Protein AF-0000000086183942 (afdb_homodimer)

InterPro domains:
  IPR001077 O-methyltransferase, C-terminal domain [PF00891] (212-407)
  IPR016461 O-methyltransferase-like [PS51683] (71-431)
  IPR029063 S-adenosyl-L-methionine-dependent methyltransferase superfamily [G3DSA:3.40.50.150] (174-418)
  IPR029063 S-adenosyl-L-methionine-dependent methyltransferase superfamily [SSF53335] (193-415)
  IPR036388 Winged helix-like DNA-binding domain superfamily [G3DSA:1.10.10.10] (71-161)
  IPR036390 Winged helix DNA-binding domain superfamily [SSF46785] (73-153)

Solvent-accessible surface area (backbone atoms only — not comparable to full-atom values): 42732 Å² total; per-residue (Å²): 123,53,17,49,59,50,50,53,51,43,51,51,52,30,53,51,19,46,52,50,22,60,72,32,78,60,30,74,61,36,60,27,55,70,38,55,80,64,80,66,69,80,58,42,47,69,34,68,22,42,39,42,26,38,24,31,29,51,50,51,40,46,46,52,40,22,41,52,42,52,50,62,40,15,49,40,34,50,54,16,28,34,50,37,38,41,51,73,32,36,36,45,26,32,30,70,72,63,27,88,45,93,70,68,24,32,46,31,66,66,34,27,67,63,42,70,36,32,36,72,61,49,36,55,42,49,46,39,36,24,48,68,58,29,30,35,38,72,42,90,54,23,34,20,55,10,18,20,26,48,38,56,40,68,82,58,54,46,67,58,38,62,73,36,70,78,50,62,54,66,94,44,71,12,54,49,32,32,30,39,43,35,16,38,59,38,24,34,4,25,42,29,34,49,64,24,37,60,28,88,69,30,19,76,50,50,49,45,71,46,8,13,21,15,74,66,69,72,37,32,55,68,59,50,30,70,35,91,91,24,56,54,55,38,52,33,48,53,31,16,57,52,17,51,41,58,74,58,40,38,68,48,28,54,68,53,23,45,71,65,70,74,54,56,80,61,35,29,35,35,27,46,60,33,59,77,32,64,64,56,55,55,43,40,71,72,29,64,58,48,30,48,34,53,36,58,59,66,77,54,50,71,71,42,78,79,70,73,44,45,97,60,72,65,44,95,54,83,71,76,70,42,43,27,40,36,32,59,70,45,58,45,57,32,27,71,71,60,34,37,65,57,44,29,58,51,39,69,53,42,46,89,76,16,30,37,38,42,36,40,64,54,41,73,76,68,63,61,78,50,77,56,58,76,46,60,64,43,46,52,27,48,46,23,28,18,45,32,21,20,35,68,50,36,70,69,52,50,49,51,52,37,41,77,25,40,30,37,78,72,47,78,28,70,13,37,51,85,93,37,78,61,56,42,34,24,40,33,28,31,55,102,123,52,18,49,58,51,51,53,50,44,51,51,51,29,52,51,19,48,51,50,23,59,74,33,78,61,28,73,61,36,60,28,56,71,36,54,79,64,80,67,67,84,55,43,49,68,33,67,22,43,40,42,25,38,23,31,30,53,49,50,41,48,46,54,39,22,39,52,42,52,50,62,41,14,49,41,33,50,54,17,27,34,50,36,39,40,51,72,31,36,36,46,28,32,29,71,73,65,27,88,45,93,69,69,22,31,47,30,66,65,34,28,67,64,42,70,37,31,37,73,62,48,37,53,40,49,47,40,36,24,49,68,57,31,28,36,38,72,43,90,54,22,35,18,54,10,19,20,25,48,40,55,40,69,80,58,52,46,68,58,40,64,75,36,68,78,50,62,55,66,94,44,72,12,54,48,32,32,30,41,45,34,15,38,60,40,25,34,3,23,43,28,35,49,64,24,37,59,27,87,68,31,19,76,50,49,48,44,70,46,8,14,22,15,76,66,67,73,37,32,55,69,61,48,30,68,34,91,91,24,58,53,54,38,52,34,49,54,30,17,56,54,18,50,39,58,75,57,39,38,68,49,28,54,66,54,23,46,71,66,69,74,54,57,80,61,34,30,36,34,28,44,61,35,59,68,30,66,63,56,55,55,45,39,71,72,29,64,57,48,36,64,27,52,32,55,60,66,76,52,48,70,70,41,73,68,65,77,50,69,91,57,68,60,44,93,52,84,71,76,72,41,42,26,41,36,32,60,71,45,57,43,58,32,27,70,72,59,35,36,66,56,44,28,60,50,38,69,52,42,45,89,76,15,32,38,37,41,36,40,65,55,43,72,75,68,65,62,77,52,77,57,58,77,44,61,60,45,45,52,25,47,47,24,27,18,44,30,22,20,35,67,49,35,71,68,52,49,49,52,52,37,42,76,24,41,29,36,79,72,46,77,28,69,12,37,52,86,95,37,77,62,59,41,33,25,40,34,27,32,54,99

Organism: Rhodotorula mucilaginosa (NCBI:txid5537)

Nearest PDB structures (foldseek):
  8bij-assembly1_B  TM=8.309E-01  e=6.717E-15  Photorhabdus laumondii subsp. laumondii TTO1
  8big-assembly1_A  TM=7.955E-01  e=2.449E-15  Photorhabdus laumondii subsp. laumondii TTO1
  8bif-assembly2_C  TM=7.824E-01  e=5.219E-15  Photorhabdus laumondii subsp. laumondii TTO1
  8bii-assembly4_F  TM=7.842E-01  e=6.717E-15  Photorhabdus laumondii subsp. laumondii TTO1
  8bif-assembly2_D-2  TM=8.144E-01  e=6.841E-14  Photorhabdus laumondii subsp. laumondii TTO1

Foldseek 3Di:
DDLVVVLVVLVVQLVVLLVVLCPDPLNVPDDDFQDLPDPRDPCNCVPRSNQLNVQSVVVSVCSVCPPVVVVVVVPVLLLLVLLLVCLLLLQQQQQVVDPPDANNFDALVSSNVLDPDDSVVNQVSVVVCVVVSAWPDPDRRTTHGTPNVSLSHQVDHSVVCSVCVLCNNPPGQLSNLLSNCCSPLVSLLVVQVVVLCPDPPNVPDLAQCSFSSCVRQVGAPVVSCLDPPNVSNVVSVLSSVSNVCVLLVVLQQVLQQDPPQPDDQAAEEEEEQCQLVNNVVSVCVNHVRYAYAYDDDPSRPVPHDDDPDPVDDNDVDLDARHQEYEYEPPLQLGALVVSLVVLQVVLVRYDQNHKYKYKFFADDDDDPDDSGDDCVQVSVQVSSCRNRSGGDDHPVRVQVSNVVSQKHWDDKGFGDDPPDTSRMIITMIGGD/DDLVVVLVVLVVQLVVLLVVLCVDPLNVPDDDFADLPDDRDLCNCVPRSNQLNVQSVVVNVCSVCPPVVVVVVVPVLLLLVLLLVCLLLLQQQQQVVDPPDANNFDALVSSNVLDPDDSVVNQVSVVVNVVVSAWPDPDRRTTHGTNNVSLSHQVDHSVVCSVCVLCNNPPGQLSNLLSNCCSPLVSLLVVQVVVLCPDPPNVPDLAQCSFSSCVRQVGAPVVSCLDPPNVSNVVSVLSSVSNVCVLLVVLQQVLQQDPPQPDDQAAEEEEEQCQLVNNVVSVCVNHVRYHYAYDDDPSRPVVHPDPPDDPDDNDVDLDARHQEYEYEPPLQLGALVVSLVVLQVVLVRYDQNHKYKYKAFADDDDDPDDSGDDCVQVSVQVSSCRNRSGGDDHPVRVQVSNVVSQKHWDDKGFGDDPPDTSRMIITMIGGD

pLDDT: mean 88.43, std 12.4, range [31.48, 98.62]

Radius of gyration: 28.17 Å; Cα contacts (8 Å, |Δi|>4): 1756; chains: 2; bounding box: 64×90×67 Å

Secondary structure (DSSP, 8-state):
--HHHHHHHHHHHHHHHHHHHHHSHHHHTPPPTT--S----GGGGGSHHHHHHHHHHHHHHHHHHGGGHHHHHHTTTHHHHHHHHHHHTTHHHHHHHH-SSTTS-EEHHHHGGGSSS-HHHHHHHHHHHHHTTSSEEEETTEEE--TTGGGG--SS-HHHHHH-GGGTTTTS-SHHHHHHIIIIIIHHHHTTHHHHHTSTTGGG---GGGSTHHHHHSS-HHHHHHSTT-HHHHHHHHHHHHHHHHHTTHHHHHHHHS-GGGSPTT-EEEEET-TTTHHHHHHHHH-TTSEEEEE--HHHHHHS------SS--SS----S-SEEEEES-GGGS-HHHHHHHHHHHHHH--TT-EEEEEEE---PPPSS-SS---HHHHHHHHHHHHHS-----HHHHHHHHHHTTEEEEEEE--EETTEE-SEEEEEEEE-/--HHHHHHHHHHHHHHHHHHHHHSHHHHTPPPTT--S----GGGGGSHHHHHHHHHHHHHHHHHHGGGHHHHHHTTTHHHHHHHHHHHTTHHHHHHHH-SSTTS-EEHHHHGGGSSS-HHHHHHHHHHHHHTTSSEEEETTEEE--TTGGGG--SS-HHHHHH-GGGTTTTS-SHHHHHHIIIIIIHHHHTTHHHHHTSTTGGG---GGGSTHHHHHSS-HHHHHHSTT-HHHHHHHHHHHHHHHHHTTHHHHHHHHS-GGGSPTTPEEEEET-TTTHHHHHHHHH-TTSEEEEE--HHHHHH------SSS---SS---S-SEEEEES-GGGS-HHHHHHHHHHHHHH--TT-EEEEEEE---PPPSS-SS---HHHHHHHHHHHHHS-----HHHHHHHHHHTTEEEEEEE--EETTEE-SEEEEEEEE-

Structure (mmCIF, N/CA/C/O backbone):
data_AF-0000000086183942-model_v1
#
loop_
_entity.id
_entity.type
_entity.pdbx_description
1 polymer 'O-methyltransferase domain-containing protein'
#
loop_
_atom_site.group_PDB
_atom_site.id
_atom_site.type_symbol
_atom_site.label_atom_id
_atom_site.label_alt_id
_atom_site.label_comp_id
_atom_site.label_asym_id
_atom_site.label_entity_id
_atom_site.label_seq_id
_atom_site.pdbx_PDB_ins_code
_atom_site.Cartn_x
_atom_site.Cartn_y
_atom_site.Cartn_z
_atom_site.occupancy
_atom_site.B_iso_or_equiv
_atom_site.auth_seq_id
_atom_site.auth_comp_id
_atom_site.auth_asym_id
_atom_site.auth_atom_id
_atom_site.pdbx_PDB_model_num
ATOM 1 N N . MET A 1 1 ? 25 -9.125 17.344 1 81.88 1 MET A N 1
ATOM 2 C CA . MET A 1 1 ? 23.828 -9.797 17.875 1 81.88 1 MET A CA 1
ATOM 3 C C . MET A 1 1 ? 23.203 -10.703 16.828 1 81.88 1 MET A C 1
ATOM 5 O O . MET A 1 1 ? 23.078 -10.312 15.656 1 81.88 1 MET A O 1
ATOM 9 N N . SER A 1 2 ? 22.938 -11.898 17.234 1 88.19 2 SER A N 1
ATOM 10 C CA . SER A 1 2 ? 22.328 -12.828 16.281 1 88.19 2 SER A CA 1
ATOM 11 C C . SER A 1 2 ? 20.859 -12.492 16.031 1 88.19 2 SER A C 1
ATOM 13 O O . SER A 1 2 ? 20.266 -11.719 16.781 1 88.19 2 SER A O 1
ATOM 15 N N . GLY A 1 3 ? 20.344 -12.992 15 1 91.31 3 GLY A N 1
ATOM 16 C CA . GLY A 1 3 ? 18.938 -12.781 14.68 1 91.31 3 GLY A CA 1
ATOM 17 C C . GLY A 1 3 ? 17.984 -13.312 15.742 1 91.31 3 GLY A C 1
ATOM 18 O O . GLY A 1 3 ? 16.969 -12.695 16.031 1 91.31 3 GLY A O 1
ATOM 19 N N . ILE A 1 4 ? 18.391 -14.336 16.375 1 92.38 4 ILE A N 1
ATOM 20 C CA . ILE A 1 4 ? 17.547 -14.938 17.422 1 92.38 4 ILE A CA 1
ATOM 21 C C . ILE A 1 4 ? 17.562 -14.062 18.656 1 92.38 4 ILE A C 1
ATOM 23 O O . ILE A 1 4 ? 16.531 -13.875 19.312 1 92.38 4 ILE A O 1
ATOM 27 N N . GLU A 1 5 ? 18.719 -13.648 19.016 1 94.19 5 GLU A N 1
ATOM 28 C CA . GLU A 1 5 ? 18.828 -12.742 20.156 1 94.19 5 GLU A CA 1
ATOM 29 C C . GLU A 1 5 ? 18 -11.469 19.922 1 94.19 5 GLU A C 1
ATOM 31 O O . GLU A 1 5 ? 17.344 -10.984 20.844 1 94.19 5 GLU A O 1
ATOM 36 N N . GLN A 1 6 ? 18.094 -11.008 18.734 1 93.75 6 GLN A N 1
ATOM 37 C CA . GLN A 1 6 ? 17.312 -9.828 18.391 1 93.75 6 GLN A CA 1
ATOM 38 C C . GLN A 1 6 ? 15.82 -10.102 18.5 1 93.75 6 GLN A C 1
ATOM 40 O O . GLN A 1 6 ? 15.062 -9.273 19.016 1 93.75 6 GLN A O 1
ATOM 45 N N . LEU A 1 7 ? 15.375 -11.211 18.016 1 94.94 7 LEU A N 1
ATOM 46 C CA . LEU A 1 7 ? 13.969 -11.594 18.062 1 94.94 7 LEU A CA 1
ATOM 47 C C . LEU A 1 7 ? 13.484 -11.703 19.5 1 94.94 7 LEU A C 1
ATOM 49 O O . LEU A 1 7 ? 12.398 -11.234 19.828 1 94.94 7 LEU A O 1
ATOM 53 N N . LEU A 1 8 ? 14.289 -12.289 20.375 1 96.44 8 LEU A N 1
ATOM 54 C CA . LEU A 1 8 ? 13.922 -12.445 21.781 1 96.44 8 LEU A CA 1
ATOM 55 C C . LEU A 1 8 ? 13.883 -11.102 22.484 1 96.44 8 LEU A C 1
ATOM 57 O O . LEU A 1 8 ? 13.023 -10.867 23.344 1 96.44 8 LEU A O 1
ATOM 61 N N . LYS A 1 9 ? 14.781 -10.281 22.141 1 95.69 9 LYS A N 1
ATOM 62 C CA . LYS A 1 9 ? 14.75 -8.93 22.703 1 95.69 9 LYS A CA 1
ATOM 63 C C . LYS A 1 9 ? 13.484 -8.188 22.281 1 95.69 9 LYS A C 1
ATOM 65 O O . LYS A 1 9 ? 12.875 -7.488 23.094 1 95.69 9 LYS A O 1
ATOM 70 N N . LEU A 1 10 ? 13.141 -8.289 21.031 1 95.44 10 LEU A N 1
ATOM 71 C CA . LEU A 1 10 ? 11.914 -7.668 20.531 1 95.44 10 LEU A CA 1
ATOM 72 C C . LEU A 1 10 ? 10.695 -8.234 21.25 1 95.44 10 LEU A C 1
ATOM 74 O O . LEU A 1 10 ? 9.766 -7.496 21.578 1 95.44 10 LEU A O 1
ATOM 78 N N . ARG A 1 11 ? 10.688 -9.539 21.438 1 97.25 11 ARG A N 1
ATOM 79 C CA . ARG A 1 11 ? 9.609 -10.172 22.188 1 97.25 11 ARG A CA 1
ATOM 80 C C . ARG A 1 11 ? 9.461 -9.555 23.578 1 97.25 11 ARG A C 1
ATOM 82 O O . ARG A 1 11 ? 8.352 -9.227 24 1 97.25 11 ARG A O 1
ATOM 89 N N . ASP A 1 12 ? 10.562 -9.414 24.234 1 97.31 12 ASP A N 1
ATOM 90 C CA . ASP A 1 12 ? 10.547 -8.859 25.578 1 97.31 12 ASP A CA 1
ATOM 91 C C . ASP A 1 12 ? 10.07 -7.406 25.562 1 97.31 12 ASP A C 1
ATOM 93 O O . ASP A 1 12 ? 9.336 -6.98 26.469 1 97.31 12 ASP A O 1
ATOM 97 N N . GLN A 1 13 ? 10.516 -6.684 24.609 1 95.44 13 GLN A N 1
ATOM 98 C CA . GLN A 1 13 ? 10.094 -5.293 24.469 1 95.44 13 GLN A CA 1
ATOM 99 C C . GLN A 1 13 ? 8.594 -5.199 24.203 1 95.44 13 GLN A C 1
ATOM 101 O O . GLN A 1 13 ? 7.918 -4.32 24.734 1 95.44 13 GLN A O 1
ATOM 106 N N . LEU A 1 14 ? 8.078 -6.031 23.375 1 96.81 14 LEU A N 1
ATOM 107 C CA . LEU A 1 14 ? 6.648 -6.055 23.078 1 96.81 14 LEU A CA 1
ATOM 108 C C . LEU A 1 14 ? 5.84 -6.387 24.328 1 96.81 14 LEU A C 1
ATOM 110 O O . LEU A 1 14 ? 4.824 -5.746 24.609 1 96.81 14 LEU A O 1
ATOM 114 N N . ASN A 1 15 ? 6.301 -7.406 25.062 1 97.88 15 ASN A N 1
ATOM 115 C CA . ASN A 1 15 ? 5.625 -7.789 26.312 1 97.88 15 ASN A CA 1
ATOM 116 C C . ASN A 1 15 ? 5.586 -6.633 27.297 1 97.88 15 ASN A C 1
ATOM 118 O O . ASN A 1 15 ? 4.551 -6.375 27.922 1 97.88 15 ASN A O 1
ATOM 122 N N . ALA A 1 16 ? 6.695 -5.98 27.438 1 96.69 16 ALA A N 1
ATOM 123 C CA . ALA A 1 16 ? 6.77 -4.844 28.344 1 96.69 16 ALA A CA 1
ATOM 124 C C . ALA A 1 16 ? 5.828 -3.727 27.922 1 96.69 16 ALA A C 1
ATOM 126 O O . ALA A 1 16 ? 5.195 -3.078 28.75 1 96.69 16 ALA A O 1
ATOM 127 N N . ALA A 1 17 ? 5.797 -3.461 26.641 1 94.56 17 ALA A N 1
ATOM 128 C CA . ALA A 1 17 ? 4.906 -2.434 26.094 1 94.56 17 ALA A CA 1
ATOM 129 C C . ALA A 1 17 ? 3.445 -2.785 26.359 1 94.56 17 ALA A C 1
ATOM 131 O O . ALA A 1 17 ? 2.645 -1.915 26.719 1 94.56 17 ALA A O 1
ATOM 132 N N . ILE A 1 18 ? 3.066 -4 26.172 1 96.25 18 ILE A N 1
ATOM 133 C CA . ILE A 1 18 ? 1.699 -4.457 26.406 1 96.25 18 ILE A CA 1
ATOM 134 C C . ILE A 1 18 ? 1.354 -4.336 27.891 1 96.25 18 ILE A C 1
ATOM 136 O O . ILE A 1 18 ? 0.255 -3.904 28.234 1 96.25 18 ILE A O 1
ATOM 140 N N . ASP A 1 19 ? 2.312 -4.672 28.766 1 96.19 19 ASP A N 1
ATOM 141 C CA . ASP A 1 19 ? 2.098 -4.52 30.188 1 96.19 19 ASP A CA 1
ATOM 142 C C . ASP A 1 19 ? 1.832 -3.061 30.562 1 96.19 19 ASP A C 1
ATOM 144 O O . ASP A 1 19 ? 0.958 -2.768 31.375 1 96.19 19 ASP A O 1
ATOM 148 N N . THR A 1 20 ? 2.584 -2.201 29.969 1 93.44 20 THR A N 1
ATOM 149 C CA . THR A 1 20 ? 2.395 -0.771 30.188 1 93.44 20 THR A CA 1
ATOM 150 C C . THR A 1 20 ? 0.997 -0.337 29.75 1 93.44 20 THR A C 1
ATOM 152 O O . THR A 1 20 ? 0.333 0.427 30.453 1 93.44 20 THR A O 1
ATOM 155 N N . LEU A 1 21 ? 0.566 -0.797 28.625 1 91.88 21 LEU A N 1
ATOM 156 C CA . LEU A 1 21 ? -0.749 -0.442 28.109 1 91.88 21 LEU A CA 1
ATOM 157 C C . LEU A 1 21 ? -1.854 -0.989 29 1 91.88 21 LEU A C 1
ATOM 159 O O . LEU A 1 21 ? -2.814 -0.28 29.312 1 91.88 21 LEU A O 1
ATOM 163 N N . VAL A 1 22 ? -1.73 -2.172 29.422 1 92.75 22 VAL A N 1
ATOM 164 C CA . VAL A 1 22 ? -2.742 -2.84 30.234 1 92.75 22 VAL A CA 1
ATOM 165 C C . VAL A 1 22 ? -2.904 -2.105 31.562 1 92.75 22 VAL A C 1
ATOM 167 O O . VAL A 1 22 ? -4.008 -2.045 32.125 1 92.75 22 VAL A O 1
ATOM 170 N N . ALA A 1 23 ? -1.876 -1.547 32 1 91.88 23 ALA A N 1
ATOM 171 C CA . ALA A 1 23 ? -1.889 -0.845 33.281 1 91.88 23 ALA A CA 1
ATOM 172 C C . ALA A 1 23 ? -2.43 0.574 33.125 1 91.88 23 ALA A C 1
ATOM 174 O O . ALA A 1 23 ? -2.762 1.231 34.125 1 91.88 23 ALA A O 1
ATOM 175 N N . SER A 1 24 ? -2.596 1.022 31.906 1 87.56 24 SER A N 1
ATOM 176 C CA . SER A 1 24 ? -3.004 2.398 31.641 1 87.56 24 SER A CA 1
ATOM 177 C C . SER A 1 24 ? -4.523 2.52 31.562 1 87.56 24 SER A C 1
ATOM 179 O O . SER A 1 24 ? -5.215 1.532 31.312 1 87.56 24 SER A O 1
ATOM 181 N N . PRO A 1 25 ? -5.059 3.752 31.75 1 83.44 25 PRO A N 1
ATOM 182 C CA . PRO A 1 25 ? -6.496 3.975 31.562 1 83.44 25 PRO A CA 1
ATOM 183 C C . PRO A 1 25 ? -6.961 3.688 30.141 1 83.44 25 PRO A C 1
ATOM 185 O O . PRO A 1 25 ? -8.07 3.186 29.938 1 83.44 25 PRO A O 1
ATOM 188 N N . GLU A 1 26 ? -6.164 3.951 29.172 1 80.25 26 GLU A N 1
ATOM 189 C CA . GLU A 1 26 ? -6.492 3.697 27.766 1 80.25 26 GLU A CA 1
ATOM 190 C C . GLU A 1 26 ? -6.637 2.201 27.5 1 80.25 26 GLU A C 1
ATOM 192 O O . GLU A 1 26 ? -7.523 1.784 26.75 1 80.25 26 GLU A O 1
ATOM 197 N N . GLY A 1 27 ? -5.762 1.504 28.141 1 83.5 27 GLY A N 1
ATOM 198 C CA . GLY A 1 27 ? -5.809 0.06 27.969 1 83.5 27 GLY A CA 1
ATOM 199 C C . GLY A 1 27 ? -7.082 -0.563 28.516 1 83.5 27 GLY A C 1
ATOM 200 O O . GLY A 1 27 ? -7.633 -1.485 27.906 1 83.5 27 GLY A O 1
ATOM 201 N N . LYS A 1 28 ? -7.582 -0.079 29.594 1 85.06 28 LYS A N 1
ATOM 202 C CA . LYS A 1 28 ? -8.781 -0.624 30.234 1 85.06 28 LYS A CA 1
ATOM 203 C C . LYS A 1 28 ? -10.008 -0.411 29.359 1 85.06 28 LYS A C 1
ATOM 205 O O . LYS A 1 28 ? -10.992 -1.147 29.469 1 85.06 28 LYS A O 1
ATOM 210 N N . SER A 1 29 ? -9.906 0.486 28.406 1 84.94 29 SER A N 1
ATOM 211 C CA . SER A 1 29 ? -11.039 0.813 27.531 1 84.94 29 SER A CA 1
ATOM 212 C C . SER A 1 29 ? -10.844 0.256 26.125 1 84.94 29 SER A C 1
ATOM 214 O O . SER A 1 29 ? -11.594 0.597 25.219 1 84.94 29 SER A O 1
ATOM 216 N N . LEU A 1 30 ? -9.883 -0.543 25.938 1 89.5 30 LEU A N 1
ATOM 217 C CA . LEU A 1 30 ? -9.594 -1.09 24.609 1 89.5 30 LEU A CA 1
ATOM 218 C C . LEU A 1 30 ? -10.711 -2.029 24.156 1 89.5 30 LEU A C 1
ATOM 220 O O . LEU A 1 30 ? -10.977 -3.039 24.812 1 89.5 30 LEU A O 1
ATOM 224 N N . PRO A 1 31 ? -11.398 -1.743 23.094 1 90.88 31 PRO A N 1
ATOM 225 C CA . PRO A 1 31 ? -12.414 -2.656 22.562 1 90.88 31 PRO A CA 1
ATOM 226 C C . PRO A 1 31 ? -11.812 -3.855 21.828 1 90.88 31 PRO A C 1
ATOM 228 O O . PRO A 1 31 ? -10.688 -3.777 21.328 1 90.88 31 PRO A O 1
ATOM 231 N N . ALA A 1 32 ? -12.617 -4.887 21.75 1 91.25 32 ALA A N 1
ATOM 232 C CA . ALA A 1 32 ? -12.211 -6.062 20.984 1 91.25 32 ALA A CA 1
ATOM 233 C C . ALA A 1 32 ? -12.234 -5.773 19.484 1 91.25 32 ALA A C 1
ATOM 235 O O . ALA A 1 32 ? -12.883 -4.82 19.031 1 91.25 32 ALA A O 1
ATOM 236 N N . LEU A 1 33 ? -11.516 -6.551 18.734 1 90.44 33 LEU A N 1
ATOM 237 C CA . LEU A 1 33 ? -11.359 -6.336 17.312 1 90.44 33 LEU A CA 1
ATOM 238 C C . LEU A 1 33 ? -12.695 -6.508 16.594 1 90.44 33 LEU A C 1
ATOM 240 O O . LEU A 1 33 ? -12.945 -5.863 15.57 1 90.44 33 LEU A O 1
ATOM 244 N N . ASP A 1 34 ? -13.57 -7.324 17.109 1 88.75 34 ASP A N 1
ATOM 245 C CA . ASP A 1 34 ? -14.844 -7.582 16.438 1 88.75 34 ASP A CA 1
ATOM 246 C C . ASP A 1 34 ? -15.93 -6.633 16.938 1 88.75 34 ASP A C 1
ATOM 248 O O . ASP A 1 34 ? -17.078 -6.707 16.5 1 88.75 34 ASP A O 1
ATOM 252 N N . ASP A 1 35 ? -15.516 -5.73 17.891 1 88.5 35 ASP A N 1
ATOM 253 C CA . ASP A 1 35 ? -16.469 -4.746 18.391 1 88.5 35 ASP A CA 1
ATOM 254 C C . ASP A 1 35 ? -16.719 -3.643 17.375 1 88.5 35 ASP A C 1
ATOM 256 O O . ASP A 1 35 ? -15.891 -2.744 17.203 1 88.5 35 ASP A O 1
ATOM 260 N N . SER A 1 36 ? -17.844 -3.686 16.75 1 84.12 36 SER A N 1
ATOM 261 C CA . SER A 1 36 ? -18.172 -2.713 15.719 1 84.12 36 SER A CA 1
ATOM 262 C C . SER A 1 36 ? -19.031 -1.58 16.266 1 84.12 36 SER A C 1
ATOM 264 O O . SER A 1 36 ? -19.578 -0.774 15.516 1 84.12 36 SER A O 1
ATOM 266 N N . LEU A 1 37 ? -19.188 -1.472 17.531 1 77.06 37 LEU A N 1
ATOM 267 C CA . LEU A 1 37 ? -20.109 -0.495 18.094 1 77.06 37 LEU A CA 1
ATOM 268 C C . LEU A 1 37 ? -19.359 0.561 18.891 1 77.06 37 LEU A C 1
ATOM 270 O O . LEU A 1 37 ? -19.875 1.652 19.141 1 77.06 37 LEU A O 1
ATOM 274 N N . SER A 1 38 ? -18.188 0.171 19.234 1 70.12 38 SER A N 1
ATOM 275 C CA . SER A 1 38 ? -17.453 1.056 20.125 1 70.12 38 SER A CA 1
ATOM 276 C C . SER A 1 38 ? -16.562 2.018 19.344 1 70.12 38 SER A C 1
ATOM 278 O O . SER A 1 38 ? -15.844 1.604 18.438 1 70.12 38 SER A O 1
ATOM 280 N N . HIS A 1 39 ? -16.875 3.309 19.562 1 64 39 HIS A N 1
ATOM 281 C CA . HIS A 1 39 ? -15.945 4.301 19.016 1 64 39 HIS A CA 1
ATOM 282 C C . HIS A 1 39 ? -14.844 4.621 20.016 1 64 39 HIS A C 1
ATOM 284 O O . HIS A 1 39 ? -15.117 5.078 21.125 1 64 39 HIS A O 1
ATOM 290 N N . ALA A 1 40 ? -13.906 3.795 20.125 1 59.06 40 ALA A N 1
ATOM 291 C CA . ALA A 1 40 ? -12.859 4.082 21.109 1 59.06 40 ALA A CA 1
ATOM 292 C C . ALA A 1 40 ? -12.242 5.457 20.859 1 59.06 40 ALA A C 1
ATOM 294 O O . ALA A 1 40 ? -12.219 5.941 19.734 1 59.06 40 ALA A O 1
ATOM 295 N N . PRO A 1 41 ? -11.758 5.945 22.016 1 57.19 41 PRO A N 1
ATOM 296 C CA . PRO A 1 41 ? -11.148 7.27 21.891 1 57.19 41 PRO A CA 1
ATOM 297 C C . PRO A 1 41 ? -9.898 7.266 21.016 1 57.19 41 PRO A C 1
ATOM 299 O O . PRO A 1 41 ? -9.18 6.266 20.953 1 57.19 41 PRO A O 1
ATOM 302 N N . PRO A 1 42 ? -9.672 8.195 20.219 1 56.78 42 PRO A N 1
ATOM 303 C CA . PRO A 1 42 ? -8.516 8.422 19.359 1 56.78 42 PRO A CA 1
ATOM 304 C C . PRO A 1 42 ? -7.188 8.258 20.094 1 56.78 42 PRO A C 1
ATOM 306 O O . PRO A 1 42 ? -6.172 7.926 19.484 1 56.78 42 PRO A O 1
ATOM 309 N N . ALA A 1 43 ? -7.27 8.289 21.375 1 58.38 43 ALA A N 1
ATOM 310 C CA . ALA A 1 43 ? -6.039 8.406 22.156 1 58.38 43 ALA A CA 1
ATOM 311 C C . ALA A 1 43 ? -5.352 7.051 22.297 1 58.38 43 ALA A C 1
ATOM 313 O O . ALA A 1 43 ? -4.164 6.984 22.625 1 58.38 43 ALA A O 1
ATOM 314 N N . LEU A 1 44 ? -5.934 6.117 21.922 1 62.5 44 LEU A N 1
ATOM 315 C CA . LEU A 1 44 ? -5.391 4.793 22.203 1 62.5 44 LEU A CA 1
ATOM 316 C C . LEU A 1 44 ? -4.133 4.543 21.375 1 62.5 44 LEU A C 1
ATOM 318 O O . LEU A 1 44 ? -3.139 4.031 21.891 1 62.5 44 LEU A O 1
ATOM 322 N N . MET A 1 45 ? -4.082 5.047 20.219 1 65.25 45 MET A N 1
ATOM 323 C CA . MET A 1 45 ? -2.957 4.73 19.344 1 65.25 45 MET A CA 1
ATOM 324 C C . MET A 1 45 ? -1.722 5.535 19.719 1 65.25 45 MET A C 1
ATOM 326 O O . MET A 1 45 ? -0.594 5.117 19.453 1 65.25 45 MET A O 1
ATOM 330 N N . THR A 1 46 ? -2.016 6.5 20.422 1 69.88 46 THR A N 1
ATOM 331 C CA . THR A 1 46 ? -0.892 7.363 20.781 1 69.88 46 THR A CA 1
ATOM 332 C C . THR A 1 46 ? -0.439 7.105 22.219 1 69.88 46 THR A C 1
ATOM 334 O O . THR A 1 46 ? 0.561 7.664 22.672 1 69.88 46 THR A O 1
ATOM 337 N N . ALA A 1 47 ? -1.184 6.219 22.875 1 77.56 47 ALA A N 1
ATOM 338 C CA . ALA A 1 47 ? -0.708 5.84 24.203 1 77.56 47 ALA A CA 1
ATOM 339 C C . ALA A 1 47 ? 0.667 5.188 24.125 1 77.56 47 ALA A C 1
ATOM 341 O O . ALA A 1 47 ? 0.934 4.387 23.234 1 77.56 47 ALA A O 1
ATOM 342 N N . PRO A 1 48 ? 1.55 5.535 25 1 78.06 48 PRO A N 1
ATOM 343 C CA . PRO A 1 48 ? 2.93 5.051 24.922 1 78.06 48 PRO A CA 1
ATOM 344 C C . PRO A 1 48 ? 3.016 3.531 24.781 1 78.06 48 PRO A C 1
ATOM 346 O O . PRO A 1 48 ? 3.752 3.027 23.922 1 78.06 48 PRO A O 1
ATOM 349 N N . GLY A 1 49 ? 2.273 2.814 25.562 1 86.69 49 GLY A N 1
ATOM 350 C CA . GLY A 1 49 ? 2.311 1.364 25.453 1 86.69 49 GLY A CA 1
ATOM 351 C C . GLY A 1 49 ? 1.828 0.858 24.109 1 86.69 49 GLY A C 1
ATOM 352 O O . GLY A 1 49 ? 2.412 -0.068 23.547 1 86.69 49 GLY A O 1
ATOM 353 N N . ALA A 1 50 ? 0.824 1.491 23.578 1 88.94 50 ALA A N 1
ATOM 354 C CA . ALA A 1 50 ? 0.236 1.062 22.312 1 88.94 50 ALA A CA 1
ATOM 355 C C . ALA A 1 50 ? 1.154 1.396 21.141 1 88.94 50 ALA A C 1
ATOM 357 O O . ALA A 1 50 ? 1.356 0.571 20.234 1 88.94 50 ALA A O 1
ATOM 358 N N . ALA A 1 51 ? 1.742 2.586 21.125 1 85.5 51 ALA A N 1
ATOM 359 C CA . ALA A 1 51 ? 2.643 3.014 20.062 1 85.5 51 ALA A CA 1
ATOM 360 C C . ALA A 1 51 ? 3.881 2.125 20 1 85.5 51 ALA A C 1
ATOM 362 O O . ALA A 1 51 ? 4.289 1.694 18.922 1 85.5 51 ALA A O 1
ATOM 363 N N . THR A 1 52 ? 4.449 1.83 21.172 1 90 52 THR A N 1
ATOM 364 C CA . THR A 1 52 ? 5.641 0.992 21.234 1 90 52 THR A CA 1
ATOM 365 C C . THR A 1 52 ? 5.32 -0.438 20.812 1 90 52 THR A C 1
ATOM 367 O O . THR A 1 52 ? 6.086 -1.056 20.062 1 90 52 THR A O 1
ATOM 370 N N . ALA A 1 53 ? 4.191 -0.948 21.328 1 93.5 53 ALA A N 1
ATOM 371 C CA . ALA A 1 53 ? 3.797 -2.307 20.969 1 93.5 53 ALA A CA 1
ATOM 372 C C . ALA A 1 53 ? 3.615 -2.439 19.453 1 93.5 53 ALA A C 1
ATOM 374 O O . ALA A 1 53 ? 4.07 -3.416 18.859 1 93.5 53 ALA A O 1
ATOM 375 N N . THR A 1 54 ? 2.979 -1.438 18.859 1 92.12 54 THR A N 1
ATOM 376 C CA . THR A 1 54 ? 2.748 -1.438 17.422 1 92.12 54 THR A CA 1
ATOM 377 C C . THR A 1 54 ? 4.074 -1.419 16.656 1 92.12 54 THR A C 1
ATOM 379 O O . THR A 1 54 ? 4.273 -2.205 15.727 1 92.12 54 THR A O 1
ATOM 382 N N . ALA A 1 55 ? 4.984 -0.577 17.078 1 90.31 55 ALA A N 1
ATOM 383 C CA . ALA A 1 55 ? 6.273 -0.437 16.406 1 90.31 55 ALA A CA 1
ATOM 384 C C . ALA A 1 55 ? 7.09 -1.722 16.516 1 90.31 55 ALA A C 1
ATOM 386 O O . ALA A 1 55 ? 7.703 -2.158 15.539 1 90.31 55 ALA A O 1
ATOM 387 N N . VAL A 1 56 ? 7.098 -2.311 17.672 1 94 56 VAL A N 1
ATOM 388 C CA . VAL A 1 56 ? 7.891 -3.516 17.906 1 94 56 VAL A CA 1
ATOM 389 C C . VAL A 1 56 ? 7.297 -4.68 17.125 1 94 56 VAL A C 1
ATOM 391 O O . VAL A 1 56 ? 8.031 -5.484 16.547 1 94 56 VAL A O 1
ATOM 394 N N . ALA A 1 57 ? 5.977 -4.754 17.109 1 95 57 ALA A N 1
ATOM 395 C CA . ALA A 1 57 ? 5.316 -5.797 16.328 1 95 57 ALA A CA 1
ATOM 396 C C . ALA A 1 57 ? 5.688 -5.688 14.859 1 95 57 ALA A C 1
ATOM 398 O O . ALA A 1 57 ? 5.945 -6.699 14.203 1 95 57 ALA A O 1
ATOM 399 N N . GLN A 1 58 ? 5.719 -4.516 14.344 1 93.06 58 GLN A N 1
ATOM 400 C CA . GLN A 1 58 ? 6.094 -4.293 12.953 1 93.06 58 GLN A CA 1
ATOM 401 C C . GLN A 1 58 ? 7.547 -4.695 12.703 1 93.06 58 GLN A C 1
ATOM 403 O O . GLN A 1 58 ? 7.867 -5.273 11.664 1 93.06 58 GLN A O 1
ATOM 408 N N . LYS A 1 59 ? 8.414 -4.363 13.641 1 94.44 59 LYS A N 1
ATOM 409 C CA . LYS A 1 59 ? 9.828 -4.711 13.508 1 94.44 59 LYS A CA 1
ATOM 410 C C . LYS A 1 59 ? 10.023 -6.223 13.531 1 94.44 59 LYS A C 1
ATOM 412 O O . LYS A 1 59 ? 10.883 -6.75 12.82 1 94.44 59 LYS A O 1
ATOM 417 N N . ILE A 1 60 ? 9.234 -6.934 14.32 1 94.25 60 ILE A N 1
ATOM 418 C CA . ILE A 1 60 ? 9.281 -8.391 14.359 1 94.25 60 ILE A CA 1
ATOM 419 C C . ILE A 1 60 ? 8.922 -8.953 12.984 1 94.25 60 ILE A C 1
ATOM 421 O O . ILE A 1 60 ? 9.609 -9.844 12.477 1 94.25 60 ILE A O 1
ATOM 425 N N . THR A 1 61 ? 7.859 -8.414 12.344 1 92.94 61 THR A N 1
ATOM 426 C CA . THR A 1 61 ? 7.441 -8.906 11.031 1 92.94 61 THR A CA 1
ATOM 427 C C . THR A 1 61 ? 8.531 -8.656 9.992 1 92.94 61 THR A C 1
ATOM 429 O O . THR A 1 61 ? 8.758 -9.484 9.117 1 92.94 61 THR A O 1
ATOM 432 N N . ALA A 1 62 ? 9.242 -7.535 10.086 1 92.62 62 ALA A N 1
ATOM 433 C CA . ALA A 1 62 ? 10.32 -7.223 9.148 1 92.62 62 ALA A CA 1
ATOM 434 C C . ALA A 1 62 ? 11.5 -8.18 9.336 1 92.62 62 ALA A C 1
ATOM 436 O O . ALA A 1 62 ? 12.062 -8.672 8.352 1 92.62 62 ALA A O 1
ATOM 437 N N . LEU A 1 63 ? 11.836 -8.391 10.602 1 92.44 63 LEU A N 1
ATOM 438 C CA . LEU A 1 63 ? 12.93 -9.297 10.914 1 92.44 63 LEU A CA 1
ATOM 439 C C . LEU A 1 63 ? 12.664 -10.695 10.359 1 92.44 63 LEU A C 1
ATOM 441 O O . LEU A 1 63 ? 13.555 -11.32 9.781 1 92.44 63 LEU A O 1
ATOM 445 N N . LEU A 1 64 ? 11.461 -11.156 10.484 1 91.19 64 LEU A N 1
ATOM 446 C CA . LEU A 1 64 ? 11.109 -12.508 10.07 1 91.19 64 LEU A CA 1
ATOM 447 C C . LEU A 1 64 ? 10.953 -12.594 8.562 1 91.19 64 LEU A C 1
ATOM 449 O O . LEU A 1 64 ? 11.211 -13.641 7.961 1 91.19 64 LEU A O 1
ATOM 453 N N . ALA A 1 65 ? 10.539 -11.547 7.91 1 90.25 65 ALA A N 1
ATOM 454 C CA . ALA A 1 65 ? 10.367 -11.547 6.457 1 90.25 65 ALA A CA 1
ATOM 455 C C . ALA A 1 65 ? 11.719 -11.508 5.746 1 90.25 65 ALA A C 1
ATOM 457 O O . ALA A 1 65 ? 11.906 -12.18 4.727 1 90.25 65 ALA A O 1
ATOM 458 N N . GLY A 1 66 ? 12.641 -10.648 6.27 1 90.62 66 GLY A N 1
ATOM 459 C CA . GLY A 1 66 ? 13.945 -10.5 5.648 1 90.62 66 GLY A CA 1
ATOM 460 C C . GLY A 1 66 ? 13.867 -10.062 4.195 1 90.62 66 GLY A C 1
ATOM 461 O O . GLY A 1 66 ? 13.172 -9.094 3.871 1 90.62 66 GLY A O 1
ATOM 462 N N . PRO A 1 67 ? 14.531 -10.758 3.309 1 89.88 67 PRO A N 1
ATOM 463 C CA . PRO A 1 67 ? 14.602 -10.359 1.902 1 89.88 67 PRO A CA 1
ATOM 464 C C . PRO A 1 67 ? 13.258 -10.453 1.191 1 89.88 67 PRO A C 1
ATOM 466 O O . PRO A 1 67 ? 13.086 -9.898 0.103 1 89.88 67 PRO A O 1
ATOM 469 N N . HIS A 1 68 ? 12.258 -11.133 1.766 1 88.31 68 HIS A N 1
ATOM 470 C CA . HIS A 1 68 ? 10.953 -11.312 1.136 1 88.31 68 HIS A CA 1
ATOM 471 C C . HIS A 1 68 ? 10.023 -10.156 1.463 1 88.31 68 HIS A C 1
ATOM 473 O O . HIS A 1 68 ? 8.914 -10.07 0.922 1 88.31 68 HIS A O 1
ATOM 479 N N . ARG A 1 69 ? 10.406 -9.266 2.326 1 91.44 69 ARG A N 1
ATOM 480 C CA . ARG A 1 69 ? 9.57 -8.148 2.742 1 91.44 69 ARG A CA 1
ATOM 481 C C . ARG A 1 69 ? 9.188 -7.277 1.551 1 91.44 69 ARG A C 1
ATOM 483 O O . ARG A 1 69 ? 8.039 -6.855 1.43 1 91.44 69 ARG A O 1
ATOM 490 N N . GLY A 1 70 ? 10.211 -7.098 0.699 1 92.19 70 GLY A N 1
ATOM 491 C CA . GLY A 1 70 ? 9.953 -6.273 -0.469 1 92.19 70 GLY A CA 1
ATOM 492 C C . GLY A 1 70 ? 8.844 -6.82 -1.351 1 92.19 70 GLY A C 1
ATOM 493 O O . GLY A 1 70 ? 8.023 -6.059 -1.868 1 92.19 70 GLY A O 1
ATOM 494 N N . PHE A 1 71 ? 8.773 -8.094 -1.492 1 89.5 71 PHE A N 1
ATOM 495 C CA . PHE A 1 71 ? 7.762 -8.695 -2.357 1 89.5 71 PHE A CA 1
ATOM 496 C C . PHE A 1 71 ? 6.367 -8.484 -1.785 1 89.5 71 PHE A C 1
ATOM 498 O O . PHE A 1 71 ? 5.449 -8.078 -2.504 1 89.5 71 PHE A O 1
ATOM 505 N N . ALA A 1 72 ? 6.223 -8.719 -0.546 1 87.69 72 ALA A N 1
ATOM 506 C CA . ALA A 1 72 ? 4.922 -8.523 0.087 1 87.69 72 ALA A CA 1
ATOM 507 C C . ALA A 1 72 ? 4.461 -7.074 -0.046 1 87.69 72 ALA A C 1
ATOM 509 O O . ALA A 1 72 ? 3.293 -6.809 -0.335 1 87.69 72 ALA A O 1
ATOM 510 N N . LEU A 1 73 ? 5.375 -6.195 0.135 1 95.06 73 LEU A N 1
ATOM 511 C CA . LEU A 1 73 ? 5.043 -4.773 0.086 1 95.06 73 LEU A CA 1
ATOM 512 C C . LEU A 1 73 ? 4.785 -4.324 -1.348 1 95.06 73 LEU A C 1
ATOM 514 O O . LEU A 1 73 ? 4.078 -3.342 -1.577 1 95.06 73 LEU A O 1
ATOM 518 N N . SER A 1 74 ? 5.348 -5.082 -2.338 1 97 74 SER A N 1
ATOM 519 C CA . SER A 1 74 ? 5.156 -4.711 -3.736 1 97 74 SER A CA 1
ATOM 520 C C . SER A 1 74 ? 3.699 -4.859 -4.152 1 97 74 SER A C 1
ATOM 522 O O . SER A 1 74 ? 3.248 -4.207 -5.098 1 97 74 SER A O 1
ATOM 524 N N . LEU A 1 75 ? 2.904 -5.641 -3.453 1 96.75 75 LEU A N 1
ATOM 525 C CA . LEU A 1 75 ? 1.496 -5.855 -3.768 1 96.75 75 LEU A CA 1
ATOM 526 C C . LEU A 1 75 ? 0.602 -5.008 -2.871 1 96.75 75 LEU A C 1
ATOM 528 O O . LEU A 1 75 ? -0.623 -5.027 -3.012 1 96.75 75 LEU A O 1
ATOM 532 N N . SER A 1 76 ? 1.151 -4.238 -2 1 96.31 76 SER A N 1
ATOM 533 C CA . SER A 1 76 ? 0.387 -3.633 -0.915 1 96.31 76 SER A CA 1
ATOM 534 C C . SER A 1 76 ? -0.495 -2.5 -1.427 1 96.31 76 SER A C 1
ATOM 536 O O . SER A 1 76 ? -1.397 -2.041 -0.722 1 96.31 76 SER A O 1
ATOM 538 N N . GLY A 1 77 ? -0.288 -2.027 -2.654 1 97.25 77 GLY A N 1
ATOM 539 C CA . GLY A 1 77 ? -1.123 -0.992 -3.24 1 97.25 77 GLY A CA 1
ATOM 540 C C . GLY A 1 77 ? -2.572 -1.413 -3.398 1 97.25 77 GLY A C 1
ATOM 541 O O . GLY A 1 77 ? -3.461 -0.567 -3.52 1 97.25 77 GLY A O 1
ATOM 542 N N . HIS A 1 78 ? -2.82 -2.715 -3.34 1 98.31 78 HIS A N 1
ATOM 543 C CA . HIS A 1 78 ? -4.184 -3.213 -3.504 1 98.31 78 HIS A CA 1
ATOM 544 C C . HIS A 1 78 ? -5.043 -2.871 -2.291 1 98.31 78 HIS A C 1
ATOM 546 O O . HIS A 1 78 ? -6.262 -2.732 -2.408 1 98.31 78 HIS A O 1
ATOM 552 N N . VAL A 1 79 ? -4.469 -2.68 -1.145 1 97.94 79 VAL A N 1
ATOM 553 C CA . VAL A 1 79 ? -5.23 -2.484 0.083 1 97.94 79 VAL A CA 1
ATOM 554 C C . VAL A 1 79 ? -5.883 -1.104 0.073 1 97.94 79 VAL A C 1
ATOM 556 O O . VAL A 1 79 ? -7.102 -0.986 0.206 1 97.94 79 VAL A O 1
ATOM 559 N N . PRO A 1 80 ? -5.094 -0.032 -0.149 1 98.31 80 PRO A N 1
ATOM 560 C CA . PRO A 1 80 ? -5.773 1.264 -0.209 1 98.31 80 PRO A CA 1
ATOM 561 C C . PRO A 1 80 ? -6.777 1.352 -1.357 1 98.31 80 PRO A C 1
ATOM 563 O O . PRO A 1 80 ? -7.809 2.016 -1.231 1 98.31 80 PRO A O 1
ATOM 566 N N . ALA A 1 81 ? -6.516 0.716 -2.48 1 98.5 81 ALA A N 1
ATOM 567 C CA . ALA A 1 81 ? -7.477 0.694 -3.58 1 98.5 81 ALA A CA 1
ATOM 568 C C . ALA A 1 81 ? -8.797 0.065 -3.141 1 98.5 81 ALA A C 1
ATOM 570 O O . ALA A 1 81 ? -9.867 0.564 -3.48 1 98.5 81 ALA A O 1
ATOM 571 N N . CYS A 1 82 ? -8.68 -1.018 -2.398 1 98.62 82 CYS A N 1
ATOM 572 C CA . CYS A 1 82 ? -9.883 -1.704 -1.924 1 98.62 82 CYS A CA 1
ATOM 573 C C . CYS A 1 82 ? -10.609 -0.868 -0.879 1 98.62 82 CYS A C 1
ATOM 575 O O . CYS A 1 82 ? -11.836 -0.923 -0.781 1 98.62 82 CYS A O 1
ATOM 577 N N . LEU A 1 83 ? -9.875 -0.056 -0.09 1 98.44 83 LEU A N 1
ATOM 578 C CA . LEU A 1 83 ? -10.516 0.863 0.846 1 98.44 83 LEU A CA 1
ATOM 579 C C . LEU A 1 83 ? -11.438 1.829 0.113 1 98.44 83 LEU A C 1
ATOM 581 O O . LEU A 1 83 ? -12.586 2.031 0.524 1 98.44 83 LEU A O 1
ATOM 585 N N . VAL A 1 84 ? -10.977 2.367 -0.972 1 97.31 84 VAL A N 1
ATOM 586 C CA . VAL A 1 84 ? -11.766 3.34 -1.724 1 97.31 84 VAL A CA 1
ATOM 587 C C . VAL A 1 84 ? -13 2.662 -2.307 1 97.31 84 VAL A C 1
ATOM 589 O O . VAL A 1 84 ? -14.094 3.234 -2.295 1 97.31 84 VAL A O 1
ATOM 592 N N . VAL A 1 85 ? -12.812 1.485 -2.797 1 98.12 85 VAL A N 1
ATOM 593 C CA . VAL A 1 85 ? -13.953 0.759 -3.35 1 98.12 85 VAL A CA 1
ATOM 594 C C . VAL A 1 85 ? -15.008 0.542 -2.266 1 98.12 85 VAL A C 1
ATOM 596 O O . VAL A 1 85 ? -16.188 0.773 -2.49 1 98.12 85 VAL A O 1
ATOM 599 N N . ALA A 1 86 ? -14.594 0.096 -1.082 1 98.25 86 ALA A N 1
ATOM 600 C CA . ALA A 1 86 ? -15.523 -0.151 0.021 1 98.25 86 ALA A CA 1
ATOM 601 C C . ALA A 1 86 ? -16.234 1.135 0.444 1 98.25 86 ALA A C 1
ATOM 603 O O . ALA A 1 86 ? -17.422 1.124 0.741 1 98.25 86 ALA A O 1
ATOM 604 N N . ILE A 1 87 ? -15.469 2.252 0.503 1 96.69 87 ILE A N 1
ATOM 605 C CA . ILE A 1 87 ? -16.016 3.553 0.868 1 96.69 87 ILE A CA 1
ATOM 606 C C . ILE A 1 87 ? -17.078 3.969 -0.151 1 96.69 87 ILE A C 1
ATOM 608 O O . ILE A 1 87 ? -18.203 4.34 0.219 1 96.69 87 ILE A O 1
ATOM 612 N N . ASN A 1 88 ? -16.75 3.861 -1.46 1 95.06 88 ASN A N 1
ATOM 613 C CA . ASN A 1 88 ? -17.656 4.297 -2.518 1 95.06 88 ASN A CA 1
ATOM 614 C C . ASN A 1 88 ? -18.859 3.369 -2.646 1 95.06 88 ASN A C 1
ATOM 616 O O . ASN A 1 88 ? -19.922 3.781 -3.117 1 95.06 88 ASN A O 1
ATOM 620 N N . ALA A 1 89 ? -18.703 2.125 -2.215 1 96.44 89 ALA A N 1
ATOM 621 C CA . ALA A 1 89 ? -19.812 1.181 -2.199 1 96.44 89 ALA A CA 1
ATOM 622 C C . ALA A 1 89 ? -20.656 1.346 -0.936 1 96.44 89 ALA A C 1
ATOM 624 O O . ALA A 1 89 ? -21.688 0.685 -0.778 1 96.44 89 ALA A O 1
ATOM 625 N N . HIS A 1 90 ? -20.219 2.191 -0.008 1 96.44 90 HIS A N 1
ATOM 626 C CA . HIS A 1 90 ? -20.891 2.424 1.27 1 96.44 90 HIS A CA 1
ATOM 627 C C . HIS A 1 90 ? -21.094 1.118 2.027 1 96.44 90 HIS A C 1
ATOM 629 O O . HIS A 1 90 ? -22.172 0.872 2.559 1 96.44 90 HIS A O 1
ATOM 635 N N . ALA A 1 91 ? -20.078 0.282 2.021 1 97.56 91 ALA A N 1
ATOM 636 C CA . ALA A 1 91 ? -20.188 -1.067 2.568 1 97.56 91 ALA A CA 1
ATOM 637 C C . ALA A 1 91 ? -20.438 -1.03 4.074 1 97.56 91 ALA A C 1
ATOM 639 O O . ALA A 1 91 ? -21.328 -1.701 4.578 1 97.56 91 ALA A O 1
ATOM 640 N N . ALA A 1 92 ? -19.625 -0.236 4.82 1 96.75 92 ALA A N 1
ATOM 641 C CA . ALA A 1 92 ? -19.766 -0.172 6.27 1 96.75 92 ALA A CA 1
ATOM 642 C C . ALA A 1 92 ? -21.156 0.297 6.668 1 96.75 92 ALA A C 1
ATOM 644 O O . ALA A 1 92 ? -21.781 -0.27 7.57 1 96.75 92 ALA A O 1
ATOM 645 N N . GLU A 1 93 ? -21.641 1.311 5.977 1 96.19 93 GLU A N 1
ATOM 646 C CA . GLU A 1 93 ? -22.953 1.862 6.262 1 96.19 93 GLU A CA 1
ATOM 647 C C . GLU A 1 93 ? -24.062 0.867 5.91 1 96.19 93 GLU A C 1
ATOM 649 O O . GLU A 1 93 ? -25.016 0.708 6.66 1 96.19 93 GLU A O 1
ATOM 654 N N . ALA A 1 94 ? -23.953 0.235 4.77 1 97 94 ALA A N 1
ATOM 655 C CA . ALA A 1 94 ? -24.953 -0.754 4.359 1 97 94 ALA A CA 1
ATOM 656 C C . ALA A 1 94 ? -25.078 -1.874 5.387 1 97 94 ALA A C 1
ATOM 658 O O . ALA A 1 94 ? -26.172 -2.271 5.758 1 97 94 ALA A O 1
ATOM 659 N N . ILE A 1 95 ? -23.938 -2.398 5.863 1 97.38 95 ILE A N 1
ATOM 660 C CA . ILE A 1 95 ? -23.906 -3.479 6.844 1 97.38 95 ILE A CA 1
ATOM 661 C C . ILE A 1 95 ? -24.547 -3.002 8.148 1 97.38 95 ILE A C 1
ATOM 663 O O . ILE A 1 95 ? -25.438 -3.658 8.688 1 97.38 95 ILE A O 1
ATOM 667 N N . ARG A 1 96 ? -24.062 -1.844 8.609 1 95.12 96 ARG A N 1
ATOM 668 C CA . ARG A 1 96 ? -24.609 -1.292 9.852 1 95.12 96 ARG A CA 1
ATOM 669 C C . ARG A 1 96 ? -26.125 -1.151 9.781 1 95.12 96 ARG A C 1
ATOM 671 O O . ARG A 1 96 ? -26.828 -1.509 10.719 1 95.12 96 ARG A O 1
ATOM 678 N N . ASP A 1 97 ? -26.656 -0.698 8.633 1 95.81 97 ASP A N 1
ATOM 679 C CA . ASP A 1 97 ? -28.078 -0.361 8.484 1 95.81 97 ASP A CA 1
ATOM 680 C C . ASP A 1 97 ? -28.922 -1.62 8.344 1 95.81 97 ASP A C 1
ATOM 682 O O . ASP A 1 97 ? -30.094 -1.628 8.727 1 95.81 97 ASP A O 1
ATOM 686 N N . ARG A 1 98 ? -28.359 -2.701 7.766 1 96.25 98 ARG A N 1
ATOM 687 C CA . ARG A 1 98 ? -29.266 -3.73 7.262 1 96.25 98 ARG A CA 1
ATOM 688 C C . ARG A 1 98 ? -28.953 -5.086 7.883 1 96.25 98 ARG A C 1
ATOM 690 O O . ARG A 1 98 ? -29.656 -6.07 7.637 1 96.25 98 ARG A O 1
ATOM 697 N N . GLU A 1 99 ? -27.859 -5.137 8.633 1 94.94 99 GLU A N 1
ATOM 698 C CA . GLU A 1 99 ? -27.641 -6.406 9.32 1 94.94 99 GLU A CA 1
ATOM 699 C C . GLU A 1 99 ? -28.75 -6.691 10.32 1 94.94 99 GLU A C 1
ATOM 701 O O . GLU A 1 99 ? -29.375 -5.766 10.844 1 94.94 99 GLU A O 1
ATOM 706 N N . SER A 1 100 ? -29.078 -7.926 10.562 1 95.38 100 SER A N 1
ATOM 707 C CA . SER A 1 100 ? -30.188 -8.312 11.43 1 95.38 100 SER A CA 1
ATOM 708 C C . SER A 1 100 ? -29.891 -7.996 12.891 1 95.38 100 SER A C 1
ATOM 710 O O . SER A 1 100 ? -30.781 -7.578 13.633 1 95.38 100 SER A O 1
ATOM 712 N N . GLU A 1 101 ? -28.672 -8.234 13.273 1 92.44 101 GLU A N 1
ATOM 713 C CA . GLU A 1 101 ? -28.125 -7.875 14.578 1 92.44 101 GLU A CA 1
ATOM 714 C C . GLU A 1 101 ? -26.625 -7.562 14.484 1 92.44 101 GLU A C 1
ATOM 716 O O . GLU A 1 101 ? -25.969 -7.98 13.539 1 92.44 101 GLU A O 1
ATOM 721 N N . PRO A 1 102 ? -26.234 -6.852 15.391 1 87.31 102 PRO A N 1
ATOM 722 C CA . PRO A 1 102 ? -24.812 -6.484 15.32 1 87.31 102 PRO A CA 1
ATOM 723 C C . PRO A 1 102 ? -23.906 -7.695 15.172 1 87.31 102 PRO A C 1
ATOM 725 O O . PRO A 1 102 ? -23.984 -8.633 15.969 1 87.31 102 PRO A O 1
ATOM 728 N N . GLY A 1 103 ? -23.172 -7.676 14.109 1 90.25 103 GLY A N 1
ATOM 729 C CA . GLY A 1 103 ? -22.188 -8.734 13.906 1 90.25 103 GLY A CA 1
ATOM 730 C C . GLY A 1 103 ? -22.703 -9.867 13.039 1 90.25 103 GLY A C 1
ATOM 731 O O . GLY A 1 103 ? -21.938 -10.734 12.633 1 90.25 103 GLY A O 1
ATOM 732 N N . ALA A 1 104 ? -23.953 -9.891 12.688 1 94 104 ALA A N 1
ATOM 733 C CA . ALA A 1 104 ? -24.531 -10.969 11.883 1 94 104 ALA A CA 1
ATOM 734 C C . ALA A 1 104 ? -24 -10.938 10.453 1 94 104 ALA A C 1
ATOM 736 O O . ALA A 1 104 ? -23.875 -11.977 9.805 1 94 104 ALA A O 1
ATOM 737 N N . GLY A 1 105 ? -23.656 -9.75 10.047 1 96.06 105 GLY A N 1
ATOM 738 C CA . GLY A 1 105 ? -23.172 -9.602 8.688 1 96.06 105 GLY A CA 1
ATOM 739 C C . GLY A 1 105 ? -24.281 -9.391 7.676 1 96.06 105 GLY A C 1
ATOM 740 O O . GLY A 1 105 ? -25.453 -9.391 8.031 1 96.06 105 GLY A O 1
ATOM 741 N N . LEU A 1 106 ? -23.906 -9.133 6.488 1 97.94 106 LEU A N 1
ATOM 742 C CA . LEU A 1 106 ? -24.781 -8.875 5.359 1 97.94 106 LEU A CA 1
ATOM 743 C C . LEU A 1 106 ? -24.234 -9.5 4.082 1 97.94 106 LEU A C 1
ATOM 745 O O . LEU A 1 106 ? -23.031 -9.414 3.814 1 97.94 106 LEU A O 1
ATOM 749 N N . PRO A 1 107 ? -25.062 -10.195 3.352 1 98.19 107 PRO A N 1
ATOM 750 C CA . PRO A 1 107 ? -24.594 -10.734 2.074 1 98.19 107 PRO A CA 1
ATOM 751 C C . PRO A 1 107 ? -24.078 -9.648 1.131 1 98.19 107 PRO A C 1
ATOM 753 O O . PRO A 1 107 ? -24.672 -8.562 1.062 1 98.19 107 PRO A O 1
ATOM 756 N N . VAL A 1 108 ? -23.094 -10.008 0.435 1 98 108 VAL A N 1
ATOM 757 C CA . VAL A 1 108 ? -22.438 -9.039 -0.438 1 98 108 VAL A CA 1
ATOM 758 C C . VAL A 1 108 ? -23.422 -8.562 -1.506 1 98 108 VAL A C 1
ATOM 760 O O . VAL A 1 108 ? -23.359 -7.406 -1.943 1 98 108 VAL A O 1
ATOM 763 N N . SER A 1 109 ? -24.344 -9.375 -1.931 1 97.81 109 SER A N 1
ATOM 764 C CA . SER A 1 109 ? -25.359 -8.984 -2.908 1 97.81 109 SER A CA 1
ATOM 765 C C . SER A 1 109 ? -26.219 -7.832 -2.385 1 97.81 109 SER A C 1
ATOM 767 O O . SER A 1 109 ? -26.641 -6.973 -3.154 1 97.81 109 SER A O 1
ATOM 769 N N . GLU A 1 110 ? -26.453 -7.812 -1.108 1 97.5 110 GLU A N 1
ATOM 770 C CA . GLU A 1 110 ? -27.203 -6.727 -0.479 1 97.5 110 GLU A CA 1
ATOM 771 C C . GLU A 1 110 ? -26.344 -5.473 -0.334 1 97.5 110 GLU A C 1
ATOM 773 O O . GLU A 1 110 ? -26.828 -4.355 -0.501 1 97.5 110 GLU A O 1
ATOM 778 N N . ILE A 1 111 ? -25.109 -5.664 -0.009 1 97.5 111 ILE A N 1
ATOM 779 C CA . ILE A 1 111 ? -24.188 -4.539 0.133 1 97.5 111 ILE A CA 1
ATOM 780 C C . ILE A 1 111 ? -24.031 -3.834 -1.212 1 97.5 111 ILE A C 1
ATOM 782 O O . ILE A 1 111 ? -24.016 -2.602 -1.276 1 97.5 111 ILE A O 1
ATOM 786 N N . ALA A 1 112 ? -23.953 -4.586 -2.295 1 96.12 112 ALA A N 1
ATOM 787 C CA . ALA A 1 112 ? -23.656 -4.09 -3.637 1 96.12 112 ALA A CA 1
ATOM 788 C C . ALA A 1 112 ? -24.812 -3.264 -4.184 1 96.12 112 ALA A C 1
ATOM 790 O O . ALA A 1 112 ? -24.641 -2.492 -5.129 1 96.12 112 ALA A O 1
ATOM 791 N N . LYS A 1 113 ? -25.969 -3.363 -3.607 1 92.31 113 LYS A N 1
ATOM 792 C CA . LYS A 1 113 ? -27.172 -2.691 -4.117 1 92.31 113 LYS A CA 1
ATOM 793 C C . LYS A 1 113 ? -27.031 -1.175 -4.02 1 92.31 113 LYS A C 1
ATOM 795 O O . LYS A 1 113 ? -27.719 -0.436 -4.715 1 92.31 113 LYS A O 1
ATOM 800 N N . ALA A 1 114 ? -26.156 -0.777 -3.234 1 83.38 114 ALA A N 1
ATOM 801 C CA . ALA A 1 114 ? -25.969 0.659 -3.039 1 83.38 114 ALA A CA 1
ATOM 802 C C . ALA A 1 114 ? -25.141 1.262 -4.16 1 83.38 114 ALA A C 1
ATOM 804 O O . ALA A 1 114 ? -24.969 2.482 -4.234 1 83.38 114 ALA A O 1
ATOM 805 N N . SER A 1 115 ? -24.625 0.366 -5.055 1 85.44 115 SER A N 1
ATOM 806 C CA . SER A 1 115 ? -23.766 0.848 -6.121 1 85.44 115 SER A CA 1
ATOM 807 C C . SER A 1 115 ? -23.891 -0.018 -7.371 1 85.44 115 SER A C 1
ATOM 809 O O . SER A 1 115 ? -24.766 -0.879 -7.449 1 85.44 115 SER A O 1
ATOM 811 N N . THR A 1 116 ? -23.109 0.312 -8.43 1 87.31 116 THR A N 1
ATOM 812 C CA . THR A 1 116 ? -23.141 -0.399 -9.703 1 87.31 116 THR A CA 1
ATOM 813 C C . THR A 1 116 ? -22.172 -1.572 -9.695 1 87.31 116 THR A C 1
ATOM 815 O O . THR A 1 116 ? -22.109 -2.344 -10.656 1 87.31 116 THR A O 1
ATOM 818 N N . ILE A 1 117 ? -21.5 -1.742 -8.633 1 94.44 117 ILE A N 1
ATOM 819 C CA . ILE A 1 117 ? -20.422 -2.727 -8.594 1 94.44 117 ILE A CA 1
ATOM 820 C C . ILE A 1 117 ? -21.016 -4.137 -8.625 1 94.44 117 ILE A C 1
ATOM 822 O O . ILE A 1 117 ? -22.062 -4.395 -8.031 1 94.44 117 ILE A O 1
ATOM 826 N N . ALA A 1 118 ? -20.406 -5.051 -9.352 1 96.06 118 ALA A N 1
ATOM 827 C CA . ALA A 1 118 ? -20.797 -6.461 -9.359 1 96.06 118 ALA A CA 1
ATOM 828 C C . ALA A 1 118 ? -20.547 -7.102 -7.996 1 96.06 118 ALA A C 1
ATOM 830 O O . ALA A 1 118 ? -19.453 -7 -7.441 1 96.06 118 ALA A O 1
ATOM 831 N N . PRO A 1 119 ? -21.531 -7.832 -7.449 1 97 119 PRO A N 1
ATOM 832 C CA . PRO A 1 119 ? -21.375 -8.43 -6.121 1 97 119 PRO A CA 1
ATOM 833 C C . PRO A 1 119 ? -20.156 -9.336 -6.012 1 97 119 PRO A C 1
ATOM 835 O O . PRO A 1 119 ? -19.453 -9.32 -4.996 1 97 119 PRO A O 1
ATOM 838 N N . ALA A 1 120 ? -19.875 -10.078 -7.016 1 95.12 120 ALA A N 1
ATOM 839 C CA . ALA A 1 120 ? -18.75 -11.008 -6.977 1 95.12 120 ALA A CA 1
ATOM 840 C C . ALA A 1 120 ? -17.422 -10.258 -6.859 1 95.12 120 ALA A C 1
ATOM 842 O O . ALA A 1 120 ? -16.516 -10.695 -6.141 1 95.12 120 ALA A O 1
ATOM 843 N N . LYS A 1 121 ? -17.266 -9.188 -7.582 1 96.94 121 LYS A N 1
ATOM 844 C CA . LYS A 1 121 ? -16.062 -8.375 -7.5 1 96.94 121 LYS A CA 1
ATOM 845 C C . LYS A 1 121 ? -15.961 -7.672 -6.148 1 96.94 121 LYS A C 1
ATOM 847 O O . LYS A 1 121 ? -14.875 -7.598 -5.559 1 96.94 121 LYS A O 1
ATOM 852 N N . LEU A 1 122 ? -17.125 -7.199 -5.637 1 98 122 LEU A N 1
ATOM 853 C CA . LEU A 1 122 ? -17.125 -6.562 -4.324 1 98 122 LEU A CA 1
ATOM 854 C C . LEU A 1 122 ? -16.734 -7.551 -3.238 1 98 122 LEU A C 1
ATOM 856 O O . LEU A 1 122 ? -16.031 -7.188 -2.283 1 98 122 LEU A O 1
ATOM 860 N N . ALA A 1 123 ? -17.156 -8.797 -3.352 1 97.31 123 ALA A N 1
ATOM 861 C CA . ALA A 1 123 ? -16.797 -9.82 -2.377 1 97.31 123 ALA A CA 1
ATOM 862 C C . ALA A 1 123 ? -15.281 -9.969 -2.281 1 97.31 123 ALA A C 1
ATOM 864 O O . ALA A 1 123 ? -14.734 -10.117 -1.186 1 97.31 123 ALA A O 1
ATOM 865 N N . ARG A 1 124 ? -14.617 -9.953 -3.371 1 96.88 124 ARG A N 1
ATOM 866 C CA . ARG A 1 124 ? -13.164 -10.102 -3.412 1 96.88 124 ARG A CA 1
ATOM 867 C C . ARG A 1 124 ? -12.477 -8.898 -2.787 1 96.88 124 ARG A C 1
ATOM 869 O O . ARG A 1 124 ? -11.469 -9.047 -2.086 1 96.88 124 ARG A O 1
ATOM 876 N N . VAL A 1 125 ? -13.008 -7.711 -3.041 1 98.12 125 VAL A N 1
ATOM 877 C CA . VAL A 1 125 ? -12.516 -6.48 -2.438 1 98.12 125 VAL A CA 1
ATOM 878 C C . VAL A 1 125 ? -12.641 -6.559 -0.918 1 98.12 125 VAL A C 1
ATOM 880 O O . VAL A 1 125 ? -11.664 -6.344 -0.194 1 98.12 125 VAL A O 1
ATOM 883 N N . LEU A 1 126 ? -13.812 -6.941 -0.456 1 97.88 126 LEU A N 1
ATOM 884 C CA . LEU A 1 126 ? -14.078 -6.992 0.979 1 97.88 126 LEU A CA 1
ATOM 885 C C . LEU A 1 126 ? -13.289 -8.125 1.633 1 97.88 126 LEU A C 1
ATOM 887 O O . LEU A 1 126 ? -12.875 -8.008 2.789 1 97.88 126 LEU A O 1
ATOM 891 N N . ARG A 1 127 ? -13.047 -9.195 0.887 1 96.19 127 ARG A N 1
ATOM 892 C CA . ARG A 1 127 ? -12.266 -10.312 1.405 1 96.19 127 ARG A CA 1
ATOM 893 C C . ARG A 1 127 ? -10.82 -9.898 1.671 1 96.19 127 ARG A C 1
ATOM 895 O O . ARG A 1 127 ? -10.242 -10.258 2.697 1 96.19 127 ARG A O 1
ATOM 902 N N . LEU A 1 128 ? -10.211 -9.18 0.75 1 96.19 128 LEU A N 1
ATOM 903 C CA . LEU A 1 128 ? -8.859 -8.688 1.008 1 96.19 128 LEU A CA 1
ATOM 904 C C . LEU A 1 128 ? -8.844 -7.773 2.23 1 96.19 128 LEU A C 1
ATOM 906 O O . LEU A 1 128 ? -7.922 -7.844 3.047 1 96.19 128 LEU A O 1
ATOM 910 N N . LEU A 1 129 ? -9.828 -6.852 2.311 1 96.88 129 LEU A N 1
ATOM 911 C CA . LEU A 1 129 ? -9.883 -5.973 3.471 1 96.88 129 LEU A CA 1
ATOM 912 C C . LEU A 1 129 ? -10.062 -6.773 4.754 1 96.88 129 LEU A C 1
ATOM 914 O O . LEU A 1 129 ? -9.422 -6.477 5.77 1 96.88 129 LEU A O 1
ATOM 918 N N . ALA A 1 130 ? -10.875 -7.828 4.711 1 95.19 130 ALA A N 1
ATOM 919 C CA . ALA A 1 130 ? -11.047 -8.703 5.867 1 95.19 130 ALA A CA 1
ATOM 920 C C . ALA A 1 130 ? -9.734 -9.406 6.219 1 95.19 130 ALA A C 1
ATOM 922 O O . ALA A 1 130 ? -9.414 -9.586 7.398 1 95.19 130 ALA A O 1
ATOM 923 N N . ALA A 1 131 ? -9.023 -9.781 5.219 1 93 131 ALA A N 1
ATOM 924 C CA . ALA A 1 131 ? -7.73 -10.43 5.43 1 93 131 ALA A CA 1
ATOM 925 C C . ALA A 1 131 ? -6.734 -9.461 6.059 1 93 131 ALA A C 1
ATOM 927 O O . ALA A 1 131 ? -5.691 -9.875 6.57 1 93 131 ALA A O 1
ATOM 928 N N . ASN A 1 132 ? -7.016 -8.195 6.035 1 92.94 132 ASN A N 1
ATOM 929 C CA . ASN A 1 132 ? -6.223 -7.164 6.695 1 92.94 132 ASN A CA 1
ATOM 930 C C . ASN A 1 132 ? -6.941 -6.598 7.918 1 92.94 132 ASN A C 1
ATOM 932 O O . ASN A 1 132 ? -6.656 -5.48 8.352 1 92.94 132 ASN A O 1
ATOM 936 N N . TYR A 1 133 ? -7.926 -7.277 8.344 1 93 133 TYR A N 1
ATOM 937 C CA . TYR A 1 133 ? -8.633 -7.051 9.602 1 93 133 TYR A CA 1
ATOM 938 C C . TYR A 1 133 ? -9.531 -5.82 9.5 1 93 133 TYR A C 1
ATOM 940 O O . TYR A 1 133 ? -9.797 -5.16 10.508 1 93 133 TYR A O 1
ATOM 948 N N . ILE A 1 134 ? -9.922 -5.441 8.312 1 95.56 134 ILE A N 1
ATOM 949 C CA . ILE A 1 134 ? -11 -4.492 8.047 1 95.56 134 ILE A CA 1
ATOM 950 C C . ILE A 1 134 ? -12.219 -5.23 7.504 1 95.56 134 ILE A C 1
ATOM 952 O O . ILE A 1 134 ? -12.203 -5.723 6.375 1 95.56 134 ILE A O 1
ATOM 956 N N . PHE A 1 135 ? -13.297 -5.297 8.242 1 95.75 135 PHE A N 1
ATOM 957 C CA . PHE A 1 135 ? -14.461 -6.164 8.055 1 95.75 135 PHE A CA 1
ATOM 958 C C . PHE A 1 135 ? -14.141 -7.59 8.492 1 95.75 135 PHE A C 1
ATOM 960 O O . PHE A 1 135 ? -13.023 -7.879 8.922 1 95.75 135 PHE A O 1
ATOM 967 N N . VAL A 1 136 ? -15.125 -8.422 8.523 1 94.31 136 VAL A N 1
ATOM 968 C CA . VAL A 1 136 ? -15.039 -9.852 8.773 1 94.31 136 VAL A CA 1
ATOM 969 C C . VAL A 1 136 ? -15.883 -10.609 7.746 1 94.31 136 VAL A C 1
ATOM 971 O O . VAL A 1 136 ? -17.047 -10.25 7.508 1 94.31 136 VAL A O 1
ATOM 974 N N . GLU A 1 137 ? -15.297 -11.516 7.082 1 94.75 137 GLU A N 1
ATOM 975 C CA . GLU A 1 137 ? -16.109 -12.445 6.293 1 94.75 137 GLU A CA 1
ATOM 976 C C . GLU A 1 137 ? -16.609 -13.602 7.145 1 94.75 137 GLU A C 1
ATOM 978 O O . GLU A 1 137 ? -15.867 -14.555 7.41 1 94.75 137 GLU A O 1
ATOM 983 N N . LYS A 1 138 ? -17.828 -13.523 7.543 1 94 138 LYS A N 1
ATOM 984 C CA . LYS A 1 138 ? -18.406 -14.484 8.469 1 94 138 LYS A CA 1
ATOM 985 C C . LYS A 1 138 ? -18.578 -15.852 7.805 1 94 138 LYS A C 1
ATOM 987 O O . LYS A 1 138 ? -18.359 -16.891 8.445 1 94 138 LYS A O 1
ATOM 992 N N . LYS A 1 139 ? -18.969 -15.859 6.688 1 93.31 139 LYS A N 1
ATOM 993 C CA . LYS A 1 139 ? -19.047 -16.969 5.734 1 93.31 139 LYS A CA 1
ATOM 994 C C . LYS A 1 139 ? -18.875 -16.469 4.305 1 93.31 139 LYS A C 1
ATOM 996 O O . LYS A 1 139 ? -18.875 -15.258 4.055 1 93.31 139 LYS A O 1
ATOM 1001 N N . PRO A 1 140 ? -18.594 -17.359 3.457 1 92.56 140 PRO A N 1
ATOM 1002 C CA . PRO A 1 140 ? -18.312 -16.906 2.096 1 92.56 140 PRO A CA 1
ATOM 1003 C C . PRO A 1 140 ? -19.375 -15.945 1.559 1 92.56 140 PRO A C 1
ATOM 1005 O O . PRO A 1 140 ? -20.531 -16.328 1.395 1 92.56 140 PRO A O 1
ATOM 1008 N N . GLY A 1 141 ? -18.953 -14.695 1.391 1 95 141 GLY A N 1
ATOM 1009 C CA . GLY A 1 141 ? -19.828 -13.711 0.771 1 95 141 GLY A CA 1
ATOM 1010 C C . GLY A 1 141 ? -20.688 -12.953 1.772 1 95 141 GLY A C 1
ATOM 1011 O O . GLY A 1 141 ? -21.547 -12.156 1.389 1 95 141 GLY A O 1
ATOM 1012 N N . VAL A 1 142 ? -20.531 -13.211 3.031 1 97.19 142 VAL A N 1
ATOM 1013 C CA . VAL A 1 142 ? -21.25 -12.484 4.07 1 97.19 142 VAL A CA 1
ATOM 1014 C C . VAL A 1 142 ? -20.266 -11.703 4.934 1 97.19 142 VAL A C 1
ATOM 1016 O O . VAL A 1 142 ? -19.391 -12.289 5.574 1 97.19 142 VAL A O 1
ATOM 1019 N N . PHE A 1 143 ? -20.484 -10.461 4.98 1 97.06 143 PHE A N 1
ATOM 1020 C CA . PHE A 1 143 ? -19.484 -9.609 5.617 1 97.06 143 PHE A CA 1
ATOM 1021 C C . PHE A 1 143 ? -20.094 -8.805 6.758 1 97.06 143 PHE A C 1
ATOM 1023 O O . PHE A 1 143 ? -21.25 -8.391 6.676 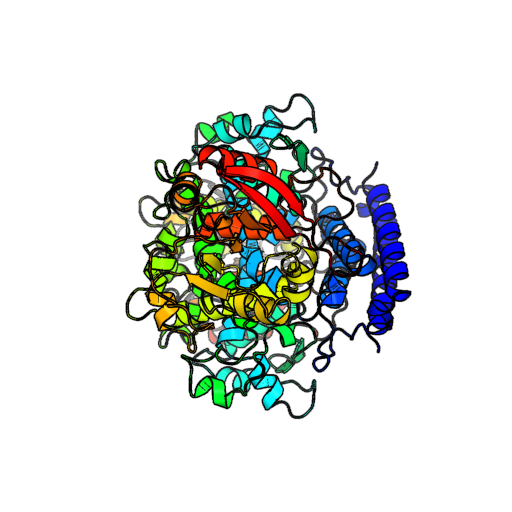1 97.06 143 PHE A O 1
ATOM 1030 N N . ALA A 1 144 ? -19.344 -8.594 7.773 1 96.94 144 ALA A N 1
ATOM 1031 C CA . ALA A 1 144 ? -19.734 -7.797 8.93 1 96.94 144 ALA A CA 1
ATOM 1032 C C . ALA A 1 144 ? -18.703 -6.707 9.219 1 96.94 144 ALA A C 1
ATOM 1034 O O . ALA A 1 144 ? -17.547 -6.816 8.812 1 96.94 144 ALA A O 1
ATOM 1035 N N . ASN A 1 145 ? -19.172 -5.652 9.883 1 96.38 145 ASN A N 1
ATOM 1036 C CA . ASN A 1 145 ? -18.25 -4.637 10.375 1 96.38 145 ASN A CA 1
ATOM 1037 C C . ASN A 1 145 ? -17.469 -5.133 11.578 1 96.38 145 ASN A C 1
ATOM 1039 O O . ASN A 1 145 ? -17.922 -6.016 12.312 1 96.38 145 ASN A O 1
ATOM 1043 N N . ASN A 1 146 ? -16.344 -4.664 11.75 1 93.62 146 ASN A N 1
ATOM 1044 C CA . ASN A 1 146 ? -15.539 -4.812 12.961 1 93.62 146 ASN A CA 1
ATOM 1045 C C . ASN A 1 146 ? -14.984 -3.473 13.438 1 93.62 146 ASN A C 1
ATOM 1047 O O . ASN A 1 146 ? -15.391 -2.42 12.945 1 93.62 146 ASN A O 1
ATOM 1051 N N . ARG A 1 147 ? -14.141 -3.475 14.391 1 92.44 147 ARG A N 1
ATOM 1052 C CA . ARG A 1 147 ? -13.609 -2.26 15.008 1 92.44 147 ARG A CA 1
ATOM 1053 C C . ARG A 1 147 ? -12.875 -1.404 13.977 1 92.44 147 ARG A C 1
ATOM 1055 O O . ARG A 1 147 ? -12.922 -0.174 14.039 1 92.44 147 ARG A O 1
ATOM 1062 N N . CYS A 1 148 ? -12.18 -2.021 13.062 1 93.69 148 CYS A N 1
ATOM 1063 C CA . CYS A 1 148 ? -11.391 -1.302 12.07 1 93.69 148 CYS A CA 1
ATOM 1064 C C . CYS A 1 148 ? -12.281 -0.747 10.961 1 93.69 148 CYS A C 1
ATOM 1066 O O . CYS A 1 148 ? -12.102 0.391 10.531 1 93.69 148 CYS A O 1
ATOM 1068 N N . SER A 1 149 ? -13.305 -1.486 10.539 1 96 149 SER A N 1
ATOM 1069 C CA . SER A 1 149 ? -14.125 -1.069 9.406 1 96 149 SER A CA 1
ATOM 1070 C C . SER A 1 149 ? -15.07 0.061 9.797 1 96 149 SER A C 1
ATOM 1072 O O . SER A 1 149 ? -15.602 0.758 8.93 1 96 149 SER A O 1
ATOM 1074 N N . ILE A 1 150 ? -15.266 0.279 11.039 1 93.06 150 ILE A N 1
ATOM 1075 C CA . ILE A 1 150 ? -16.125 1.37 11.469 1 93.06 150 ILE A CA 1
ATOM 1076 C C . ILE A 1 150 ? -15.477 2.711 11.133 1 93.06 150 ILE A C 1
ATOM 1078 O O . ILE A 1 150 ? -16.156 3.736 11.055 1 93.06 150 ILE A O 1
ATOM 1082 N N . GLY A 1 151 ? -14.172 2.689 10.984 1 92.56 151 GLY A N 1
ATOM 1083 C CA . GLY A 1 151 ? -13.469 3.881 10.531 1 92.56 151 GLY A CA 1
ATOM 1084 C C . GLY A 1 151 ? -13.883 4.324 9.141 1 92.56 151 GLY A C 1
ATOM 1085 O O . GLY A 1 151 ? -13.633 5.465 8.75 1 92.56 151 GLY A O 1
ATOM 1086 N N . LEU A 1 152 ? -14.539 3.459 8.406 1 95.5 152 LEU A N 1
ATOM 1087 C CA . LEU A 1 152 ? -14.984 3.76 7.051 1 95.5 152 LEU A CA 1
ATOM 1088 C C . LEU A 1 152 ? -16.422 4.258 7.055 1 95.5 152 LEU A C 1
ATOM 1090 O O . LEU A 1 152 ? -16.969 4.613 6.004 1 95.5 152 LEU A O 1
ATOM 1094 N N . ASP A 1 153 ? -17.031 4.285 8.203 1 94.94 153 ASP A N 1
ATOM 1095 C CA . ASP A 1 153 ? -18.438 4.676 8.352 1 94.94 153 ASP A CA 1
ATOM 1096 C C . ASP A 1 153 ? -18.578 6.195 8.445 1 94.94 153 ASP A C 1
ATOM 1098 O O . ASP A 1 153 ? -18 6.82 9.336 1 94.94 153 ASP A O 1
ATOM 1102 N N . THR A 1 154 ? -19.391 6.816 7.598 1 93.31 154 THR A N 1
ATOM 1103 C CA . THR A 1 154 ? -19.594 8.258 7.57 1 93.31 154 THR A CA 1
ATOM 1104 C C . THR A 1 154 ? -20.547 8.695 8.68 1 93.31 154 THR A C 1
ATOM 1106 O O . THR A 1 154 ? -20.641 9.875 9.008 1 93.31 154 THR A O 1
ATOM 1109 N N . GLY A 1 155 ? -21.281 7.723 9.211 1 92.88 155 GLY A N 1
ATOM 1110 C CA . GLY A 1 155 ? -22.328 8.016 10.172 1 92.88 155 GLY A CA 1
ATOM 1111 C C . GLY A 1 155 ? -23.672 8.273 9.523 1 92.88 155 GLY A C 1
ATOM 1112 O O . GLY A 1 155 ? -24.703 8.273 10.203 1 92.88 155 GLY A O 1
ATOM 1113 N N . LYS A 1 156 ? -23.719 8.445 8.242 1 94.5 156 LYS A N 1
ATOM 1114 C CA . LYS A 1 156 ? -24.953 8.633 7.492 1 94.5 156 LYS A CA 1
ATOM 1115 C C . LYS A 1 156 ? -25.578 7.297 7.105 1 94.5 156 LYS A C 1
ATOM 1117 O O . LYS A 1 156 ? -24.891 6.27 7.09 1 94.5 156 LYS A O 1
ATOM 1122 N N . SER A 1 157 ? -26.891 7.328 6.809 1 94.31 157 SER A N 1
ATOM 1123 C CA . SER A 1 157 ? -27.531 6.094 6.352 1 94.31 157 SER A CA 1
ATOM 1124 C C . SER A 1 157 ? -27.172 5.797 4.898 1 94.31 157 SER A C 1
ATOM 1126 O O . SER A 1 157 ? -26.922 6.711 4.113 1 94.31 157 SER A O 1
ATOM 1128 N N . ALA A 1 158 ? -27.141 4.48 4.602 1 91.62 158 ALA A N 1
ATOM 1129 C CA . ALA A 1 158 ? -26.875 4.074 3.225 1 91.62 158 ALA A CA 1
ATOM 1130 C C . ALA A 1 158 ? -27.875 4.703 2.262 1 91.62 158 ALA A C 1
ATOM 1132 O O . ALA A 1 158 ? -27.516 5.086 1.145 1 91.62 158 ALA A O 1
ATOM 1133 N N . LYS A 1 159 ? -29.078 4.828 2.684 1 91.88 159 LYS A N 1
ATOM 1134 C CA . LYS A 1 159 ? -30.125 5.426 1.868 1 91.88 159 LYS A CA 1
ATOM 1135 C C . LYS A 1 159 ? -29.844 6.895 1.579 1 91.88 159 LYS A C 1
ATOM 1137 O O . LYS A 1 159 ? -30.016 7.359 0.449 1 91.88 159 LYS A O 1
ATOM 1142 N N . GLU A 1 160 ? -29.453 7.598 2.576 1 92.19 160 GLU A N 1
ATOM 1143 C CA . GLU A 1 160 ? -29.094 9.008 2.418 1 92.19 160 GLU A CA 1
ATOM 1144 C C . GLU A 1 160 ? -27.922 9.172 1.456 1 92.19 160 GLU A C 1
ATOM 1146 O O . GLU A 1 160 ? -27.922 10.086 0.626 1 92.19 160 GLU A O 1
ATOM 1151 N N . LEU A 1 161 ? -26.969 8.32 1.572 1 92.38 161 LEU A N 1
ATOM 1152 C CA . LEU A 1 161 ? -25.766 8.391 0.75 1 92.38 161 LEU A CA 1
ATOM 1153 C C . LEU A 1 161 ? -26.094 8.125 -0.714 1 92.38 161 LEU A C 1
ATOM 1155 O O . LEU A 1 161 ? -25.516 8.734 -1.609 1 92.38 161 LEU A O 1
ATOM 1159 N N . GLN A 1 162 ? -27 7.27 -0.974 1 88.25 162 GLN A N 1
ATOM 1160 C CA . GLN A 1 162 ? -27.406 6.945 -2.334 1 88.25 162 GLN A CA 1
ATOM 1161 C C . GLN A 1 162 ? -28.203 8.094 -2.955 1 88.25 162 GLN A C 1
ATOM 1163 O O . GLN A 1 162 ? -28.125 8.32 -4.164 1 88.25 162 GLN A O 1
ATOM 1168 N N . ARG A 1 163 ? -28.906 8.812 -2.162 1 88 163 ARG A N 1
ATOM 1169 C CA . ARG A 1 163 ? -29.781 9.875 -2.637 1 88 163 ARG A CA 1
ATOM 1170 C C . ARG A 1 163 ? -28.969 11.109 -3.035 1 88 163 ARG A C 1
ATOM 1172 O O . ARG A 1 163 ? -29.344 11.828 -3.963 1 88 163 ARG A O 1
ATOM 1179 N N . SER A 1 164 ? -27.891 11.336 -2.379 1 86.19 164 SER A N 1
ATOM 1180 C CA . SER A 1 164 ? -27.094 12.531 -2.625 1 86.19 164 SER A CA 1
ATOM 1181 C C . SER A 1 164 ? -25.609 12.172 -2.785 1 86.19 164 SER A C 1
ATOM 1183 O O . SER A 1 164 ? -24.781 12.555 -1.956 1 86.19 164 SER A O 1
ATOM 1185 N N . PRO A 1 165 ? -25.172 11.617 -3.889 1 80.81 165 PRO A N 1
ATOM 1186 C CA . PRO A 1 165 ? -23.797 11.156 -4.066 1 80.81 165 PRO A CA 1
ATOM 1187 C C . PRO A 1 165 ? -22.797 12.305 -4.059 1 80.81 165 PRO A C 1
ATOM 1189 O O . PRO A 1 165 ? -21.609 12.094 -3.746 1 80.81 165 PRO A O 1
ATOM 1192 N N . ALA A 1 166 ? -23.25 13.5 -4.332 1 78.69 166 ALA A N 1
ATOM 1193 C CA . ALA A 1 166 ? -22.359 14.656 -4.375 1 78.69 166 ALA A CA 1
ATOM 1194 C C . ALA A 1 166 ? -22.078 15.188 -2.973 1 78.69 166 ALA A C 1
ATOM 1196 O O . ALA A 1 166 ? -21.109 15.938 -2.766 1 78.69 166 ALA A O 1
ATOM 1197 N N . ASP A 1 167 ? -22.844 14.742 -2 1 85.88 167 ASP A N 1
ATOM 1198 C CA . ASP A 1 167 ? -22.766 15.312 -0.662 1 85.88 167 ASP A CA 1
ATOM 1199 C C . ASP A 1 167 ? -22.453 14.242 0.379 1 85.88 167 ASP A C 1
ATOM 1201 O O . ASP A 1 167 ? -22.938 14.305 1.508 1 85.88 167 ASP A O 1
ATOM 1205 N N . VAL A 1 168 ? -21.734 13.266 -0.032 1 91.06 168 VAL A N 1
ATOM 1206 C CA . VAL A 1 168 ? -21.516 12.086 0.794 1 91.06 168 VAL A CA 1
ATOM 1207 C C . VAL A 1 168 ? -20.766 12.484 2.07 1 91.06 168 VAL A C 1
ATOM 1209 O O . VAL A 1 168 ? -21.016 11.914 3.139 1 91.06 168 VAL A O 1
ATOM 1212 N N . TYR A 1 169 ? -20.031 13.5 2.047 1 92.81 169 TYR A N 1
ATOM 1213 C CA . TYR A 1 169 ? -19.172 13.805 3.197 1 92.81 169 TYR A CA 1
ATOM 1214 C C . TYR A 1 169 ? -19.688 15.031 3.943 1 92.81 169 TYR A C 1
ATOM 1216 O O . TYR A 1 169 ? -19.172 15.383 5.004 1 92.81 169 TYR A O 1
ATOM 1224 N N . GLU A 1 170 ? -20.688 15.688 3.381 1 87.25 170 GLU A N 1
ATOM 1225 C CA . GLU A 1 170 ? -21.234 16.875 4.023 1 87.25 170 GLU A CA 1
ATOM 1226 C C . GLU A 1 170 ? -21.812 16.531 5.398 1 87.25 170 GLU A C 1
ATOM 1228 O O . GLU A 1 170 ? -22.531 15.555 5.551 1 87.25 170 GLU A O 1
ATOM 1233 N N . GLY A 1 171 ? -21.484 17.328 6.367 1 85.94 171 GLY A N 1
ATOM 1234 C CA . GLY A 1 171 ? -22.016 17.141 7.707 1 85.94 171 GLY A CA 1
ATOM 1235 C C . GLY A 1 171 ? -21.312 16.047 8.492 1 85.94 171 GLY A C 1
ATOM 1236 O O . GLY A 1 171 ? -21.734 15.703 9.594 1 85.94 171 GLY A O 1
ATOM 1237 N N . THR A 1 172 ? -20.266 15.508 7.938 1 91.81 172 THR A N 1
ATOM 1238 C CA . THR A 1 172 ? -19.5 14.477 8.633 1 91.81 172 THR A CA 1
ATOM 1239 C C . THR A 1 172 ? -18.25 15.07 9.258 1 91.81 172 THR A C 1
ATOM 1241 O O . THR A 1 172 ? -18 16.266 9.148 1 91.81 172 THR A O 1
ATOM 1244 N N . ASP A 1 173 ? -17.438 14.219 9.914 1 86.5 173 ASP A N 1
ATOM 1245 C CA . ASP A 1 173 ? -16.188 14.68 10.531 1 86.5 173 ASP A CA 1
ATOM 1246 C C . ASP A 1 173 ? -15.047 14.68 9.523 1 86.5 173 ASP A C 1
ATOM 1248 O O . ASP A 1 173 ? -13.922 15.055 9.852 1 86.5 173 ASP A O 1
ATOM 1252 N N . GLY A 1 174 ? -15.266 14.258 8.367 1 91.56 174 GLY A N 1
ATOM 1253 C CA . GLY A 1 174 ? -14.336 14.391 7.258 1 91.56 174 GLY A CA 1
ATOM 1254 C C . GLY A 1 174 ? -13.289 13.297 7.219 1 91.56 174 GLY A C 1
ATOM 1255 O O . GLY A 1 174 ? -12.5 13.219 6.277 1 91.56 174 GLY A O 1
ATOM 1256 N N . HIS A 1 175 ? -13.25 12.344 8.164 1 91.94 175 HIS A N 1
ATOM 1257 C CA . HIS A 1 175 ? -12.211 11.328 8.234 1 91.94 175 HIS A CA 1
ATOM 1258 C C . HIS A 1 175 ? -12.273 10.383 7.039 1 91.94 175 HIS A C 1
ATOM 1260 O O . HIS A 1 175 ? -11.242 10.008 6.48 1 91.94 175 HIS A O 1
ATOM 1266 N N . VAL A 1 176 ? -13.508 10.031 6.672 1 95.69 176 VAL A N 1
ATOM 1267 C CA . VAL A 1 176 ? -13.672 9.141 5.531 1 95.69 176 VAL A CA 1
ATOM 1268 C C . VAL A 1 176 ? -13.266 9.859 4.246 1 95.69 176 VAL A C 1
ATOM 1270 O O . VAL A 1 176 ? -12.672 9.258 3.35 1 95.69 176 VAL A O 1
ATOM 1273 N N . ALA A 1 177 ? -13.547 11.172 4.164 1 94.81 177 ALA A N 1
ATOM 1274 C CA . ALA A 1 177 ? -13.125 11.984 3.023 1 94.81 177 ALA A CA 1
ATOM 1275 C C . ALA A 1 177 ? -11.602 12.008 2.898 1 94.81 177 ALA A C 1
ATOM 1277 O O . ALA A 1 177 ? -11.062 11.914 1.795 1 94.81 177 ALA A O 1
ATOM 1278 N N . LEU A 1 178 ? -10.945 12.164 4.027 1 94.38 178 LEU A N 1
ATOM 1279 C CA . LEU A 1 178 ? -9.492 12.18 4.043 1 94.38 178 LEU A CA 1
ATOM 1280 C C . LEU A 1 178 ? -8.922 10.844 3.557 1 94.38 178 LEU A C 1
ATOM 1282 O O . LEU A 1 178 ? -8 10.82 2.744 1 94.38 178 LEU A O 1
ATOM 1286 N N . MET A 1 179 ? -9.492 9.766 4.039 1 95.81 179 MET A N 1
ATOM 1287 C CA . MET A 1 179 ? -9.062 8.438 3.611 1 95.81 179 MET A CA 1
ATOM 1288 C C . MET A 1 179 ? -9.258 8.258 2.111 1 95.81 179 MET A C 1
ATOM 1290 O O . MET A 1 179 ? -8.375 7.738 1.423 1 95.81 179 MET A O 1
ATOM 1294 N N . ALA A 1 180 ? -10.398 8.664 1.667 1 96.56 180 ALA A N 1
ATOM 1295 C CA . ALA A 1 180 ? -10.703 8.547 0.243 1 96.56 180 ALA A CA 1
ATOM 1296 C C . ALA A 1 180 ? -9.734 9.383 -0.594 1 96.56 180 ALA A C 1
ATOM 1298 O O . ALA A 1 180 ? -9.266 8.93 -1.644 1 96.56 180 ALA A O 1
ATOM 1299 N N . HIS A 1 181 ? -9.422 10.594 -0.153 1 95.94 181 HIS A N 1
ATOM 1300 C CA . HIS A 1 181 ? -8.477 11.453 -0.855 1 95.94 181 HIS A CA 1
ATOM 1301 C C . HIS A 1 181 ? -7.109 10.789 -0.963 1 95.94 181 HIS A C 1
ATOM 1303 O O . HIS A 1 181 ? -6.531 10.719 -2.051 1 95.94 181 HIS A O 1
ATOM 1309 N N . CYS A 1 182 ? -6.637 10.281 0.117 1 96.81 182 CYS A N 1
ATOM 1310 C CA . CYS A 1 182 ? -5.312 9.672 0.149 1 96.81 182 CYS A CA 1
ATOM 1311 C C . CYS A 1 182 ? -5.285 8.391 -0.677 1 96.81 182 CYS A C 1
ATOM 1313 O O . CYS A 1 182 ? -4.352 8.164 -1.452 1 96.81 182 CYS A O 1
ATOM 1315 N N . ALA A 1 183 ? -6.316 7.59 -0.551 1 97.31 183 ALA A N 1
ATOM 1316 C CA . ALA A 1 183 ? -6.34 6.258 -1.151 1 97.31 183 ALA A CA 1
ATOM 1317 C C . ALA A 1 183 ? -6.719 6.328 -2.627 1 97.31 183 ALA A C 1
ATOM 1319 O O . ALA A 1 183 ? -6.5 5.375 -3.377 1 97.31 183 ALA A O 1
ATOM 1320 N N . GLU A 1 184 ? -7.27 7.414 -3.068 1 96.19 184 GLU A N 1
ATOM 1321 C CA . GLU A 1 184 ? -7.617 7.527 -4.484 1 96.19 184 GLU A CA 1
ATOM 1322 C C . GLU A 1 184 ? -6.684 8.5 -5.203 1 96.19 184 GLU A C 1
ATOM 1324 O O . GLU A 1 184 ? -5.828 8.078 -5.984 1 96.19 184 GLU A O 1
ATOM 1329 N N . ASP A 1 185 ? -6.781 9.82 -4.852 1 96.38 185 ASP A N 1
ATOM 1330 C CA . ASP A 1 185 ? -5.926 10.805 -5.508 1 96.38 185 ASP A CA 1
ATOM 1331 C C . ASP A 1 185 ? -4.453 10.531 -5.227 1 96.38 185 ASP A C 1
ATOM 1333 O O . ASP A 1 185 ? -3.621 10.586 -6.137 1 96.38 185 ASP A O 1
ATOM 1337 N N . GLY A 1 186 ? -4.191 10.258 -3.965 1 97.31 186 GLY A N 1
ATOM 1338 C CA . GLY A 1 186 ? -2.82 9.945 -3.596 1 97.31 186 GLY A CA 1
ATOM 1339 C C . GLY A 1 186 ? -2.287 8.703 -4.285 1 97.31 186 GLY A C 1
ATOM 1340 O O . GLY A 1 186 ? -1.136 8.672 -4.723 1 97.31 186 GLY A O 1
ATOM 1341 N N . LEU A 1 187 ? -3.107 7.684 -4.348 1 97.75 187 LEU A N 1
ATOM 1342 C CA . LEU A 1 187 ? -2.697 6.434 -4.98 1 97.75 187 LEU A CA 1
ATOM 1343 C C . LEU A 1 187 ? -2.471 6.629 -6.477 1 97.75 187 LEU A C 1
ATOM 1345 O O . LEU A 1 187 ? -1.504 6.109 -7.035 1 97.75 187 LEU A O 1
ATOM 1349 N N . LYS A 1 188 ? -3.336 7.355 -7.152 1 97.12 188 LYS A N 1
ATOM 1350 C CA . LYS A 1 188 ? -3.156 7.66 -8.57 1 97.12 188 LYS A CA 1
ATOM 1351 C C . LYS A 1 188 ? -1.87 8.445 -8.805 1 97.12 188 LYS A C 1
ATOM 1353 O O . LYS A 1 188 ? -1.151 8.195 -9.773 1 97.12 188 LYS A O 1
ATOM 1358 N N . ALA A 1 189 ? -1.608 9.367 -7.902 1 97.56 189 ALA A N 1
ATOM 1359 C CA . ALA A 1 189 ? -0.381 10.156 -8.016 1 97.56 189 ALA A CA 1
ATOM 1360 C C . ALA A 1 189 ? 0.852 9.273 -7.84 1 97.56 189 ALA A C 1
ATOM 1362 O O . ALA A 1 189 ? 1.762 9.297 -8.672 1 97.56 189 ALA A O 1
ATOM 1363 N N . THR A 1 190 ? 0.861 8.477 -6.812 1 97.31 190 THR A N 1
ATOM 1364 C CA . THR A 1 190 ? 2.053 7.727 -6.434 1 97.31 190 THR A CA 1
ATOM 1365 C C . THR A 1 190 ? 2.352 6.633 -7.453 1 97.31 190 THR A C 1
ATOM 1367 O O . THR A 1 190 ? 3.51 6.25 -7.637 1 97.31 190 THR A O 1
ATOM 1370 N N . ALA A 1 191 ? 1.312 6.148 -8.125 1 97 191 ALA A N 1
ATOM 1371 C CA . ALA A 1 191 ? 1.495 5.129 -9.156 1 97 191 ALA A CA 1
ATOM 1372 C C . ALA A 1 191 ? 2.418 5.633 -10.266 1 97 191 ALA A C 1
ATOM 1374 O O . ALA A 1 191 ? 2.992 4.836 -11.016 1 97 191 ALA A O 1
ATOM 1375 N N . PHE A 1 192 ? 2.607 6.926 -10.352 1 96.94 192 PHE A N 1
ATOM 1376 C CA . PHE A 1 192 ? 3.438 7.5 -11.406 1 96.94 192 PHE A CA 1
ATOM 1377 C C . PHE A 1 192 ? 4.668 8.172 -10.82 1 96.94 192 PHE A C 1
ATOM 1379 O O . PHE A 1 192 ? 5.297 9.008 -11.469 1 96.94 192 PHE A O 1
ATOM 1386 N N . LEU A 1 193 ? 4.98 7.871 -9.594 1 97.94 193 LEU A N 1
ATOM 1387 C CA . LEU A 1 193 ? 6.137 8.453 -8.93 1 97.94 193 LEU A CA 1
ATOM 1388 C C . LEU A 1 193 ? 7.414 8.188 -9.727 1 97.94 193 LEU A C 1
ATOM 1390 O O . LEU A 1 193 ? 8.203 9.102 -9.969 1 97.94 193 LEU A O 1
ATOM 1394 N N . THR A 1 194 ? 7.617 6.953 -10.125 1 96.69 194 THR A N 1
ATOM 1395 C CA . THR A 1 194 ? 8.812 6.57 -10.867 1 96.69 194 THR A CA 1
ATOM 1396 C C . THR A 1 194 ? 8.891 7.324 -12.195 1 96.69 194 THR A C 1
ATOM 1398 O O . THR A 1 194 ? 9.953 7.801 -12.586 1 96.69 194 THR A O 1
ATOM 1401 N N . ASP A 1 195 ? 7.777 7.469 -12.93 1 95.06 195 ASP A N 1
ATOM 1402 C CA . ASP A 1 195 ? 7.734 8.188 -14.195 1 95.06 195 ASP A CA 1
ATOM 1403 C C . ASP A 1 195 ? 8.242 9.617 -14.031 1 95.06 195 ASP A C 1
ATOM 1405 O O . ASP A 1 195 ? 9.023 10.109 -14.852 1 95.06 195 ASP A O 1
ATOM 1409 N N . ALA A 1 196 ? 7.84 10.242 -12.969 1 96.44 196 ALA A N 1
ATOM 1410 C CA . ALA A 1 196 ? 8.211 11.641 -12.734 1 96.44 196 ALA A CA 1
ATOM 1411 C C . ALA A 1 196 ? 9.672 11.75 -12.297 1 96.44 196 ALA A C 1
ATOM 1413 O O . ALA A 1 196 ? 10.406 12.617 -12.773 1 96.44 196 ALA A O 1
ATOM 1414 N N . LEU A 1 197 ? 10.117 10.836 -11.453 1 97.12 197 LEU A N 1
ATOM 1415 C CA . LEU A 1 197 ? 11.414 10.984 -10.812 1 97.12 197 LEU A CA 1
ATOM 1416 C C . LEU A 1 197 ? 12.539 10.594 -11.758 1 97.12 197 LEU A C 1
ATOM 1418 O O . LEU A 1 197 ? 13.703 10.914 -11.508 1 97.12 197 LEU A O 1
ATOM 1422 N N . PHE A 1 198 ? 12.227 9.906 -12.82 1 95.19 198 PHE A N 1
ATOM 1423 C CA . PHE A 1 198 ? 13.273 9.5 -13.75 1 95.19 198 PHE A CA 1
ATOM 1424 C C . PHE A 1 198 ? 13.109 10.211 -15.094 1 95.19 198 PHE A C 1
ATOM 1426 O O . PHE A 1 198 ? 13.836 9.914 -16.047 1 95.19 198 PHE A O 1
ATOM 1433 N N . ASP A 1 199 ? 12.141 11.094 -15.148 1 94.56 199 ASP A N 1
ATOM 1434 C CA . ASP A 1 199 ? 11.992 11.953 -16.312 1 94.56 199 ASP A CA 1
ATOM 1435 C C . ASP A 1 199 ? 13.07 13.031 -16.344 1 94.56 199 ASP A C 1
ATOM 1437 O O . ASP A 1 199 ? 13.391 13.625 -15.312 1 94.56 199 ASP A O 1
ATOM 1441 N N . GLN A 1 200 ? 13.57 13.273 -17.469 1 91.31 200 GLN A N 1
ATOM 1442 C CA . GLN A 1 200 ? 14.703 14.172 -17.609 1 91.31 200 GLN A CA 1
ATOM 1443 C C . GLN A 1 200 ? 14.359 15.578 -17.109 1 91.31 200 GLN A C 1
ATOM 1445 O O . GLN A 1 200 ? 15.18 16.234 -16.469 1 91.31 200 GLN A O 1
ATOM 1450 N N . GLU A 1 201 ? 13.242 16 -17.359 1 90.94 201 GLU A N 1
ATOM 1451 C CA . GLU A 1 201 ? 12.836 17.344 -16.984 1 90.94 201 GLU A CA 1
ATOM 1452 C C . GLU A 1 201 ? 12.258 17.375 -15.57 1 90.94 201 GLU A C 1
ATOM 1454 O O . GLU A 1 201 ? 12.609 18.234 -14.758 1 90.94 201 GLU A O 1
ATOM 1459 N N . ALA A 1 202 ? 11.469 16.422 -15.258 1 93.38 202 ALA A N 1
ATOM 1460 C CA . ALA A 1 202 ? 10.695 16.422 -14.016 1 93.38 202 ALA A CA 1
ATOM 1461 C C . ALA A 1 202 ? 11.555 15.992 -12.836 1 93.38 202 ALA A C 1
ATOM 1463 O O . ALA A 1 202 ? 11.297 16.391 -11.695 1 93.38 202 ALA A O 1
ATOM 1464 N N . ALA A 1 203 ? 12.617 15.281 -13.039 1 94.5 203 ALA A N 1
ATOM 1465 C CA . ALA A 1 203 ? 13.422 14.68 -11.984 1 94.5 203 ALA A CA 1
ATOM 1466 C C . ALA A 1 203 ? 13.969 15.742 -11.039 1 94.5 203 ALA A C 1
ATOM 1468 O O . ALA A 1 203 ? 14.016 15.539 -9.82 1 94.5 203 ALA A O 1
ATOM 1469 N N . HIS A 1 204 ? 14.32 16.875 -11.578 1 93.88 204 HIS A N 1
ATOM 1470 C CA . HIS A 1 204 ? 14.953 17.922 -10.773 1 93.88 204 HIS A CA 1
ATOM 1471 C C . HIS A 1 204 ? 14.031 19.125 -10.617 1 93.88 204 HIS A C 1
ATOM 1473 O O . HIS A 1 204 ? 14.445 20.156 -10.094 1 93.88 204 HIS A O 1
ATOM 1479 N N . SER A 1 205 ? 12.852 18.984 -11.117 1 94.12 205 SER A N 1
ATOM 1480 C CA . SER A 1 205 ? 11.883 20.078 -11.055 1 94.12 205 SER A CA 1
ATOM 1481 C C . SER A 1 205 ? 11.031 19.984 -9.797 1 94.12 205 SER A C 1
ATOM 1483 O O . SER A 1 205 ? 10.758 18.891 -9.305 1 94.12 205 SER A O 1
ATOM 1485 N N . TYR A 1 206 ? 10.648 21.078 -9.273 1 93.38 206 TYR A N 1
ATOM 1486 C CA . TYR A 1 206 ? 9.719 21.141 -8.148 1 93.38 206 TYR A CA 1
ATOM 1487 C C . TYR A 1 206 ? 8.445 21.891 -8.547 1 93.38 206 TYR A C 1
ATOM 1489 O O . TYR A 1 206 ? 7.648 22.266 -7.68 1 93.38 206 TYR A O 1
ATOM 1497 N N . LYS A 1 207 ? 8.273 22.125 -9.828 1 92.81 207 LYS A N 1
ATOM 1498 C CA . LYS A 1 207 ? 7.062 22.766 -10.336 1 92.81 207 LYS A CA 1
ATOM 1499 C C . LYS A 1 207 ? 5.852 21.844 -10.172 1 92.81 207 LYS A C 1
ATOM 1501 O O . LYS A 1 207 ? 5.953 20.625 -10.367 1 92.81 207 LYS A O 1
ATOM 1506 N N . PRO A 1 208 ? 4.715 22.406 -9.82 1 90.75 208 PRO A N 1
ATOM 1507 C CA . PRO A 1 208 ? 3.506 21.594 -9.625 1 90.75 208 PRO A CA 1
ATOM 1508 C C . PRO A 1 208 ? 3.131 20.781 -10.859 1 90.75 208 PRO A C 1
ATOM 1510 O O . PRO A 1 208 ? 2.607 19.672 -10.734 1 90.75 208 PRO A O 1
ATOM 1513 N N . GLU A 1 209 ? 3.436 21.297 -12.062 1 93.62 209 GLU A N 1
ATOM 1514 C CA . GLU A 1 209 ? 3.074 20.625 -13.305 1 93.62 209 GLU A CA 1
ATOM 1515 C C . GLU A 1 209 ? 3.854 19.328 -13.477 1 93.62 209 GLU A C 1
ATOM 1517 O O . GLU A 1 209 ? 3.449 18.453 -14.242 1 93.62 209 GLU A O 1
ATOM 1522 N N . HIS A 1 210 ? 4.977 19.234 -12.773 1 95.44 210 HIS A N 1
ATOM 1523 C CA . HIS A 1 210 ? 5.836 18.062 -12.906 1 95.44 210 HIS A CA 1
ATOM 1524 C C . HIS A 1 210 ? 5.59 17.062 -11.773 1 95.44 210 HIS A C 1
ATOM 1526 O O . HIS A 1 210 ? 6.32 16.078 -11.641 1 95.44 210 HIS A O 1
ATOM 1532 N N . ALA A 1 211 ? 4.539 17.328 -10.945 1 96.19 211 ALA A N 1
ATOM 1533 C CA . ALA A 1 211 ? 4.164 16.359 -9.914 1 96.19 211 ALA A CA 1
ATOM 1534 C C . ALA A 1 211 ? 3.705 15.047 -10.539 1 96.19 211 ALA A C 1
ATOM 1536 O O . ALA A 1 211 ? 3.057 15.047 -11.586 1 96.19 211 ALA A O 1
ATOM 1537 N N . PRO A 1 212 ? 3.975 13.945 -9.891 1 96.81 212 PRO A N 1
ATOM 1538 C CA . PRO A 1 212 ? 3.512 12.648 -10.398 1 96.81 212 PRO A CA 1
ATOM 1539 C C . PRO A 1 212 ? 2.014 12.633 -10.695 1 96.81 212 PRO A C 1
ATOM 1541 O O . PRO A 1 212 ? 1.582 12.008 -11.672 1 96.81 212 PRO A O 1
ATOM 1544 N N . VAL A 1 213 ? 1.204 13.305 -9.945 1 96.06 213 VAL A N 1
ATOM 1545 C CA . VAL A 1 213 ? -0.248 13.305 -10.086 1 96.06 213 VAL A CA 1
ATOM 1546 C C . VAL A 1 213 ? -0.637 13.844 -11.461 1 96.06 213 VAL A C 1
ATOM 1548 O O . VAL A 1 213 ? -1.688 13.484 -12 1 96.06 213 VAL A O 1
ATOM 1551 N N . SER A 1 214 ? 0.195 14.719 -12.031 1 94.25 214 SER A N 1
ATOM 1552 C CA . SER A 1 214 ? -0.102 15.312 -13.336 1 94.25 214 SER A CA 1
ATOM 1553 C C . SER A 1 214 ? -0.085 14.258 -14.438 1 94.25 214 SER A C 1
ATOM 1555 O O . SER A 1 214 ? -0.709 14.445 -15.484 1 94.25 214 SER A O 1
ATOM 1557 N N . HIS A 1 215 ? 0.591 13.18 -14.195 1 90.38 215 HIS A N 1
ATOM 1558 C CA . HIS A 1 215 ? 0.552 12.062 -15.125 1 90.38 215 HIS A CA 1
ATOM 1559 C C . HIS A 1 215 ? -0.798 11.352 -15.086 1 90.38 215 HIS A C 1
ATOM 1561 O O . HIS A 1 215 ? -1.24 10.789 -16.078 1 90.38 215 HIS A O 1
ATOM 1567 N N . ALA A 1 216 ? -1.434 11.391 -13.961 1 89.56 216 ALA A N 1
ATOM 1568 C CA . ALA A 1 216 ? -2.707 10.703 -13.789 1 89.56 216 ALA A CA 1
ATOM 1569 C C . ALA A 1 216 ? -3.875 11.586 -14.219 1 89.56 216 ALA A C 1
ATOM 1571 O O . ALA A 1 216 ? -4.844 11.102 -14.812 1 89.56 216 ALA A O 1
ATOM 1572 N N . TYR A 1 217 ? -3.773 12.883 -13.883 1 92.75 217 TYR A N 1
ATOM 1573 C CA . TYR A 1 217 ? -4.906 13.773 -14.102 1 92.75 217 TYR A CA 1
ATOM 1574 C C . TYR A 1 217 ? -4.625 14.75 -15.234 1 92.75 217 TYR A C 1
ATOM 1576 O O . TYR A 1 217 ? -5.488 15.547 -15.609 1 92.75 217 TYR A O 1
ATOM 1584 N N . ASP A 1 218 ? -3.426 14.734 -15.766 1 92.5 218 ASP A N 1
ATOM 1585 C CA . ASP A 1 218 ? -2.967 15.562 -16.875 1 92.5 218 ASP A CA 1
ATOM 1586 C C . ASP A 1 218 ? -2.871 17.031 -16.469 1 92.5 218 ASP A C 1
ATOM 1588 O O . ASP A 1 218 ? -2.861 17.922 -17.328 1 92.5 218 ASP A O 1
ATOM 1592 N N . ARG A 1 219 ? -2.936 17.422 -15.227 1 93.88 219 ARG A N 1
ATOM 1593 C CA . ARG A 1 219 ? -2.785 18.766 -14.664 1 93.88 219 ARG A CA 1
ATOM 1594 C C . ARG A 1 219 ? -2.473 18.688 -13.172 1 93.88 219 ARG A C 1
ATOM 1596 O O . ARG A 1 219 ? -2.639 17.641 -12.547 1 93.88 219 ARG A O 1
ATOM 1603 N N . PRO A 1 220 ? -2 19.828 -12.594 1 92.81 220 PRO A N 1
ATOM 1604 C CA . PRO A 1 220 ? -1.829 19.844 -11.141 1 92.81 220 PRO A CA 1
ATOM 1605 C C . PRO A 1 220 ? -3.135 19.594 -10.383 1 92.81 220 PRO A C 1
ATOM 1607 O O . PRO A 1 220 ? -4.207 19.969 -10.867 1 92.81 220 PRO A O 1
ATOM 1610 N N . ILE A 1 221 ? -3.08 19.078 -9.25 1 93.38 221 ILE A N 1
ATOM 1611 C CA . ILE A 1 221 ? -4.223 18.5 -8.555 1 93.38 221 ILE A CA 1
ATOM 1612 C C . ILE A 1 221 ? -5.25 19.594 -8.258 1 93.38 221 ILE A C 1
ATOM 1614 O O . ILE A 1 221 ? -6.457 19.375 -8.398 1 93.38 221 ILE A O 1
ATOM 1618 N N . PHE A 1 222 ? -4.82 20.75 -7.781 1 87.38 222 PHE A N 1
ATOM 1619 C CA . PHE A 1 222 ? -5.773 21.797 -7.426 1 87.38 222 PHE A CA 1
ATOM 1620 C C . PHE A 1 222 ? -6.465 22.344 -8.664 1 87.38 222 PHE A C 1
ATOM 1622 O O . PHE A 1 222 ? -7.633 22.719 -8.617 1 87.38 222 PHE A O 1
ATOM 1629 N N . ASP A 1 223 ? -5.746 22.438 -9.805 1 89.56 223 ASP A N 1
ATOM 1630 C CA . ASP A 1 223 ? -6.375 22.781 -11.078 1 89.56 223 ASP A CA 1
ATOM 1631 C C . ASP A 1 223 ? -7.418 21.734 -11.477 1 89.56 223 ASP A C 1
ATOM 1633 O O . ASP A 1 223 ? -8.484 22.094 -11.992 1 89.56 223 ASP A O 1
ATOM 1637 N N . PHE A 1 224 ? -7.074 20.531 -11.258 1 93.75 224 PHE A N 1
ATOM 1638 C CA . PHE A 1 224 ? -8.023 19.469 -11.539 1 93.75 224 PHE A CA 1
ATOM 1639 C C . PHE A 1 224 ? -9.273 19.609 -10.68 1 93.75 224 PHE A C 1
ATOM 1641 O O . PHE A 1 224 ? -10.391 19.516 -11.195 1 93.75 224 PHE A O 1
ATOM 1648 N N . PHE A 1 225 ? -9.094 19.828 -9.367 1 90.62 225 PHE A N 1
ATOM 1649 C CA . PHE A 1 225 ? -10.227 20 -8.461 1 90.62 225 PHE A CA 1
ATOM 1650 C C . PHE A 1 225 ? -11.102 21.156 -8.891 1 90.62 225 PHE A C 1
ATOM 1652 O O . PHE A 1 225 ? -12.32 21.109 -8.758 1 90.62 225 PHE A O 1
ATOM 1659 N N . ALA A 1 226 ? -10.523 22.188 -9.383 1 87.38 226 ALA A N 1
ATOM 1660 C CA . ALA A 1 226 ? -11.219 23.438 -9.719 1 87.38 226 ALA A CA 1
ATOM 1661 C C . ALA A 1 226 ? -11.914 23.328 -11.078 1 87.38 226 ALA A C 1
ATOM 1663 O O . ALA A 1 226 ? -12.766 24.156 -11.406 1 87.38 226 ALA A O 1
ATOM 1664 N N . ALA A 1 227 ? -11.508 22.391 -11.875 1 91.81 227 ALA A N 1
ATOM 1665 C CA . ALA A 1 227 ? -12.07 22.25 -13.219 1 91.81 227 ALA A CA 1
ATOM 1666 C C . ALA A 1 227 ? -13.547 21.859 -13.148 1 91.81 227 ALA A C 1
ATOM 1668 O O . ALA A 1 227 ? -13.961 21.125 -12.258 1 91.81 227 ALA A O 1
ATOM 1669 N N . PRO A 1 228 ? -14.344 22.406 -14.156 1 91.06 228 PRO A N 1
ATOM 1670 C CA . PRO A 1 228 ? -15.758 22.031 -14.203 1 91.06 228 PRO A CA 1
ATOM 1671 C C . PRO A 1 228 ? -15.969 20.516 -14.25 1 91.06 228 PRO A C 1
ATOM 1673 O O . PRO A 1 228 ? -15.25 19.812 -14.969 1 91.06 228 PRO A O 1
ATOM 1676 N N . GLY A 1 229 ? -16.891 20.078 -13.445 1 90.19 229 GLY A N 1
ATOM 1677 C CA . GLY A 1 229 ? -17.203 18.656 -13.422 1 90.19 229 GLY A CA 1
ATOM 1678 C C . GLY A 1 229 ? -16.5 17.906 -12.305 1 90.19 229 GLY A C 1
ATOM 1679 O O . GLY A 1 229 ? -16.828 16.75 -12.016 1 90.19 229 GLY A O 1
ATOM 1680 N N . ASN A 1 230 ? -15.539 18.594 -11.602 1 91.06 230 ASN A N 1
ATOM 1681 C CA . ASN A 1 230 ? -14.773 17.938 -10.547 1 91.06 230 ASN A CA 1
ATOM 1682 C C . ASN A 1 230 ? -15.141 18.484 -9.164 1 91.06 230 ASN A C 1
ATOM 1684 O O . ASN A 1 230 ? -14.352 18.391 -8.227 1 91.06 230 ASN A O 1
ATOM 1688 N N . GLU A 1 231 ? -16.344 18.984 -9 1 87.69 231 GLU A N 1
ATOM 1689 C CA . GLU A 1 231 ? -16.797 19.625 -7.766 1 87.69 231 GLU A CA 1
ATOM 1690 C C . GLU A 1 231 ? -16.766 18.625 -6.605 1 87.69 231 GLU A C 1
ATOM 1692 O O . GLU A 1 231 ? -16.469 19 -5.469 1 87.69 231 GLU A O 1
ATOM 1697 N N . ALA A 1 232 ? -17.062 17.375 -6.965 1 88.56 232 ALA A N 1
ATOM 1698 C CA . ALA A 1 232 ? -17.094 16.359 -5.918 1 88.56 232 ALA A CA 1
ATOM 1699 C C . ALA A 1 232 ? -15.703 16.156 -5.312 1 88.56 232 ALA A C 1
ATOM 1701 O O . ALA A 1 232 ? -15.578 15.922 -4.109 1 88.56 232 ALA A O 1
ATOM 1702 N N . TYR A 1 233 ? -14.719 16.25 -6.145 1 90.88 233 TYR A N 1
ATOM 1703 C CA . TYR A 1 233 ? -13.344 16.125 -5.672 1 90.88 233 TYR A CA 1
ATOM 1704 C C . TYR A 1 233 ? -12.977 17.281 -4.754 1 90.88 233 TYR A C 1
ATOM 1706 O O . TYR A 1 233 ? -12.344 17.094 -3.713 1 90.88 233 TYR A O 1
ATOM 1714 N N . LEU A 1 234 ? -13.367 18.453 -5.184 1 87.31 234 LEU A N 1
ATOM 1715 C CA . LEU A 1 234 ? -13.062 19.641 -4.406 1 87.31 234 LEU A CA 1
ATOM 1716 C C . LEU A 1 234 ? -13.742 19.594 -3.043 1 87.31 234 LEU A C 1
ATOM 1718 O O . LEU A 1 234 ? -13.125 19.906 -2.021 1 87.31 234 LEU A O 1
ATOM 1722 N N . LYS A 1 235 ? -15 19.188 -3.039 1 87.19 235 LYS A N 1
ATOM 1723 C CA . LYS A 1 235 ? -15.75 19.062 -1.793 1 87.19 235 LYS A CA 1
ATOM 1724 C C . LYS A 1 235 ? -15.109 18.031 -0.868 1 87.19 235 LYS A C 1
ATOM 1726 O O . LYS A 1 235 ? -14.992 18.25 0.337 1 87.19 235 LYS A O 1
ATOM 1731 N N . ARG A 1 236 ? -14.766 16.922 -1.441 1 91.75 236 ARG A N 1
ATOM 1732 C CA . ARG A 1 236 ? -14.109 15.891 -0.656 1 91.75 236 ARG A CA 1
ATOM 1733 C C . ARG A 1 236 ? -12.82 16.406 -0.034 1 91.75 236 ARG A C 1
ATOM 1735 O O . ARG A 1 236 ? -12.547 16.156 1.142 1 91.75 236 ARG A O 1
ATOM 1742 N N . PHE A 1 237 ? -12.07 17.141 -0.858 1 89.44 237 PHE A N 1
ATOM 1743 C CA . PHE A 1 237 ? -10.805 17.672 -0.364 1 89.44 237 PHE A CA 1
ATOM 1744 C C . PHE A 1 237 ? -11.039 18.641 0.791 1 89.44 237 PHE A C 1
ATOM 1746 O O . PHE A 1 237 ? -10.328 18.594 1.797 1 89.44 237 PHE A O 1
ATOM 1753 N N . GLY A 1 238 ? -11.961 19.438 0.646 1 82.5 238 GLY A N 1
ATOM 1754 C CA . GLY A 1 238 ? -12.305 20.359 1.724 1 82.5 238 GLY A CA 1
ATOM 1755 C C . GLY A 1 238 ? -12.617 19.641 3.027 1 82.5 238 GLY A C 1
ATOM 1756 O O . GLY A 1 238 ? -12.133 20.047 4.086 1 82.5 238 GLY A O 1
ATOM 1757 N N . MET A 1 239 ? -13.414 18.578 2.936 1 87.5 239 MET A N 1
ATOM 1758 C CA . MET A 1 239 ? -13.781 17.812 4.121 1 87.5 239 MET A CA 1
ATOM 1759 C C . MET A 1 239 ? -12.578 17.047 4.664 1 87.5 239 MET A C 1
ATOM 1761 O O . MET A 1 239 ? -12.445 16.859 5.875 1 87.5 239 MET A O 1
ATOM 1765 N N . ALA A 1 240 ? -11.766 16.609 3.777 1 90 240 ALA A N 1
ATOM 1766 C CA . ALA A 1 240 ? -10.523 15.953 4.191 1 90 240 ALA A CA 1
ATOM 1767 C C . ALA A 1 240 ? -9.672 16.891 5.047 1 90 240 ALA A C 1
ATOM 1769 O O . ALA A 1 240 ? -9.109 16.469 6.062 1 90 240 ALA A O 1
ATOM 1770 N N . MET A 1 241 ? -9.555 18.125 4.664 1 82.88 241 MET A N 1
ATOM 1771 C CA . MET A 1 241 ? -8.773 19.109 5.418 1 82.88 241 MET A CA 1
ATOM 1772 C C . MET A 1 241 ? -9.406 19.391 6.773 1 82.88 241 MET A C 1
ATOM 1774 O O . MET A 1 241 ? -8.703 19.641 7.754 1 82.88 241 MET A O 1
ATOM 1778 N N . TYR A 1 242 ? -10.711 19.297 6.734 1 80.19 242 TYR A N 1
ATOM 1779 C CA . TYR A 1 242 ? -11.422 19.438 7.996 1 80.19 242 TYR A CA 1
ATOM 1780 C C . TYR A 1 242 ? -11.023 18.344 8.977 1 80.19 242 TYR A C 1
ATOM 1782 O O . TYR A 1 242 ? -10.797 18.609 10.156 1 80.19 242 TYR A O 1
ATOM 1790 N N . ALA A 1 243 ? -10.867 17.188 8.492 1 85.62 243 ALA A N 1
ATOM 1791 C CA . ALA A 1 243 ? -10.508 16.047 9.32 1 85.62 243 ALA A CA 1
ATOM 1792 C C . ALA A 1 243 ? -9.094 16.188 9.859 1 85.62 243 ALA A C 1
ATOM 1794 O O . ALA A 1 243 ? -8.805 15.742 10.977 1 85.62 243 ALA A O 1
ATOM 1795 N N . ILE A 1 244 ? -8.227 16.703 9.125 1 82.5 244 ILE A N 1
ATOM 1796 C CA . ILE A 1 244 ? -6.844 16.859 9.547 1 82.5 244 ILE A CA 1
ATOM 1797 C C . ILE A 1 244 ? -6.789 17.703 10.828 1 82.5 244 ILE A C 1
ATOM 1799 O O . ILE A 1 244 ? -5.961 17.453 11.703 1 82.5 244 ILE A O 1
ATOM 1803 N N . ASN A 1 245 ? -7.68 18.641 10.945 1 75.38 245 ASN A N 1
ATOM 1804 C CA . ASN A 1 245 ? -7.734 19.438 12.164 1 75.38 245 ASN A CA 1
ATOM 1805 C C . ASN A 1 245 ? -8 18.562 13.391 1 75.38 245 ASN A C 1
ATOM 1807 O O . ASN A 1 245 ? -7.426 18.781 14.453 1 75.38 245 ASN A O 1
ATOM 1811 N N . SER A 1 246 ? -8.852 17.656 13.148 1 73.38 246 SER A N 1
ATOM 1812 C CA . SER A 1 246 ? -9.172 16.75 14.25 1 73.38 246 SER A CA 1
ATOM 1813 C C . SER A 1 246 ? -8.008 15.805 14.547 1 73.38 246 SER A C 1
ATOM 1815 O O . SER A 1 246 ? -7.707 15.523 15.703 1 73.38 246 SER A O 1
ATOM 1817 N N . ILE A 1 247 ? -7.43 15.312 13.547 1 73.25 247 ILE A N 1
ATOM 1818 C CA . ILE A 1 247 ? -6.324 14.375 13.688 1 73.25 247 ILE A CA 1
ATOM 1819 C C . ILE A 1 247 ? -5.16 15.055 14.406 1 73.25 247 ILE A C 1
ATOM 1821 O O . ILE A 1 247 ? -4.461 14.422 15.203 1 73.25 247 ILE A O 1
ATOM 1825 N N . MET A 1 248 ? -5.035 16.25 14.164 1 73.12 248 MET A N 1
ATOM 1826 C CA . MET A 1 248 ? -3.986 17.047 14.805 1 73.12 248 MET A CA 1
ATOM 1827 C C . MET A 1 248 ? -4.375 17.406 16.234 1 73.12 248 MET A C 1
ATOM 1829 O O . MET A 1 248 ? -3.629 18.094 16.922 1 73.12 248 MET A O 1
ATOM 1833 N N . GLN A 1 249 ? -5.445 16.891 16.609 1 72.44 249 GLN A N 1
ATOM 1834 C CA . GLN A 1 249 ? -5.98 17.344 17.891 1 72.44 249 GLN A CA 1
ATOM 1835 C C . GLN A 1 249 ? -5.941 18.875 17.984 1 72.44 249 GLN A C 1
ATOM 1837 O O . GLN A 1 249 ? -5.418 19.422 18.953 1 72.44 249 GLN A O 1
ATOM 1842 N N . GLY A 1 250 ? -6.547 19.406 17.016 1 69.56 250 GLY A N 1
ATOM 1843 C CA . GLY A 1 250 ? -6.434 20.828 16.719 1 69.56 250 GLY A CA 1
ATOM 1844 C C . GLY A 1 250 ? -6.73 21.719 17.922 1 69.56 250 GLY A C 1
ATOM 1845 O O . GLY A 1 250 ? -6.016 22.688 18.172 1 69.56 250 GLY A O 1
ATOM 1846 N N . GLU A 1 251 ? -7.711 21.328 18.672 1 73.69 251 GLU A N 1
ATOM 1847 C CA . GLU A 1 251 ? -8.039 22.172 19.828 1 73.69 251 GLU A CA 1
ATOM 1848 C C . GLU A 1 251 ? -6.898 22.188 20.828 1 73.69 251 GLU A C 1
ATOM 1850 O O . GLU A 1 251 ? -6.465 23.266 21.266 1 73.69 251 GLU A O 1
ATOM 1855 N N . ALA A 1 252 ? -6.43 21.031 21.109 1 78.19 252 ALA A N 1
ATOM 1856 C CA . ALA A 1 252 ? -5.363 20.938 22.109 1 78.19 252 ALA A CA 1
ATOM 1857 C C . ALA A 1 252 ? -4.062 21.531 21.562 1 78.19 252 ALA A C 1
ATOM 1859 O O . ALA A 1 252 ? -3.348 22.219 22.281 1 78.19 252 ALA A O 1
ATOM 1860 N N . THR A 1 253 ? -3.785 21.266 20.391 1 86.69 253 THR A N 1
ATOM 1861 C CA . THR A 1 253 ? -2.523 21.703 19.797 1 86.69 253 THR A CA 1
ATOM 1862 C C . THR A 1 253 ? -2.516 23.219 19.609 1 86.69 253 THR A C 1
ATOM 1864 O O . THR A 1 253 ? -1.486 23.875 19.812 1 86.69 253 THR A O 1
ATOM 1867 N N . LEU A 1 254 ? -3.648 23.797 19.281 1 87.25 254 LEU A N 1
ATOM 1868 C CA . LEU A 1 254 ? -3.73 25.234 19.109 1 87.25 254 LEU A CA 1
ATOM 1869 C C . LEU A 1 254 ? -3.697 25.953 20.453 1 87.25 254 LEU A C 1
ATOM 1871 O O . LEU A 1 254 ? -3.119 27.031 20.578 1 87.25 254 LEU A O 1
ATOM 1875 N N . ALA A 1 255 ? -4.289 25.312 21.422 1 85.44 255 ALA A N 1
ATOM 1876 C CA . ALA A 1 255 ? -4.348 25.906 22.75 1 85.44 255 ALA A CA 1
ATOM 1877 C C . ALA A 1 255 ? -2.965 25.953 23.391 1 85.44 255 ALA A C 1
ATOM 1879 O O . ALA A 1 255 ? -2.668 26.875 24.172 1 85.44 255 ALA A O 1
ATOM 1880 N N . THR A 1 256 ? -2.113 25.031 23.031 1 88.12 256 THR A N 1
ATOM 1881 C CA . THR A 1 256 ? -0.822 24.938 23.688 1 88.12 256 THR A CA 1
ATOM 1882 C C . THR A 1 256 ? 0.31 25.312 22.734 1 88.12 256 THR A C 1
ATOM 1884 O O . THR A 1 256 ? 1.462 25.438 23.156 1 88.12 256 THR A O 1
ATOM 1887 N N . GLY A 1 257 ? 0.03 25.516 21.562 1 92.19 257 GLY A N 1
ATOM 1888 C CA . GLY A 1 257 ? 1.062 25.688 20.547 1 92.19 257 GLY A CA 1
ATOM 1889 C C . GLY A 1 257 ? 1.493 27.125 20.375 1 92.19 257 GLY A C 1
ATOM 1890 O O . GLY A 1 257 ? 2.543 27.406 19.797 1 92.19 257 GLY A O 1
ATOM 1891 N N . TYR A 1 258 ? 0.744 28.031 20.891 1 94.75 258 TYR A N 1
ATOM 1892 C CA . TYR A 1 258 ? 1.002 29.453 20.812 1 94.75 258 TYR A CA 1
ATOM 1893 C C . TYR A 1 258 ? 0.095 30.219 21.781 1 94.75 258 TYR A C 1
ATOM 1895 O O . TYR A 1 258 ? -1.073 29.875 21.953 1 94.75 258 TYR A O 1
ATOM 1903 N N . PRO A 1 259 ? 0.569 31.25 22.422 1 95.38 259 PRO A N 1
ATOM 1904 C CA . PRO A 1 259 ? -0.252 31.984 23.375 1 95.38 259 PRO A CA 1
ATOM 1905 C C . PRO A 1 259 ? -1.148 33.031 22.719 1 95.38 259 PRO A C 1
ATOM 1907 O O . PRO A 1 259 ? -0.983 34.219 22.953 1 95.38 259 PRO A O 1
ATOM 1910 N N . PHE A 1 260 ? -2.113 32.562 22.031 1 95.19 260 PHE A N 1
ATOM 1911 C CA . PHE A 1 260 ? -3.051 33.438 21.328 1 95.19 260 PHE A CA 1
ATOM 1912 C C . PHE A 1 260 ? -3.732 34.375 22.312 1 95.19 260 PHE A C 1
ATOM 1914 O O . PHE A 1 260 ? -4.062 35.5 21.969 1 95.19 260 PHE A O 1
ATOM 1921 N N . GLN A 1 261 ? -3.939 33.938 23.516 1 93.44 261 GLN A N 1
ATOM 1922 C CA . GLN A 1 261 ? -4.645 34.719 24.547 1 93.44 261 GLN A CA 1
ATOM 1923 C C . GLN A 1 261 ? -3.844 35.938 24.953 1 93.44 261 GLN A C 1
ATOM 1925 O O . GLN A 1 261 ? -4.402 36.906 25.5 1 93.44 261 GLN A O 1
ATOM 1930 N N . ASP A 1 262 ? -2.625 35.906 24.703 1 95 262 ASP A N 1
ATOM 1931 C CA . ASP A 1 262 ? -1.757 37 25.141 1 95 262 ASP A CA 1
ATOM 1932 C C . ASP A 1 262 ? -1.757 38.125 24.109 1 95 262 ASP A C 1
ATOM 1934 O O . ASP A 1 262 ? -1.261 39.219 24.391 1 95 262 ASP A O 1
ATOM 1938 N N . LEU A 1 263 ? -2.32 37.906 22.906 1 94.75 263 LEU A N 1
ATOM 1939 C CA . LEU A 1 263 ? -2.43 38.969 21.922 1 94.75 263 LEU A CA 1
ATOM 1940 C C . LEU A 1 263 ? -3.408 40.031 22.391 1 94.75 263 LEU A C 1
ATOM 1942 O O . LEU A 1 263 ? -4.332 39.75 23.156 1 94.75 263 LEU A O 1
ATOM 1946 N N . ALA A 1 264 ? -3.24 41.219 21.938 1 93.88 264 ALA A N 1
ATOM 1947 C CA . ALA A 1 264 ? -4.051 42.344 22.375 1 93.88 264 ALA A CA 1
ATOM 1948 C C . ALA A 1 264 ? -5.5 42.188 21.922 1 93.88 264 ALA A C 1
ATOM 1950 O O . ALA A 1 264 ? -5.766 41.625 20.859 1 93.88 264 ALA A O 1
ATOM 1951 N N . PRO A 1 265 ? -6.445 42.75 22.734 1 93.06 265 PRO A N 1
ATOM 1952 C CA . PRO A 1 265 ? -7.84 42.75 22.281 1 93.06 265 PRO A CA 1
ATOM 1953 C C . PRO A 1 265 ? -8.031 43.406 20.922 1 93.06 265 PRO A C 1
ATOM 1955 O O . PRO A 1 265 ? -7.496 44.5 20.688 1 93.06 265 PRO A O 1
ATOM 1958 N N . GLY A 1 266 ? -8.719 42.719 20.094 1 88.88 266 GLY A N 1
ATOM 1959 C CA . GLY A 1 266 ? -9 43.281 18.781 1 88.88 266 GLY A CA 1
ATOM 1960 C C . GLY A 1 266 ? -7.887 43.031 17.781 1 88.88 266 GLY A C 1
ATOM 1961 O O . GLY A 1 266 ? -8.008 43.375 16.609 1 88.88 266 GLY A O 1
ATOM 1962 N N . ALA A 1 267 ? -6.844 42.406 18.281 1 92 267 ALA A N 1
ATOM 1963 C CA . ALA A 1 267 ? -5.758 42.094 17.359 1 92 267 ALA A CA 1
ATOM 1964 C C . ALA A 1 267 ? -6.25 41.219 16.219 1 92 267 ALA A C 1
ATOM 1966 O O . ALA A 1 267 ? -7.066 40.312 16.422 1 92 267 ALA A O 1
ATOM 1967 N N . LYS A 1 268 ? -5.75 41.469 15.031 1 91.44 268 LYS A N 1
ATOM 1968 C CA . LYS A 1 268 ? -6.188 40.781 13.82 1 91.44 268 LYS A CA 1
ATOM 1969 C C . LYS A 1 268 ? -5.285 39.594 13.523 1 91.44 268 LYS A C 1
ATOM 1971 O O . LYS A 1 268 ? -4.082 39.75 13.32 1 91.44 268 LYS A O 1
ATOM 1976 N N . VAL A 1 269 ? -5.879 38.438 13.539 1 92.62 269 VAL A N 1
ATOM 1977 C CA . VAL A 1 269 ? -5.215 37.219 13.102 1 92.62 269 VAL A CA 1
ATOM 1978 C C . VAL A 1 269 ? -5.676 36.844 11.695 1 92.62 269 VAL A C 1
ATOM 1980 O O . VAL A 1 269 ? -6.859 36.625 11.469 1 92.62 269 VAL A O 1
ATOM 1983 N N . VAL A 1 270 ? -4.742 36.875 10.766 1 91.62 270 VAL A N 1
ATOM 1984 C CA . VAL A 1 270 ? -5.059 36.531 9.383 1 91.62 270 VAL A CA 1
ATOM 1985 C C . VAL A 1 270 ? -4.695 35.062 9.125 1 91.62 270 VAL A C 1
ATOM 1987 O O . VAL A 1 270 ? -3.516 34.719 9.117 1 91.62 270 VAL A O 1
ATOM 1990 N N . ASP A 1 271 ? -5.695 34.25 8.922 1 91.5 271 ASP A N 1
ATOM 1991 C CA . ASP A 1 271 ? -5.543 32.844 8.586 1 91.5 271 ASP A CA 1
ATOM 1992 C C . ASP A 1 271 ? -5.371 32.625 7.082 1 91.5 271 ASP A C 1
ATOM 1994 O O . ASP A 1 271 ? -6.355 32.5 6.355 1 91.5 271 ASP A O 1
ATOM 1998 N N . VAL A 1 272 ? -4.102 32.594 6.691 1 89.56 272 VAL A N 1
ATOM 1999 C CA . VAL A 1 272 ? -3.77 32.5 5.273 1 89.56 272 VAL A CA 1
ATOM 2000 C C . VAL A 1 272 ? -3.879 31.031 4.836 1 89.56 272 VAL A C 1
ATOM 2002 O O . VAL A 1 272 ? -3.223 30.156 5.402 1 89.56 272 VAL A O 1
ATOM 2005 N N . GLY A 1 273 ? -4.68 30.734 3.787 1 84.31 273 GLY A N 1
ATOM 2006 C CA . GLY A 1 273 ? -4.973 29.375 3.393 1 84.31 273 GLY A CA 1
ATOM 2007 C C . GLY A 1 273 ? -5.898 28.656 4.359 1 84.31 273 GLY A C 1
ATOM 2008 O O . GLY A 1 273 ? -5.75 27.453 4.594 1 84.31 273 GLY A O 1
ATOM 2009 N N . GLY A 1 274 ? -6.82 29.328 4.953 1 83.19 274 GLY A N 1
ATOM 2010 C CA . GLY A 1 274 ? -7.609 28.828 6.066 1 83.19 274 GLY A CA 1
ATOM 2011 C C . GLY A 1 274 ? -8.812 28.016 5.629 1 83.19 274 GLY A C 1
ATOM 2012 O O . GLY A 1 274 ? -9.5 27.422 6.461 1 83.19 274 GLY A O 1
ATOM 2013 N N . GLY A 1 275 ? -9.023 27.969 4.316 1 79.31 275 GLY A N 1
ATOM 2014 C CA . GLY A 1 275 ? -10.117 27.172 3.803 1 79.31 275 GLY A CA 1
ATOM 2015 C C . GLY A 1 275 ? -11.477 27.594 4.336 1 79.31 275 GLY A C 1
ATOM 2016 O O . GLY A 1 275 ? -11.836 28.766 4.254 1 79.31 275 GLY A O 1
ATOM 2017 N N . VAL A 1 276 ? -12.164 26.625 5.039 1 70.81 276 VAL A N 1
ATOM 2018 C CA . VAL A 1 276 ? -13.523 26.875 5.516 1 70.81 276 VAL A CA 1
ATOM 2019 C C . VAL A 1 276 ? -13.469 27.562 6.879 1 70.81 276 VAL A C 1
ATOM 2021 O O . VAL A 1 276 ? -14.508 27.859 7.469 1 70.81 276 VAL A O 1
ATOM 2024 N N . GLY A 1 277 ? -12.328 27.797 7.348 1 77.44 277 GLY A N 1
ATOM 2025 C CA . GLY A 1 277 ? -12.164 28.578 8.562 1 77.44 277 GLY A CA 1
ATOM 2026 C C . GLY A 1 277 ? -12.258 27.75 9.828 1 77.44 277 GLY A C 1
ATOM 2027 O O . GLY A 1 277 ? -12.547 28.281 10.898 1 77.44 277 GLY A O 1
ATOM 2028 N N . SER A 1 278 ? -12.055 26.484 9.727 1 76.62 278 SER A N 1
ATOM 2029 C CA . SER A 1 278 ? -12.195 25.578 10.875 1 76.62 278 SER A CA 1
ATOM 2030 C C . SER A 1 278 ? -11.219 25.953 11.984 1 76.62 278 SER A C 1
ATOM 2032 O O . SER A 1 278 ? -11.57 25.906 13.164 1 76.62 278 SER A O 1
ATOM 2034 N N . VAL A 1 279 ? -10.094 26.312 11.633 1 84 279 VAL A N 1
ATOM 2035 C CA . VAL A 1 279 ? -9.07 26.656 12.617 1 84 279 VAL A CA 1
ATOM 2036 C C . VAL A 1 279 ? -9.438 27.984 13.289 1 84 279 VAL A C 1
ATOM 2038 O O . VAL A 1 279 ? -9.328 28.109 14.516 1 84 279 VAL A O 1
ATOM 2041 N N . SER A 1 280 ? -9.836 28.891 12.477 1 83.44 280 SER A N 1
ATOM 2042 C CA . SER A 1 280 ? -10.227 30.188 13.008 1 83.44 280 SER A CA 1
ATOM 2043 C C . SER A 1 280 ? -11.414 30.062 13.953 1 83.44 280 SER A C 1
ATOM 2045 O O . SER A 1 280 ? -11.484 30.781 14.961 1 83.44 280 SER A O 1
ATOM 2047 N N . LEU A 1 281 ? -12.289 29.188 13.625 1 80.5 281 LEU A N 1
ATOM 2048 C CA . LEU A 1 281 ? -13.43 28.938 14.5 1 80.5 281 LEU A CA 1
ATOM 2049 C C . LEU A 1 281 ? -12.977 28.375 15.844 1 80.5 281 LEU A C 1
ATOM 2051 O O . LEU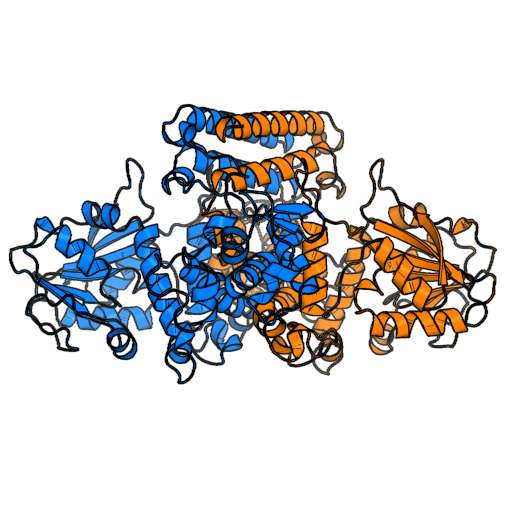 A 1 281 ? -13.5 28.766 16.891 1 80.5 281 LEU A O 1
ATOM 2055 N N . THR A 1 282 ? -12.109 27.484 15.828 1 83.25 282 THR A N 1
ATOM 2056 C CA . THR A 1 282 ? -11.555 26.906 17.047 1 83.25 282 THR A CA 1
ATOM 2057 C C . THR A 1 282 ? -10.828 27.969 17.859 1 83.25 282 THR A C 1
ATOM 2059 O O . THR A 1 282 ? -10.992 28.047 19.078 1 83.25 282 THR A O 1
ATOM 2062 N N . LEU A 1 283 ? -10.125 28.812 17.234 1 88.81 283 LEU A N 1
ATOM 2063 C CA . LEU A 1 283 ? -9.344 29.844 17.906 1 88.81 283 LEU A CA 1
ATOM 2064 C C . LEU A 1 283 ? -10.258 30.906 18.5 1 88.81 283 LEU A C 1
ATOM 2066 O O . LEU A 1 283 ? -9.945 31.484 19.547 1 88.81 283 LEU A O 1
ATOM 2070 N N . ARG A 1 284 ? -11.359 31.094 17.859 1 86.62 284 ARG A N 1
ATOM 2071 C CA . ARG A 1 284 ? -12.32 32.062 18.391 1 86.62 284 ARG A CA 1
ATOM 2072 C C . ARG A 1 284 ? -12.844 31.625 19.75 1 86.62 284 ARG A C 1
ATOM 2074 O O . ARG A 1 284 ? -13.117 32.438 20.609 1 86.62 284 ARG A O 1
ATOM 2081 N N . GLN A 1 285 ? -12.945 30.422 19.875 1 86.31 285 GLN A N 1
ATOM 2082 C CA . GLN A 1 285 ? -13.375 29.891 21.156 1 86.31 285 GLN A CA 1
ATOM 2083 C C . GLN A 1 285 ? -12.273 30.016 22.203 1 86.31 285 GLN A C 1
ATOM 2085 O O . GLN A 1 285 ? -12.547 30.297 23.375 1 86.31 285 GLN A O 1
ATOM 2090 N N . LEU A 1 286 ? -11.102 29.859 21.812 1 88.5 286 LEU A N 1
ATOM 2091 C CA . LEU A 1 286 ? -9.945 29.906 22.688 1 88.5 286 LEU A CA 1
ATOM 2092 C C . LEU A 1 286 ? -9.602 31.344 23.062 1 88.5 286 LEU A C 1
ATOM 2094 O O . LEU A 1 286 ? -9.141 31.609 24.172 1 88.5 286 LEU A O 1
ATOM 2098 N N . ALA A 1 287 ? -9.75 32.25 22.109 1 91.81 287 ALA A N 1
ATOM 2099 C CA . ALA A 1 287 ? -9.414 33.656 22.266 1 91.81 287 ALA A CA 1
ATOM 2100 C C . ALA A 1 287 ? -10.469 34.562 21.609 1 91.81 287 ALA A C 1
ATOM 2102 O O . ALA A 1 287 ? -10.203 35.188 20.578 1 91.81 287 ALA A O 1
ATOM 2103 N N . PRO A 1 288 ? -11.562 34.719 22.25 1 90.06 288 PRO A N 1
ATOM 2104 C CA . PRO A 1 288 ? -12.703 35.406 21.656 1 90.06 288 PRO A CA 1
ATOM 2105 C C . PRO A 1 288 ? -12.453 36.906 21.453 1 90.06 288 PRO A C 1
ATOM 2107 O O . PRO A 1 288 ? -13.188 37.562 20.703 1 90.06 288 PRO A O 1
ATOM 2110 N N . HIS A 1 289 ? -11.484 37.438 22.125 1 91 289 HIS A N 1
ATOM 2111 C CA . HIS A 1 289 ? -11.219 38.875 22.031 1 91 289 HIS A CA 1
ATOM 2112 C C . HIS A 1 289 ? -10.477 39.219 20.75 1 91 289 HIS A C 1
ATOM 2114 O O . HIS A 1 289 ? -10.297 40.406 20.422 1 91 289 HIS A O 1
ATOM 2120 N N . LEU A 1 290 ? -10.102 38.219 19.938 1 91.19 290 LEU A N 1
ATOM 2121 C CA . LEU A 1 290 ? -9.336 38.438 18.719 1 91.19 290 LEU A CA 1
ATOM 2122 C C . LEU A 1 290 ? -10.266 38.562 17.516 1 91.19 290 LEU A C 1
ATOM 2124 O O . LEU A 1 290 ? -11.43 38.156 17.578 1 91.19 290 LEU A O 1
ATOM 2128 N N . CYS A 1 291 ? -9.766 39.188 16.484 1 88.12 291 CYS A N 1
ATOM 2129 C CA . CYS A 1 291 ? -10.43 39.281 15.188 1 88.12 291 CYS A CA 1
ATOM 2130 C C . CYS A 1 291 ? -9.773 38.375 14.172 1 88.12 291 CYS A C 1
ATOM 2132 O O . CYS A 1 291 ? -8.562 38.438 13.953 1 88.12 291 CYS A O 1
ATOM 2134 N N . PHE A 1 292 ? -10.555 37.531 13.539 1 88.69 292 PHE A N 1
ATOM 2135 C CA . PHE A 1 292 ? -10 36.562 12.609 1 88.69 292 PHE A CA 1
ATOM 2136 C C . PHE A 1 292 ? -10.406 36.906 11.172 1 88.69 292 PHE A C 1
ATOM 2138 O O . PHE A 1 292 ? -11.562 37.219 10.914 1 88.69 292 PHE A O 1
ATOM 2145 N N . VAL A 1 293 ? -9.477 36.906 10.281 1 85.62 293 VAL A N 1
ATOM 2146 C CA . VAL A 1 293 ? -9.68 37.031 8.844 1 85.62 293 VAL A CA 1
ATOM 2147 C C . VAL A 1 293 ? -9.18 35.781 8.148 1 85.62 293 VAL A C 1
ATOM 2149 O O . VAL A 1 293 ? -8.016 35.375 8.305 1 85.62 293 VAL A O 1
ATOM 2152 N N . VAL A 1 294 ? -10.031 35.094 7.387 1 86.06 294 VAL A N 1
ATOM 2153 C CA . VAL A 1 294 ? -9.641 33.906 6.656 1 86.06 294 VAL A CA 1
ATOM 2154 C C . VAL A 1 294 ? -9.414 34.25 5.184 1 86.06 294 VAL A C 1
ATOM 2156 O O . VAL A 1 294 ? -10.297 34.812 4.531 1 86.06 294 VAL A O 1
ATOM 2159 N N . GLN A 1 295 ? -8.234 33.969 4.668 1 83.94 295 GLN A N 1
ATOM 2160 C CA . GLN A 1 295 ? -7.898 34.156 3.264 1 83.94 295 GLN A CA 1
ATOM 2161 C C . GLN A 1 295 ? -7.633 32.812 2.572 1 83.94 295 GLN A C 1
ATOM 2163 O O . GLN A 1 295 ? -6.953 31.953 3.125 1 83.94 295 GLN A O 1
ATOM 2168 N N . ASP A 1 296 ? -8.195 32.562 1.468 1 81.31 296 ASP A N 1
ATOM 2169 C CA . ASP A 1 296 ? -7.941 31.406 0.616 1 81.31 296 ASP A CA 1
ATOM 2170 C C . ASP A 1 296 ? -8.281 31.719 -0.841 1 81.31 296 ASP A C 1
ATOM 2172 O O . ASP A 1 296 ? -8.742 32.812 -1.159 1 81.31 296 ASP A O 1
ATOM 2176 N N . ARG A 1 297 ? -8.047 30.797 -1.769 1 76.5 297 ARG A N 1
ATOM 2177 C CA . ARG A 1 297 ? -8.438 30.922 -3.17 1 76.5 297 ARG A CA 1
ATOM 2178 C C . ARG A 1 297 ? -9.945 31.109 -3.305 1 76.5 297 ARG A C 1
ATOM 2180 O O . ARG A 1 297 ? -10.711 30.547 -2.525 1 76.5 297 ARG A O 1
ATOM 2187 N N . PRO A 1 298 ? -10.359 31.812 -4.293 1 73.56 298 PRO A N 1
ATOM 2188 C CA . PRO A 1 298 ? -11.773 32.125 -4.457 1 73.56 298 PRO A CA 1
ATOM 2189 C C . PRO A 1 298 ? -12.656 30.875 -4.531 1 73.56 298 PRO A C 1
ATOM 2191 O O . PRO A 1 298 ? -13.742 30.844 -3.947 1 73.56 298 PRO A O 1
ATOM 2194 N N . GLU A 1 299 ? -12.266 29.875 -5.266 1 71.38 299 GLU A N 1
ATOM 2195 C CA . GLU A 1 299 ? -13.078 28.672 -5.453 1 71.38 299 GLU A CA 1
ATOM 2196 C C . GLU A 1 299 ? -13.305 27.953 -4.133 1 71.38 299 GLU A C 1
ATOM 2198 O O . GLU A 1 299 ? -14.32 27.266 -3.961 1 71.38 299 GLU A O 1
ATOM 2203 N N . VAL A 1 300 ? -12.398 28.094 -3.227 1 72.56 300 VAL A N 1
ATOM 2204 C CA . VAL A 1 300 ? -12.5 27.469 -1.912 1 72.56 300 VAL A CA 1
ATOM 2205 C C . VAL A 1 300 ? -13.453 28.266 -1.031 1 72.56 300 VAL A C 1
ATOM 2207 O O . VAL A 1 300 ? -14.32 27.703 -0.361 1 72.56 300 VAL A O 1
ATOM 2210 N N . ILE A 1 301 ? -13.336 29.516 -1.117 1 67.88 301 ILE A N 1
ATOM 2211 C CA . ILE A 1 301 ? -14.133 30.406 -0.295 1 67.88 301 ILE A CA 1
ATOM 2212 C C . ILE A 1 301 ? -15.602 30.344 -0.732 1 67.88 301 ILE A C 1
ATOM 2214 O O . ILE A 1 301 ? -16.5 30.422 0.1 1 67.88 301 ILE A O 1
ATOM 2218 N N . GLU A 1 302 ? -15.844 30.141 -2.053 1 66.25 302 GLU A N 1
ATOM 2219 C CA . GLU A 1 302 ? -17.188 30.109 -2.6 1 66.25 302 GLU A CA 1
ATOM 2220 C C . GLU A 1 302 ? -17.953 28.875 -2.139 1 66.25 302 GLU A C 1
ATOM 2222 O O . GLU A 1 302 ? -19.188 28.891 -2.043 1 66.25 302 GLU A O 1
ATOM 2227 N N . GLN A 1 303 ? -17.344 27.641 -2.031 1 58.69 303 GLN A N 1
ATOM 2228 C CA . GLN A 1 303 ? -18.016 26.406 -1.616 1 58.69 303 GLN A CA 1
ATOM 2229 C C . GLN A 1 303 ? -18.516 26.516 -0.183 1 58.69 303 GLN A C 1
ATOM 2231 O O . GLN A 1 303 ? -19.422 25.781 0.22 1 58.69 303 GLN A O 1
ATOM 2236 N N . GLN A 1 304 ? -18.125 26.938 0.7 1 53.19 304 GLN A N 1
ATOM 2237 C CA . GLN A 1 304 ? -18.312 26.781 2.139 1 53.19 304 GLN A CA 1
ATOM 2238 C C . GLN A 1 304 ? -18.891 28.047 2.758 1 53.19 304 GLN A C 1
ATOM 2240 O O . GLN A 1 304 ? -18.672 29.141 2.256 1 53.19 304 GLN A O 1
ATOM 2245 N N . ALA A 1 305 ? -20.234 27.641 3.465 1 42.16 305 ALA A N 1
ATOM 2246 C CA . ALA A 1 305 ? -21.016 28.625 4.191 1 42.16 305 ALA A CA 1
ATOM 2247 C C . ALA A 1 305 ? -20.109 29.688 4.809 1 42.16 305 ALA A C 1
ATOM 2249 O O . ALA A 1 305 ? -18.906 29.5 4.914 1 42.16 305 ALA A O 1
ATOM 2250 N N . PRO A 1 306 ? -20.797 30.125 6.234 1 37.47 306 PRO A N 1
ATOM 2251 C CA . PRO A 1 306 ? -20.672 31.438 6.863 1 37.47 306 PRO A CA 1
ATOM 2252 C C . PRO A 1 306 ? -19.25 31.703 7.383 1 37.47 306 PRO A C 1
ATOM 2254 O O . PRO A 1 306 ? -18.547 30.766 7.781 1 37.47 306 PRO A O 1
ATOM 2257 N N . LYS A 1 307 ? -18.688 32.688 6.953 1 41.03 307 LYS A N 1
ATOM 2258 C CA . LYS A 1 307 ? -17.641 33.656 7.246 1 41.03 307 LYS A CA 1
ATOM 2259 C C . LYS A 1 307 ? -17.469 33.875 8.75 1 41.03 307 LYS A C 1
ATOM 2261 O O . LYS A 1 307 ? -18.406 34.25 9.438 1 41.03 307 LYS A O 1
ATOM 2266 N N . VAL A 1 308 ? -16.875 33 9.352 1 38.75 308 VAL A N 1
ATOM 2267 C CA . VAL A 1 308 ? -16.391 33.5 10.625 1 38.75 308 VAL A CA 1
ATOM 2268 C C . VAL A 1 308 ? -15.977 34.969 10.469 1 38.75 308 VAL A C 1
ATOM 2270 O O . VAL A 1 308 ? -15.008 35.281 9.773 1 38.75 308 VAL A O 1
ATOM 2273 N N . CYS A 1 309 ? -16.891 35.719 10.07 1 33.75 309 CYS A N 1
ATOM 2274 C CA . CYS A 1 309 ? -16.688 37.156 10.117 1 33.75 309 CYS A CA 1
ATOM 2275 C C . CYS A 1 309 ? -16.406 37.625 11.547 1 33.75 309 CYS A C 1
ATOM 2277 O O . CYS A 1 309 ? -17.234 37.406 12.438 1 33.75 309 CYS A O 1
ATOM 2279 N N . CYS A 1 310 ? -15.688 37.406 12.438 1 32.94 310 CYS A N 1
ATOM 2280 C CA . CYS A 1 310 ? -15.82 38.75 13.008 1 32.94 310 CYS A CA 1
ATOM 2281 C C . CYS A 1 310 ? -16.297 39.75 11.953 1 32.94 310 CYS A C 1
ATOM 2283 O O . CYS A 1 310 ? -16.234 39.469 10.758 1 32.94 310 CYS A O 1
ATOM 2285 N N . ALA A 1 311 ? -16.891 41.031 12.367 1 34.59 311 ALA A N 1
ATOM 2286 C CA . ALA A 1 311 ? -17.281 42.219 11.602 1 34.59 311 ALA A CA 1
ATOM 2287 C C . ALA A 1 311 ? -16.484 42.344 10.312 1 34.59 311 ALA A C 1
ATOM 2289 O O . ALA A 1 311 ? -16.734 43.219 9.492 1 34.59 311 ALA A O 1
ATOM 2290 N N . GLY A 1 312 ? -15.055 42.156 10.32 1 31.48 312 GLY A N 1
ATOM 2291 C CA . GLY A 1 312 ? -14.219 42.5 9.18 1 31.48 312 GLY A CA 1
ATOM 2292 C C . GLY A 1 312 ? -14.359 41.5 8.031 1 31.48 312 GLY A C 1
ATOM 2293 O O . GLY A 1 312 ? -14.922 40.438 8.188 1 31.48 312 GLY A O 1
ATOM 2294 N N . LYS A 1 313 ? -14.164 41.938 6.715 1 33.34 313 LYS A N 1
ATOM 2295 C CA . LYS A 1 313 ? -14.242 41.531 5.312 1 33.34 313 LYS A CA 1
ATOM 2296 C C . LYS A 1 313 ? -13.43 40.25 5.066 1 33.34 313 LYS A C 1
ATOM 2298 O O . LYS A 1 313 ? -12.281 40.156 5.492 1 33.34 313 LYS A O 1
ATOM 2303 N N . MET A 1 314 ? -13.812 39.25 5.273 1 37.53 314 MET A N 1
ATOM 2304 C CA . MET A 1 314 ? -13.359 38.125 4.484 1 37.53 314 MET A CA 1
ATOM 2305 C C . MET A 1 314 ? -13.125 38.531 3.029 1 37.53 314 MET A C 1
ATOM 2307 O O . MET A 1 314 ? -14.031 39.062 2.381 1 37.53 314 MET A O 1
ATOM 2311 N N . GLY A 1 315 ? -12.406 39.312 2.652 1 39.97 315 GLY A N 1
ATOM 2312 C CA . GLY A 1 315 ? -12.102 39.812 1.317 1 39.97 315 GLY A CA 1
ATOM 2313 C C . GLY A 1 315 ? -10.641 39.656 0.944 1 39.97 315 GLY A C 1
ATOM 2314 O O . GLY A 1 315 ? -9.805 39.344 1.798 1 39.97 315 GLY A O 1
ATOM 2315 N N . ARG A 1 316 ? -10.391 39.156 -0.162 1 45.66 316 ARG A N 1
ATOM 2316 C CA . ARG A 1 316 ? -9.109 39.281 -0.849 1 45.66 316 ARG A CA 1
ATOM 2317 C C . ARG A 1 316 ? -8.422 40.594 -0.465 1 45.66 316 ARG A C 1
ATOM 2319 O O . ARG A 1 316 ? -7.438 41 -1.089 1 45.66 316 ARG A O 1
ATOM 2326 N N . GLU A 1 317 ? -9.031 41.094 0.59 1 48.53 317 GLU A N 1
ATOM 2327 C CA . GLU A 1 317 ? -8.555 42.469 0.713 1 48.53 317 GLU A CA 1
ATOM 2328 C C . GLU A 1 317 ? -7.18 42.5 1.381 1 48.53 317 GLU A C 1
ATOM 2330 O O . GLU A 1 317 ? -6.84 41.625 2.174 1 48.53 317 GLU A O 1
ATOM 2335 N N . GLU A 1 318 ? -6.43 43.094 0.884 1 60.38 318 GLU A N 1
ATOM 2336 C CA . GLU A 1 318 ? -5.117 43.438 1.422 1 60.38 318 GLU A CA 1
ATOM 2337 C C . GLU A 1 318 ? -5.203 43.812 2.9 1 60.38 318 GLU A C 1
ATOM 2339 O O . GLU A 1 318 ? -5.977 44.688 3.279 1 60.38 318 GLU A O 1
ATOM 2344 N N . VAL A 1 319 ? -5.055 42.812 3.889 1 66.38 319 VAL A N 1
ATOM 2345 C CA . VAL A 1 319 ? -5.113 43.094 5.316 1 66.38 319 VAL A CA 1
ATOM 2346 C C . VAL A 1 319 ? -3.893 43.906 5.734 1 66.38 319 VAL A C 1
ATOM 2348 O O . VAL A 1 319 ? -2.756 43.531 5.465 1 66.38 319 VAL A O 1
ATOM 2351 N N . LYS A 1 320 ? -4.293 45.156 6.141 1 74.5 320 LYS A N 1
ATOM 2352 C CA . LYS A 1 320 ? -3.303 46.031 6.746 1 74.5 320 LYS A CA 1
ATOM 2353 C C . LYS A 1 320 ? -3.264 45.875 8.266 1 74.5 320 LYS A C 1
ATOM 2355 O O . LYS A 1 320 ? -4.273 45.5 8.875 1 74.5 320 LYS A O 1
ATOM 2360 N N . ASP A 1 321 ? -2.168 45.719 9.023 1 83.94 321 ASP A N 1
ATOM 2361 C CA . ASP A 1 321 ? -1.922 45.781 10.461 1 83.94 321 ASP A CA 1
ATOM 2362 C C . ASP A 1 321 ? -2.209 44.438 11.109 1 83.94 321 ASP A C 1
ATOM 2364 O O . ASP A 1 321 ? -2.873 44.375 12.148 1 83.94 321 ASP A O 1
ATOM 2368 N N . ALA A 1 322 ? -1.972 43.375 10.469 1 92.06 322 ALA A N 1
ATOM 2369 C CA . ALA A 1 322 ? -2.098 42.062 11.07 1 92.06 322 ALA A CA 1
ATOM 2370 C C . ALA A 1 322 ? -1.177 41.906 12.281 1 92.06 322 ALA A C 1
ATOM 2372 O O . ALA A 1 322 ? -0.006 42.312 12.219 1 92.06 322 ALA A O 1
ATOM 2373 N N . ALA A 1 323 ? -1.803 41.5 13.352 1 95 323 ALA A N 1
ATOM 2374 C CA . ALA A 1 323 ? -0.964 41.156 14.492 1 95 323 ALA A CA 1
ATOM 2375 C C . ALA A 1 323 ? -0.246 39.812 14.258 1 95 323 ALA A C 1
ATOM 2377 O O . ALA A 1 323 ? 0.876 39.625 14.727 1 95 323 ALA A O 1
ATOM 2378 N N . LEU A 1 324 ? -0.935 38.938 13.547 1 96.31 324 LEU A N 1
ATOM 2379 C CA . LEU A 1 324 ? -0.414 37.594 13.32 1 96.31 324 LEU A CA 1
ATOM 2380 C C . LEU A 1 324 ? -0.881 37.031 11.969 1 96.31 324 LEU A C 1
ATOM 2382 O O . LEU A 1 324 ? -2.074 37.094 11.664 1 96.31 324 LEU A O 1
ATOM 2386 N N . PHE A 1 325 ? 0.076 36.656 11.156 1 95.25 325 PHE A N 1
ATOM 2387 C CA . PHE A 1 325 ? -0.228 35.781 10.039 1 95.25 325 PHE A CA 1
ATOM 2388 C C . PHE A 1 325 ? -0.115 34.312 10.453 1 95.25 325 PHE A C 1
ATOM 2390 O O . PHE A 1 325 ? 0.926 33.875 10.953 1 95.25 325 PHE A O 1
ATOM 2397 N N . LEU A 1 326 ? -1.186 33.562 10.312 1 95.44 326 LEU A N 1
ATOM 2398 C CA . LEU A 1 326 ? -1.216 32.156 10.641 1 95.44 326 LEU A CA 1
ATOM 2399 C C . LEU A 1 326 ? -1.299 31.297 9.375 1 95.44 326 LEU A C 1
ATOM 2401 O O . LEU A 1 326 ? -2.227 31.453 8.578 1 95.44 326 LEU A O 1
ATOM 2405 N N . LEU A 1 327 ? -0.308 30.516 9.109 1 93.81 327 LEU A N 1
ATOM 2406 C CA . LEU A 1 327 ? -0.341 29.5 8.055 1 93.81 327 LEU A CA 1
ATOM 2407 C C . LEU A 1 327 ? -0.225 28.094 8.648 1 93.81 327 LEU A C 1
ATOM 2409 O O . LEU A 1 327 ? 0.834 27.719 9.148 1 93.81 327 LEU A O 1
ATOM 2413 N N . ARG A 1 328 ? -1.301 27.422 8.641 1 92.5 328 ARG A N 1
ATOM 2414 C CA . ARG A 1 328 ? -1.342 26.062 9.172 1 92.5 328 ARG A CA 1
ATOM 2415 C C . ARG A 1 328 ? -1.485 25.031 8.055 1 92.5 328 ARG A C 1
ATOM 2417 O O . ARG A 1 328 ? -2.535 24.953 7.418 1 92.5 328 ARG A O 1
ATOM 2424 N N . LEU A 1 329 ? -0.383 24.203 7.875 1 90.06 329 LEU A N 1
ATOM 2425 C CA . LEU A 1 329 ? -0.345 23.156 6.859 1 90.06 329 LEU A CA 1
ATOM 2426 C C . LEU A 1 329 ? -0.576 23.734 5.469 1 90.06 329 LEU A C 1
ATOM 2428 O O . LEU A 1 329 ? -1.404 23.234 4.707 1 90.06 329 LEU A O 1
ATOM 2432 N N . VAL A 1 330 ? 0.032 24.844 5.223 1 90 330 VAL A N 1
ATOM 2433 C CA . VAL A 1 330 ? -0.066 25.516 3.93 1 90 330 VAL A CA 1
ATOM 2434 C C . VAL A 1 330 ? 1.27 25.422 3.195 1 90 330 VAL A C 1
ATOM 2436 O O . VAL A 1 330 ? 1.315 25.016 2.031 1 90 330 VAL A O 1
ATOM 2439 N N . ILE A 1 331 ? 2.359 25.688 3.908 1 92.5 331 ILE A N 1
ATOM 2440 C CA . ILE A 1 331 ? 3.658 25.844 3.264 1 92.5 331 ILE A CA 1
ATOM 2441 C C . ILE A 1 331 ? 4.168 24.469 2.793 1 92.5 331 ILE A C 1
ATOM 2443 O O . ILE A 1 331 ? 4.828 24.375 1.756 1 92.5 331 ILE A O 1
ATOM 2447 N N . HIS A 1 332 ? 3.84 23.422 3.512 1 91.88 332 HIS A N 1
ATOM 2448 C CA . HIS A 1 332 ? 4.297 22.094 3.123 1 91.88 332 HIS A CA 1
ATOM 2449 C C . HIS A 1 332 ? 3.703 21.672 1.78 1 91.88 332 HIS A C 1
ATOM 2451 O O . HIS A 1 332 ? 4.207 20.75 1.135 1 91.88 332 HIS A O 1
ATOM 2457 N N . ASP A 1 333 ? 2.682 22.344 1.295 1 89 333 ASP A N 1
ATOM 2458 C CA . ASP A 1 333 ? 2.062 22.047 0.009 1 89 333 ASP A CA 1
ATOM 2459 C C . ASP A 1 333 ? 2.924 22.547 -1.147 1 89 333 ASP A C 1
ATOM 2461 O O . ASP A 1 333 ? 2.66 22.219 -2.309 1 89 333 ASP A O 1
ATOM 2465 N N . TRP A 1 334 ? 3.984 23.328 -0.796 1 90.62 334 TRP A N 1
ATOM 2466 C CA . TRP A 1 334 ? 4.68 24.062 -1.849 1 90.62 334 TRP A CA 1
ATOM 2467 C C . TRP A 1 334 ? 6.184 23.828 -1.767 1 90.62 334 TRP A C 1
ATOM 2469 O O . TRP A 1 334 ? 6.738 23.688 -0.674 1 90.62 334 TRP A O 1
ATOM 2479 N N . ALA A 1 335 ? 6.734 23.859 -2.992 1 91.81 335 ALA A N 1
ATOM 2480 C CA . ALA A 1 335 ? 8.195 23.875 -3.039 1 91.81 335 ALA A CA 1
ATOM 2481 C C . ALA A 1 335 ? 8.742 25.25 -2.65 1 91.81 335 ALA A C 1
ATOM 2483 O O . ALA A 1 335 ? 7.973 26.172 -2.408 1 91.81 335 ALA A O 1
ATOM 2484 N N . ASP A 1 336 ? 10.047 25.375 -2.568 1 92.38 336 ASP A N 1
ATOM 2485 C CA . ASP A 1 336 ? 10.68 26.562 -1.987 1 92.38 336 ASP A CA 1
ATOM 2486 C C . ASP A 1 336 ? 10.289 27.828 -2.746 1 92.38 336 ASP A C 1
ATOM 2488 O O . ASP A 1 336 ? 9.922 28.828 -2.137 1 92.38 336 ASP A O 1
ATOM 2492 N N . GLU A 1 337 ? 10.328 27.75 -4.066 1 89.75 337 GLU A N 1
ATOM 2493 C CA . GLU A 1 337 ? 10.047 28.953 -4.852 1 89.75 337 GLU A CA 1
ATOM 2494 C C . GLU A 1 337 ? 8.609 29.422 -4.652 1 89.75 337 GLU A C 1
ATOM 2496 O O . GLU A 1 337 ? 8.359 30.625 -4.5 1 89.75 337 GLU A O 1
ATOM 2501 N N . GLU A 1 338 ? 7.703 28.516 -4.641 1 88.69 338 GLU A N 1
ATOM 2502 C CA . GLU A 1 338 ? 6.301 28.859 -4.43 1 88.69 338 GLU A CA 1
ATOM 2503 C C . GLU A 1 338 ? 6.047 29.281 -2.986 1 88.69 338 GLU A C 1
ATOM 2505 O O . GLU A 1 338 ? 5.234 30.172 -2.73 1 88.69 338 GLU A O 1
ATOM 2510 N N . ALA A 1 339 ? 6.715 28.656 -2.049 1 93.44 339 ALA A N 1
ATOM 2511 C CA . ALA A 1 339 ? 6.586 29.031 -0.645 1 93.44 339 ALA A CA 1
ATOM 2512 C C . ALA A 1 339 ? 7.09 30.453 -0.413 1 93.44 339 ALA A C 1
ATOM 2514 O O . ALA A 1 339 ? 6.477 31.219 0.332 1 93.44 339 ALA A O 1
ATOM 2515 N N . LEU A 1 340 ? 8.18 30.812 -1.076 1 93.94 340 LEU A N 1
ATOM 2516 C CA . LEU A 1 340 ? 8.711 32.156 -0.979 1 93.94 340 LEU A CA 1
ATOM 2517 C C . LEU A 1 340 ? 7.734 33.188 -1.56 1 93.94 340 LEU A C 1
ATOM 2519 O O . LEU A 1 340 ? 7.586 34.281 -1.022 1 93.94 340 LEU A O 1
ATOM 2523 N N . ALA A 1 341 ? 7.086 32.781 -2.605 1 91.94 341 ALA A N 1
ATOM 2524 C CA . ALA A 1 341 ? 6.109 33.656 -3.246 1 91.94 341 ALA A CA 1
ATOM 2525 C C . ALA A 1 341 ? 4.938 33.938 -2.312 1 91.94 341 ALA A C 1
ATOM 2527 O O . ALA A 1 341 ? 4.266 34.969 -2.451 1 91.94 341 ALA A O 1
ATOM 2528 N N . ILE A 1 342 ? 4.707 33.094 -1.341 1 92.12 342 ILE A N 1
ATOM 2529 C CA . ILE A 1 342 ? 3.645 33.281 -0.359 1 92.12 342 ILE A CA 1
ATOM 2530 C C . ILE A 1 342 ? 4.172 34.094 0.823 1 92.12 342 ILE A C 1
ATOM 2532 O O . ILE A 1 342 ? 3.523 35.031 1.273 1 92.12 342 ILE A O 1
ATOM 2536 N N . LEU A 1 343 ? 5.355 33.812 1.266 1 94.44 343 LEU A N 1
ATOM 2537 C CA . LEU A 1 343 ? 5.867 34.344 2.523 1 94.44 343 LEU A CA 1
ATOM 2538 C C . LEU A 1 343 ? 6.406 35.75 2.332 1 94.44 343 LEU A C 1
ATOM 2540 O O . LEU A 1 343 ? 6.32 36.594 3.24 1 94.44 343 LEU A O 1
ATOM 2544 N N . LYS A 1 344 ? 6.949 36.062 1.169 1 93.44 344 LYS A N 1
ATOM 2545 C CA . LYS A 1 344 ? 7.562 37.344 0.925 1 93.44 344 LYS A CA 1
ATOM 2546 C C . LYS A 1 344 ? 6.52 38.469 0.969 1 93.44 344 LYS A C 1
ATOM 2548 O O . LYS A 1 344 ? 6.715 39.469 1.646 1 93.44 344 LYS A O 1
ATOM 2553 N N . PRO A 1 345 ? 5.414 38.312 0.219 1 92.12 345 PRO A N 1
ATOM 2554 C CA . PRO A 1 345 ? 4.391 39.375 0.292 1 92.12 345 PRO A CA 1
ATOM 2555 C C . PRO A 1 345 ? 3.867 39.594 1.71 1 92.12 345 PRO A C 1
ATOM 2557 O O . PRO A 1 345 ? 3.51 40.719 2.074 1 92.12 345 PRO A O 1
ATOM 2560 N N . LEU A 1 346 ? 3.793 38.594 2.531 1 93.31 346 LEU A N 1
ATOM 2561 C CA . LEU A 1 346 ? 3.357 38.719 3.916 1 93.31 346 LEU A CA 1
ATOM 2562 C C . LEU A 1 346 ? 4.352 39.562 4.715 1 93.31 346 LEU A C 1
ATOM 2564 O O . LEU A 1 346 ? 3.955 40.375 5.547 1 93.31 346 LEU A O 1
ATOM 2568 N N . ALA A 1 347 ? 5.59 39.344 4.504 1 93.38 347 ALA A N 1
ATOM 2569 C CA . ALA A 1 347 ? 6.617 40.125 5.168 1 93.38 347 ALA A CA 1
ATOM 2570 C C . ALA A 1 347 ? 6.508 41.594 4.762 1 93.38 347 ALA A C 1
ATOM 2572 O O . ALA A 1 347 ? 6.68 42.5 5.598 1 93.38 347 ALA A O 1
ATOM 2573 N N . GLU A 1 348 ? 6.27 41.75 3.516 1 90.31 348 GLU A N 1
ATOM 2574 C CA . GLU A 1 348 ? 6.121 43.125 3.016 1 90.31 348 GLU A CA 1
ATOM 2575 C C . GLU A 1 348 ? 4.93 43.812 3.66 1 90.31 348 GLU A C 1
ATOM 2577 O O . GLU A 1 348 ? 4.973 45.031 3.922 1 90.31 348 GLU A O 1
ATOM 2582 N N . ALA A 1 349 ? 3.898 43.094 3.91 1 90.31 349 ALA A N 1
ATOM 2583 C CA . ALA A 1 349 ? 2.668 43.656 4.469 1 90.31 349 ALA A CA 1
ATOM 2584 C C . ALA A 1 349 ? 2.766 43.781 5.984 1 90.31 349 ALA A C 1
ATOM 2586 O O . ALA A 1 349 ? 1.958 44.469 6.609 1 90.31 349 ALA A O 1
ATOM 2587 N N . ALA A 1 350 ? 3.746 43.219 6.578 1 92.81 350 ALA A N 1
ATOM 2588 C CA . ALA A 1 350 ? 3.891 43.156 8.031 1 92.81 350 ALA A CA 1
ATOM 2589 C C . ALA A 1 350 ? 4.453 44.469 8.578 1 92.81 350 ALA A C 1
ATOM 2591 O O . ALA A 1 350 ? 5.18 45.156 7.879 1 92.81 350 ALA A O 1
ATOM 2592 N N . THR A 1 351 ? 4.012 44.781 9.781 1 92.81 351 THR A N 1
ATOM 2593 C CA . THR A 1 351 ? 4.664 45.812 10.562 1 92.81 351 THR A CA 1
ATOM 2594 C C . THR A 1 351 ? 5.727 45.219 11.477 1 92.81 351 THR A C 1
ATOM 2596 O O . THR A 1 351 ? 5.93 44 11.492 1 92.81 351 THR A O 1
ATOM 2599 N N . SER A 1 352 ? 6.398 46 12.227 1 92.62 352 SER A N 1
ATOM 2600 C CA . SER A 1 352 ? 7.441 45.531 13.125 1 92.62 352 SER A CA 1
ATOM 2601 C C . SER A 1 352 ? 6.863 44.688 14.234 1 92.62 352 SER A C 1
ATOM 2603 O O . SER A 1 352 ? 7.582 43.875 14.852 1 92.62 352 SER A O 1
ATOM 2605 N N . GLU A 1 353 ? 5.566 44.844 14.461 1 94 353 GLU A N 1
ATOM 2606 C CA . GLU A 1 353 ? 4.934 44.094 15.547 1 94 353 GLU A CA 1
ATOM 2607 C C . GLU A 1 353 ? 4.266 42.812 15.031 1 94 353 GLU A C 1
ATOM 2609 O O . GLU A 1 353 ? 3.898 41.938 15.82 1 94 353 GLU A O 1
ATOM 2614 N N . THR A 1 354 ? 4.16 42.719 13.758 1 95.88 354 THR A N 1
ATOM 2615 C CA . THR A 1 354 ? 3.48 41.562 13.156 1 95.88 354 THR A CA 1
ATOM 2616 C C . THR A 1 354 ? 4.305 40.281 13.336 1 95.88 354 THR A C 1
ATOM 2618 O O . THR A 1 354 ? 5.527 40.312 13.18 1 95.88 354 THR A O 1
ATOM 2621 N N . ARG A 1 355 ? 3.625 39.219 13.719 1 97.75 355 ARG A N 1
ATOM 2622 C CA . ARG A 1 355 ? 4.27 37.906 13.797 1 97.75 355 ARG A CA 1
ATOM 2623 C C . ARG A 1 355 ? 3.744 36.969 12.711 1 97.75 355 ARG A C 1
ATOM 2625 O O . ARG A 1 355 ? 2.65 37.188 12.18 1 97.75 355 ARG A O 1
ATOM 2632 N N . LEU A 1 356 ? 4.598 36.062 12.367 1 97.69 356 LEU A N 1
ATOM 2633 C CA . LEU A 1 356 ? 4.242 34.938 11.492 1 97.69 356 LEU A CA 1
ATOM 2634 C C . LEU A 1 356 ? 4.293 33.625 12.25 1 97.69 356 LEU A C 1
ATOM 2636 O O . LEU A 1 356 ? 5.273 33.312 12.945 1 97.69 356 LEU A O 1
ATOM 2640 N N . LEU A 1 357 ? 3.244 32.875 12.219 1 98.06 357 LEU A N 1
ATOM 2641 C CA . LEU A 1 357 ? 3.193 31.562 12.836 1 98.06 357 LEU A CA 1
ATOM 2642 C C . LEU A 1 357 ? 2.955 30.484 11.797 1 98.06 357 LEU A C 1
ATOM 2644 O O . LEU A 1 357 ? 1.888 30.438 11.18 1 98.06 357 LEU A O 1
ATOM 2648 N N . LEU A 1 358 ? 3.951 29.672 11.578 1 97 358 LEU A N 1
ATOM 2649 C CA . LEU A 1 358 ? 3.805 28.484 10.75 1 97 358 LEU A CA 1
ATOM 2650 C C . LEU A 1 358 ? 3.521 27.25 11.602 1 97 358 LEU A C 1
ATOM 2652 O O . LEU A 1 358 ? 4.273 26.953 12.539 1 97 358 LEU A O 1
ATOM 2656 N N . VAL A 1 359 ? 2.404 26.578 11.359 1 94.62 359 VAL A N 1
ATOM 2657 C CA . VAL A 1 359 ? 2.061 25.344 12.047 1 94.62 359 VAL A CA 1
ATOM 2658 C C . VAL A 1 359 ? 2.219 24.172 11.094 1 94.62 359 VAL A C 1
ATOM 2660 O O . VAL A 1 359 ? 1.464 24.031 10.125 1 94.62 359 VAL A O 1
ATOM 2663 N N . GLU A 1 360 ? 3.182 23.328 11.352 1 93.06 360 GLU A N 1
ATOM 2664 C CA . GLU A 1 360 ? 3.555 22.266 10.43 1 93.06 360 GLU A CA 1
ATOM 2665 C C . GLU A 1 360 ? 3.871 20.969 11.18 1 93.06 360 GLU A C 1
ATOM 2667 O O . GLU A 1 360 ? 4.059 20.984 12.398 1 93.06 360 GLU A O 1
ATOM 2672 N N . GLN A 1 361 ? 3.883 19.922 10.453 1 89.06 361 GLN A N 1
ATOM 2673 C CA . GLN A 1 361 ? 4.277 18.641 11.031 1 89.06 361 GLN A CA 1
ATOM 2674 C C . GLN A 1 361 ? 5.758 18.641 11.414 1 89.06 361 GLN A C 1
ATOM 2676 O O . GLN A 1 361 ? 6.586 19.203 10.695 1 89.06 361 GLN A O 1
ATOM 2681 N N . ALA A 1 362 ? 5.973 18 12.523 1 84.62 362 ALA A N 1
ATOM 2682 C CA . ALA A 1 362 ? 7.371 17.766 12.867 1 84.62 362 ALA A CA 1
ATOM 2683 C C . ALA A 1 362 ? 7.996 16.734 11.922 1 84.62 362 ALA A C 1
ATOM 2685 O O . ALA A 1 362 ? 7.457 15.641 11.75 1 84.62 362 ALA A O 1
ATOM 2686 N N . TYR A 1 363 ? 8.945 17.047 11.227 1 89.44 363 TYR A N 1
ATOM 2687 C CA . TYR A 1 363 ? 9.656 16.172 10.297 1 89.44 363 TYR A CA 1
ATOM 2688 C C . TYR A 1 363 ? 11.141 16.109 10.633 1 89.44 363 TYR A C 1
ATOM 2690 O O . TYR A 1 363 ? 11.797 17.141 10.766 1 89.44 363 TYR A O 1
ATOM 2698 N N . GLU A 1 364 ? 11.586 14.922 10.93 1 85 364 GLU A N 1
ATOM 2699 C CA . GLU A 1 364 ? 12.992 14.688 11.258 1 85 364 GLU A CA 1
ATOM 2700 C C . GLU A 1 364 ? 13.539 13.477 10.5 1 85 364 GLU A C 1
ATOM 2702 O O . GLU A 1 364 ? 12.789 12.562 10.156 1 85 364 GLU A O 1
ATOM 2707 N N . PRO A 1 365 ? 14.867 13.578 10.258 1 81.06 365 PRO A N 1
ATOM 2708 C CA . PRO A 1 365 ? 15.461 12.352 9.727 1 81.06 365 PRO A CA 1
ATOM 2709 C C . PRO A 1 365 ? 15.281 11.156 10.672 1 81.06 365 PRO A C 1
ATOM 2711 O O . PRO A 1 365 ? 14.992 11.344 11.852 1 81.06 365 PRO A O 1
ATOM 2714 N N . LEU A 1 366 ? 15.367 10.039 10.039 1 83.56 366 LEU A N 1
ATOM 2715 C CA . LEU A 1 366 ? 15.102 8.812 10.789 1 83.56 366 LEU A CA 1
ATOM 2716 C C . LEU A 1 366 ? 16.234 8.516 11.766 1 83.56 366 LEU A C 1
ATOM 2718 O O . LEU A 1 366 ? 17.406 8.672 11.422 1 83.56 366 LEU A O 1
ATOM 2722 N N . ASP A 1 367 ? 15.82 8.219 12.898 1 79.19 367 ASP A N 1
ATOM 2723 C CA . ASP A 1 367 ? 16.797 7.637 13.812 1 79.19 367 ASP A CA 1
ATOM 2724 C C . ASP A 1 367 ? 17.219 6.246 13.352 1 79.19 367 ASP A C 1
ATOM 2726 O O . ASP A 1 367 ? 16.375 5.41 13.023 1 79.19 367 ASP A O 1
ATOM 2730 N N . PRO A 1 368 ? 18.516 6.016 13.172 1 71.25 368 PRO A N 1
ATOM 2731 C CA . PRO A 1 368 ? 18.969 4.734 12.633 1 71.25 368 PRO A CA 1
ATOM 2732 C C . PRO A 1 368 ? 18.484 3.539 13.445 1 71.25 368 PRO A C 1
ATOM 2734 O O . PRO A 1 368 ? 18.375 2.432 12.922 1 71.25 368 PRO A O 1
ATOM 2737 N N . ASP A 1 369 ? 18.328 3.604 14.711 1 65.69 369 ASP A N 1
ATOM 2738 C CA . ASP A 1 369 ? 17.859 2.461 15.484 1 65.69 369 ASP A CA 1
ATOM 2739 C C . ASP A 1 369 ? 16.781 2.885 16.484 1 65.69 369 ASP A C 1
ATOM 2741 O O . ASP A 1 369 ? 16.969 2.77 17.688 1 65.69 369 ASP A O 1
ATOM 2745 N N . PRO A 1 370 ? 15.711 3.227 15.82 1 63.78 370 PRO A N 1
ATOM 2746 C CA . PRO A 1 370 ? 14.703 3.684 16.781 1 63.78 370 PRO A CA 1
ATOM 2747 C C . PRO A 1 370 ? 13.938 2.531 17.422 1 63.78 370 PRO A C 1
ATOM 2749 O O . PRO A 1 370 ? 13.781 1.472 16.812 1 63.78 370 PRO A O 1
ATOM 2752 N N . LEU A 1 371 ? 13.789 2.615 18.641 1 59.12 371 LEU A N 1
ATOM 2753 C CA . LEU A 1 371 ? 12.867 1.663 19.25 1 59.12 371 LEU A CA 1
ATOM 2754 C C . LEU A 1 371 ? 11.5 1.713 18.578 1 59.12 371 LEU A C 1
ATOM 2756 O O . LEU A 1 371 ? 10.883 0.672 18.328 1 59.12 371 LEU A O 1
ATOM 2760 N N . VAL A 1 372 ? 11.102 2.938 18.312 1 65 372 VAL A N 1
ATOM 2761 C CA . VAL A 1 372 ? 9.781 3.176 17.734 1 65 372 VAL A CA 1
ATOM 2762 C C . VAL A 1 372 ? 9.93 3.941 16.422 1 65 372 VAL A C 1
ATOM 2764 O O . VAL A 1 372 ? 10.594 4.98 16.375 1 65 372 VAL A O 1
ATOM 2767 N N . HIS A 1 373 ? 9.633 3.223 15.344 1 67.44 373 HIS A N 1
ATOM 2768 C CA . HIS A 1 373 ? 9.523 3.943 14.078 1 67.44 373 HIS A CA 1
ATOM 2769 C C . HIS A 1 373 ? 8.07 4.262 13.742 1 67.44 373 HIS A C 1
ATOM 2771 O O . HIS A 1 373 ? 7.215 3.377 13.773 1 67.44 373 HIS A O 1
ATOM 2777 N N . ASN A 1 374 ? 7.84 5.578 13.695 1 77.31 374 ASN A N 1
ATOM 2778 C CA . ASN A 1 374 ? 6.59 6.035 13.102 1 77.31 374 ASN A CA 1
ATOM 2779 C C . ASN A 1 374 ? 6.777 6.434 11.641 1 77.31 374 ASN A C 1
ATOM 2781 O O . ASN A 1 374 ? 7.473 7.402 11.336 1 77.31 374 ASN A O 1
ATOM 2785 N N . SER A 1 375 ? 6.18 5.645 10.703 1 88.25 375 SER A N 1
ATOM 2786 C CA . SER A 1 375 ? 6.383 5.887 9.273 1 88.25 375 SER A CA 1
ATOM 2787 C C . SER A 1 375 ? 5.48 7.012 8.773 1 88.25 375 SER A C 1
ATOM 2789 O O . SER A 1 375 ? 5.676 7.523 7.668 1 88.25 375 SER A O 1
ATOM 2791 N N . MET A 1 376 ? 4.566 7.48 9.57 1 88 376 MET A N 1
ATOM 2792 C CA . MET A 1 376 ? 3.504 8.375 9.125 1 88 376 MET A CA 1
ATOM 2793 C C . MET A 1 376 ? 4.082 9.68 8.586 1 88 376 MET A C 1
ATOM 2795 O O . MET A 1 376 ? 3.705 10.133 7.504 1 88 376 MET A O 1
ATOM 2799 N N . PRO A 1 377 ? 5.059 10.281 9.312 1 89.19 377 PRO A N 1
ATOM 2800 C CA . PRO A 1 377 ? 5.594 11.539 8.781 1 89.19 377 PRO A CA 1
ATOM 2801 C C . PRO A 1 377 ? 6.227 11.375 7.398 1 89.19 377 PRO A C 1
ATOM 2803 O O . PRO A 1 377 ? 6.16 12.281 6.57 1 89.19 377 PRO A O 1
ATOM 2806 N N . TYR A 1 378 ? 6.77 10.25 7.137 1 93.75 378 TYR A N 1
ATOM 2807 C CA . TYR A 1 378 ? 7.449 10.008 5.871 1 93.75 378 TYR A CA 1
ATOM 2808 C C . TYR A 1 378 ? 6.453 9.617 4.781 1 93.75 378 TYR A C 1
ATOM 2810 O O . TYR A 1 378 ? 6.668 9.914 3.604 1 93.75 378 TYR A O 1
ATOM 2818 N N . LEU A 1 379 ? 5.391 8.938 5.191 1 95.25 379 LEU A N 1
ATOM 2819 C CA . LEU A 1 379 ? 4.289 8.695 4.266 1 95.25 379 LEU A CA 1
ATOM 2820 C C . LEU A 1 379 ? 3.668 10.016 3.805 1 95.25 379 LEU A C 1
ATOM 2822 O O . LEU A 1 379 ? 3.42 10.203 2.611 1 95.25 379 LEU A O 1
ATOM 2826 N N . VAL A 1 380 ? 3.469 10.891 4.734 1 93.62 380 VAL A N 1
ATOM 2827 C CA . VAL A 1 380 ? 2.885 12.195 4.418 1 93.62 380 VAL A CA 1
ATOM 2828 C C . VAL A 1 380 ? 3.836 12.984 3.521 1 93.62 380 VAL A C 1
ATOM 2830 O O . VAL A 1 380 ? 3.398 13.664 2.59 1 93.62 380 VAL A O 1
ATOM 2833 N N . ASP A 1 381 ? 5.109 12.891 3.805 1 95.81 381 ASP A N 1
ATOM 2834 C CA . ASP A 1 381 ? 6.094 13.562 2.959 1 95.81 381 ASP A CA 1
ATOM 2835 C C . ASP A 1 381 ? 6.004 13.07 1.516 1 95.81 381 ASP A C 1
ATOM 2837 O O . ASP A 1 381 ? 6.062 13.867 0.579 1 95.81 381 ASP A O 1
ATOM 2841 N N . LEU A 1 382 ? 5.871 11.805 1.327 1 97.69 382 LEU A N 1
ATOM 2842 C CA . LEU A 1 382 ? 5.754 11.266 -0.023 1 97.69 382 LEU A CA 1
ATOM 2843 C C . LEU A 1 382 ? 4.434 11.68 -0.661 1 97.69 382 LEU A C 1
ATOM 2845 O O . LEU A 1 382 ? 4.359 11.875 -1.876 1 97.69 382 LEU A O 1
ATOM 2849 N N . GLU A 1 383 ? 3.42 11.773 0.179 1 96.88 383 GLU A N 1
ATOM 2850 C CA . GLU A 1 383 ? 2.16 12.32 -0.312 1 96.88 383 GLU A CA 1
ATOM 2851 C C . GLU A 1 383 ? 2.352 13.727 -0.882 1 96.88 383 GLU A C 1
ATOM 2853 O O . GLU A 1 383 ? 1.824 14.047 -1.95 1 96.88 383 GLU A O 1
ATOM 2858 N N . MET A 1 384 ? 3.104 14.555 -0.221 1 96 384 MET A N 1
ATOM 2859 C CA . MET A 1 384 ? 3.389 15.906 -0.69 1 96 384 MET A CA 1
ATOM 2860 C C . MET A 1 384 ? 4.184 15.875 -1.992 1 96 384 MET A C 1
ATOM 2862 O O . MET A 1 384 ? 3.938 16.672 -2.895 1 96 384 MET A O 1
ATOM 2866 N N . MET A 1 385 ? 5.109 14.984 -2.07 1 97.19 385 MET A N 1
ATOM 2867 C CA . MET A 1 385 ? 5.914 14.875 -3.283 1 97.19 385 MET A CA 1
ATOM 2868 C C . MET A 1 385 ? 5.062 14.422 -4.465 1 97.19 385 MET A C 1
ATOM 2870 O O . MET A 1 385 ? 5.09 15.047 -5.527 1 97.19 385 MET A O 1
ATOM 2874 N N . ALA A 1 386 ? 4.305 13.352 -4.281 1 97.75 386 ALA A N 1
ATOM 2875 C CA . ALA A 1 386 ? 3.562 12.727 -5.371 1 97.75 386 ALA A CA 1
ATOM 2876 C C . ALA A 1 386 ? 2.416 13.617 -5.836 1 97.75 386 ALA A C 1
ATOM 2878 O O . ALA A 1 386 ? 2.154 13.734 -7.035 1 97.75 386 ALA A O 1
ATOM 2879 N N . VAL A 1 387 ? 1.76 14.289 -4.902 1 96.88 387 VAL A N 1
ATOM 2880 C CA . VAL A 1 387 ? 0.524 15 -5.219 1 96.88 387 VAL A CA 1
ATOM 2881 C C . VAL A 1 387 ? 0.837 16.453 -5.562 1 96.88 387 VAL A C 1
ATOM 2883 O O . VAL A 1 387 ? 0.2 17.047 -6.438 1 96.88 387 VAL A O 1
ATOM 2886 N N . LEU A 1 388 ? 1.942 17 -4.914 1 95.25 388 LEU A N 1
ATOM 2887 C CA . LEU A 1 388 ? 2.105 18.453 -5.012 1 95.25 388 LEU A CA 1
ATOM 2888 C C . LEU A 1 388 ? 3.518 18.812 -5.457 1 95.25 388 LEU A C 1
ATOM 2890 O O . LEU A 1 388 ? 3.838 19.984 -5.633 1 95.25 388 LEU A O 1
ATOM 2894 N N . ASN A 1 389 ? 4.355 17.781 -5.695 1 96.31 389 ASN A N 1
ATOM 2895 C CA . ASN A 1 389 ? 5.77 18.016 -5.953 1 96.31 389 ASN A CA 1
ATOM 2896 C C . ASN A 1 389 ? 6.398 18.891 -4.887 1 96.31 389 ASN A C 1
ATOM 2898 O O . ASN A 1 389 ? 7.223 19.766 -5.195 1 96.31 389 ASN A O 1
ATOM 2902 N N . ALA A 1 390 ? 5.941 18.766 -3.699 1 95 390 ALA A N 1
ATOM 2903 C CA . ALA A 1 390 ? 6.367 19.531 -2.531 1 95 390 ALA A CA 1
ATOM 2904 C C . ALA A 1 390 ? 7.082 18.641 -1.522 1 95 390 ALA A C 1
ATOM 2906 O O . ALA A 1 390 ? 7.703 17.641 -1.898 1 95 390 ALA A O 1
ATOM 2907 N N . GLN A 1 391 ? 7.145 19.109 -0.244 1 94.5 391 GLN A N 1
ATOM 2908 C CA . GLN A 1 391 ? 7.922 18.359 0.741 1 94.5 391 GLN A CA 1
ATOM 2909 C C . GLN A 1 391 ? 7.547 18.781 2.162 1 94.5 391 GLN A C 1
ATOM 2911 O O . GLN A 1 391 ? 7.078 19.891 2.389 1 94.5 391 GLN A O 1
ATOM 2916 N N . GLU A 1 392 ? 7.707 17.797 3.059 1 94.81 392 GLU A N 1
ATOM 2917 C CA . GLU A 1 392 ? 7.836 18.172 4.465 1 94.81 392 GLU A CA 1
ATOM 2918 C C . GLU A 1 392 ? 9.234 18.703 4.77 1 94.81 392 GLU A C 1
ATOM 2920 O O . GLU A 1 392 ? 10.195 18.375 4.074 1 94.81 392 GLU A O 1
ATOM 2925 N N . ARG A 1 393 ? 9.273 19.562 5.781 1 95.62 393 ARG A N 1
ATOM 2926 C CA . ARG A 1 393 ? 10.531 20.234 6.082 1 95.62 393 ARG A CA 1
ATOM 2927 C C . ARG A 1 393 ? 10.906 20.062 7.551 1 95.62 393 ARG A C 1
ATOM 2929 O O . ARG A 1 393 ? 10.031 19.984 8.414 1 95.62 393 ARG A O 1
ATOM 2936 N N . THR A 1 394 ? 12.234 19.969 7.742 1 93.5 394 THR A N 1
ATOM 2937 C CA . THR A 1 394 ? 12.742 20.062 9.109 1 93.5 394 THR A CA 1
ATOM 2938 C C . THR A 1 394 ? 12.641 21.484 9.641 1 93.5 394 THR A C 1
ATOM 2940 O O . THR A 1 394 ? 12.383 22.422 8.875 1 93.5 394 THR A O 1
ATOM 2943 N N . GLN A 1 395 ? 12.836 21.609 10.969 1 94.62 395 GLN A N 1
ATOM 2944 C CA . GLN A 1 395 ? 12.844 22.938 11.57 1 94.62 395 GLN A CA 1
ATOM 2945 C C . GLN A 1 395 ? 13.891 23.828 10.906 1 94.62 395 GLN A C 1
ATOM 2947 O O . GLN A 1 395 ? 13.617 24.984 10.602 1 94.62 395 GLN A O 1
ATOM 2952 N N . GLU A 1 396 ? 15.078 23.25 10.641 1 95.25 396 GLU A N 1
ATOM 2953 C CA . GLU A 1 396 ? 16.156 24.016 10.031 1 95.25 396 GLU A CA 1
ATOM 2954 C C . GLU A 1 396 ? 15.781 24.516 8.641 1 95.25 396 GLU A C 1
ATOM 2956 O O . GLU A 1 396 ? 16.078 25.656 8.273 1 95.25 396 GLU A O 1
ATOM 2961 N N . GLN A 1 397 ? 15.102 23.703 7.977 1 95.06 397 GLN A N 1
ATOM 2962 C CA . GLN A 1 397 ? 14.688 24.047 6.621 1 95.06 397 GLN A CA 1
ATOM 2963 C C . GLN A 1 397 ? 13.617 25.141 6.637 1 95.06 397 GLN A C 1
ATOM 2965 O O . GLN A 1 397 ? 13.625 26.047 5.793 1 95.06 397 GLN A O 1
ATOM 2970 N N . TYR A 1 398 ? 12.656 25.109 7.574 1 96.88 398 TYR A N 1
ATOM 2971 C CA . TYR A 1 398 ? 11.648 26.141 7.703 1 96.88 398 TYR A CA 1
ATOM 2972 C C . TYR A 1 398 ? 12.281 27.484 8.086 1 96.88 398 TYR A C 1
ATOM 2974 O O . TYR A 1 398 ? 11.898 28.531 7.555 1 96.88 398 TYR A O 1
ATOM 2982 N N . VAL A 1 399 ? 13.203 27.422 8.992 1 97.5 399 VAL A N 1
ATOM 2983 C CA . VAL A 1 399 ? 13.875 28.625 9.461 1 97.5 399 VAL A CA 1
ATOM 2984 C C . VAL A 1 399 ? 14.633 29.281 8.305 1 97.5 399 VAL A C 1
ATOM 2986 O O . VAL A 1 399 ? 14.562 30.484 8.109 1 97.5 399 VAL A O 1
ATOM 2989 N N . GLU A 1 400 ? 15.328 28.438 7.539 1 97.62 400 GLU A N 1
ATOM 2990 C CA . GLU A 1 400 ? 16.062 28.953 6.395 1 97.62 400 GLU A CA 1
ATOM 2991 C C . GLU A 1 400 ? 15.125 29.531 5.34 1 97.62 400 GLU A C 1
ATOM 2993 O O . GLU A 1 400 ? 15.398 30.594 4.77 1 97.62 400 GLU A O 1
ATOM 2998 N N . LEU A 1 401 ? 14.07 28.875 5.07 1 97.25 401 LEU A N 1
ATOM 2999 C CA . LEU A 1 401 ? 13.078 29.312 4.102 1 97.25 401 LEU A CA 1
ATOM 3000 C C . LEU A 1 401 ? 12.477 30.656 4.516 1 97.25 401 LEU A C 1
ATOM 3002 O O . LEU A 1 401 ? 12.359 31.562 3.689 1 97.25 401 LEU A O 1
ATOM 3006 N N . ALA A 1 402 ? 12.094 30.781 5.773 1 97.94 402 ALA A N 1
ATOM 3007 C CA . ALA A 1 402 ? 11.516 32 6.293 1 97.94 402 ALA A CA 1
ATOM 3008 C C . ALA A 1 402 ? 12.516 33.156 6.23 1 97.94 402 ALA A C 1
ATOM 3010 O O . ALA A 1 402 ? 12.156 34.281 5.895 1 97.94 402 ALA A O 1
ATOM 3011 N N . LYS A 1 403 ? 13.75 32.844 6.5 1 98.06 403 LYS A N 1
ATOM 3012 C CA . LYS A 1 403 ? 14.797 33.875 6.438 1 98.06 403 LYS A CA 1
ATOM 3013 C C . LYS A 1 403 ? 14.922 34.438 5.031 1 98.06 403 LYS A C 1
ATOM 3015 O O . LYS A 1 403 ? 15.023 35.656 4.863 1 98.06 403 LYS A O 1
ATOM 3020 N N . ARG A 1 404 ? 14.875 33.594 4.094 1 97.88 404 ARG A N 1
ATOM 3021 C CA . ARG A 1 404 ? 14.953 34.031 2.699 1 97.88 404 ARG A CA 1
ATOM 3022 C C . ARG A 1 404 ? 13.758 34.875 2.316 1 97.88 404 ARG A C 1
ATOM 3024 O O . ARG A 1 404 ? 13.812 35.656 1.347 1 97.88 404 ARG A O 1
ATOM 3031 N N . ALA A 1 405 ? 12.695 34.781 3.057 1 96.81 405 ALA A N 1
ATOM 3032 C CA . ALA A 1 405 ? 11.469 35.5 2.75 1 96.81 405 ALA A CA 1
ATOM 3033 C C . ALA A 1 405 ? 11.359 36.781 3.592 1 96.81 405 ALA A C 1
ATOM 3035 O O . ALA A 1 405 ? 10.375 37.531 3.496 1 96.81 405 ALA A O 1
ATOM 3036 N N . GLY A 1 406 ? 12.336 37.062 4.453 1 97.06 406 GLY A N 1
ATOM 3037 C CA . GLY A 1 406 ? 12.328 38.281 5.234 1 97.06 406 GLY A CA 1
ATOM 3038 C C . GLY A 1 406 ? 11.789 38.094 6.637 1 97.06 406 GLY A C 1
ATOM 3039 O O . GLY A 1 406 ? 11.305 39.062 7.258 1 97.06 406 GLY A O 1
ATOM 3040 N N . TRP A 1 407 ? 11.82 36.938 7.133 1 98.12 407 TRP A N 1
ATOM 3041 C CA . TRP A 1 407 ? 11.352 36.625 8.477 1 98.12 407 TRP A CA 1
ATOM 3042 C C . TRP A 1 407 ? 12.484 36.094 9.344 1 98.12 407 TRP A C 1
ATOM 3044 O O . TRP A 1 407 ? 13.32 35.312 8.859 1 98.12 407 TRP A O 1
ATOM 3054 N N . THR A 1 408 ? 12.523 36.438 10.602 1 98.25 408 THR A N 1
ATOM 3055 C CA . THR A 1 408 ? 13.5 35.938 11.562 1 98.25 408 THR A CA 1
ATOM 3056 C C . THR A 1 408 ? 12.836 35.031 12.594 1 98.25 408 THR A C 1
ATOM 3058 O O . THR A 1 408 ? 11.828 35.406 13.195 1 98.25 408 THR A O 1
ATOM 3061 N N . HIS A 1 409 ? 13.422 33.906 12.82 1 98.5 409 HIS A N 1
ATOM 3062 C CA . HIS A 1 409 ? 12.883 32.906 13.758 1 98.5 409 HIS A CA 1
ATOM 3063 C C . HIS A 1 409 ? 12.922 33.438 15.188 1 98.5 409 HIS A C 1
ATOM 3065 O O . HIS A 1 409 ? 13.945 33.969 15.633 1 98.5 409 HIS A O 1
ATOM 3071 N N . VAL A 1 410 ? 11.875 33.312 15.906 1 98.06 410 VAL A N 1
ATOM 3072 C CA . VAL A 1 410 ? 11.781 33.75 17.281 1 98.06 410 VAL A CA 1
ATOM 3073 C C . VAL A 1 410 ? 11.797 32.562 18.234 1 98.06 410 VAL A C 1
ATOM 3075 O O . VAL A 1 410 ? 12.633 32.469 19.125 1 98.06 410 VAL A O 1
ATOM 3078 N N . LYS A 1 411 ? 10.797 31.672 17.969 1 97.56 411 LYS A N 1
ATOM 3079 C CA . LYS A 1 411 ? 10.602 30.562 18.891 1 97.56 411 LYS A CA 1
ATOM 3080 C C . LYS A 1 411 ? 9.836 29.422 18.234 1 97.56 411 LYS A C 1
ATOM 3082 O O . LYS A 1 411 ? 8.953 29.656 17.406 1 97.56 411 LYS A O 1
ATOM 3087 N N . THR A 1 412 ? 10.234 28.203 18.578 1 97.06 412 THR A N 1
ATOM 3088 C CA . THR A 1 412 ? 9.461 27.016 18.203 1 97.06 412 THR A CA 1
ATOM 3089 C C . THR A 1 412 ? 8.664 26.484 19.391 1 97.06 412 THR A C 1
ATOM 3091 O O . THR A 1 412 ? 9.242 26.125 20.422 1 97.06 412 THR A O 1
ATOM 3094 N N . TRP A 1 413 ? 7.379 26.469 19.188 1 95.38 413 TRP A N 1
ATOM 3095 C CA . TRP A 1 413 ? 6.484 25.922 20.203 1 95.38 413 TRP A CA 1
ATOM 3096 C C . TRP A 1 413 ? 6.172 24.453 19.906 1 95.38 413 TRP A C 1
ATOM 3098 O O . TRP A 1 413 ? 5.934 24.078 18.766 1 95.38 413 TRP A O 1
ATOM 3108 N N . ILE A 1 414 ? 6.184 23.656 20.969 1 92 414 ILE A N 1
ATOM 3109 C CA . ILE A 1 414 ? 5.867 22.25 20.844 1 92 414 ILE A CA 1
ATOM 3110 C C . ILE A 1 414 ? 4.574 21.938 21.609 1 92 414 ILE A C 1
ATOM 3112 O O . ILE A 1 414 ? 4.594 21.688 22.812 1 92 414 ILE A O 1
ATOM 3116 N N . PRO A 1 415 ? 3.531 21.953 20.766 1 89.56 415 PRO A N 1
ATOM 3117 C CA . PRO A 1 415 ? 2.26 21.656 21.422 1 89.56 415 PRO A CA 1
ATOM 3118 C C . PRO A 1 415 ? 2.229 20.266 22.047 1 89.56 415 PRO A C 1
ATOM 3120 O O . PRO A 1 415 ? 2.895 19.344 21.547 1 89.56 415 PRO A O 1
ATOM 3123 N N . LYS A 1 416 ? 1.462 20.109 23.031 1 79.5 416 LYS A N 1
ATOM 3124 C CA . LYS A 1 416 ? 1.33 18.844 23.75 1 79.5 416 LYS A CA 1
ATOM 3125 C C . LYS A 1 416 ? -0.094 18.297 23.656 1 79.5 416 LYS A C 1
ATOM 3127 O O . LYS A 1 416 ? -1.05 19.078 23.547 1 79.5 416 LYS A O 1
ATOM 3132 N N . VAL A 1 417 ? -0.188 17.125 23.438 1 71.75 417 VAL A N 1
ATOM 3133 C CA . VAL A 1 417 ? -1.43 16.391 23.656 1 71.75 417 VAL A CA 1
ATOM 3134 C C . VAL A 1 417 ? -1.289 15.469 24.859 1 71.75 417 VAL A C 1
ATOM 3136 O O . VAL A 1 417 ? -0.543 14.484 24.812 1 71.75 417 VAL A O 1
ATOM 3139 N N . GLY A 1 418 ? -1.969 15.773 25.828 1 65.38 418 GLY A N 1
ATOM 3140 C CA . GLY A 1 418 ? -1.63 15.148 27.094 1 65.38 418 GLY A CA 1
ATOM 3141 C C . GLY A 1 418 ? -0.21 15.445 27.547 1 65.38 418 GLY A C 1
ATOM 3142 O O . GLY A 1 418 ? 0.201 16.609 27.609 1 65.38 418 GLY A O 1
ATOM 3143 N N . ASP A 1 419 ? 0.561 14.391 27.797 1 64.62 419 ASP A N 1
ATOM 3144 C CA . ASP A 1 419 ? 1.92 14.578 28.297 1 64.62 419 ASP A CA 1
ATOM 3145 C C . ASP A 1 419 ? 2.951 14.297 27.203 1 64.62 419 ASP A C 1
ATOM 3147 O O . ASP A 1 419 ? 4.156 14.32 27.469 1 64.62 419 ASP A O 1
ATOM 3151 N N . ALA A 1 420 ? 2.484 14.086 26 1 66.94 420 ALA A N 1
ATOM 3152 C CA . ALA A 1 420 ? 3.406 13.727 24.938 1 66.94 420 ALA A CA 1
ATOM 3153 C C . ALA A 1 420 ? 3.406 14.789 23.828 1 66.94 420 ALA A C 1
ATOM 3155 O O . ALA A 1 420 ? 2.406 15.477 23.625 1 66.94 420 ALA A O 1
ATOM 3156 N N . PRO A 1 421 ? 4.586 14.953 23.25 1 70.88 421 PRO A N 1
ATOM 3157 C CA . PRO A 1 421 ? 4.594 15.836 22.078 1 70.88 421 PRO A CA 1
ATOM 3158 C C . PRO A 1 421 ? 3.598 15.414 21 1 70.88 421 PRO A C 1
ATOM 3160 O O . PRO A 1 421 ? 3.391 14.211 20.797 1 70.88 421 PRO A O 1
ATOM 3163 N N . SER A 1 422 ? 2.914 16.375 20.438 1 73.25 422 SER A N 1
ATOM 3164 C CA . SER A 1 422 ? 1.824 16.141 19.484 1 73.25 422 SER A CA 1
ATOM 3165 C C . SER A 1 422 ? 2.354 15.695 18.125 1 73.25 422 SER A C 1
ATOM 3167 O O . SER A 1 422 ? 1.603 15.172 17.312 1 73.25 422 SER A O 1
ATOM 3169 N N . GLY A 1 423 ? 3.652 15.898 17.812 1 79.06 423 GLY A N 1
ATOM 3170 C CA . GLY A 1 423 ? 4.168 15.664 16.469 1 79.06 423 GLY A CA 1
ATOM 3171 C C . GLY A 1 423 ? 4.074 16.891 15.578 1 79.06 423 GLY A C 1
ATOM 3172 O O . GLY A 1 423 ? 4.484 16.844 14.422 1 79.06 423 GLY A O 1
ATOM 3173 N N . TRP A 1 424 ? 3.568 17.953 16.156 1 88.44 424 TRP A N 1
ATOM 3174 C CA . TRP A 1 424 ? 3.434 19.219 15.43 1 88.44 424 TRP A CA 1
ATOM 3175 C C . TRP A 1 424 ? 4.371 20.281 16 1 88.44 424 TRP A C 1
ATOM 3177 O O . TRP A 1 424 ? 4.836 20.156 17.141 1 88.44 424 TRP A O 1
ATOM 3187 N N . ARG A 1 425 ? 4.664 21.25 15.164 1 93.38 425 ARG A N 1
ATOM 3188 C CA . ARG A 1 425 ? 5.504 22.375 15.555 1 93.38 425 ARG A CA 1
ATOM 3189 C C . ARG A 1 425 ? 4.875 23.703 15.133 1 93.38 425 ARG A C 1
ATOM 3191 O O . ARG A 1 425 ? 4.32 23.797 14.039 1 93.38 425 ARG A O 1
ATOM 3198 N N . HIS A 1 426 ? 4.867 24.562 16.062 1 96.06 426 HIS A N 1
ATOM 3199 C CA . HIS A 1 426 ? 4.465 25.938 15.781 1 96.06 426 HIS A CA 1
ATOM 3200 C C . HIS A 1 426 ? 5.676 26.875 15.75 1 96.06 426 HIS A C 1
ATOM 3202 O O . HIS A 1 426 ? 6.262 27.172 16.797 1 96.06 426 HIS A O 1
ATOM 3208 N N . TYR A 1 427 ? 6.051 27.297 14.562 1 97.88 427 TYR A N 1
ATOM 3209 C CA . TYR A 1 427 ? 7.223 28.156 14.391 1 97.88 427 TYR A CA 1
ATOM 3210 C C . TYR A 1 427 ? 6.828 29.625 14.367 1 97.88 427 TYR A C 1
ATOM 3212 O O . TYR A 1 427 ? 6.129 30.078 13.453 1 97.88 427 TYR A O 1
ATOM 3220 N N . GLU A 1 428 ? 7.309 30.375 15.312 1 98.38 428 GLU A N 1
ATOM 3221 C CA . GLU A 1 428 ? 7.051 31.797 15.391 1 98.38 428 GLU A CA 1
ATOM 3222 C C . GLU A 1 428 ? 8.188 32.594 14.766 1 98.38 428 GLU A C 1
ATOM 3224 O O . GLU A 1 428 ? 9.359 32.375 15.07 1 98.38 428 GLU A O 1
ATOM 3229 N N . PHE A 1 429 ? 7.809 33.5 13.906 1 98.44 429 PHE A N 1
ATOM 3230 C CA . PHE A 1 429 ? 8.773 34.375 13.25 1 98.44 429 PHE A CA 1
ATOM 3231 C C . PHE A 1 429 ? 8.375 35.844 13.414 1 98.44 429 PHE A C 1
ATOM 3233 O O . PHE A 1 429 ? 7.219 36.156 13.703 1 98.44 429 PHE A O 1
ATOM 3240 N N . GLN A 1 430 ? 9.32 36.75 13.281 1 97.75 430 GLN A N 1
ATOM 3241 C CA . GLN A 1 430 ? 9.102 38.188 13.211 1 97.75 430 GLN A CA 1
ATOM 3242 C C . GLN A 1 430 ? 9.734 38.781 11.953 1 97.75 430 GLN A C 1
ATOM 3244 O O . GLN A 1 430 ? 10.625 38.156 11.359 1 97.75 430 GLN A O 1
ATOM 3249 N N . LYS A 1 431 ? 9.141 39.875 11.562 1 94.5 431 LYS A N 1
ATOM 3250 C CA . LYS A 1 431 ? 9.711 40.531 10.391 1 94.5 431 LYS A CA 1
ATOM 3251 C C . LYS A 1 431 ? 11.18 40.906 10.625 1 94.5 431 LYS A C 1
ATOM 3253 O O . LYS A 1 431 ? 11.539 41.344 11.719 1 94.5 431 LYS A O 1
ATOM 3258 N N . THR A 1 432 ? 12 40.594 9.586 1 91 432 THR A N 1
ATOM 3259 C CA . THR A 1 432 ? 13.406 40.969 9.672 1 91 432 THR A CA 1
ATOM 3260 C C . THR A 1 432 ? 13.578 42.469 9.508 1 91 432 THR A C 1
ATOM 3262 O O . THR A 1 432 ? 12.938 43.094 8.648 1 91 432 THR A O 1
ATOM 3265 N N . MET B 1 1 ? -15.414 -11.203 25.031 1 82.06 1 MET B N 1
ATOM 3266 C CA . MET B 1 1 ? -14.031 -10.977 25.438 1 82.06 1 MET B CA 1
ATOM 3267 C C . MET B 1 1 ? -13.656 -9.508 25.297 1 82.06 1 MET B C 1
ATOM 3269 O O . MET B 1 1 ? -14 -8.867 24.297 1 82.06 1 MET B O 1
ATOM 3273 N N . SER B 1 2 ? -13.086 -8.992 26.328 1 88.19 2 SER B N 1
ATOM 3274 C CA . SER B 1 2 ? -12.695 -7.59 26.266 1 88.19 2 SER B CA 1
ATOM 3275 C C . SER B 1 2 ? -11.469 -7.391 25.375 1 88.19 2 SER B C 1
ATOM 3277 O O . SER B 1 2 ? -10.781 -8.359 25.031 1 88.19 2 SER B O 1
ATOM 3279 N N . GLY B 1 3 ? -11.258 -6.211 24.969 1 91.12 3 GLY B N 1
ATOM 3280 C CA . GLY B 1 3 ? -10.094 -5.895 24.156 1 91.12 3 GLY B CA 1
ATOM 3281 C C . GLY B 1 3 ? -8.781 -6.191 24.844 1 91.12 3 GLY B C 1
ATOM 3282 O O . GLY B 1 3 ? -7.832 -6.656 24.203 1 91.12 3 GLY B O 1
ATOM 3283 N N . ILE B 1 4 ? -8.766 -6.059 26.125 1 92.31 4 ILE B N 1
ATOM 3284 C CA . ILE B 1 4 ? -7.551 -6.309 26.875 1 92.31 4 ILE B CA 1
ATOM 3285 C C . ILE B 1 4 ? -7.285 -7.812 26.953 1 92.31 4 ILE B C 1
ATOM 3287 O O . ILE B 1 4 ? -6.141 -8.25 26.844 1 92.31 4 ILE B O 1
ATOM 3291 N N . GLU B 1 5 ? -8.305 -8.516 27.219 1 94.06 5 GLU B N 1
ATOM 3292 C CA . GLU B 1 5 ? -8.164 -9.969 27.234 1 94.06 5 GLU B CA 1
ATOM 3293 C C . GLU B 1 5 ? -7.684 -10.5 25.891 1 94.06 5 GLU B C 1
ATOM 3295 O O . GLU B 1 5 ? -6.84 -11.398 25.844 1 94.06 5 GLU B O 1
ATOM 3300 N N . GLN B 1 6 ? -8.25 -9.93 24.891 1 93.69 6 GLN B N 1
ATOM 3301 C CA . GLN B 1 6 ? -7.832 -10.32 23.547 1 93.69 6 GLN B CA 1
ATOM 3302 C C . GLN B 1 6 ? -6.359 -9.984 23.312 1 93.69 6 GLN B C 1
ATOM 3304 O O . GLN B 1 6 ? -5.621 -10.789 22.734 1 93.69 6 GLN B O 1
ATOM 3309 N N . LEU B 1 7 ? -5.934 -8.836 23.703 1 94.81 7 LEU B N 1
ATOM 3310 C CA . LEU B 1 7 ? -4.551 -8.398 23.547 1 94.81 7 LEU B CA 1
ATOM 3311 C C . LEU B 1 7 ? -3.598 -9.328 24.297 1 94.81 7 LEU B C 1
ATOM 3313 O O . LEU B 1 7 ? -2.549 -9.703 23.766 1 94.81 7 LEU B O 1
ATOM 3317 N N . LEU B 1 8 ? -3.945 -9.727 25.5 1 96.38 8 LEU B N 1
ATOM 3318 C CA . LEU B 1 8 ? -3.111 -10.609 26.312 1 96.38 8 LEU B CA 1
ATOM 3319 C C . LEU B 1 8 ? -3.047 -12.008 25.703 1 96.38 8 LEU B C 1
ATOM 3321 O O . LEU B 1 8 ? -1.999 -12.656 25.734 1 96.38 8 LEU B O 1
ATOM 3325 N N . LYS B 1 9 ? -4.133 -12.43 25.188 1 95.62 9 LYS B N 1
ATOM 3326 C CA . LYS B 1 9 ? -4.137 -13.719 24.484 1 95.62 9 LYS B CA 1
ATOM 3327 C C . LYS B 1 9 ? -3.223 -13.688 23.266 1 95.62 9 LYS B C 1
ATOM 3329 O O . LYS B 1 9 ? -2.492 -14.641 23.016 1 95.62 9 LYS B O 1
ATOM 3334 N N . LEU B 1 10 ? -3.309 -12.625 22.516 1 95.38 10 LEU B N 1
ATOM 3335 C CA . LEU B 1 10 ? -2.441 -12.469 21.344 1 95.38 10 LEU B CA 1
ATOM 3336 C C . LEU B 1 10 ? -0.975 -12.43 21.766 1 95.38 10 LEU B C 1
ATOM 3338 O O . LEU B 1 10 ? -0.12 -13.016 21.094 1 95.38 10 LEU B O 1
ATOM 3342 N N . ARG B 1 11 ? -0.693 -11.727 22.844 1 97.19 11 ARG B N 1
ATOM 3343 C CA . ARG B 1 11 ? 0.664 -11.703 23.391 1 97.19 11 ARG B CA 1
ATOM 3344 C C . ARG B 1 11 ? 1.165 -13.117 23.672 1 97.19 11 ARG B C 1
ATOM 3346 O O . ARG B 1 11 ? 2.285 -13.469 23.297 1 97.19 11 ARG B O 1
ATOM 3353 N N . ASP B 1 12 ? 0.347 -13.875 24.312 1 97.25 12 ASP B N 1
ATOM 3354 C CA . ASP B 1 12 ? 0.729 -15.234 24.672 1 97.25 12 ASP B CA 1
ATOM 3355 C C . ASP B 1 12 ? 0.933 -16.094 23.422 1 97.25 12 ASP B C 1
ATOM 3357 O O . ASP B 1 12 ? 1.848 -16.922 23.375 1 97.25 12 ASP B O 1
ATOM 3361 N N . GLN B 1 13 ? 0.076 -15.914 22.484 1 95.38 13 GLN B N 1
ATOM 3362 C CA . GLN B 1 13 ? 0.204 -16.641 21.234 1 95.38 13 GLN B CA 1
ATOM 3363 C C . GLN B 1 13 ? 1.49 -16.266 20.5 1 95.38 13 GLN B C 1
ATOM 3365 O O . GLN B 1 13 ? 2.158 -17.125 19.922 1 95.38 13 GLN B O 1
ATOM 3370 N N . LEU B 1 14 ? 1.826 -15.023 20.469 1 96.75 14 LEU B N 1
ATOM 3371 C CA . LEU B 1 14 ? 3.055 -14.562 19.828 1 96.75 14 LEU B CA 1
ATOM 3372 C C . LEU B 1 14 ? 4.281 -15.148 20.531 1 96.75 14 LEU B C 1
ATOM 3374 O O . LEU B 1 14 ? 5.211 -15.609 19.859 1 96.75 14 LEU B O 1
ATOM 3378 N N . ASN B 1 15 ? 4.258 -15.117 21.875 1 97.88 15 ASN B N 1
ATOM 3379 C CA . ASN B 1 15 ? 5.363 -15.688 22.625 1 97.88 15 ASN B CA 1
ATOM 3380 C C . ASN B 1 15 ? 5.551 -17.172 22.328 1 97.88 15 ASN B C 1
ATOM 3382 O O . ASN B 1 15 ? 6.676 -17.625 22.141 1 97.88 15 ASN B O 1
ATOM 3386 N N . ALA B 1 16 ? 4.465 -17.859 22.297 1 96.62 16 ALA B N 1
ATOM 3387 C CA . ALA B 1 16 ? 4.527 -19.297 22 1 96.62 16 ALA B CA 1
ATOM 3388 C C . ALA B 1 16 ? 5.074 -19.547 20.594 1 96.62 16 ALA B C 1
ATOM 3390 O O . ALA B 1 16 ? 5.84 -20.484 20.375 1 96.62 16 ALA B O 1
ATOM 3391 N N . ALA B 1 17 ? 4.633 -18.75 19.656 1 94.5 17 ALA B N 1
ATOM 3392 C CA . ALA B 1 17 ? 5.113 -18.875 18.281 1 94.5 17 ALA B CA 1
ATOM 3393 C C . ALA B 1 17 ? 6.613 -18.609 18.203 1 94.5 17 ALA B C 1
ATOM 3395 O O . ALA B 1 17 ? 7.336 -19.312 17.484 1 94.5 17 ALA B O 1
ATOM 3396 N N . ILE B 1 18 ? 7.094 -17.625 18.875 1 96.25 18 ILE B N 1
ATOM 3397 C CA . ILE B 1 18 ? 8.508 -17.281 18.875 1 96.25 18 ILE B CA 1
ATOM 3398 C C . ILE B 1 18 ? 9.312 -18.406 19.516 1 96.25 18 ILE B C 1
ATOM 3400 O O . ILE B 1 18 ? 10.383 -18.781 19.031 1 96.25 18 ILE B O 1
ATOM 3404 N N . ASP B 1 19 ? 8.773 -18.984 20.609 1 96.19 19 ASP B N 1
ATOM 3405 C CA . ASP B 1 19 ? 9.438 -20.125 21.25 1 96.19 19 ASP B CA 1
ATOM 3406 C C . ASP B 1 19 ? 9.578 -21.297 20.281 1 96.19 19 ASP B C 1
ATOM 3408 O O . ASP B 1 19 ? 10.617 -21.953 20.234 1 96.19 19 ASP B O 1
ATOM 3412 N N . THR B 1 20 ? 8.539 -21.547 19.547 1 93.38 20 THR B N 1
ATOM 3413 C CA . THR B 1 20 ? 8.562 -22.609 18.547 1 93.38 20 THR B CA 1
ATOM 3414 C C . THR B 1 20 ? 9.641 -22.344 17.5 1 93.38 20 THR B C 1
ATOM 3416 O O . THR B 1 20 ? 10.375 -23.25 17.109 1 93.38 20 THR B O 1
ATOM 3419 N N . LEU B 1 21 ? 9.734 -21.125 17.047 1 91.75 21 LEU B N 1
ATOM 3420 C CA . LEU B 1 21 ? 10.719 -20.766 16.031 1 91.75 21 LEU B CA 1
ATOM 3421 C C . LEU B 1 21 ? 12.133 -20.891 16.578 1 91.75 21 LEU B C 1
ATOM 3423 O O . LEU B 1 21 ? 13.016 -21.438 15.914 1 91.75 21 LEU B O 1
ATOM 3427 N N . VAL B 1 22 ? 12.352 -20.453 17.75 1 92.81 22 VAL B N 1
ATOM 3428 C CA . VAL B 1 22 ? 13.672 -20.469 18.359 1 92.81 22 VAL B CA 1
ATOM 3429 C C . VAL B 1 22 ? 14.156 -21.906 18.531 1 92.81 22 VAL B C 1
ATOM 3431 O O . VAL B 1 22 ? 15.352 -22.172 18.422 1 92.81 22 VAL B O 1
ATOM 3434 N N . ALA B 1 23 ? 13.266 -22.766 18.719 1 91.88 23 ALA B N 1
ATOM 3435 C CA . ALA B 1 23 ? 13.602 -24.172 18.938 1 91.88 23 ALA B CA 1
ATOM 3436 C C . ALA B 1 23 ? 13.82 -24.891 17.609 1 91.88 23 ALA B C 1
ATOM 3438 O O . ALA B 1 23 ? 14.359 -26 17.578 1 91.88 23 ALA B O 1
ATOM 3439 N N . SER B 1 24 ? 13.492 -24.234 16.5 1 87.56 24 SER B N 1
ATOM 3440 C CA . SER B 1 24 ? 13.562 -24.875 15.188 1 87.56 24 SER B CA 1
ATOM 3441 C C . SER B 1 24 ? 14.922 -24.641 14.531 1 87.56 24 SER B C 1
ATOM 3443 O O . SER B 1 24 ? 15.633 -23.703 14.891 1 87.56 24 SER B O 1
ATOM 3445 N N . PRO B 1 25 ? 15.289 -25.484 13.555 1 83.56 25 PRO B N 1
ATOM 3446 C CA . PRO B 1 25 ? 16.531 -25.266 12.797 1 83.56 25 PRO B CA 1
ATOM 3447 C C . PRO B 1 25 ? 16.516 -23.953 12.031 1 83.56 25 PRO B C 1
ATOM 3449 O O . PRO B 1 25 ? 17.562 -23.297 11.914 1 83.56 25 PRO B O 1
ATOM 3452 N N . GLU B 1 26 ? 15.406 -23.531 11.539 1 80.44 26 GLU B N 1
ATOM 3453 C CA . GLU B 1 26 ? 15.281 -22.281 10.812 1 80.44 26 GLU B CA 1
ATOM 3454 C C . GLU B 1 26 ? 15.555 -21.078 11.727 1 80.44 26 GLU B C 1
ATOM 3456 O O . GLU B 1 26 ? 16.188 -20.109 11.312 1 80.44 26 GLU B O 1
ATOM 3461 N N . GLY B 1 27 ? 15.07 -21.234 12.906 1 83.5 27 GLY B N 1
ATOM 3462 C CA . GLY B 1 27 ? 15.289 -20.172 13.875 1 83.5 27 GLY B CA 1
ATOM 3463 C C . GLY B 1 27 ? 16.75 -19.969 14.227 1 83.5 27 GLY B C 1
ATOM 3464 O O . GLY B 1 27 ? 17.203 -18.828 14.383 1 83.5 27 GLY B O 1
ATOM 3465 N N . LYS B 1 28 ? 17.5 -21 14.328 1 85.56 28 LYS B N 1
ATOM 3466 C CA . LYS B 1 28 ? 18.906 -20.938 14.703 1 85.56 28 LYS B CA 1
ATOM 3467 C C . LYS B 1 28 ? 19.719 -20.219 13.625 1 85.56 28 LYS B C 1
ATOM 3469 O O . LYS B 1 28 ? 20.781 -19.656 13.914 1 85.56 28 LYS B O 1
ATOM 3474 N N . SER B 1 29 ? 19.172 -20.125 12.445 1 85.06 29 SER B N 1
ATOM 3475 C CA . SER B 1 29 ? 19.891 -19.516 11.328 1 85.06 29 SER B CA 1
ATOM 3476 C C . SER B 1 29 ? 19.312 -18.141 10.992 1 85.06 29 SER B C 1
ATOM 3478 O O . SER B 1 29 ? 19.641 -17.547 9.961 1 85.06 29 SER B O 1
ATOM 3480 N N . LEU B 1 30 ? 18.469 -17.609 11.789 1 89.81 30 LEU B N 1
ATOM 3481 C CA . LEU B 1 30 ? 17.844 -16.328 11.523 1 89.81 30 LEU B CA 1
ATOM 3482 C C . LEU B 1 30 ? 18.875 -15.203 11.586 1 89.81 30 LEU B C 1
ATOM 3484 O O . LEU B 1 30 ? 19.516 -14.992 12.625 1 89.81 30 LEU B O 1
ATOM 3488 N N . PRO B 1 31 ? 19.109 -14.477 10.531 1 91.19 31 PRO B N 1
ATOM 3489 C CA . PRO B 1 31 ? 20.031 -13.328 10.562 1 91.19 31 PRO B CA 1
ATOM 3490 C C . PRO B 1 31 ? 19.406 -12.102 11.234 1 91.19 31 PRO B C 1
ATOM 3492 O O . PRO B 1 31 ? 18.188 -11.961 11.273 1 91.19 31 PRO B O 1
ATOM 3495 N N . ALA B 1 32 ? 20.281 -11.234 11.68 1 91.44 32 ALA B N 1
ATOM 3496 C CA . ALA B 1 32 ? 19.828 -9.969 12.25 1 91.44 32 ALA B CA 1
ATOM 3497 C C . ALA B 1 32 ? 19.297 -9.039 11.164 1 91.44 32 ALA B C 1
ATOM 3499 O O . ALA B 1 32 ? 19.594 -9.219 9.977 1 91.44 32 ALA B O 1
ATOM 3500 N N . LEU B 1 33 ? 18.5 -8.102 11.555 1 90.56 33 LEU B N 1
ATOM 3501 C CA . LEU B 1 33 ? 17.844 -7.195 10.617 1 90.56 33 LEU B CA 1
ATOM 3502 C C . LEU B 1 33 ? 18.859 -6.336 9.883 1 90.56 33 LEU B C 1
ATOM 3504 O O . LEU B 1 33 ? 18.641 -5.953 8.727 1 90.56 33 LEU B O 1
ATOM 3508 N N . ASP B 1 34 ? 19.969 -6.055 10.492 1 88.94 34 ASP B N 1
ATOM 3509 C CA . ASP B 1 34 ? 20.969 -5.191 9.875 1 88.94 34 ASP B CA 1
ATOM 3510 C C . ASP B 1 34 ? 22 -6.012 9.094 1 88.94 34 ASP B C 1
ATOM 3512 O O . ASP B 1 34 ? 22.922 -5.453 8.5 1 88.94 34 ASP B O 1
ATOM 3516 N N . ASP B 1 35 ? 21.797 -7.355 9.102 1 88.88 35 ASP B N 1
ATOM 3517 C CA . ASP B 1 35 ? 22.703 -8.219 8.344 1 88.88 35 ASP B CA 1
ATOM 3518 C C . ASP B 1 35 ? 22.406 -8.133 6.844 1 88.88 35 ASP B C 1
ATOM 3520 O O . ASP B 1 35 ? 21.453 -8.734 6.355 1 88.88 35 ASP B O 1
ATOM 3524 N N . SER B 1 36 ? 23.25 -7.469 6.141 1 84.62 36 SER B N 1
ATOM 3525 C CA . SER B 1 36 ? 23.047 -7.277 4.707 1 84.62 36 SER B CA 1
ATOM 3526 C C . SER B 1 36 ? 23.859 -8.289 3.896 1 84.62 36 SER B C 1
ATOM 3528 O O . SER B 1 36 ? 23.969 -8.164 2.676 1 84.62 36 SER B O 1
ATOM 3530 N N . LEU B 1 37 ? 24.391 -9.266 4.488 1 77.62 37 LEU B N 1
ATOM 3531 C CA . LEU B 1 37 ? 25.281 -10.18 3.777 1 77.62 37 LEU B CA 1
ATOM 3532 C C . LEU B 1 37 ? 24.672 -11.578 3.709 1 77.62 37 LEU B C 1
ATOM 3534 O O . LEU B 1 37 ? 25.047 -12.383 2.855 1 77.62 37 LEU B O 1
ATOM 3538 N N . SER B 1 38 ? 23.766 -11.75 4.582 1 72.31 38 SER B N 1
ATOM 3539 C CA . SER B 1 38 ? 23.234 -13.109 4.688 1 72.31 38 SER B CA 1
ATOM 3540 C C . SER B 1 38 ? 21.969 -13.273 3.855 1 72.31 38 SER B C 1
ATOM 3542 O O . SER B 1 38 ? 21.062 -12.422 3.904 1 72.31 38 SER B O 1
ATOM 3544 N N . HIS B 1 39 ? 22.047 -14.234 2.934 1 65.5 39 HIS B N 1
ATOM 3545 C CA . HIS B 1 39 ? 20.828 -14.633 2.258 1 65.5 39 HIS B CA 1
ATOM 3546 C C . HIS B 1 39 ? 20.109 -15.75 3.018 1 65.5 39 HIS B C 1
ATOM 3548 O O . HIS B 1 39 ? 20.734 -16.75 3.373 1 65.5 39 HIS B O 1
ATOM 3554 N N . ALA B 1 40 ? 19.203 -15.438 3.787 1 61.5 40 ALA B N 1
ATOM 3555 C CA . ALA B 1 40 ? 18.531 -16.516 4.508 1 61.5 40 ALA B CA 1
ATOM 3556 C C . ALA B 1 40 ? 17.797 -17.438 3.545 1 61.5 40 ALA B C 1
ATOM 3558 O O . ALA B 1 40 ? 17.359 -17.016 2.475 1 61.5 40 ALA B O 1
ATOM 3559 N N . PRO B 1 41 ? 17.688 -18.641 4.113 1 58.62 41 PRO B N 1
ATOM 3560 C CA . PRO B 1 41 ? 16.938 -19.594 3.301 1 58.62 41 PRO B CA 1
ATOM 3561 C C . PRO B 1 41 ? 15.477 -19.188 3.102 1 58.62 41 PRO B C 1
ATOM 3563 O O . PRO B 1 41 ? 14.883 -18.562 3.99 1 58.62 41 PRO B O 1
ATOM 3566 N N . PRO B 1 42 ? 14.938 -19.359 1.99 1 58.69 42 PRO B N 1
ATOM 3567 C CA . PRO B 1 42 ? 13.555 -19.047 1.628 1 58.69 42 PRO B CA 1
ATOM 3568 C C . PRO B 1 42 ? 12.539 -19.641 2.609 1 58.69 42 PRO B C 1
ATOM 3570 O O . PRO B 1 42 ? 11.438 -19.109 2.756 1 58.69 42 PRO B O 1
ATOM 3573 N N . ALA B 1 43 ? 12.992 -20.531 3.41 1 60.09 43 ALA B N 1
ATOM 3574 C CA . ALA B 1 43 ? 12.031 -21.312 4.188 1 60.09 43 ALA B CA 1
ATOM 3575 C C . ALA B 1 43 ? 11.688 -20.609 5.5 1 60.09 43 ALA B C 1
ATOM 3577 O O . ALA B 1 43 ? 10.719 -20.984 6.168 1 60.09 43 ALA B O 1
ATOM 3578 N N . LEU B 1 44 ? 12.32 -19.656 5.773 1 63.44 44 LEU B N 1
ATOM 3579 C CA . LEU B 1 44 ? 12.133 -19.062 7.094 1 63.44 44 LEU B CA 1
ATOM 3580 C C . LEU B 1 44 ? 10.734 -18.469 7.234 1 63.44 44 LEU B C 1
ATOM 3582 O O . LEU B 1 44 ? 10.07 -18.672 8.258 1 63.44 44 LEU B O 1
ATOM 3586 N N . MET B 1 45 ? 10.242 -17.969 6.203 1 65.81 45 MET B N 1
ATOM 3587 C CA . MET B 1 45 ? 8.961 -17.266 6.305 1 65.81 45 MET B CA 1
ATOM 3588 C C . MET B 1 45 ? 7.809 -18.266 6.371 1 65.81 45 MET B C 1
ATOM 3590 O O . MET B 1 45 ? 6.746 -17.953 6.906 1 65.81 45 MET B O 1
ATOM 3594 N N . THR B 1 46 ? 8.125 -19.391 5.984 1 70.25 46 THR B N 1
ATOM 3595 C CA . THR B 1 46 ? 7.055 -20.375 5.957 1 70.25 46 THR B CA 1
ATOM 3596 C C . THR B 1 46 ? 7.176 -21.344 7.133 1 70.25 46 THR B C 1
ATOM 3598 O O . THR B 1 46 ? 6.309 -22.188 7.332 1 70.25 46 THR B O 1
ATOM 3601 N N . ALA B 1 47 ? 8.25 -21.141 7.906 1 77.69 47 ALA B N 1
ATOM 3602 C CA . ALA B 1 47 ? 8.336 -21.953 9.117 1 77.69 47 ALA B CA 1
ATOM 3603 C C . ALA B 1 47 ? 7.145 -21.688 10.039 1 77.69 47 ALA B C 1
ATOM 3605 O O . ALA B 1 47 ? 6.727 -20.547 10.211 1 77.69 47 ALA B O 1
ATOM 3606 N N . PRO B 1 48 ? 6.551 -22.703 10.57 1 77.88 48 PRO B N 1
ATOM 3607 C CA . PRO B 1 48 ? 5.332 -22.547 11.367 1 77.88 48 PRO B CA 1
ATOM 3608 C C . PRO B 1 48 ? 5.465 -21.469 12.445 1 77.88 48 PRO B C 1
ATOM 3610 O O . PRO B 1 48 ? 4.586 -20.609 12.578 1 77.88 48 PRO B O 1
ATOM 3613 N N . GLY B 1 49 ? 6.535 -21.469 13.18 1 86.62 49 GLY B N 1
ATOM 3614 C CA . GLY B 1 49 ? 6.707 -20.453 14.203 1 86.62 49 GLY B CA 1
ATOM 3615 C C . GLY B 1 49 ? 6.781 -19.047 13.641 1 86.62 49 GLY B C 1
ATOM 3616 O O . GLY B 1 49 ? 6.195 -18.125 14.203 1 86.62 49 GLY B O 1
ATOM 3617 N N . ALA B 1 50 ? 7.414 -18.906 12.508 1 88.94 50 ALA B N 1
ATOM 3618 C CA . ALA B 1 50 ? 7.602 -17.594 11.906 1 88.94 50 ALA B CA 1
ATOM 3619 C C . ALA B 1 50 ? 6.301 -17.078 11.297 1 88.94 50 ALA B C 1
ATOM 3621 O O . ALA B 1 50 ? 5.945 -15.914 11.469 1 88.94 50 ALA B O 1
ATOM 3622 N N . ALA B 1 51 ? 5.551 -17.922 10.609 1 85.5 51 ALA B N 1
ATOM 3623 C CA . ALA B 1 51 ? 4.285 -17.547 9.984 1 85.5 51 ALA B CA 1
ATOM 3624 C C . ALA B 1 51 ? 3.262 -17.125 11.031 1 85.5 51 ALA B C 1
ATOM 3626 O O . ALA B 1 51 ? 2.588 -16.109 10.875 1 85.5 51 ALA B O 1
ATOM 3627 N N . THR B 1 52 ? 3.186 -17.906 12.117 1 89.88 52 THR B N 1
ATOM 3628 C CA . THR B 1 52 ? 2.238 -17.594 13.188 1 89.88 52 THR B CA 1
ATOM 3629 C C . THR B 1 52 ? 2.621 -16.297 13.898 1 89.88 52 THR B C 1
ATOM 3631 O O . THR B 1 52 ? 1.76 -15.469 14.188 1 89.88 52 THR B O 1
ATOM 3634 N N . ALA B 1 53 ? 3.92 -16.172 14.195 1 93.44 53 ALA B N 1
ATOM 3635 C CA . ALA B 1 53 ? 4.383 -14.961 14.859 1 93.44 53 ALA B CA 1
ATOM 3636 C C . ALA B 1 53 ? 4.062 -13.727 14.031 1 93.44 53 ALA B C 1
ATOM 3638 O O . ALA B 1 53 ? 3.598 -12.711 14.562 1 93.44 53 ALA B O 1
ATOM 3639 N N . THR B 1 54 ? 4.285 -13.828 12.719 1 92.12 54 THR B N 1
ATOM 3640 C CA . THR B 1 54 ? 4.012 -12.719 11.812 1 92.12 54 THR B CA 1
ATOM 3641 C C . THR B 1 54 ? 2.525 -12.375 11.812 1 92.12 54 THR B C 1
ATOM 3643 O O . THR B 1 54 ? 2.15 -11.211 11.93 1 92.12 54 THR B O 1
ATOM 3646 N N . ALA B 1 55 ? 1.691 -13.375 11.734 1 90.25 55 ALA B N 1
ATOM 3647 C CA . ALA B 1 55 ? 0.246 -13.172 11.68 1 90.25 55 ALA B CA 1
ATOM 3648 C C . ALA B 1 55 ? -0.269 -12.555 12.977 1 90.25 55 ALA B C 1
ATOM 3650 O O . ALA B 1 55 ? -1.101 -11.641 12.945 1 90.25 55 ALA B O 1
ATOM 3651 N N . VAL B 1 56 ? 0.208 -13.031 14.086 1 93.94 56 VAL B N 1
ATOM 3652 C CA . VAL B 1 56 ? -0.254 -12.555 15.383 1 93.94 56 VAL B CA 1
ATOM 3653 C C . VAL B 1 56 ? 0.216 -11.117 15.602 1 93.94 56 VAL B C 1
ATOM 3655 O O . VAL B 1 56 ? -0.532 -10.281 16.109 1 93.94 56 VAL B O 1
ATOM 3658 N N . ALA B 1 57 ? 1.454 -10.859 15.203 1 94.94 57 ALA B N 1
ATOM 3659 C CA . ALA B 1 57 ? 1.966 -9.492 15.305 1 94.94 57 ALA B CA 1
ATOM 3660 C C . ALA B 1 57 ? 1.104 -8.523 14.5 1 94.94 57 ALA B C 1
ATOM 3662 O O . ALA B 1 57 ? 0.802 -7.422 14.961 1 94.94 57 ALA B O 1
ATOM 3663 N N . GLN B 1 58 ? 0.709 -8.914 13.352 1 93.06 58 GLN B N 1
ATOM 3664 C CA . GLN B 1 58 ? -0.146 -8.086 12.508 1 93.06 58 GLN B CA 1
ATOM 3665 C C . GLN B 1 58 ? -1.513 -7.871 13.156 1 93.06 58 GLN B C 1
ATOM 3667 O O . GLN B 1 58 ? -2.07 -6.773 13.094 1 93.06 58 GLN B O 1
ATOM 3672 N N . LYS B 1 59 ? -2.053 -8.914 13.734 1 94.5 59 LYS B N 1
ATOM 3673 C CA . LYS B 1 59 ? -3.352 -8.82 14.398 1 94.5 59 LYS B CA 1
ATOM 3674 C C . LYS B 1 59 ? -3.287 -7.887 15.602 1 94.5 59 LYS B C 1
ATOM 3676 O O . LYS B 1 59 ? -4.238 -7.156 15.875 1 94.5 59 LYS B O 1
ATOM 3681 N N . ILE B 1 60 ? -2.174 -7.883 16.328 1 94.31 60 ILE B N 1
ATOM 3682 C CA . ILE B 1 60 ? -1.971 -6.977 17.438 1 94.31 60 ILE B CA 1
ATOM 3683 C C . ILE B 1 60 ? -2.014 -5.531 16.953 1 94.31 60 ILE B C 1
ATOM 3685 O O . ILE B 1 60 ? -2.676 -4.684 17.547 1 94.31 60 ILE B O 1
ATOM 3689 N N . THR B 1 61 ? -1.329 -5.234 15.82 1 92.94 61 THR B N 1
ATOM 3690 C CA . THR B 1 61 ? -1.311 -3.875 15.289 1 92.94 61 THR B CA 1
ATOM 3691 C C . THR B 1 61 ? -2.713 -3.438 14.875 1 92.94 61 THR B C 1
ATOM 3693 O O . THR B 1 61 ? -3.088 -2.279 15.062 1 92.94 61 THR B O 1
ATOM 3696 N N . ALA B 1 62 ? -3.518 -4.344 14.328 1 92.62 62 ALA B N 1
ATOM 3697 C CA . ALA B 1 62 ? -4.887 -4.027 13.93 1 92.62 62 ALA B CA 1
ATOM 3698 C C . ALA B 1 62 ? -5.762 -3.732 15.141 1 92.62 62 ALA B C 1
ATOM 3700 O O . ALA B 1 62 ? -6.539 -2.773 15.133 1 92.62 62 ALA B O 1
ATOM 3701 N N . LEU B 1 63 ? -5.602 -4.586 16.141 1 92.44 63 LEU B N 1
ATOM 3702 C CA . LEU B 1 63 ? -6.371 -4.402 17.375 1 92.44 63 LEU B CA 1
ATOM 3703 C C . LEU B 1 63 ? -6.086 -3.039 18 1 92.44 63 LEU B C 1
ATOM 3705 O O . LEU B 1 63 ? -7.012 -2.346 18.422 1 92.44 63 LEU B O 1
ATOM 3709 N N . LEU B 1 64 ? -4.855 -2.643 18 1 91.19 64 LEU B N 1
ATOM 3710 C CA . LEU B 1 64 ? -4.453 -1.402 18.656 1 91.19 64 LEU B CA 1
ATOM 3711 C C . LEU B 1 64 ? -4.801 -0.196 17.797 1 91.19 64 LEU B C 1
ATOM 3713 O O . LEU B 1 64 ? -5.078 0.888 18.312 1 91.19 64 LEU B O 1
ATOM 3717 N N . ALA B 1 65 ? -4.82 -0.329 16.5 1 90.31 65 ALA B N 1
ATOM 3718 C CA . ALA B 1 65 ? -5.148 0.774 15.602 1 90.31 65 ALA B CA 1
ATOM 3719 C C . ALA B 1 65 ? -6.645 1.07 15.617 1 90.31 65 ALA B C 1
ATOM 3721 O O . ALA B 1 65 ? -7.055 2.232 15.586 1 90.31 65 ALA B O 1
ATOM 3722 N N . GLY B 1 66 ? -7.461 -0.017 15.602 1 90.56 66 GLY B N 1
ATOM 3723 C CA . GLY B 1 66 ? -8.906 0.142 15.57 1 90.56 66 GLY B CA 1
ATOM 3724 C C . GLY B 1 66 ? -9.391 0.949 14.383 1 90.56 66 GLY B C 1
ATOM 3725 O O . GLY B 1 66 ? -9.016 0.672 13.242 1 90.56 66 GLY B O 1
ATOM 3726 N N . PRO B 1 67 ? -10.195 1.952 14.602 1 89.94 67 PRO B N 1
ATOM 3727 C CA . PRO B 1 67 ? -10.805 2.727 13.516 1 89.94 67 PRO B CA 1
ATOM 3728 C C . PRO B 1 67 ? -9.781 3.533 12.719 1 89.94 67 PRO B C 1
ATOM 3730 O O . PRO B 1 67 ? -10.086 4.008 11.625 1 89.94 67 PRO B O 1
ATOM 3733 N N . HIS B 1 68 ? -8.555 3.699 13.219 1 88.25 68 HIS B N 1
ATOM 3734 C CA . HIS B 1 68 ? -7.531 4.496 12.555 1 88.25 68 HIS B CA 1
ATOM 3735 C C . HIS B 1 68 ? -6.738 3.65 11.562 1 88.25 68 HIS B C 1
ATOM 3737 O O . HIS B 1 68 ? -5.91 4.176 10.812 1 88.25 68 HIS B O 1
ATOM 3743 N N . ARG B 1 69 ? -6.941 2.373 11.539 1 91.56 69 ARG B N 1
ATOM 3744 C CA . ARG B 1 69 ? -6.199 1.47 10.664 1 91.56 69 ARG B CA 1
ATOM 3745 C C . ARG B 1 69 ? -6.387 1.849 9.195 1 91.56 69 ARG B C 1
ATOM 3747 O O . ARG B 1 69 ? -5.426 1.845 8.422 1 91.56 69 ARG B O 1
ATOM 3754 N N . GLY B 1 70 ? -7.652 2.201 8.914 1 92.38 70 GLY B N 1
ATOM 3755 C CA . GLY B 1 70 ? -7.934 2.57 7.535 1 92.38 70 GLY B CA 1
ATOM 3756 C C . GLY B 1 70 ? -7.121 3.758 7.059 1 92.38 70 GLY B C 1
ATOM 3757 O O . GLY B 1 70 ? -6.652 3.777 5.918 1 92.38 70 GLY B O 1
ATOM 3758 N N . PHE B 1 71 ? -6.902 4.699 7.895 1 89.62 71 PHE B N 1
ATOM 3759 C CA . PHE B 1 71 ? -6.164 5.895 7.5 1 89.62 71 PHE B CA 1
ATOM 3760 C C . PHE B 1 71 ? -4.707 5.559 7.203 1 89.62 71 PHE B C 1
ATOM 3762 O O . PHE B 1 71 ? -4.164 5.98 6.18 1 89.62 71 PHE B O 1
ATOM 3769 N N . ALA B 1 72 ? -4.117 4.82 8.047 1 87.94 72 ALA B N 1
ATOM 3770 C CA . ALA B 1 72 ? -2.729 4.43 7.824 1 87.94 72 ALA B CA 1
ATOM 3771 C C . ALA B 1 72 ? -2.58 3.658 6.516 1 87.94 72 ALA B C 1
ATOM 3773 O O . ALA B 1 72 ? -1.635 3.889 5.758 1 87.94 72 ALA B O 1
ATOM 3774 N N . LEU B 1 73 ? -3.498 2.801 6.27 1 95.12 73 LEU B N 1
ATOM 3775 C CA . LEU B 1 73 ? -3.432 1.966 5.078 1 95.12 73 LEU B CA 1
ATOM 3776 C C . LEU B 1 73 ? -3.752 2.779 3.828 1 95.12 73 LEU B C 1
ATOM 3778 O O . LEU B 1 73 ? -3.328 2.424 2.725 1 95.12 73 LEU B O 1
ATOM 3782 N N . SER B 1 74 ? -4.492 3.916 4.012 1 97 74 SER B N 1
ATOM 3783 C CA . SER B 1 74 ? -4.852 4.742 2.865 1 97 74 SER B CA 1
ATOM 3784 C C . SER B 1 74 ? -3.615 5.383 2.238 1 97 74 SER B C 1
ATOM 3786 O O . SER B 1 74 ? -3.623 5.73 1.056 1 97 74 SER B O 1
ATOM 3788 N N . LEU B 1 75 ? -2.516 5.488 2.955 1 96.75 75 LEU B N 1
ATOM 3789 C CA . LEU B 1 75 ? -1.282 6.086 2.455 1 96.75 75 LEU B CA 1
ATOM 3790 C C . LEU B 1 75 ? -0.285 5.008 2.041 1 96.75 75 LEU B C 1
ATOM 3792 O O . LEU B 1 75 ? 0.808 5.32 1.562 1 96.75 75 LEU B O 1
ATOM 3796 N N . SER B 1 76 ? -0.619 3.775 2.15 1 96.38 76 SER B N 1
ATOM 3797 C CA . SER B 1 76 ? 0.359 2.695 2.066 1 96.38 76 SER B CA 1
ATOM 3798 C C . SER B 1 76 ? 0.821 2.479 0.629 1 96.38 76 SER B C 1
ATOM 3800 O O . SER B 1 76 ? 1.82 1.799 0.389 1 96.38 76 SER B O 1
ATOM 3802 N N . GLY B 1 77 ? 0.132 3.057 -0.36 1 97.31 77 GLY B N 1
ATOM 3803 C CA . GLY B 1 77 ? 0.542 2.953 -1.751 1 97.31 77 GLY B CA 1
ATOM 3804 C C . GLY B 1 77 ? 1.899 3.574 -2.021 1 97.31 77 GLY B C 1
ATOM 3805 O O . GLY B 1 77 ? 2.543 3.26 -3.023 1 97.31 77 GLY B O 1
ATOM 3806 N N . HIS B 1 78 ? 2.359 4.422 -1.104 1 98.31 78 HIS B N 1
ATOM 3807 C CA . HIS B 1 78 ? 3.645 5.082 -1.288 1 98.31 78 HIS B CA 1
ATOM 3808 C C . HIS B 1 78 ? 4.801 4.098 -1.137 1 98.31 78 HIS B C 1
ATOM 3810 O O . HIS B 1 78 ? 5.867 4.293 -1.723 1 98.31 78 HIS B O 1
ATOM 3816 N N . VAL B 1 79 ? 4.629 3.029 -0.419 1 97.94 79 VAL B N 1
ATOM 3817 C CA . VAL B 1 79 ? 5.723 2.115 -0.114 1 97.94 79 VAL B CA 1
ATOM 3818 C C . VAL B 1 79 ? 6.105 1.328 -1.365 1 97.94 79 VAL B C 1
ATOM 3820 O O . VAL B 1 79 ? 7.262 1.35 -1.792 1 97.94 79 VAL B O 1
ATOM 3823 N N . PRO B 1 80 ? 5.125 0.671 -2.025 1 98.31 80 PRO B N 1
ATOM 3824 C CA . PRO B 1 80 ? 5.527 -0.018 -3.254 1 98.31 80 PRO B CA 1
ATOM 3825 C C . PRO B 1 80 ? 6.051 0.938 -4.324 1 98.31 80 PRO B C 1
ATOM 3827 O O . PRO B 1 80 ? 6.941 0.578 -5.098 1 98.31 80 PRO B O 1
ATOM 3830 N N . ALA B 1 81 ? 5.527 2.139 -4.406 1 98.5 81 ALA B N 1
ATOM 3831 C CA . ALA B 1 81 ? 6.047 3.127 -5.352 1 98.5 81 ALA B CA 1
ATOM 3832 C C . ALA B 1 81 ? 7.52 3.422 -5.082 1 98.5 81 ALA B C 1
ATOM 3834 O O . ALA B 1 81 ? 8.32 3.518 -6.012 1 98.5 81 ALA B O 1
ATOM 3835 N N . CYS B 1 82 ? 7.844 3.557 -3.805 1 98.62 82 CYS B N 1
ATOM 3836 C CA . CYS B 1 82 ? 9.227 3.842 -3.43 1 98.62 82 CYS B CA 1
ATOM 3837 C C . CYS B 1 82 ? 10.125 2.639 -3.695 1 98.62 82 CYS B C 1
ATOM 3839 O O . CYS B 1 82 ? 11.305 2.799 -4.016 1 98.62 82 CYS B O 1
ATOM 3841 N N . LEU B 1 83 ? 9.578 1.41 -3.59 1 98.44 83 LEU B N 1
ATOM 3842 C CA . LEU B 1 83 ? 10.336 0.218 -3.945 1 98.44 83 LEU B CA 1
ATOM 3843 C C . LEU B 1 83 ? 10.789 0.277 -5.398 1 98.44 83 LEU B C 1
ATOM 3845 O O . LEU B 1 83 ? 11.961 0.021 -5.703 1 98.44 83 LEU B O 1
ATOM 3849 N N . VAL B 1 84 ? 9.914 0.654 -6.27 1 97.31 84 VAL B N 1
ATOM 3850 C CA . VAL B 1 84 ? 10.234 0.706 -7.691 1 97.31 84 VAL B CA 1
ATOM 3851 C C . VAL B 1 84 ? 11.297 1.775 -7.945 1 97.31 84 VAL B C 1
ATOM 3853 O O . VAL B 1 84 ? 12.219 1.567 -8.734 1 97.31 84 VAL B O 1
ATOM 3856 N N . VAL B 1 85 ? 11.148 2.873 -7.293 1 98.12 85 VAL B N 1
ATOM 3857 C CA . VAL B 1 85 ? 12.133 3.938 -7.461 1 98.12 85 VAL B CA 1
ATOM 3858 C C . VAL B 1 85 ? 13.508 3.441 -7.027 1 98.12 85 VAL B C 1
ATOM 3860 O O . VAL B 1 85 ? 14.5 3.645 -7.734 1 98.12 85 VAL B O 1
ATOM 3863 N N . ALA B 1 86 ? 13.602 2.791 -5.875 1 98.25 86 ALA B N 1
ATOM 3864 C CA . ALA B 1 86 ? 14.875 2.281 -5.367 1 98.25 86 ALA B CA 1
ATOM 3865 C C . ALA B 1 86 ? 15.469 1.243 -6.316 1 98.25 86 ALA B C 1
ATOM 3867 O O . ALA B 1 86 ? 16.688 1.221 -6.543 1 98.25 86 ALA B O 1
ATOM 3868 N N . ILE B 1 87 ? 14.602 0.349 -6.859 1 96.69 87 ILE B N 1
ATOM 3869 C CA . ILE B 1 87 ? 15.031 -0.68 -7.801 1 96.69 87 ILE B CA 1
ATOM 3870 C C . ILE B 1 87 ? 15.602 -0.027 -9.055 1 96.69 87 ILE B C 1
ATOM 3872 O O . ILE B 1 87 ? 16.703 -0.366 -9.5 1 96.69 87 ILE B O 1
ATOM 3876 N N . ASN B 1 88 ? 14.867 0.96 -9.609 1 95.12 88 ASN B N 1
ATOM 3877 C CA . ASN B 1 88 ? 15.273 1.607 -10.852 1 95.12 88 ASN B CA 1
ATOM 3878 C C . ASN B 1 88 ? 16.5 2.5 -10.648 1 95.12 88 ASN B C 1
ATOM 3880 O O . ASN B 1 88 ? 17.25 2.754 -11.586 1 95.12 88 ASN B O 1
ATOM 3884 N N . ALA B 1 89 ? 16.688 2.961 -9.422 1 96.5 89 ALA B N 1
ATOM 3885 C CA . ALA B 1 89 ? 17.875 3.742 -9.094 1 96.5 89 ALA B CA 1
ATOM 3886 C C . ALA B 1 89 ? 19.062 2.832 -8.773 1 96.5 89 ALA B C 1
ATOM 3888 O O . ALA B 1 89 ? 20.172 3.309 -8.539 1 96.5 89 ALA B O 1
ATOM 3889 N N . HIS B 1 90 ? 18.844 1.522 -8.703 1 96.5 90 HIS B N 1
ATOM 3890 C CA . HIS B 1 90 ? 19.859 0.531 -8.367 1 96.5 90 HIS B CA 1
ATOM 3891 C C . HIS B 1 90 ? 20.516 0.852 -7.027 1 96.5 90 HIS B C 1
ATOM 3893 O O . HIS B 1 90 ? 21.734 0.792 -6.906 1 96.5 90 HIS B O 1
ATOM 3899 N N . ALA B 1 91 ? 19.703 1.242 -6.07 1 97.62 91 ALA B N 1
ATOM 3900 C CA . ALA B 1 91 ? 20.203 1.729 -4.789 1 97.62 91 ALA B CA 1
ATOM 3901 C C . ALA B 1 91 ? 20.938 0.626 -4.031 1 97.62 91 ALA B C 1
ATOM 3903 O O . ALA B 1 91 ? 22.047 0.832 -3.545 1 97.62 91 ALA B O 1
ATOM 3904 N N . ALA B 1 92 ? 20.312 -0.57 -3.926 1 96.75 92 ALA B N 1
ATOM 3905 C CA . ALA B 1 92 ? 20.922 -1.667 -3.18 1 96.75 92 ALA B CA 1
ATOM 3906 C C . ALA B 1 92 ? 22.281 -2.047 -3.775 1 96.75 92 ALA B C 1
ATOM 3908 O O . ALA B 1 92 ? 23.25 -2.25 -3.043 1 96.75 92 ALA B O 1
ATOM 3909 N N . GLU B 1 93 ? 22.312 -2.119 -5.078 1 96.19 93 GLU B N 1
ATOM 3910 C CA . GLU B 1 93 ? 23.547 -2.48 -5.773 1 96.19 93 GLU B CA 1
ATOM 3911 C C . GLU B 1 93 ? 24.609 -1.398 -5.605 1 96.19 93 GLU B C 1
ATOM 3913 O O . GLU B 1 93 ? 25.781 -1.703 -5.379 1 96.19 93 GLU B O 1
ATOM 3918 N N . ALA B 1 94 ? 24.234 -0.159 -5.766 1 97 94 ALA B N 1
ATOM 3919 C CA . ALA B 1 94 ? 25.188 0.947 -5.605 1 97 94 ALA B CA 1
ATOM 3920 C C . ALA B 1 94 ? 25.812 0.93 -4.215 1 97 94 ALA B C 1
ATOM 3922 O O . ALA B 1 94 ? 27.031 1.088 -4.082 1 97 94 ALA B O 1
ATOM 3923 N N . ILE B 1 95 ? 25 0.743 -3.168 1 97.38 95 ILE B N 1
ATOM 3924 C CA . ILE B 1 95 ? 25.484 0.713 -1.792 1 97.38 95 ILE B CA 1
ATOM 3925 C C . ILE B 1 95 ? 26.438 -0.465 -1.605 1 97.38 95 ILE B C 1
ATOM 3927 O O . ILE B 1 95 ? 27.547 -0.298 -1.101 1 97.38 95 ILE B O 1
ATOM 3931 N N . ARG B 1 96 ? 25.969 -1.632 -2.039 1 95.12 96 ARG B N 1
ATOM 3932 C CA . ARG B 1 96 ? 26.797 -2.826 -1.912 1 95.12 96 ARG B CA 1
ATOM 3933 C C . ARG B 1 96 ? 28.156 -2.623 -2.572 1 95.12 96 ARG B C 1
ATOM 3935 O O . ARG B 1 96 ? 29.188 -2.977 -2 1 95.12 96 ARG B O 1
ATOM 3942 N N . ASP B 1 97 ? 28.203 -1.986 -3.764 1 95.81 97 ASP B N 1
ATOM 3943 C CA . ASP B 1 97 ? 29.406 -1.868 -4.578 1 95.81 97 ASP B CA 1
ATOM 3944 C C . ASP B 1 97 ? 30.359 -0.812 -4.008 1 95.81 97 ASP B C 1
ATOM 3946 O O . ASP B 1 97 ? 31.578 -0.908 -4.176 1 95.81 97 ASP B O 1
ATOM 3950 N N . ARG B 1 98 ? 29.812 0.233 -3.354 1 96.25 98 ARG B N 1
ATOM 3951 C CA . ARG B 1 98 ? 30.641 1.419 -3.184 1 96.25 98 ARG B CA 1
ATOM 3952 C C . ARG B 1 98 ? 30.766 1.792 -1.71 1 96.25 98 ARG B C 1
ATOM 3954 O O . ARG B 1 98 ? 31.484 2.729 -1.362 1 96.25 98 ARG B O 1
ATOM 3961 N N . GLU B 1 99 ? 30.016 1.082 -0.865 1 94.94 99 GLU B N 1
ATOM 3962 C CA . GLU B 1 99 ? 30.25 1.367 0.548 1 94.94 99 GLU B CA 1
ATOM 3963 C C . GLU B 1 99 ? 31.672 0.989 0.965 1 94.94 99 GLU B C 1
ATOM 3965 O O . GLU B 1 99 ? 32.281 0.095 0.374 1 94.94 99 GLU B O 1
ATOM 3970 N N . SER B 1 100 ? 32.25 1.667 1.918 1 95.38 100 SER B N 1
ATOM 3971 C CA . SER B 1 100 ? 33.625 1.459 2.332 1 95.38 100 SER B CA 1
ATOM 3972 C C . SER B 1 100 ? 33.812 0.119 3.041 1 95.38 100 SER B C 1
ATOM 3974 O O . SER B 1 100 ? 34.812 -0.562 2.859 1 95.38 100 SER B O 1
ATOM 3976 N N . GLU B 1 101 ? 32.844 -0.211 3.852 1 92.44 101 GLU B N 1
ATOM 3977 C CA . GLU B 1 101 ? 32.719 -1.5 4.527 1 92.44 101 GLU B CA 1
ATOM 3978 C C . GLU B 1 101 ? 31.25 -1.872 4.742 1 92.44 101 GLU B C 1
ATOM 3980 O O . GLU B 1 101 ? 30.375 -1.004 4.73 1 92.44 101 GLU B O 1
ATOM 3985 N N . PRO B 1 102 ? 31.078 -3.072 4.875 1 87.44 102 PRO B N 1
ATOM 3986 C CA . PRO B 1 102 ? 29.688 -3.486 5.043 1 87.44 102 PRO B CA 1
ATOM 3987 C C . PRO B 1 102 ? 28.969 -2.732 6.164 1 87.44 102 PRO B C 1
ATOM 3989 O O . PRO B 1 102 ? 29.469 -2.701 7.297 1 87.44 102 PRO B O 1
ATOM 3992 N N . GLY B 1 103 ? 27.938 -2.066 5.785 1 90.38 103 GLY B N 1
ATOM 3993 C CA . GLY B 1 103 ? 27.125 -1.385 6.781 1 90.38 103 GLY B CA 1
ATOM 3994 C C . GLY B 1 103 ? 27.484 0.078 6.949 1 90.38 103 GLY B C 1
ATOM 3995 O O . GLY B 1 103 ? 26.766 0.829 7.617 1 90.38 103 GLY B O 1
ATOM 3996 N N . ALA B 1 104 ? 28.531 0.561 6.344 1 94.06 104 ALA B N 1
ATOM 3997 C CA . ALA B 1 104 ? 28.969 1.949 6.488 1 94.06 104 ALA B CA 1
ATOM 3998 C C . ALA B 1 104 ? 27.984 2.902 5.816 1 94.06 104 ALA B C 1
ATOM 4000 O O . ALA B 1 104 ? 27.812 4.043 6.254 1 94.06 104 ALA B O 1
ATOM 4001 N N . GLY B 1 105 ? 27.328 2.375 4.809 1 96 105 GLY B N 1
ATOM 4002 C CA . GLY B 1 105 ? 26.406 3.213 4.07 1 96 105 GLY B CA 1
ATOM 4003 C C . GLY B 1 105 ? 27.062 3.998 2.955 1 96 105 GLY B C 1
ATOM 4004 O O . GLY B 1 105 ? 28.266 3.912 2.758 1 96 105 GLY B O 1
ATOM 4005 N N . LEU B 1 106 ? 26.266 4.66 2.215 1 98 106 LEU B N 1
ATOM 4006 C CA . LEU B 1 106 ? 26.656 5.473 1.069 1 98 106 LEU B CA 1
ATOM 4007 C C . LEU B 1 106 ? 25.812 6.738 0.982 1 98 106 LEU B C 1
ATOM 4009 O O . LEU B 1 106 ? 24.594 6.691 1.173 1 98 106 LEU B O 1
ATOM 4013 N N . PRO B 1 107 ? 26.453 7.859 0.792 1 98.19 107 PRO B N 1
ATOM 4014 C CA . PRO B 1 107 ? 25.672 9.078 0.61 1 98.19 107 PRO B CA 1
ATOM 4015 C C . PRO B 1 107 ? 24.703 8.992 -0.572 1 98.19 107 PRO B C 1
ATOM 4017 O O . PRO B 1 107 ? 25.047 8.43 -1.615 1 98.19 107 PRO B O 1
ATOM 4020 N N . VAL B 1 108 ? 23.594 9.586 -0.375 1 98 108 VAL B N 1
ATOM 4021 C CA . VAL B 1 108 ? 22.547 9.5 -1.381 1 98 108 VAL B CA 1
ATOM 4022 C C . VAL B 1 108 ? 23.016 10.141 -2.684 1 98 108 VAL B C 1
ATOM 4024 O O . VAL B 1 108 ? 22.641 9.703 -3.771 1 98 108 VAL B O 1
ATOM 4027 N N . SER B 1 109 ? 23.859 11.133 -2.629 1 97.81 109 SER B N 1
ATOM 4028 C CA . SER B 1 109 ? 24.406 11.766 -3.826 1 97.81 109 SER B CA 1
ATOM 4029 C C . SER B 1 109 ? 25.203 10.766 -4.668 1 97.81 109 SER B C 1
ATOM 4031 O O . SER B 1 109 ? 25.203 10.852 -5.898 1 97.81 109 SER B O 1
ATOM 4033 N N . GLU B 1 110 ? 25.844 9.844 -4.035 1 97.5 110 GLU B N 1
ATOM 4034 C CA . GLU B 1 110 ? 26.578 8.789 -4.73 1 97.5 110 GLU B CA 1
ATOM 4035 C C . GLU B 1 110 ? 25.625 7.734 -5.289 1 97.5 110 GLU B C 1
ATOM 4037 O O . GLU B 1 110 ? 25.859 7.211 -6.383 1 97.5 110 GLU B O 1
ATOM 4042 N N . ILE B 1 111 ? 24.625 7.414 -4.543 1 97.5 111 ILE B N 1
ATOM 4043 C CA . ILE B 1 111 ? 23.641 6.434 -4.984 1 97.5 111 ILE B CA 1
ATOM 4044 C C . ILE B 1 111 ? 22.922 6.949 -6.23 1 97.5 111 ILE B C 1
ATOM 4046 O O . ILE B 1 111 ? 22.703 6.195 -7.18 1 97.5 111 ILE B O 1
ATOM 4050 N N . ALA B 1 112 ? 22.594 8.227 -6.27 1 96.06 112 ALA B N 1
ATOM 4051 C CA . ALA B 1 112 ? 21.797 8.852 -7.312 1 96.06 112 ALA B CA 1
ATOM 4052 C C . ALA B 1 112 ? 22.547 8.906 -8.633 1 96.06 112 ALA B C 1
ATOM 4054 O O . ALA B 1 112 ? 21.953 9.078 -9.695 1 96.06 112 ALA B O 1
ATOM 4055 N N . LYS B 1 113 ? 23.844 8.727 -8.625 1 92.38 113 LYS B N 1
ATOM 4056 C CA . LYS B 1 113 ? 24.672 8.852 -9.82 1 92.38 113 LYS B CA 1
ATOM 4057 C C . LYS B 1 113 ? 24.328 7.773 -10.844 1 92.38 113 LYS B C 1
ATOM 4059 O O . LYS B 1 113 ? 24.625 7.922 -12.031 1 92.38 113 LYS B O 1
ATOM 4064 N N . ALA B 1 114 ? 23.734 6.793 -10.391 1 83.56 114 ALA B N 1
ATOM 4065 C CA . ALA B 1 114 ? 23.391 5.688 -11.281 1 83.56 114 ALA B CA 1
ATOM 4066 C C . ALA B 1 114 ? 22.141 5.992 -12.086 1 83.56 114 ALA B C 1
ATOM 4068 O O . ALA B 1 114 ? 21.766 5.223 -12.977 1 83.56 114 ALA B O 1
ATOM 4069 N N . SER B 1 115 ? 21.516 7.152 -11.773 1 85.5 115 SER B N 1
ATOM 4070 C CA . SER B 1 115 ? 20.266 7.492 -12.453 1 85.5 115 SER B CA 1
ATOM 4071 C C . SER B 1 115 ? 20.094 9.008 -12.578 1 85.5 115 SER B C 1
ATOM 4073 O O . SER B 1 115 ? 21.031 9.758 -12.289 1 85.5 115 SER B O 1
ATOM 4075 N N . THR B 1 116 ? 18.969 9.461 -13.156 1 87.31 116 THR B N 1
ATOM 4076 C CA . THR B 1 116 ? 18.688 10.875 -13.383 1 87.31 116 THR B CA 1
ATOM 4077 C C . THR B 1 116 ? 17.969 11.477 -12.172 1 87.31 116 THR B C 1
ATOM 4079 O O . THR B 1 116 ? 17.719 12.688 -12.141 1 87.31 116 THR B O 1
ATOM 4082 N N . ILE B 1 117 ? 17.734 10.695 -11.203 1 94.44 117 ILE B N 1
ATOM 4083 C CA . ILE B 1 117 ? 16.906 11.133 -10.086 1 94.44 117 ILE B CA 1
ATOM 4084 C C . ILE B 1 117 ? 17.672 12.172 -9.258 1 94.44 117 ILE B C 1
ATOM 4086 O O . ILE B 1 117 ? 18.891 12.062 -9.078 1 94.44 117 ILE B O 1
ATOM 4090 N N . ALA B 1 118 ? 17.016 13.219 -8.797 1 96.06 118 ALA B N 1
ATOM 4091 C CA . ALA B 1 118 ? 17.594 14.195 -7.879 1 96.06 118 ALA B CA 1
ATOM 4092 C C . ALA B 1 118 ? 17.938 13.562 -6.535 1 96.06 118 ALA B C 1
ATOM 4094 O O . ALA B 1 118 ? 17.078 12.906 -5.922 1 96.06 118 ALA B O 1
ATOM 4095 N N . PRO B 1 119 ? 19.141 13.781 -6.016 1 97 119 PRO B N 1
ATOM 4096 C CA . PRO B 1 119 ? 19.547 13.164 -4.754 1 97 119 PRO B CA 1
ATOM 4097 C C . PRO B 1 119 ? 18.594 13.477 -3.604 1 97 119 PRO B C 1
ATOM 4099 O O . PRO B 1 119 ? 18.281 12.602 -2.793 1 97 119 PRO B O 1
ATOM 4102 N N . ALA B 1 120 ? 18.109 14.656 -3.531 1 95.06 120 ALA B N 1
ATOM 4103 C CA . ALA B 1 120 ? 17.234 15.055 -2.439 1 95.06 120 ALA B CA 1
ATOM 4104 C C . ALA B 1 120 ? 15.922 14.266 -2.48 1 95.06 120 ALA B C 1
ATOM 4106 O O . ALA B 1 120 ? 15.398 13.875 -1.438 1 95.06 120 ALA B O 1
ATOM 4107 N N . LYS B 1 121 ? 15.359 14.094 -3.645 1 96.94 121 LYS B N 1
ATOM 4108 C CA . LYS B 1 121 ? 14.141 13.305 -3.791 1 96.94 121 LYS B CA 1
ATOM 4109 C C . LYS B 1 121 ? 14.391 11.828 -3.496 1 96.94 121 LYS B C 1
ATOM 4111 O O . LYS B 1 121 ? 13.57 11.172 -2.848 1 96.94 121 LYS B O 1
ATOM 4116 N N . LEU B 1 122 ? 15.562 11.32 -3.941 1 98 122 LEU B N 1
ATOM 4117 C CA . LEU B 1 122 ? 15.914 9.938 -3.658 1 98 122 LEU B CA 1
ATOM 4118 C C . LEU B 1 122 ? 16.062 9.711 -2.158 1 98 122 LEU B C 1
ATOM 4120 O O . LEU B 1 122 ? 15.688 8.648 -1.646 1 98 122 LEU B O 1
ATOM 4124 N N . ALA B 1 123 ? 16.625 10.68 -1.452 1 97.31 123 ALA B N 1
ATOM 4125 C CA . ALA B 1 123 ? 16.781 10.562 -0.005 1 97.31 123 ALA B CA 1
ATOM 4126 C C . ALA B 1 123 ? 15.438 10.352 0.677 1 97.31 123 ALA B C 1
ATOM 4128 O O . ALA B 1 123 ? 15.32 9.547 1.604 1 97.31 123 ALA B O 1
ATOM 4129 N N . ARG B 1 124 ? 14.445 11.047 0.266 1 96.88 124 ARG B N 1
ATOM 4130 C CA . ARG B 1 124 ? 13.109 10.938 0.842 1 96.88 124 ARG B CA 1
ATOM 4131 C C . ARG B 1 124 ? 12.484 9.578 0.542 1 96.88 124 ARG B C 1
ATOM 4133 O O . ARG B 1 124 ? 11.82 8.992 1.396 1 96.88 124 ARG B O 1
ATOM 4140 N N . VAL B 1 125 ? 12.711 9.086 -0.663 1 98.12 125 VAL B N 1
ATOM 4141 C CA . VAL B 1 125 ? 12.258 7.754 -1.06 1 98.12 125 VAL B CA 1
ATOM 4142 C C . VAL B 1 125 ? 12.898 6.699 -0.164 1 98.12 125 VAL B C 1
ATOM 4144 O O . VAL B 1 125 ? 12.203 5.867 0.421 1 98.12 125 VAL B O 1
ATOM 4147 N N . LEU B 1 126 ? 14.211 6.781 -0.022 1 97.94 126 LEU B N 1
ATOM 4148 C CA . LEU B 1 126 ? 14.945 5.793 0.759 1 97.94 126 LEU B CA 1
ATOM 4149 C C . LEU B 1 126 ? 14.617 5.918 2.242 1 97.94 126 LEU B C 1
ATOM 4151 O O . LEU B 1 126 ? 14.602 4.918 2.967 1 97.94 126 LEU B O 1
ATOM 4155 N N . ARG B 1 127 ? 14.305 7.137 2.697 1 96.19 127 ARG B N 1
ATOM 4156 C CA . ARG B 1 127 ? 13.938 7.355 4.09 1 96.19 127 ARG B CA 1
ATOM 4157 C C . ARG B 1 127 ? 12.617 6.656 4.422 1 96.19 127 ARG B C 1
ATOM 4159 O O . ARG B 1 127 ? 12.492 6.035 5.477 1 96.19 127 ARG B O 1
ATOM 4166 N N . LEU B 1 128 ? 11.633 6.777 3.562 1 96.25 128 LEU B N 1
ATOM 4167 C CA . LEU B 1 128 ? 10.391 6.051 3.799 1 96.25 128 LEU B CA 1
ATOM 4168 C C . LEU B 1 128 ? 10.633 4.547 3.834 1 96.25 128 LEU B C 1
ATOM 4170 O O . LEU B 1 128 ? 10.07 3.84 4.672 1 96.25 128 LEU B O 1
ATOM 4174 N N . LEU B 1 129 ? 11.438 4.039 2.861 1 97 129 LEU B N 1
ATOM 4175 C CA . LEU B 1 129 ? 11.734 2.613 2.859 1 97 129 LEU B CA 1
ATOM 4176 C C . LEU B 1 129 ? 12.461 2.207 4.137 1 97 129 LEU B C 1
ATOM 4178 O O . LEU B 1 129 ? 12.164 1.161 4.719 1 97 129 LEU B O 1
ATOM 4182 N N . ALA B 1 130 ? 13.375 3.061 4.617 1 95.25 130 ALA B N 1
ATOM 4183 C CA . ALA B 1 130 ? 14.062 2.793 5.879 1 95.25 130 ALA B CA 1
ATOM 4184 C C . ALA B 1 130 ? 13.078 2.781 7.047 1 95.25 130 ALA B C 1
ATOM 4186 O O . ALA B 1 130 ? 13.211 1.97 7.969 1 95.25 130 ALA B O 1
ATOM 4187 N N . ALA B 1 131 ? 12.148 3.658 6.996 1 93.12 131 ALA B N 1
ATOM 4188 C CA . ALA B 1 131 ? 11.117 3.715 8.031 1 93.12 131 ALA B CA 1
ATOM 4189 C C . ALA B 1 131 ? 10.258 2.457 8.016 1 93.12 131 ALA B C 1
ATOM 4191 O O . ALA B 1 131 ? 9.531 2.184 8.977 1 93.12 131 ALA B O 1
ATOM 4192 N N . ASN B 1 132 ? 10.305 1.697 6.965 1 93.06 132 ASN B N 1
ATOM 4193 C CA . ASN B 1 132 ? 9.633 0.409 6.852 1 93.06 132 ASN B CA 1
ATOM 4194 C C . ASN B 1 132 ? 10.625 -0.75 6.891 1 93.06 132 ASN B C 1
ATOM 4196 O O . ASN B 1 132 ? 10.328 -1.842 6.402 1 93.06 132 ASN B O 1
ATOM 4200 N N . TYR B 1 133 ? 11.781 -0.473 7.305 1 93.12 133 TYR B N 1
ATOM 4201 C CA . TYR B 1 133 ? 12.828 -1.438 7.617 1 93.12 133 TYR B CA 1
ATOM 4202 C C . TYR B 1 133 ? 13.43 -2.021 6.344 1 93.12 133 TYR B C 1
ATOM 4204 O O . TYR B 1 133 ? 13.914 -3.154 6.344 1 93.12 133 TYR B O 1
ATOM 4212 N N . ILE B 1 134 ? 13.328 -1.322 5.238 1 95.69 134 ILE B N 1
ATOM 4213 C CA . ILE B 1 134 ? 14.086 -1.576 4.02 1 95.69 134 ILE B CA 1
ATOM 4214 C C . ILE B 1 134 ? 15.156 -0.499 3.84 1 95.69 134 ILE B C 1
ATOM 4216 O O . ILE B 1 134 ? 14.836 0.658 3.557 1 95.69 134 ILE B O 1
ATOM 4220 N N . PHE B 1 135 ? 16.406 -0.83 3.957 1 95.81 135 PHE B N 1
ATOM 4221 C CA . PHE B 1 135 ? 17.562 0.053 4.102 1 95.81 135 PHE B CA 1
ATOM 4222 C C . PHE B 1 135 ? 17.641 0.607 5.52 1 95.81 135 PHE B C 1
ATOM 4224 O O . PHE B 1 135 ? 16.797 0.297 6.363 1 95.81 135 PHE B O 1
ATOM 4231 N N . VAL B 1 136 ? 18.703 1.284 5.824 1 94.38 136 VAL B N 1
ATOM 4232 C CA . VAL B 1 136 ? 18.938 2.021 7.062 1 94.38 136 VAL B CA 1
ATOM 4233 C C . VAL B 1 136 ? 19.484 3.406 6.742 1 94.38 136 VAL B C 1
ATOM 4235 O O . VAL B 1 136 ? 20.422 3.539 5.949 1 94.38 136 VAL B O 1
ATOM 4238 N N . GLU B 1 137 ? 18.859 4.398 7.234 1 94.81 137 GLU B N 1
ATOM 4239 C CA . GLU B 1 137 ? 19.484 5.715 7.191 1 94.81 137 GLU B CA 1
ATOM 4240 C C . GLU B 1 137 ? 20.422 5.922 8.375 1 94.81 137 GLU B C 1
ATOM 4242 O O . GLU B 1 137 ? 19.984 6.223 9.484 1 94.81 137 GLU B O 1
ATOM 4247 N N . LYS B 1 138 ? 21.688 5.766 8.148 1 94.06 138 LYS B N 1
ATOM 4248 C CA . LYS B 1 138 ? 22.688 5.805 9.203 1 94.06 138 LYS B CA 1
ATOM 4249 C C . LYS B 1 138 ? 22.828 7.207 9.781 1 94.06 138 LYS B C 1
ATOM 4251 O O . LYS B 1 138 ? 23.016 7.375 10.992 1 94.06 138 LYS B O 1
ATOM 4256 N N . LYS B 1 139 ? 22.828 8.109 9 1 93.31 139 LYS B N 1
ATOM 4257 C CA . LYS B 1 139 ? 22.75 9.547 9.242 1 93.31 139 LYS B CA 1
ATOM 4258 C C . LYS B 1 139 ? 22.016 10.258 8.109 1 93.31 139 LYS B C 1
ATOM 4260 O O . LYS B 1 139 ? 21.75 9.656 7.066 1 93.31 139 LYS B O 1
ATOM 4265 N N . PRO B 1 140 ? 21.625 11.422 8.359 1 92.56 140 PRO B N 1
ATOM 4266 C CA . PRO B 1 140 ? 20.812 12.086 7.332 1 92.56 140 PRO B CA 1
ATOM 4267 C C . PRO B 1 140 ? 21.469 12.031 5.949 1 92.56 140 PRO B C 1
ATOM 4269 O O . PRO B 1 140 ? 22.547 12.602 5.75 1 92.56 140 PRO B O 1
ATOM 4272 N N . GLY B 1 141 ? 20.828 11.281 5.07 1 95 141 GLY B N 1
ATOM 4273 C CA . GLY B 1 141 ? 21.281 11.242 3.684 1 95 141 GLY B CA 1
ATOM 4274 C C . GLY B 1 141 ? 22.281 10.141 3.414 1 95 141 GLY B C 1
ATOM 4275 O O . GLY B 1 141 ? 22.828 10.039 2.311 1 95 141 GLY B O 1
ATOM 4276 N N . VAL B 1 142 ? 22.609 9.344 4.387 1 97.25 142 VAL B N 1
ATOM 4277 C CA . VAL B 1 142 ? 23.516 8.211 4.203 1 97.25 142 VAL B CA 1
ATOM 4278 C C . VAL B 1 142 ? 22.766 6.906 4.453 1 97.25 142 VAL B C 1
ATOM 4280 O O . VAL B 1 142 ? 22.266 6.676 5.555 1 97.25 142 VAL B O 1
ATOM 4283 N N . PHE B 1 143 ? 22.797 6.09 3.479 1 97.06 143 PHE B N 1
ATOM 4284 C CA . PHE B 1 143 ? 21.953 4.91 3.555 1 97.06 143 PHE B CA 1
ATOM 4285 C C . PHE B 1 143 ? 22.766 3.637 3.408 1 97.06 143 PHE B C 1
ATOM 4287 O O . PHE B 1 143 ? 23.75 3.609 2.662 1 97.06 143 PHE B O 1
ATOM 4294 N N . ALA B 1 144 ? 22.391 2.627 4.102 1 97 144 ALA B N 1
ATOM 4295 C CA . ALA B 1 144 ? 23.016 1.31 4.047 1 97 144 ALA B CA 1
ATOM 4296 C C . ALA B 1 144 ? 21.984 0.223 3.75 1 97 144 ALA B C 1
ATOM 4298 O O . ALA B 1 144 ? 20.797 0.408 3.992 1 97 144 ALA B O 1
ATOM 4299 N N . ASN B 1 145 ? 22.484 -0.877 3.186 1 96.38 145 ASN B N 1
ATOM 4300 C CA . ASN B 1 145 ? 21.641 -2.053 3.027 1 96.38 145 ASN B CA 1
ATOM 4301 C C . ASN B 1 145 ? 21.391 -2.752 4.363 1 96.38 145 ASN B C 1
ATOM 4303 O O . ASN B 1 145 ? 22.203 -2.645 5.281 1 96.38 145 ASN B O 1
ATOM 4307 N N . ASN B 1 146 ? 20.328 -3.359 4.5 1 93.69 146 ASN B N 1
ATOM 4308 C CA . ASN B 1 146 ? 20.016 -4.293 5.578 1 93.69 146 ASN B CA 1
ATOM 4309 C C . ASN B 1 146 ? 19.453 -5.605 5.043 1 93.69 146 ASN B C 1
ATOM 4311 O O . ASN B 1 146 ? 19.484 -5.855 3.836 1 93.69 146 ASN B O 1
ATOM 4315 N N . ARG B 1 147 ? 19 -6.445 5.875 1 92.69 147 ARG B N 1
ATOM 4316 C CA . ARG B 1 147 ? 18.516 -7.773 5.5 1 92.69 147 ARG B CA 1
ATOM 4317 C C . ARG B 1 147 ? 17.359 -7.684 4.523 1 92.69 147 ARG B C 1
ATOM 4319 O O . ARG B 1 147 ? 17.234 -8.516 3.619 1 92.69 147 ARG B O 1
ATOM 4326 N N . CYS B 1 148 ? 16.5 -6.727 4.691 1 93.81 148 CYS B N 1
ATOM 4327 C CA . CYS B 1 148 ? 15.312 -6.582 3.852 1 93.81 148 CYS B CA 1
ATOM 4328 C C . CYS B 1 148 ? 15.672 -5.98 2.498 1 93.81 148 CYS B C 1
ATOM 4330 O O . CYS B 1 148 ? 15.172 -6.426 1.463 1 93.81 148 CYS B O 1
ATOM 4332 N N . SER B 1 149 ? 16.594 -5.016 2.459 1 96 149 SER B N 1
ATOM 4333 C CA . SER B 1 149 ? 16.891 -4.316 1.217 1 96 149 SER B CA 1
ATOM 4334 C C . SER B 1 149 ? 17.734 -5.188 0.283 1 96 149 SER B C 1
ATOM 4336 O O . SER B 1 149 ? 17.828 -4.91 -0.915 1 96 149 SER B O 1
ATOM 4338 N N . ILE B 1 150 ? 18.297 -6.215 0.773 1 93.19 150 ILE B N 1
ATOM 4339 C CA . ILE B 1 150 ? 19.078 -7.109 -0.08 1 93.19 150 ILE B CA 1
ATOM 4340 C C . ILE B 1 150 ? 18.141 -7.836 -1.046 1 93.19 150 ILE B C 1
ATOM 4342 O O . ILE B 1 150 ? 18.578 -8.328 -2.086 1 93.19 150 ILE B O 1
ATOM 4346 N N . GLY B 1 151 ? 16.891 -7.918 -0.682 1 92.56 151 GLY B N 1
ATOM 4347 C CA . GLY B 1 151 ? 15.891 -8.469 -1.59 1 92.56 151 GLY B CA 1
ATOM 4348 C C . GLY B 1 151 ? 15.734 -7.66 -2.863 1 92.56 151 GLY B C 1
ATOM 4349 O O . GLY B 1 151 ? 15.188 -8.156 -3.854 1 92.56 151 GLY B O 1
ATOM 4350 N N . LEU B 1 152 ? 16.234 -6.453 -2.871 1 95.44 152 LEU B N 1
ATOM 4351 C CA . LEU B 1 152 ? 16.141 -5.57 -4.031 1 95.44 152 LEU B CA 1
ATOM 4352 C C . LEU B 1 152 ? 17.391 -5.668 -4.887 1 95.44 152 LEU B C 1
ATOM 4354 O O . LEU B 1 152 ? 17.484 -5.027 -5.938 1 95.44 152 LEU B O 1
ATOM 4358 N N . ASP B 1 153 ? 18.344 -6.438 -4.441 1 94.88 153 ASP B N 1
ATOM 4359 C CA . ASP B 1 153 ? 19.641 -6.578 -5.121 1 94.88 153 ASP B CA 1
ATOM 4360 C C . ASP B 1 153 ? 19.547 -7.613 -6.238 1 94.88 153 ASP B C 1
ATOM 4362 O O . ASP B 1 153 ? 19.219 -8.773 -5.996 1 94.88 153 ASP B O 1
ATOM 4366 N N . THR B 1 154 ? 19.922 -7.266 -7.465 1 93.25 154 THR B N 1
ATOM 4367 C CA . THR B 1 154 ? 19.875 -8.156 -8.625 1 93.25 154 THR B CA 1
ATOM 4368 C C . THR B 1 154 ? 21.062 -9.102 -8.625 1 93.25 154 THR B C 1
ATOM 4370 O O . THR B 1 154 ? 21.062 -10.102 -9.352 1 93.25 154 THR B O 1
ATOM 4373 N N . GLY B 1 155 ? 22.078 -8.742 -7.852 1 92.88 155 GLY B N 1
ATOM 4374 C CA . GLY B 1 155 ? 23.328 -9.477 -7.871 1 92.88 155 GLY B CA 1
ATOM 4375 C C . GLY B 1 155 ? 24.312 -8.945 -8.898 1 92.88 155 GLY B C 1
ATOM 4376 O O . GLY B 1 155 ? 25.5 -9.281 -8.859 1 92.88 155 GLY B O 1
ATOM 4377 N N 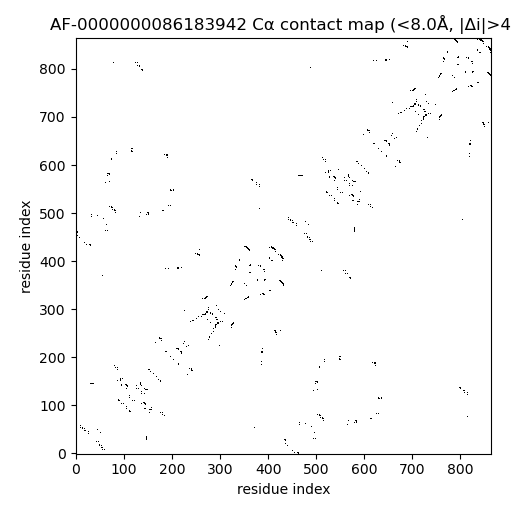. LYS B 1 156 ? 23.891 -8.102 -9.789 1 94.56 156 LYS B N 1
ATOM 4378 C CA . LYS B 1 156 ? 24.75 -7.469 -10.781 1 94.56 156 LYS B CA 1
ATOM 4379 C C . LYS B 1 156 ? 25.406 -6.215 -10.219 1 94.56 156 LYS B C 1
ATOM 4381 O O . LYS B 1 156 ? 24.938 -5.645 -9.234 1 94.56 156 LYS B O 1
ATOM 4386 N N . SER B 1 157 ? 26.531 -5.801 -10.859 1 94.31 157 SER B N 1
ATOM 4387 C CA . SER B 1 157 ? 27.156 -4.559 -10.422 1 94.31 157 SER B CA 1
ATOM 4388 C C . SER B 1 157 ? 26.375 -3.344 -10.922 1 94.31 157 SER B C 1
ATOM 4390 O O . SER B 1 157 ? 25.734 -3.398 -11.969 1 94.31 157 SER B O 1
ATOM 4392 N N . ALA B 1 158 ? 26.453 -2.273 -10.102 1 91.62 158 ALA B N 1
ATOM 4393 C CA . ALA B 1 158 ? 25.797 -1.032 -10.5 1 91.62 158 ALA B CA 1
ATOM 4394 C C . ALA B 1 158 ? 26.297 -0.563 -11.867 1 91.62 158 ALA B C 1
ATOM 4396 O O . ALA B 1 158 ? 25.531 -0.048 -12.672 1 91.62 158 ALA B O 1
ATOM 4397 N N . LYS B 1 159 ? 27.547 -0.75 -12.117 1 91.75 159 LYS B N 1
ATOM 4398 C CA . LYS B 1 159 ? 28.156 -0.365 -13.391 1 91.75 159 LYS B CA 1
ATOM 4399 C C . LYS B 1 159 ? 27.547 -1.153 -14.547 1 91.75 159 LYS B C 1
ATOM 4401 O O . LYS B 1 159 ? 27.25 -0.587 -15.602 1 91.75 159 LYS B O 1
ATOM 4406 N N . GLU B 1 160 ? 27.406 -2.416 -14.367 1 92.19 160 GLU B N 1
ATOM 4407 C CA . GLU B 1 160 ? 26.797 -3.271 -15.383 1 92.19 160 GLU B CA 1
ATOM 4408 C C . GLU B 1 160 ? 25.359 -2.855 -15.664 1 92.19 160 GLU B C 1
ATOM 4410 O O . GLU B 1 160 ? 24.922 -2.834 -16.812 1 92.19 160 GLU B O 1
ATOM 4415 N N . LEU B 1 161 ? 24.656 -2.555 -14.641 1 92.38 161 LEU B N 1
ATOM 4416 C CA . LEU B 1 161 ? 23.25 -2.186 -14.758 1 92.38 161 LEU B CA 1
ATOM 4417 C C . LEU B 1 161 ? 23.094 -0.871 -15.516 1 92.38 161 LEU B C 1
ATOM 4419 O O . LEU B 1 161 ? 22.156 -0.702 -16.281 1 92.38 161 LEU B O 1
ATOM 4423 N N . GLN B 1 162 ? 23.969 0.025 -15.328 1 88.38 162 GLN B N 1
ATOM 4424 C CA . GLN B 1 162 ? 23.953 1.312 -16.016 1 88.38 162 GLN B CA 1
ATOM 4425 C C . GLN B 1 162 ? 24.281 1.152 -17.5 1 88.38 162 GLN B C 1
ATOM 4427 O O . GLN B 1 162 ? 23.781 1.892 -18.344 1 88.38 162 GLN B O 1
ATOM 4432 N N . ARG B 1 163 ? 25.078 0.207 -17.812 1 88.25 163 ARG B N 1
ATOM 4433 C CA . ARG B 1 163 ? 25.562 0.003 -19.172 1 88.25 163 ARG B CA 1
ATOM 4434 C C . ARG B 1 163 ? 24.484 -0.633 -20.047 1 88.25 163 ARG B C 1
ATOM 4436 O O . ARG B 1 163 ? 24.406 -0.353 -21.234 1 88.25 163 ARG B O 1
ATOM 4443 N N . SER B 1 164 ? 23.672 -1.427 -19.469 1 86.44 164 SER B N 1
ATOM 4444 C CA . SER B 1 164 ? 22.656 -2.152 -20.219 1 86.44 164 SER B CA 1
ATOM 4445 C C . SER B 1 164 ? 21.281 -2.043 -19.547 1 86.44 164 SER B C 1
ATOM 4447 O O . SER B 1 164 ? 20.734 -3.041 -19.078 1 86.44 164 SER B O 1
ATOM 4449 N N . PRO B 1 165 ? 20.609 -0.938 -19.625 1 81.06 165 PRO B N 1
ATOM 4450 C CA . PRO B 1 165 ? 19.344 -0.736 -18.906 1 81.06 165 PRO B CA 1
ATOM 4451 C C . PRO B 1 165 ? 18.234 -1.651 -19.422 1 81.06 165 PRO B C 1
ATOM 4453 O O . PRO B 1 165 ? 17.281 -1.946 -18.688 1 81.06 165 PRO B O 1
ATOM 4456 N N . ALA B 1 166 ? 18.359 -2.139 -20.625 1 78.75 166 ALA B N 1
ATOM 4457 C CA . ALA B 1 166 ? 17.344 -3.004 -21.219 1 78.75 166 ALA B CA 1
ATOM 4458 C C . ALA B 1 166 ? 17.469 -4.434 -20.703 1 78.75 166 ALA B C 1
ATOM 4460 O O . ALA B 1 166 ? 16.547 -5.23 -20.812 1 78.75 166 ALA B O 1
ATOM 4461 N N . ASP B 1 167 ? 18.594 -4.746 -20.078 1 85.94 167 ASP B N 1
ATOM 4462 C CA . ASP B 1 167 ? 18.875 -6.125 -19.703 1 85.94 167 ASP B CA 1
ATOM 4463 C C . ASP B 1 167 ? 19.109 -6.25 -18.203 1 85.94 167 ASP B C 1
ATOM 4465 O O . ASP B 1 167 ? 19.922 -7.059 -17.75 1 85.94 167 ASP B O 1
ATOM 4469 N N . VAL B 1 168 ? 18.469 -5.422 -17.469 1 91.06 168 VAL B N 1
ATOM 4470 C CA . VAL B 1 168 ? 18.734 -5.305 -16.031 1 91.06 168 VAL B CA 1
ATOM 4471 C C . VAL B 1 168 ? 18.422 -6.629 -15.344 1 91.06 168 VAL B C 1
ATOM 4473 O O . VAL B 1 168 ? 19.094 -7.012 -14.391 1 91.06 168 VAL B O 1
ATOM 4476 N N . TYR B 1 169 ? 17.547 -7.391 -15.859 1 92.81 169 TYR B N 1
ATOM 4477 C CA . TYR B 1 169 ? 17.094 -8.578 -15.133 1 92.81 169 TYR B CA 1
ATOM 4478 C C . TYR B 1 169 ? 17.641 -9.844 -15.789 1 92.81 169 TYR B C 1
ATOM 4480 O O . TYR B 1 169 ? 17.453 -10.945 -15.258 1 92.81 169 TYR B O 1
ATOM 4488 N N . GLU B 1 170 ? 18.266 -9.703 -16.922 1 87.38 170 GLU B N 1
ATOM 4489 C CA . GLU B 1 170 ? 18.812 -10.859 -17.609 1 87.38 170 GLU B CA 1
ATOM 4490 C C . GLU B 1 170 ? 19.859 -11.57 -16.766 1 87.38 170 GLU B C 1
ATOM 4492 O O . GLU B 1 170 ? 20.734 -10.93 -16.188 1 87.38 170 GLU B O 1
ATOM 4497 N N . GLY B 1 171 ? 19.75 -12.859 -16.688 1 85.81 171 GLY B N 1
ATOM 4498 C CA . GLY B 1 171 ? 20.734 -13.641 -15.961 1 85.81 171 GLY B CA 1
ATOM 4499 C C . GLY B 1 171 ? 20.516 -13.633 -14.453 1 85.81 171 GLY B C 1
ATOM 4500 O O . GLY B 1 171 ? 21.328 -14.164 -13.703 1 85.81 171 GLY B O 1
ATOM 4501 N N . THR B 1 172 ? 19.453 -13.031 -14.023 1 91.69 172 THR B N 1
ATOM 4502 C CA . THR B 1 172 ? 19.141 -13 -12.594 1 91.69 172 THR B CA 1
ATOM 4503 C C . THR B 1 172 ? 18.094 -14.047 -12.242 1 91.69 172 THR B C 1
ATOM 4505 O O . THR B 1 172 ? 17.625 -14.781 -13.117 1 91.69 172 THR B O 1
ATOM 4508 N N . ASP B 1 173 ? 17.688 -14.109 -10.945 1 86.38 173 ASP B N 1
ATOM 4509 C CA . ASP B 1 173 ? 16.672 -15.062 -10.516 1 86.38 173 ASP B CA 1
ATOM 4510 C C . ASP B 1 173 ? 15.273 -14.492 -10.711 1 86.38 173 ASP B C 1
ATOM 4512 O O . ASP B 1 173 ? 14.281 -15.156 -10.422 1 86.38 173 ASP B O 1
ATOM 4516 N N . GLY B 1 174 ? 15.156 -13.336 -11.141 1 91.5 174 GLY B N 1
ATOM 4517 C CA . GLY B 1 174 ? 13.898 -12.742 -11.57 1 91.5 174 GLY B CA 1
ATOM 4518 C C . GLY B 1 174 ? 13.086 -12.164 -10.422 1 91.5 174 GLY B C 1
ATOM 4519 O O . GLY B 1 174 ? 12.047 -11.547 -10.641 1 91.5 174 GLY B O 1
ATOM 4520 N N . HIS B 1 175 ? 13.539 -12.258 -9.156 1 91.81 175 HIS B N 1
ATOM 4521 C CA . HIS B 1 175 ? 12.766 -11.812 -8 1 91.81 175 HIS B CA 1
ATOM 4522 C C . HIS B 1 175 ? 12.562 -10.305 -8.016 1 91.81 175 HIS B C 1
ATOM 4524 O O . HIS B 1 175 ? 11.469 -9.812 -7.715 1 91.81 175 HIS B O 1
ATOM 4530 N N . VAL B 1 176 ? 13.633 -9.609 -8.391 1 95.62 176 VAL B N 1
ATOM 4531 C CA . VAL B 1 176 ? 13.539 -8.156 -8.445 1 95.62 176 VAL B CA 1
ATOM 4532 C C . VAL B 1 176 ? 12.609 -7.738 -9.586 1 95.62 176 VAL B C 1
ATOM 4534 O O . VAL B 1 176 ? 11.859 -6.77 -9.461 1 95.62 176 VAL B O 1
ATOM 4537 N N . ALA B 1 177 ? 12.633 -8.484 -10.695 1 94.81 177 ALA B N 1
ATOM 4538 C CA . ALA B 1 177 ? 11.727 -8.234 -11.812 1 94.81 177 ALA B CA 1
ATOM 4539 C C . ALA B 1 177 ? 10.273 -8.391 -11.391 1 94.81 177 ALA B C 1
ATOM 4541 O O . ALA B 1 177 ? 9.414 -7.598 -11.773 1 94.81 177 ALA B O 1
ATOM 4542 N N . LEU B 1 178 ? 10.023 -9.438 -10.633 1 94.31 178 LEU B N 1
ATOM 4543 C CA . LEU B 1 178 ? 8.672 -9.688 -10.141 1 94.31 178 LEU B CA 1
ATOM 4544 C C . LEU B 1 178 ? 8.195 -8.555 -9.242 1 94.31 178 LEU B C 1
ATOM 4546 O O . LEU B 1 178 ? 7.066 -8.078 -9.383 1 94.31 178 LEU B O 1
ATOM 4550 N N . MET B 1 179 ? 9.062 -8.117 -8.352 1 95.75 179 MET B N 1
ATOM 4551 C CA . MET B 1 179 ? 8.727 -7.004 -7.469 1 95.75 179 MET B CA 1
ATOM 4552 C C . MET B 1 179 ? 8.43 -5.738 -8.273 1 95.75 179 MET B C 1
ATOM 4554 O O . MET B 1 179 ? 7.461 -5.035 -7.988 1 95.75 179 MET B O 1
ATOM 4558 N N . ALA B 1 180 ? 9.273 -5.496 -9.219 1 96.56 180 ALA B N 1
ATOM 4559 C CA . ALA B 1 180 ? 9.094 -4.316 -10.055 1 96.56 180 ALA B CA 1
ATOM 4560 C C . ALA B 1 180 ? 7.781 -4.391 -10.836 1 96.56 180 ALA B C 1
ATOM 4562 O O . ALA B 1 180 ? 7.062 -3.393 -10.953 1 96.56 180 ALA B O 1
ATOM 4563 N N . HIS B 1 181 ? 7.449 -5.559 -11.375 1 95.88 181 HIS B N 1
ATOM 4564 C CA . HIS B 1 181 ? 6.195 -5.746 -12.102 1 95.88 181 HIS B CA 1
ATOM 4565 C C . HIS B 1 181 ? 4.996 -5.449 -11.211 1 95.88 181 HIS B C 1
ATOM 4567 O O . HIS B 1 181 ? 4.102 -4.691 -11.594 1 95.88 181 HIS B O 1
ATOM 4573 N N . CYS B 1 182 ? 5.004 -5.996 -10.047 1 96.81 182 CYS B N 1
ATOM 4574 C CA . CYS B 1 182 ? 3.885 -5.828 -9.125 1 96.81 182 CYS B CA 1
ATOM 4575 C C . CYS B 1 182 ? 3.787 -4.387 -8.648 1 96.81 182 CYS B C 1
ATOM 4577 O O . CYS B 1 182 ? 2.697 -3.811 -8.617 1 96.81 182 CYS B O 1
ATOM 4579 N N . ALA B 1 183 ? 4.914 -3.799 -8.328 1 97.31 183 ALA B N 1
ATOM 4580 C CA . ALA B 1 183 ? 4.941 -2.484 -7.695 1 97.31 183 ALA B CA 1
ATOM 4581 C C . ALA B 1 183 ? 4.789 -1.372 -8.727 1 97.31 183 ALA B C 1
ATOM 4583 O O . ALA B 1 183 ? 4.488 -0.228 -8.383 1 97.31 183 ALA B O 1
ATOM 4584 N N . GLU B 1 184 ? 4.977 -1.662 -9.977 1 96.19 184 GLU B N 1
ATOM 4585 C CA . GLU B 1 184 ? 4.801 -0.63 -11 1 96.19 184 GLU B CA 1
ATOM 4586 C C . GLU B 1 184 ? 3.539 -0.876 -11.82 1 96.19 184 GLU B C 1
ATOM 4588 O O . GLU B 1 184 ? 2.547 -0.161 -11.672 1 96.19 184 GLU B O 1
ATOM 4593 N N . ASP B 1 185 ? 3.535 -1.983 -12.625 1 96.44 185 ASP B N 1
ATOM 4594 C CA . ASP B 1 185 ? 2.365 -2.275 -13.445 1 96.44 185 ASP B CA 1
ATOM 4595 C C . ASP B 1 185 ? 1.136 -2.537 -12.578 1 96.44 185 ASP B C 1
ATOM 4597 O O . ASP B 1 185 ? 0.049 -2.029 -12.867 1 96.44 185 ASP B O 1
ATOM 4601 N N . GLY B 1 186 ? 1.37 -3.352 -11.562 1 97.38 186 GLY B N 1
ATOM 4602 C CA . GLY B 1 186 ? 0.275 -3.639 -10.656 1 97.38 186 GLY B CA 1
ATOM 4603 C C . GLY B 1 186 ? -0.255 -2.406 -9.945 1 97.38 186 GLY B C 1
ATOM 4604 O O . GLY B 1 186 ? -1.468 -2.248 -9.789 1 97.38 186 GLY B O 1
ATOM 4605 N N . LEU B 1 187 ? 0.646 -1.564 -9.508 1 97.81 187 LEU B N 1
ATOM 4606 C CA . LEU B 1 187 ? 0.249 -0.349 -8.805 1 97.81 187 LEU B CA 1
ATOM 4607 C C . LEU B 1 187 ? -0.5 0.598 -9.734 1 97.81 187 LEU B C 1
ATOM 4609 O O . LEU B 1 187 ? -1.503 1.197 -9.336 1 97.81 187 LEU B O 1
ATOM 4613 N N . LYS B 1 188 ? -0.041 0.774 -10.961 1 97.12 188 LYS B N 1
ATOM 4614 C CA . LYS B 1 188 ? -0.736 1.6 -11.945 1 97.12 188 LYS B CA 1
ATOM 4615 C C . LYS B 1 188 ? -2.135 1.059 -12.227 1 97.12 188 LYS B C 1
ATOM 4617 O O . LYS B 1 188 ? -3.09 1.827 -12.352 1 97.12 188 LYS B O 1
ATOM 4622 N N . ALA B 1 189 ? -2.227 -0.249 -12.297 1 97.56 189 ALA B N 1
ATOM 4623 C CA . ALA B 1 189 ? -3.527 -0.872 -12.523 1 97.56 189 ALA B CA 1
ATOM 4624 C C . ALA B 1 189 ? -4.465 -0.626 -11.352 1 97.56 189 ALA B C 1
ATOM 4626 O O . ALA B 1 189 ? -5.598 -0.17 -11.539 1 97.56 189 ALA B O 1
ATOM 4627 N N . THR B 1 190 ? -3.988 -0.881 -10.172 1 97.31 190 THR B N 1
ATOM 4628 C CA . THR B 1 190 ? -4.832 -0.865 -8.984 1 97.31 190 THR B CA 1
ATOM 4629 C C . THR B 1 190 ? -5.289 0.556 -8.664 1 97.31 190 THR B C 1
ATOM 4631 O O . THR B 1 190 ? -6.367 0.754 -8.102 1 97.31 190 THR B O 1
ATOM 4634 N N . ALA B 1 191 ? -4.488 1.54 -9.047 1 97 191 ALA B N 1
ATOM 4635 C CA . ALA B 1 191 ? -4.848 2.938 -8.82 1 97 191 ALA B CA 1
ATOM 4636 C C . ALA B 1 191 ? -6.16 3.285 -9.523 1 97 191 ALA B C 1
ATOM 4638 O O . ALA B 1 191 ? -6.82 4.266 -9.164 1 97 191 ALA B O 1
ATOM 4639 N N . PHE B 1 192 ? -6.57 2.484 -10.469 1 96.94 192 PHE B N 1
ATOM 4640 C CA . PHE B 1 192 ? -7.789 2.762 -11.219 1 96.94 192 PHE B CA 1
ATOM 4641 C C . PHE B 1 192 ? -8.844 1.69 -10.961 1 96.94 192 PHE B C 1
ATOM 4643 O O . PHE B 1 192 ? -9.781 1.536 -11.75 1 96.94 192 PHE B O 1
ATOM 4650 N N . LEU B 1 193 ? -8.664 0.928 -9.922 1 98 193 LEU B N 1
ATOM 4651 C CA . LEU B 1 193 ? -9.602 -0.131 -9.578 1 98 193 LEU B CA 1
ATOM 4652 C C . LEU B 1 193 ? -11.008 0.43 -9.406 1 98 193 LEU B C 1
ATOM 4654 O O . LEU B 1 193 ? -11.969 -0.105 -9.961 1 98 193 LEU B O 1
ATOM 4658 N N . THR B 1 194 ? -11.141 1.497 -8.641 1 96.75 194 THR B N 1
ATOM 4659 C CA . THR B 1 194 ? -12.438 2.109 -8.383 1 96.75 194 THR B CA 1
ATOM 4660 C C . THR B 1 194 ? -13.086 2.588 -9.68 1 96.75 194 THR B C 1
ATOM 4662 O O . THR B 1 194 ? -14.281 2.396 -9.891 1 96.75 194 THR B O 1
ATOM 4665 N N . ASP B 1 195 ? -12.32 3.219 -10.586 1 95.12 195 ASP B N 1
ATOM 4666 C CA . ASP B 1 195 ? -12.836 3.699 -11.867 1 95.12 195 ASP B CA 1
ATOM 4667 C C . ASP B 1 195 ? -13.477 2.564 -12.664 1 95.12 195 ASP B C 1
ATOM 4669 O O . ASP B 1 195 ? -14.562 2.732 -13.227 1 95.12 195 ASP B O 1
ATOM 4673 N N . ALA B 1 196 ? -12.844 1.438 -12.664 1 96.44 196 ALA B N 1
ATOM 4674 C CA . ALA B 1 196 ? -13.328 0.3 -13.438 1 96.44 196 ALA B CA 1
ATOM 4675 C C . ALA B 1 196 ? -14.547 -0.333 -12.773 1 96.44 196 ALA B C 1
ATOM 4677 O O . ALA B 1 196 ? -15.531 -0.658 -13.445 1 96.44 196 ALA B O 1
ATOM 4678 N N . LEU B 1 197 ? -14.531 -0.434 -11.469 1 97.12 197 LEU B N 1
ATOM 4679 C CA . LEU B 1 197 ? -15.539 -1.217 -10.766 1 97.12 197 LEU B CA 1
ATOM 4680 C C . LEU B 1 197 ? -16.844 -0.434 -10.641 1 97.12 197 LEU B C 1
ATOM 4682 O O . LEU B 1 197 ? -17.891 -1.011 -10.344 1 97.12 197 LEU B O 1
ATOM 4686 N N . PHE B 1 198 ? -16.797 0.854 -10.844 1 95.25 198 PHE B N 1
ATOM 4687 C CA . PHE B 1 198 ? -18.016 1.649 -10.719 1 95.25 198 PHE B CA 1
ATOM 4688 C C . PHE B 1 198 ? -18.438 2.207 -12.078 1 95.25 198 PHE B C 1
ATOM 4690 O O . PHE B 1 198 ? -19.375 3.006 -12.164 1 95.25 198 PHE B O 1
ATOM 4697 N N . ASP B 1 199 ? -17.703 1.817 -13.094 1 94.62 199 ASP B N 1
ATOM 4698 C CA . ASP B 1 199 ? -18.094 2.15 -14.461 1 94.62 199 ASP B CA 1
ATOM 4699 C C . ASP B 1 199 ? -19.281 1.3 -14.914 1 94.62 199 ASP 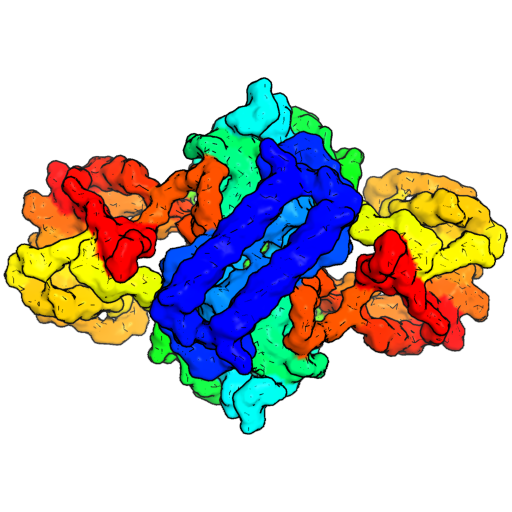B C 1
ATOM 4701 O O . ASP B 1 199 ? -19.328 0.097 -14.648 1 94.62 199 ASP B O 1
ATOM 4705 N N . GLN B 1 200 ? -20.156 1.904 -15.586 1 91.38 200 GLN B N 1
ATOM 4706 C CA . GLN B 1 200 ? -21.406 1.247 -15.953 1 91.38 200 GLN B CA 1
ATOM 4707 C C . GLN B 1 200 ? -21.141 0.016 -16.812 1 91.38 200 GLN B C 1
ATOM 4709 O O . GLN B 1 200 ? -21.797 -1.016 -16.656 1 91.38 200 GLN B O 1
ATOM 4714 N N . GLU B 1 201 ? -20.25 0.1 -17.656 1 91 201 GLU B N 1
ATOM 4715 C CA . GLU B 1 201 ? -19.969 -1.004 -18.562 1 91 201 GLU B CA 1
ATOM 4716 C C . GLU B 1 201 ? -18.953 -1.971 -17.953 1 91 201 GLU B C 1
ATOM 4718 O O . GLU B 1 201 ? -19.141 -3.188 -18 1 91 201 GLU B O 1
ATOM 4723 N N . ALA B 1 202 ? -17.969 -1.451 -17.344 1 93.5 202 ALA B N 1
ATOM 4724 C CA . ALA B 1 202 ? -16.828 -2.252 -16.891 1 93.5 202 ALA B CA 1
ATOM 4725 C C . ALA B 1 202 ? -17.156 -2.982 -15.586 1 93.5 202 ALA B C 1
ATOM 4727 O O . ALA B 1 202 ? -16.594 -4.043 -15.305 1 93.5 202 ALA B O 1
ATOM 4728 N N . ALA B 1 203 ? -18.094 -2.537 -14.82 1 94.5 203 ALA B N 1
ATOM 4729 C CA . ALA B 1 203 ? -18.391 -3.061 -13.492 1 94.5 203 ALA B CA 1
ATOM 4730 C C . ALA B 1 203 ? -18.75 -4.543 -13.547 1 94.5 203 ALA B C 1
ATOM 4732 O O . ALA B 1 203 ? -18.359 -5.32 -12.672 1 94.5 203 ALA B O 1
ATOM 4733 N N . HIS B 1 204 ? -19.438 -4.934 -14.586 1 94 204 HIS B N 1
ATOM 4734 C CA . HIS B 1 204 ? -19.922 -6.309 -14.68 1 94 204 HIS B CA 1
ATOM 4735 C C . HIS B 1 204 ? -19.203 -7.062 -15.805 1 94 204 HIS B C 1
ATOM 4737 O O . HIS B 1 204 ? -19.578 -8.195 -16.125 1 94 204 HIS B O 1
ATOM 4743 N N . SER B 1 205 ? -18.25 -6.41 -16.375 1 94.19 205 SER B N 1
ATOM 4744 C CA . SER B 1 205 ? -17.516 -7.012 -17.484 1 94.19 205 SER B CA 1
ATOM 4745 C C . SER B 1 205 ? -16.281 -7.762 -16.984 1 94.19 205 SER B C 1
ATOM 4747 O O . SER B 1 205 ? -15.695 -7.379 -15.969 1 94.19 205 SER B O 1
ATOM 4749 N N . TYR B 1 206 ? -15.922 -8.812 -17.625 1 93.56 206 TYR B N 1
ATOM 4750 C CA . TYR B 1 206 ? -14.688 -9.539 -17.344 1 93.56 206 TYR B CA 1
ATOM 4751 C C . TYR B 1 206 ? -13.766 -9.523 -18.547 1 93.56 206 TYR B C 1
ATOM 4753 O O . TYR B 1 206 ? -12.797 -10.289 -18.609 1 93.56 206 TYR B O 1
ATOM 4761 N N . LYS B 1 207 ? -14.078 -8.688 -19.531 1 93.06 207 LYS B N 1
ATOM 4762 C CA . LYS B 1 207 ? -13.227 -8.539 -20.703 1 93.06 207 LYS B CA 1
ATOM 4763 C C . LYS B 1 207 ? -11.906 -7.863 -20.344 1 93.06 207 LYS B C 1
ATOM 4765 O O . LYS B 1 207 ? -11.875 -6.949 -19.516 1 93.06 207 LYS B O 1
ATOM 4770 N N . PRO B 1 208 ? -10.82 -8.328 -20.922 1 91 208 PRO B N 1
ATOM 4771 C CA . PRO B 1 208 ? -9.5 -7.758 -20.625 1 91 208 PRO B CA 1
ATOM 4772 C C . PRO B 1 208 ? -9.438 -6.25 -20.859 1 91 208 PRO B C 1
ATOM 4774 O O . PRO B 1 208 ? -8.734 -5.539 -20.141 1 91 208 PRO B O 1
ATOM 4777 N N . GLU B 1 209 ? -10.211 -5.738 -21.844 1 93.81 209 GLU B N 1
ATOM 4778 C CA . GLU B 1 209 ? -10.188 -4.32 -22.188 1 93.81 209 GLU B CA 1
ATOM 4779 C C . GLU B 1 209 ? -10.758 -3.469 -21.062 1 93.81 209 GLU B C 1
ATOM 4781 O O . GLU B 1 209 ? -10.5 -2.266 -21 1 93.81 209 GLU B O 1
ATOM 4786 N N . HIS B 1 210 ? -11.555 -4.105 -20.203 1 95.5 210 HIS B N 1
ATOM 4787 C CA . HIS B 1 210 ? -12.203 -3.381 -19.125 1 95.5 210 HIS B CA 1
ATOM 4788 C C . HIS B 1 210 ? -11.438 -3.531 -17.812 1 95.5 210 HIS B C 1
ATOM 4790 O O . HIS B 1 210 ? -11.914 -3.105 -16.766 1 95.5 210 HIS B O 1
ATOM 4796 N N . ALA B 1 211 ? -10.227 -4.156 -17.875 1 96.25 211 ALA B N 1
ATOM 4797 C CA . ALA B 1 211 ? -9.375 -4.23 -16.688 1 96.25 211 ALA B CA 1
ATOM 4798 C C . ALA B 1 211 ? -8.953 -2.84 -16.234 1 96.25 211 ALA B C 1
ATOM 4800 O O . ALA B 1 211 ? -8.703 -1.956 -17.062 1 96.25 211 ALA B O 1
ATOM 4801 N N . PRO B 1 212 ? -8.797 -2.637 -14.953 1 96.88 212 PRO B N 1
ATOM 4802 C CA . PRO B 1 212 ? -8.328 -1.346 -14.445 1 96.88 212 PRO B CA 1
ATOM 4803 C C . PRO B 1 212 ? -7.039 -0.877 -15.109 1 96.88 212 PRO B C 1
ATOM 4805 O O . PRO B 1 212 ? -6.867 0.32 -15.352 1 96.88 212 PRO B O 1
ATOM 4808 N N . VAL B 1 213 ? -6.145 -1.749 -15.453 1 96.06 213 VAL B N 1
ATOM 4809 C CA . VAL B 1 213 ? -4.844 -1.413 -16.031 1 96.06 213 VAL B CA 1
ATOM 4810 C C . VAL B 1 213 ? -5.035 -0.679 -17.344 1 96.06 213 VAL B C 1
ATOM 4812 O O . VAL B 1 213 ? -4.188 0.117 -17.75 1 96.06 213 VAL B O 1
ATOM 4815 N N . SER B 1 214 ? -6.145 -0.949 -18.047 1 94.31 214 SER B N 1
ATOM 4816 C CA . SER B 1 214 ? -6.406 -0.322 -19.344 1 94.31 214 SER B CA 1
ATOM 4817 C C . SER B 1 214 ? -6.625 1.18 -19.188 1 94.31 214 SER B C 1
ATOM 4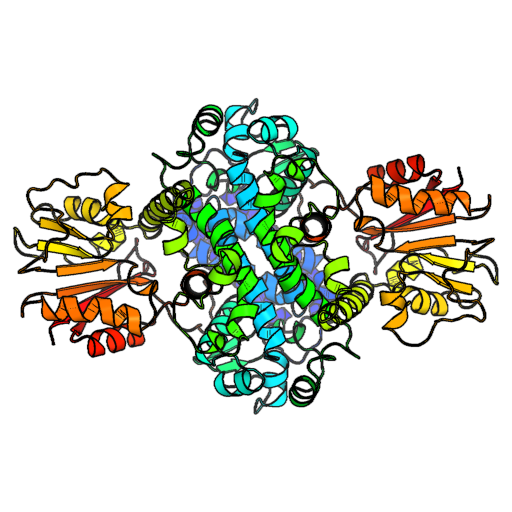819 O O . SER B 1 214 ? -6.426 1.938 -20.141 1 94.31 214 SER B O 1
ATOM 4821 N N . HIS B 1 215 ? -6.992 1.594 -18.016 1 90.5 215 HIS B N 1
ATOM 4822 C CA . HIS B 1 215 ? -7.09 3.021 -17.75 1 90.5 215 HIS B CA 1
ATOM 4823 C C . HIS B 1 215 ? -5.711 3.662 -17.641 1 90.5 215 HIS B C 1
ATOM 4825 O O . HIS B 1 215 ? -5.547 4.844 -17.953 1 90.5 215 HIS B O 1
ATOM 4831 N N . ALA B 1 216 ? -4.746 2.902 -17.25 1 89.69 216 ALA B N 1
ATOM 4832 C CA . ALA B 1 216 ? -3.395 3.422 -17.062 1 89.69 216 ALA B CA 1
ATOM 4833 C C . ALA B 1 216 ? -2.598 3.352 -18.359 1 89.69 216 ALA B C 1
ATOM 4835 O O . ALA B 1 216 ? -1.823 4.258 -18.672 1 89.69 216 ALA B O 1
ATOM 4836 N N . TYR B 1 217 ? -2.791 2.246 -19.109 1 92.75 217 TYR B N 1
ATOM 4837 C CA . TYR B 1 217 ? -1.953 2.004 -20.266 1 92.75 217 TYR B CA 1
ATOM 4838 C C . TYR B 1 217 ? -2.752 2.166 -21.562 1 92.75 217 TYR B C 1
ATOM 4840 O O . TYR B 1 217 ? -2.203 2.055 -22.656 1 92.75 217 TYR B O 1
ATOM 4848 N N . ASP B 1 218 ? -4.039 2.369 -21.453 1 92.5 218 ASP B N 1
ATOM 4849 C CA . ASP B 1 218 ? -4.973 2.586 -22.562 1 92.5 218 ASP B CA 1
ATOM 4850 C C . ASP B 1 218 ? -5.156 1.313 -23.375 1 92.5 218 ASP B C 1
ATOM 4852 O O . ASP B 1 218 ? -5.582 1.371 -24.531 1 92.5 218 ASP B O 1
ATOM 4856 N N . ARG B 1 219 ? -4.75 0.15 -22.969 1 94.06 219 ARG B N 1
ATOM 4857 C CA . ARG B 1 219 ? -4.918 -1.164 -23.594 1 94.06 219 ARG B CA 1
ATOM 4858 C C . ARG B 1 219 ? -4.691 -2.277 -22.578 1 94.06 219 ARG B C 1
ATOM 4860 O O . ARG B 1 219 ? -4.152 -2.035 -21.484 1 94.06 219 ARG B O 1
ATOM 4867 N N . PRO B 1 220 ? -5.117 -3.52 -22.906 1 92.94 220 PRO B N 1
ATOM 4868 C CA . PRO B 1 220 ? -4.789 -4.641 -22.031 1 92.94 220 PRO B CA 1
ATOM 4869 C C . PRO B 1 220 ? -3.283 -4.828 -21.844 1 92.94 220 PRO B C 1
ATOM 4871 O O . PRO B 1 220 ? -2.506 -4.539 -22.766 1 92.94 220 PRO B O 1
ATOM 4874 N N . ILE B 1 221 ? -2.859 -5.34 -20.781 1 93.44 221 ILE B N 1
ATOM 4875 C CA . ILE B 1 221 ? -1.47 -5.301 -20.344 1 93.44 221 ILE B CA 1
ATOM 4876 C C . ILE B 1 221 ? -0.59 -6.066 -21.328 1 93.44 221 ILE B C 1
ATOM 4878 O O . ILE B 1 221 ? 0.512 -5.625 -21.656 1 93.44 221 ILE B O 1
ATOM 4882 N N . PHE B 1 222 ? -1.015 -7.242 -21.766 1 87.44 222 PHE B N 1
ATOM 4883 C CA . PHE B 1 222 ? -0.179 -8.031 -22.656 1 87.44 222 PHE B CA 1
ATOM 4884 C C . PHE B 1 222 ? -0.048 -7.359 -24.016 1 87.44 222 PHE B C 1
ATOM 4886 O O . PHE B 1 222 ? 0.992 -7.461 -24.672 1 87.44 222 PHE B O 1
ATOM 4893 N N . ASP B 1 223 ? -1.121 -6.691 -24.5 1 89.88 223 ASP B N 1
ATOM 4894 C CA . ASP B 1 223 ? -1.026 -5.875 -25.703 1 89.88 223 ASP B CA 1
ATOM 4895 C C . ASP B 1 223 ? -0.03 -4.734 -25.516 1 89.88 223 ASP B C 1
ATOM 4897 O O . ASP B 1 223 ? 0.728 -4.41 -26.438 1 89.88 223 ASP B O 1
ATOM 4901 N N . PHE B 1 224 ? -0.073 -4.18 -24.375 1 93.81 224 PHE B N 1
ATOM 4902 C CA . PHE B 1 224 ? 0.88 -3.123 -24.062 1 93.81 224 PHE B CA 1
ATOM 4903 C C . PHE B 1 224 ? 2.309 -3.65 -24.109 1 93.81 224 PHE B C 1
ATOM 4905 O O . PHE B 1 224 ? 3.189 -3.029 -24.703 1 93.81 224 PHE B O 1
ATOM 4912 N N . PHE B 1 225 ? 2.549 -4.793 -23.438 1 90.62 225 PHE B N 1
ATOM 4913 C CA . PHE B 1 225 ? 3.877 -5.391 -23.422 1 90.62 225 PHE B CA 1
ATOM 4914 C C . PHE B 1 225 ? 4.355 -5.695 -24.828 1 90.62 225 PHE B C 1
ATOM 4916 O O . PHE B 1 225 ? 5.543 -5.566 -25.141 1 90.62 225 PHE B O 1
ATOM 4923 N N . ALA B 1 226 ? 3.494 -6.094 -25.688 1 87.44 226 ALA B N 1
ATOM 4924 C CA . ALA B 1 226 ? 3.832 -6.543 -27.031 1 87.44 226 ALA B CA 1
ATOM 4925 C C . ALA B 1 226 ? 4.031 -5.359 -27.984 1 87.44 226 ALA B C 1
ATOM 4927 O O . ALA B 1 226 ? 4.582 -5.512 -29.078 1 87.44 226 ALA B O 1
ATOM 4928 N N . ALA B 1 227 ? 3.531 -4.223 -27.625 1 91.81 227 ALA B N 1
ATOM 4929 C CA . ALA B 1 227 ? 3.629 -3.049 -28.484 1 91.81 227 ALA B CA 1
ATOM 4930 C C . ALA B 1 227 ? 5.082 -2.611 -28.656 1 91.81 227 ALA B C 1
ATOM 4932 O O . ALA B 1 227 ? 5.879 -2.717 -27.719 1 91.81 227 ALA B O 1
ATOM 4933 N N . PRO B 1 228 ? 5.402 -2.098 -29.906 1 91.06 228 PRO B N 1
ATOM 4934 C CA . PRO B 1 228 ? 6.762 -1.597 -30.125 1 91.06 228 PRO B CA 1
ATOM 4935 C C . PRO B 1 228 ? 7.176 -0.541 -29.109 1 91.06 228 PRO B C 1
ATOM 4937 O O . PRO B 1 228 ? 6.383 0.338 -28.766 1 91.06 228 PRO B O 1
ATOM 4940 N N . GLY B 1 229 ? 8.367 -0.704 -28.641 1 90.19 229 GLY B N 1
ATOM 4941 C CA . GLY B 1 229 ? 8.891 0.253 -27.672 1 90.19 229 GLY B CA 1
ATOM 4942 C C . GLY B 1 229 ? 8.727 -0.201 -26.234 1 90.19 229 GLY B C 1
ATOM 4943 O O . GLY B 1 229 ? 9.305 0.391 -25.312 1 90.19 229 GLY B O 1
ATOM 4944 N N . ASN B 1 230 ? 7.961 -1.319 -26.016 1 91.06 230 ASN B N 1
ATOM 4945 C CA . ASN B 1 230 ? 7.707 -1.797 -24.656 1 91.06 230 ASN B CA 1
ATOM 4946 C C . ASN B 1 230 ? 8.43 -3.111 -24.375 1 91.06 230 ASN B C 1
ATOM 4948 O O . ASN B 1 230 ? 8.023 -3.873 -23.5 1 91.06 230 ASN B O 1
ATOM 4952 N N . GLU B 1 231 ? 9.523 -3.369 -25.078 1 87.62 231 GLU B N 1
ATOM 4953 C CA . GLU B 1 231 ? 10.258 -4.625 -24.969 1 87.62 231 GLU B CA 1
ATOM 4954 C C . GLU B 1 231 ? 10.789 -4.848 -23.562 1 87.62 231 GLU B C 1
ATOM 4956 O O . GLU B 1 231 ? 10.836 -5.98 -23.078 1 87.62 231 GLU B O 1
ATOM 4961 N N . ALA B 1 232 ? 11.148 -3.73 -22.953 1 88.56 232 ALA B N 1
ATOM 4962 C CA . ALA B 1 232 ? 11.688 -3.838 -21.594 1 88.56 232 ALA B CA 1
ATOM 4963 C C . ALA B 1 232 ? 10.641 -4.367 -20.625 1 88.56 232 ALA B C 1
ATOM 4965 O O . ALA B 1 232 ? 10.969 -5.129 -19.703 1 88.56 232 ALA B O 1
ATOM 4966 N N . TYR B 1 233 ? 9.43 -3.965 -20.844 1 90.88 233 TYR B N 1
ATOM 4967 C CA . TYR B 1 233 ? 8.336 -4.449 -20.016 1 90.88 233 TYR B CA 1
ATOM 4968 C C . TYR B 1 233 ? 8.109 -5.945 -20.219 1 90.88 233 TYR B C 1
ATOM 4970 O O . TYR B 1 233 ? 7.91 -6.684 -19.25 1 90.88 233 TYR B O 1
ATOM 4978 N N . LEU B 1 234 ? 8.141 -6.32 -21.453 1 87.31 234 LEU B N 1
ATOM 4979 C CA . LEU B 1 234 ? 7.93 -7.727 -21.781 1 87.31 234 LEU B CA 1
ATOM 4980 C C . LEU B 1 234 ? 9.031 -8.594 -21.188 1 87.31 234 LEU B C 1
ATOM 4982 O O . LEU B 1 234 ? 8.758 -9.656 -20.625 1 8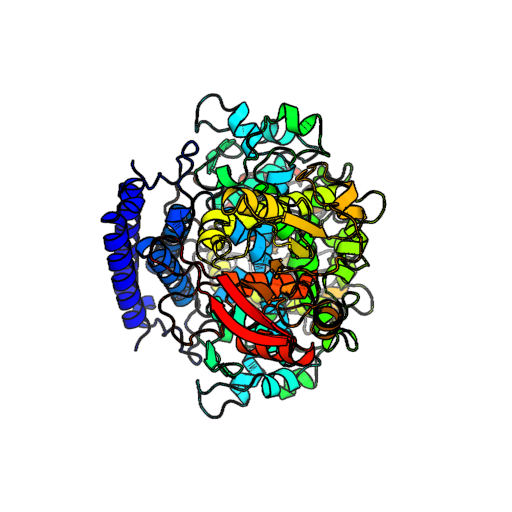7.31 234 LEU B O 1
ATOM 4986 N N . LYS B 1 235 ? 10.258 -8.133 -21.312 1 87.25 235 LYS B N 1
ATOM 4987 C CA . LYS B 1 235 ? 11.398 -8.852 -20.75 1 87.25 235 LYS B CA 1
ATOM 4988 C C . LYS B 1 235 ? 11.281 -8.969 -19.234 1 87.25 235 LYS B C 1
ATOM 4990 O O . LYS B 1 235 ? 11.539 -10.031 -18.656 1 87.25 235 LYS B O 1
ATOM 4995 N N . ARG B 1 236 ? 10.945 -7.883 -18.625 1 91.69 236 ARG B N 1
ATOM 4996 C CA . ARG B 1 236 ? 10.766 -7.891 -17.172 1 91.69 236 ARG B CA 1
ATOM 4997 C C . ARG B 1 236 ? 9.695 -8.898 -16.766 1 91.69 236 ARG B C 1
ATOM 4999 O O . ARG B 1 236 ? 9.883 -9.648 -15.805 1 91.69 236 ARG B O 1
ATOM 5006 N N . PHE B 1 237 ? 8.609 -8.883 -17.531 1 89.5 237 PHE B N 1
ATOM 5007 C CA . PHE B 1 237 ? 7.52 -9.797 -17.203 1 89.5 237 PHE B CA 1
ATOM 5008 C C . PHE B 1 237 ? 7.977 -11.25 -17.328 1 89.5 237 PHE B C 1
ATOM 5010 O O . PHE B 1 237 ? 7.664 -12.078 -16.469 1 89.5 237 PHE B O 1
ATOM 5017 N N . GLY B 1 238 ? 8.656 -11.516 -18.328 1 82.44 238 GLY B N 1
ATOM 5018 C CA . GLY B 1 238 ? 9.195 -12.859 -18.5 1 82.44 238 GLY B CA 1
ATOM 5019 C C . GLY B 1 238 ? 10.039 -13.312 -17.328 1 82.44 238 GLY B C 1
ATOM 5020 O O . GLY B 1 238 ? 9.883 -14.43 -16.828 1 82.44 238 GLY B O 1
ATOM 5021 N N . MET B 1 239 ? 10.914 -12.414 -16.859 1 87.44 239 MET B N 1
ATOM 5022 C CA . MET B 1 239 ? 11.781 -12.734 -15.719 1 87.44 239 MET B CA 1
ATOM 5023 C C . MET B 1 239 ? 10.969 -12.828 -14.43 1 87.44 239 MET B C 1
ATOM 5025 O O . MET B 1 239 ? 11.289 -13.633 -13.555 1 87.44 239 MET B O 1
ATOM 5029 N N . ALA B 1 240 ? 9.977 -12.023 -14.352 1 89.88 240 ALA B N 1
ATOM 5030 C CA . ALA B 1 240 ? 9.078 -12.102 -13.203 1 89.88 240 ALA B CA 1
ATOM 5031 C C . ALA B 1 240 ? 8.422 -13.477 -13.109 1 89.88 240 ALA B C 1
ATOM 5033 O O . ALA B 1 240 ? 8.312 -14.047 -12.023 1 89.88 240 ALA B O 1
ATOM 5034 N N . MET B 1 241 ? 8.008 -14.031 -14.211 1 82.75 241 MET B N 1
ATOM 5035 C CA . MET B 1 241 ? 7.379 -15.344 -14.234 1 82.75 241 MET B CA 1
ATOM 5036 C C . MET B 1 241 ? 8.383 -16.438 -13.867 1 82.75 241 MET B C 1
ATOM 5038 O O . MET B 1 241 ? 8.023 -17.422 -13.234 1 82.75 241 MET B O 1
ATOM 5042 N N . TYR B 1 242 ? 9.586 -16.141 -14.266 1 80.12 242 TYR B N 1
ATOM 5043 C CA . TYR B 1 242 ? 10.656 -17.047 -13.875 1 80.12 242 TYR B CA 1
ATOM 5044 C C . TYR B 1 242 ? 10.789 -17.109 -12.359 1 80.12 242 TYR B C 1
ATOM 5046 O O . TYR B 1 242 ? 10.938 -18.203 -11.789 1 80.12 242 TYR B O 1
ATOM 5054 N N . ALA B 1 243 ? 10.672 -16.031 -11.734 1 85.56 243 ALA B N 1
ATOM 5055 C CA . ALA B 1 243 ? 10.797 -15.953 -10.281 1 85.56 243 ALA B CA 1
ATOM 5056 C C . ALA B 1 243 ? 9.641 -16.672 -9.594 1 85.56 243 ALA B C 1
ATOM 5058 O O . ALA B 1 243 ? 9.82 -17.266 -8.523 1 85.56 243 ALA B O 1
ATOM 5059 N N . ILE B 1 244 ? 8.508 -16.609 -10.125 1 82.56 244 ILE B N 1
ATOM 5060 C CA . ILE B 1 244 ? 7.34 -17.25 -9.531 1 82.56 244 ILE B CA 1
ATOM 5061 C C . ILE B 1 244 ? 7.59 -18.75 -9.391 1 82.56 244 ILE B C 1
ATOM 5063 O O . ILE B 1 244 ? 7.16 -19.375 -8.414 1 82.56 244 ILE B O 1
ATOM 5067 N N . ASN B 1 245 ? 8.305 -19.297 -10.32 1 75.62 245 ASN B N 1
ATOM 5068 C CA . ASN B 1 245 ? 8.641 -20.719 -10.219 1 75.62 245 ASN B CA 1
ATOM 5069 C C . ASN B 1 245 ? 9.445 -21 -8.953 1 75.62 245 ASN B C 1
ATOM 5071 O O . ASN B 1 245 ? 9.234 -22.031 -8.305 1 75.62 245 ASN B O 1
ATOM 5075 N N . SER B 1 246 ? 10.305 -20.109 -8.711 1 73.44 246 SER B N 1
ATOM 5076 C CA . SER B 1 246 ? 11.117 -20.281 -7.52 1 73.44 246 SER B CA 1
ATOM 5077 C C . SER B 1 246 ? 10.297 -20.062 -6.25 1 73.44 246 SER B C 1
ATOM 5079 O O . SER B 1 246 ? 10.461 -20.797 -5.273 1 73.44 246 SER B O 1
ATOM 5081 N N . ILE B 1 247 ? 9.492 -19.109 -6.27 1 73.38 247 ILE B N 1
ATOM 5082 C CA . ILE B 1 247 ? 8.664 -18.781 -5.109 1 73.38 247 ILE B CA 1
ATOM 5083 C C . ILE B 1 247 ? 7.727 -19.938 -4.801 1 73.38 247 ILE B C 1
ATOM 5085 O O . ILE B 1 247 ? 7.453 -20.234 -3.635 1 73.38 247 ILE B O 1
ATOM 5089 N N . MET B 1 248 ? 7.34 -20.562 -5.781 1 73.38 248 MET B N 1
ATOM 5090 C CA . MET B 1 248 ? 6.461 -21.719 -5.633 1 73.38 248 MET B CA 1
ATOM 5091 C C . MET B 1 248 ? 7.254 -22.953 -5.207 1 73.38 248 MET B C 1
ATOM 5093 O O . MET B 1 248 ? 6.688 -24.031 -5.062 1 73.38 248 MET B O 1
ATOM 5097 N N . GLN B 1 249 ? 8.461 -22.719 -4.988 1 73.12 249 GLN B N 1
ATOM 5098 C CA . GLN B 1 249 ? 9.312 -23.891 -4.781 1 73.12 249 GLN B CA 1
ATOM 5099 C C . GLN B 1 249 ? 9.062 -24.953 -5.844 1 73.12 249 GLN B C 1
ATOM 5101 O O . GLN B 1 249 ? 8.812 -26.109 -5.516 1 73.12 249 GLN B O 1
ATOM 5106 N N . GLY B 1 250 ? 9.195 -24.484 -7.012 1 70.06 250 GLY B N 1
ATOM 5107 C CA . GLY B 1 250 ? 8.758 -25.219 -8.195 1 70.06 250 GLY B CA 1
ATOM 5108 C C . GLY B 1 250 ? 9.297 -26.625 -8.258 1 70.06 250 GLY B C 1
ATOM 5109 O O . GLY B 1 250 ? 8.555 -27.562 -8.586 1 70.06 250 GLY B O 1
ATOM 5110 N N . GLU B 1 251 ? 10.523 -26.797 -7.875 1 73.94 251 GLU B N 1
ATOM 5111 C CA . GLU B 1 251 ? 11.086 -28.156 -7.938 1 73.94 251 GLU B CA 1
ATOM 5112 C C . GLU B 1 251 ? 10.359 -29.094 -6.98 1 73.94 251 GLU B C 1
ATOM 5114 O O . GLU B 1 251 ? 9.93 -30.172 -7.379 1 73.94 251 GLU B O 1
ATOM 5119 N N . ALA B 1 252 ? 10.211 -28.609 -5.797 1 78.25 252 ALA B N 1
ATOM 5120 C CA . ALA B 1 252 ? 9.57 -29.453 -4.789 1 78.25 252 ALA B CA 1
ATOM 5121 C C . ALA B 1 252 ? 8.086 -29.641 -5.098 1 78.25 252 ALA B C 1
ATOM 5123 O O . ALA B 1 252 ? 7.555 -30.734 -4.957 1 78.25 252 ALA B O 1
ATOM 5124 N N . THR B 1 253 ? 7.484 -28.625 -5.5 1 86.75 253 THR B N 1
ATOM 5125 C CA . THR B 1 253 ? 6.047 -28.672 -5.734 1 86.75 253 THR B CA 1
ATOM 5126 C C . THR B 1 253 ? 5.73 -29.531 -6.961 1 86.75 253 THR B C 1
ATOM 5128 O O . THR B 1 253 ? 4.738 -30.266 -6.973 1 86.75 253 THR B O 1
ATOM 5131 N N . LEU B 1 254 ? 6.57 -29.469 -7.977 1 87.31 254 LEU B N 1
ATOM 5132 C CA . LEU B 1 254 ? 6.348 -30.281 -9.172 1 87.31 254 LEU B CA 1
ATOM 5133 C C . LEU B 1 254 ? 6.656 -31.75 -8.914 1 87.31 254 LEU B C 1
ATOM 5135 O O . LEU B 1 254 ? 5.984 -32.625 -9.453 1 87.31 254 LEU B O 1
ATOM 5139 N N . ALA B 1 255 ? 7.645 -31.953 -8.086 1 85.44 255 ALA B N 1
ATOM 5140 C CA . ALA B 1 255 ? 8.055 -33.312 -7.777 1 85.44 255 ALA B CA 1
ATOM 5141 C C . ALA B 1 255 ? 6.98 -34.031 -6.977 1 85.44 255 ALA B C 1
ATOM 5143 O O . ALA B 1 255 ? 6.82 -35.25 -7.102 1 85.44 255 ALA B O 1
ATOM 5144 N N . THR B 1 256 ? 6.207 -33.312 -6.211 1 88 256 THR B N 1
ATOM 5145 C CA . THR B 1 256 ? 5.25 -33.938 -5.316 1 88 256 THR B CA 1
ATOM 5146 C C . THR B 1 256 ? 3.818 -33.656 -5.758 1 88 256 THR B C 1
ATOM 5148 O O . THR B 1 256 ? 2.871 -34.219 -5.219 1 88 256 THR B O 1
ATOM 5151 N N . GLY B 1 257 ? 3.66 -32.875 -6.688 1 92.19 257 GLY B N 1
ATOM 5152 C CA . GLY B 1 257 ? 2.334 -32.406 -7.047 1 92.19 257 GLY B CA 1
ATOM 5153 C C . GLY B 1 257 ? 1.646 -33.281 -8.078 1 92.19 257 GLY B C 1
ATOM 5154 O O . GLY B 1 257 ? 0.432 -33.188 -8.266 1 92.19 257 GLY B O 1
ATOM 5155 N N . TYR B 1 258 ? 2.363 -34.125 -8.695 1 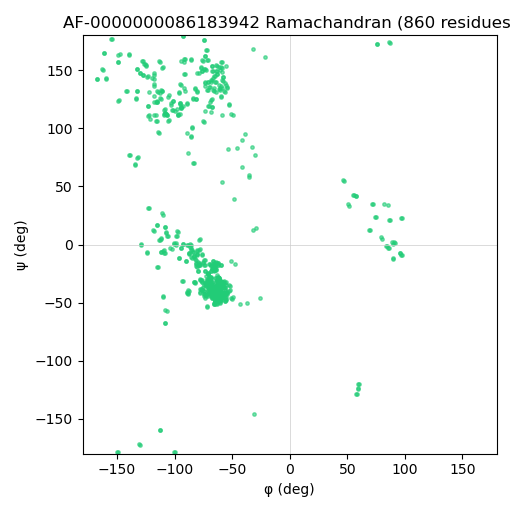94.88 258 TYR B N 1
ATOM 5156 C CA . TYR B 1 258 ? 1.874 -35.062 -9.719 1 94.88 258 TYR B CA 1
ATOM 5157 C C . TYR B 1 258 ? 2.918 -36.125 -10.031 1 94.88 258 TYR B C 1
ATOM 5159 O O . TYR B 1 258 ? 4.117 -35.844 -10.062 1 94.88 258 TYR B O 1
ATOM 5167 N N . PRO B 1 259 ? 2.533 -37.344 -10.258 1 95.38 259 PRO B N 1
ATOM 5168 C CA . PRO B 1 259 ? 3.5 -38.406 -10.531 1 95.38 259 PRO B CA 1
ATOM 5169 C C . PRO B 1 259 ? 3.941 -38.438 -11.992 1 95.38 259 PRO B C 1
ATOM 5171 O O . PRO B 1 259 ? 3.67 -39.438 -12.695 1 95.38 259 PRO B O 1
ATOM 5174 N N . PHE B 1 260 ? 4.676 -37.469 -12.367 1 95.31 260 PHE B N 1
ATOM 5175 C CA . PHE B 1 260 ? 5.172 -37.375 -13.734 1 95.31 260 PHE B CA 1
ATOM 5176 C C . PHE B 1 260 ? 5.984 -38.625 -14.102 1 95.31 260 PHE B C 1
ATOM 5178 O O . PHE B 1 260 ? 5.996 -39.031 -15.258 1 95.31 260 PHE B O 1
ATOM 5185 N N . GLN B 1 261 ? 6.648 -39.188 -13.148 1 93.5 261 GLN B N 1
ATOM 5186 C CA . GLN B 1 261 ? 7.527 -40.344 -13.359 1 93.5 261 GLN B CA 1
ATOM 5187 C C . GLN B 1 261 ? 6.73 -41.594 -13.766 1 93.5 261 GLN B C 1
ATOM 5189 O O . GLN B 1 261 ? 7.277 -42.531 -14.344 1 93.5 261 GLN B O 1
ATOM 5194 N N . ASP B 1 262 ? 5.523 -41.562 -13.469 1 95 262 ASP B N 1
ATOM 5195 C CA . ASP B 1 262 ? 4.688 -42.719 -13.742 1 95 262 ASP B CA 1
ATOM 5196 C C . ASP B 1 262 ? 4.16 -42.719 -15.172 1 95 262 ASP B C 1
ATOM 5198 O O . ASP B 1 262 ? 3.617 -43.719 -15.656 1 95 262 ASP B O 1
ATOM 5202 N N . LEU B 1 263 ? 4.309 -41.594 -15.883 1 94.75 263 LEU B N 1
ATOM 5203 C CA . LEU B 1 263 ? 3.904 -41.531 -17.281 1 94.75 263 LEU B CA 1
ATOM 5204 C C . LEU B 1 263 ? 4.797 -42.406 -18.141 1 94.75 263 LEU B C 1
ATOM 5206 O O . LEU B 1 263 ? 5.957 -42.656 -17.812 1 94.75 263 LEU B O 1
ATOM 5210 N N . ALA B 1 264 ? 4.309 -42.875 -19.234 1 93.94 264 ALA B N 1
ATOM 5211 C CA . ALA B 1 264 ? 5.027 -43.812 -20.094 1 93.94 264 ALA B CA 1
ATOM 5212 C C . ALA B 1 264 ? 6.238 -43.125 -20.734 1 93.94 264 ALA B C 1
ATOM 5214 O O . ALA B 1 264 ? 6.215 -41.938 -21.016 1 93.94 264 ALA B O 1
ATOM 5215 N N . PRO B 1 265 ? 7.301 -43.938 -21 1 93.12 265 PRO B N 1
ATOM 5216 C CA . PRO B 1 265 ? 8.445 -43.375 -21.719 1 93.12 265 PRO B CA 1
ATOM 5217 C C . PRO B 1 265 ? 8.055 -42.781 -23.062 1 93.12 265 PRO B C 1
ATOM 5219 O O . PRO B 1 265 ? 7.305 -43.406 -23.828 1 93.12 265 PRO B O 1
ATOM 5222 N N . GLY B 1 266 ? 8.508 -41.625 -23.281 1 88.81 266 GLY B N 1
ATOM 5223 C CA . GLY B 1 266 ? 8.227 -40.969 -24.547 1 88.81 266 GLY B CA 1
ATOM 5224 C C . GLY B 1 266 ? 6.895 -40.219 -24.547 1 88.81 266 GLY B C 1
ATOM 5225 O O . GLY B 1 266 ? 6.551 -39.562 -25.531 1 88.81 266 GLY B O 1
ATOM 5226 N N . ALA B 1 267 ? 6.203 -40.344 -23.453 1 92 267 ALA B N 1
ATOM 5227 C CA . ALA B 1 267 ? 4.934 -39.625 -23.375 1 92 267 ALA B CA 1
ATOM 5228 C C . ALA B 1 267 ? 5.141 -38.125 -23.562 1 92 267 ALA B C 1
ATOM 5230 O O . ALA B 1 267 ? 6.105 -37.562 -23.047 1 92 267 ALA B O 1
ATOM 5231 N N . LYS B 1 268 ? 4.23 -37.5 -24.266 1 91.31 268 LYS B N 1
ATOM 5232 C CA . LYS B 1 268 ? 4.34 -36.094 -24.578 1 91.31 268 LYS B CA 1
ATOM 5233 C C . LYS B 1 268 ? 3.592 -35.219 -23.562 1 91.31 268 LYS B C 1
ATOM 5235 O O . LYS B 1 268 ? 2.379 -35.375 -23.391 1 91.31 268 LYS B O 1
ATOM 5240 N N . VAL B 1 269 ? 4.336 -34.406 -22.922 1 92.56 269 VAL B N 1
ATOM 5241 C CA . VAL B 1 269 ? 3.768 -33.406 -22.047 1 92.56 269 VAL B CA 1
ATOM 5242 C C . VAL B 1 269 ? 3.775 -32.031 -22.75 1 92.56 269 VAL B C 1
ATOM 5244 O O . VAL B 1 269 ? 4.84 -31.516 -23.094 1 92.56 269 VAL B O 1
ATOM 5247 N N . VAL B 1 270 ? 2.588 -31.516 -22.984 1 91.62 270 VAL B N 1
ATOM 5248 C CA . VAL B 1 270 ? 2.471 -30.203 -23.641 1 91.62 270 VAL B CA 1
ATOM 5249 C C . VAL B 1 270 ? 2.283 -29.125 -22.578 1 91.62 270 VAL B C 1
ATOM 5251 O O . VAL B 1 270 ? 1.243 -29.062 -21.906 1 91.62 270 VAL B O 1
ATOM 5254 N N . ASP B 1 271 ? 3.27 -28.281 -22.422 1 91.5 271 ASP B N 1
ATOM 5255 C CA . ASP B 1 271 ? 3.244 -27.141 -21.516 1 91.5 271 ASP B CA 1
ATOM 5256 C C . ASP B 1 271 ? 2.609 -25.922 -22.172 1 91.5 271 ASP B C 1
ATOM 5258 O O . ASP B 1 271 ? 3.299 -25.125 -22.812 1 91.5 271 ASP B O 1
ATOM 5262 N N . VAL B 1 272 ? 1.308 -25.797 -21.938 1 89.69 272 VAL B N 1
ATOM 5263 C CA . VAL B 1 272 ? 0.54 -24.734 -22.562 1 89.69 272 VAL B CA 1
ATOM 5264 C C . VAL B 1 272 ? 0.727 -23.438 -21.766 1 89.69 272 VAL B C 1
ATOM 5266 O O . VAL B 1 272 ? 0.458 -23.391 -20.562 1 89.69 272 VAL B O 1
ATOM 5269 N N . GLY B 1 273 ? 1.162 -22.344 -22.438 1 84.44 273 GLY B N 1
ATOM 5270 C CA . GLY B 1 273 ? 1.518 -21.109 -21.75 1 84.44 273 GLY B CA 1
ATOM 5271 C C . GLY B 1 273 ? 2.816 -21.203 -20.969 1 84.44 273 GLY B C 1
ATOM 5272 O O . GLY B 1 273 ? 2.951 -20.625 -19.891 1 84.44 273 GLY B O 1
ATOM 5273 N N . GLY B 1 274 ? 3.764 -21.938 -21.453 1 83.12 274 GLY B N 1
ATOM 5274 C CA . GLY B 1 274 ? 4.953 -22.312 -20.703 1 83.12 274 GLY B CA 1
ATOM 5275 C C . GLY B 1 274 ? 6.055 -21.281 -20.766 1 83.12 274 GLY B C 1
ATOM 5276 O O . GLY B 1 274 ? 7.066 -21.391 -20.062 1 83.12 274 GLY B O 1
ATOM 5277 N N . GLY B 1 275 ? 5.812 -20.25 -21.578 1 79.06 275 GLY B N 1
ATOM 5278 C CA . GLY B 1 275 ? 6.785 -19.172 -21.656 1 79.06 275 GLY B CA 1
ATOM 5279 C C . GLY B 1 275 ? 8.148 -19.625 -22.125 1 79.06 275 GLY B C 1
ATOM 5280 O O . GLY B 1 275 ? 8.266 -20.281 -23.172 1 79.06 275 GLY B O 1
ATOM 5281 N N . VAL B 1 276 ? 9.188 -19.406 -21.234 1 70.62 276 VAL B N 1
ATOM 5282 C CA . VAL B 1 276 ? 10.57 -19.719 -21.609 1 70.62 276 VAL B CA 1
ATOM 5283 C C . VAL B 1 276 ? 10.867 -21.188 -21.312 1 70.62 276 VAL B C 1
ATOM 5285 O O . VAL B 1 276 ? 11.984 -21.656 -21.562 1 70.62 276 VAL B O 1
ATOM 5288 N N . GLY B 1 277 ? 9.93 -21.875 -20.812 1 77.38 277 GLY B N 1
ATOM 5289 C CA . GLY B 1 277 ? 10.062 -23.297 -20.625 1 77.38 277 GLY B CA 1
ATOM 5290 C C . GLY B 1 277 ? 10.711 -23.688 -19.312 1 77.38 277 GLY B C 1
ATOM 5291 O O . GLY B 1 277 ? 11.258 -24.781 -19.172 1 77.38 277 GLY B O 1
ATOM 5292 N N . SER B 1 278 ? 10.695 -22.812 -18.344 1 76.38 278 SER B N 1
ATOM 5293 C CA . SER B 1 278 ? 11.359 -23.062 -17.078 1 76.38 278 SER B CA 1
ATOM 5294 C C . SER B 1 278 ? 10.766 -24.266 -16.359 1 76.38 278 SER B C 1
ATOM 5296 O O . SER B 1 278 ? 11.5 -25.062 -15.766 1 76.38 278 SER B O 1
ATOM 5298 N N . VAL B 1 279 ? 9.547 -24.438 -16.469 1 83.94 279 VAL B N 1
ATOM 5299 C CA . VAL B 1 279 ? 8.883 -25.547 -15.805 1 83.94 279 VAL B CA 1
ATOM 5300 C C . VAL B 1 279 ? 9.234 -26.859 -16.516 1 83.94 279 VAL B C 1
ATOM 5302 O O . VAL B 1 279 ? 9.531 -27.859 -15.867 1 83.94 279 VAL B O 1
ATOM 5305 N N . SER B 1 280 ? 9.172 -26.766 -17.781 1 83.44 280 SER B N 1
ATOM 5306 C CA . SER B 1 280 ? 9.508 -27.953 -18.578 1 83.44 280 SER B CA 1
ATOM 5307 C C . SER B 1 280 ? 10.945 -28.391 -18.344 1 83.44 280 SER B C 1
ATOM 5309 O O . SER B 1 280 ? 11.242 -29.578 -18.312 1 83.44 280 SER B O 1
ATOM 5311 N N . LEU B 1 281 ? 11.797 -27.422 -18.156 1 80.38 281 LEU B N 1
ATOM 5312 C CA . LEU B 1 281 ? 13.188 -27.734 -17.859 1 80.38 281 LEU B CA 1
ATOM 5313 C C . LEU B 1 281 ? 13.312 -28.438 -16.516 1 80.38 281 LEU B C 1
ATOM 5315 O O . LEU B 1 281 ? 14.086 -29.391 -16.375 1 80.38 281 LEU B O 1
ATOM 5319 N N . THR B 1 282 ? 12.633 -27.984 -15.57 1 83.31 282 THR B N 1
ATOM 5320 C CA . THR B 1 282 ? 12.617 -28.609 -14.25 1 83.31 282 THR B CA 1
ATOM 5321 C C . THR B 1 282 ? 12.055 -30.016 -14.32 1 83.31 282 THR B C 1
ATOM 5323 O O . THR B 1 282 ? 12.602 -30.953 -13.727 1 83.31 282 THR B O 1
ATOM 5326 N N . LEU B 1 283 ? 11.055 -30.203 -15.078 1 88.88 283 LEU B N 1
ATOM 5327 C CA . LEU B 1 283 ? 10.398 -31.5 -15.195 1 88.88 283 LEU B CA 1
ATOM 5328 C C . LEU B 1 283 ? 11.281 -32.5 -15.945 1 88.88 283 LEU B C 1
ATOM 5330 O O . LEU B 1 283 ? 11.242 -33.688 -15.672 1 88.88 283 LEU B O 1
ATOM 5334 N N . ARG B 1 284 ? 12.039 -31.953 -16.828 1 86.62 284 ARG B N 1
ATOM 5335 C CA . ARG B 1 284 ? 12.953 -32.812 -17.562 1 86.62 284 ARG B CA 1
ATOM 5336 C C . ARG B 1 284 ? 13.977 -33.469 -16.625 1 86.62 284 ARG B C 1
ATOM 5338 O O . ARG B 1 284 ? 14.391 -34.594 -16.844 1 86.62 284 ARG B O 1
ATOM 5345 N N . GLN B 1 285 ? 14.305 -32.75 -15.703 1 86.38 285 GLN B N 1
ATOM 5346 C CA . GLN B 1 285 ? 15.227 -33.281 -14.711 1 86.38 285 GLN B CA 1
ATOM 5347 C C . GLN B 1 285 ? 14.539 -34.344 -13.828 1 86.38 285 GLN B C 1
ATOM 5349 O O . GLN B 1 285 ? 15.148 -35.344 -13.438 1 86.38 285 GLN B O 1
ATOM 5354 N N . LEU B 1 286 ? 13.352 -34.125 -13.539 1 88.56 286 LEU B N 1
ATOM 5355 C CA . LEU B 1 286 ? 12.562 -35 -12.672 1 88.56 286 LEU B CA 1
ATOM 5356 C C . LEU B 1 286 ? 12.148 -36.25 -13.406 1 88.56 286 LEU B C 1
ATOM 5358 O O . LEU B 1 286 ? 12.055 -37.344 -12.805 1 88.56 286 LEU B O 1
ATOM 5362 N N . ALA B 1 287 ? 11.836 -36.125 -14.68 1 91.88 287 ALA B N 1
ATOM 5363 C CA . ALA B 1 287 ? 11.352 -37.219 -15.523 1 91.88 287 ALA B CA 1
ATOM 5364 C C . ALA B 1 287 ? 11.961 -37.156 -16.922 1 91.88 287 ALA B C 1
ATOM 5366 O O . ALA B 1 287 ? 11.266 -36.812 -17.891 1 91.88 287 ALA B O 1
ATOM 5367 N N . PRO B 1 288 ? 13.156 -37.562 -17.031 1 89.94 288 PRO B N 1
ATOM 5368 C CA . PRO B 1 288 ? 13.906 -37.375 -18.281 1 89.94 288 PRO B CA 1
ATOM 5369 C C . PRO B 1 288 ? 13.367 -38.219 -19.422 1 89.94 288 PRO B C 1
ATOM 5371 O O . PRO B 1 288 ? 13.688 -38 -20.578 1 89.94 288 PRO B O 1
ATOM 5374 N N . HIS B 1 289 ? 12.602 -39.219 -19.109 1 91.06 289 HIS B N 1
ATOM 5375 C CA . HIS B 1 289 ? 12.094 -40.125 -20.141 1 91.06 289 HIS B CA 1
ATOM 5376 C C . HIS B 1 289 ? 10.914 -39.531 -20.891 1 91.06 289 HIS B C 1
ATOM 5378 O O . HIS B 1 289 ? 10.461 -40.062 -21.891 1 91.06 289 HIS B O 1
ATOM 5384 N N . LEU B 1 290 ? 10.438 -38.344 -20.469 1 90.88 290 LEU B N 1
ATOM 5385 C CA . LEU B 1 290 ? 9.281 -37.688 -21.078 1 90.88 290 LEU B CA 1
ATOM 5386 C C . LEU B 1 290 ? 9.711 -36.75 -22.188 1 90.88 290 LEU B C 1
ATOM 5388 O O . LEU B 1 290 ? 10.875 -36.344 -22.25 1 90.88 290 LEU B O 1
ATOM 5392 N N . CYS B 1 291 ? 8.789 -36.469 -23.094 1 88 291 CYS B N 1
ATOM 5393 C CA . CYS B 1 291 ? 8.953 -35.469 -24.141 1 88 291 CYS B CA 1
ATOM 5394 C C . CYS B 1 291 ? 8.148 -34.219 -23.812 1 88 291 CYS B C 1
ATOM 5396 O O . CYS B 1 291 ? 6.941 -34.281 -23.562 1 88 291 CYS B O 1
ATOM 5398 N N . PHE B 1 292 ? 8.797 -33.094 -23.859 1 88.5 292 PHE B N 1
ATOM 5399 C CA . PHE B 1 292 ? 8.125 -31.844 -23.484 1 88.5 292 PHE B CA 1
ATOM 5400 C C . PHE B 1 292 ? 7.961 -30.938 -24.688 1 88.5 292 PHE B C 1
ATOM 5402 O O . PHE B 1 292 ? 8.891 -30.781 -25.484 1 88.5 292 PHE B O 1
ATOM 5409 N N . VAL B 1 293 ? 6.793 -30.438 -24.906 1 85.62 293 VAL B N 1
ATOM 5410 C CA . VAL B 1 293 ? 6.477 -29.406 -25.891 1 85.62 293 VAL B CA 1
ATOM 5411 C C . VAL B 1 293 ? 5.977 -28.141 -25.188 1 85.62 293 VAL B C 1
ATOM 5413 O O . VAL B 1 293 ? 5.012 -28.203 -24.422 1 85.62 293 VAL B O 1
ATOM 5416 N N . VAL B 1 294 ? 6.621 -27.016 -25.406 1 85.88 294 VAL B N 1
ATOM 5417 C CA . VAL B 1 294 ? 6.203 -25.75 -24.812 1 85.88 294 VAL B CA 1
ATOM 5418 C C . VAL B 1 294 ? 5.449 -24.922 -25.844 1 85.88 294 VAL B C 1
ATOM 5420 O O . VAL B 1 294 ? 5.953 -24.656 -26.938 1 85.88 294 VAL B O 1
ATOM 5423 N N . GLN B 1 295 ? 4.242 -24.531 -25.531 1 83.94 295 GLN B N 1
ATOM 5424 C CA . GLN B 1 295 ? 3.422 -23.672 -26.375 1 83.94 295 GLN B CA 1
ATOM 5425 C C . GLN B 1 295 ? 3.154 -22.328 -25.688 1 83.94 295 GLN B C 1
ATOM 5427 O O . GLN B 1 295 ? 2.84 -22.281 -24.5 1 83.94 295 GLN B O 1
ATOM 5432 N N . ASP B 1 296 ? 3.334 -21.281 -26.344 1 81.38 296 ASP B N 1
ATOM 5433 C CA . ASP B 1 296 ? 2.998 -19.922 -25.891 1 81.38 296 ASP B CA 1
ATOM 5434 C C . ASP B 1 296 ? 2.771 -19 -27.078 1 81.38 296 ASP B C 1
ATOM 5436 O O . ASP B 1 296 ? 2.895 -19.406 -28.234 1 81.38 296 ASP B O 1
ATOM 5440 N N . ARG B 1 297 ? 2.387 -17.734 -26.859 1 76.19 297 ARG B N 1
ATOM 5441 C CA . ARG B 1 297 ? 2.252 -16.734 -27.906 1 76.19 297 ARG B CA 1
ATOM 5442 C C . ARG B 1 297 ? 3.576 -16.5 -28.625 1 76.19 297 ARG B C 1
ATOM 5444 O O . ARG B 1 297 ? 4.645 -16.594 -28.016 1 76.19 297 ARG B O 1
ATOM 5451 N N . PRO B 1 298 ? 3.527 -16.156 -29.844 1 73.44 298 PRO B N 1
ATOM 5452 C CA . PRO B 1 298 ? 4.738 -16.016 -30.656 1 73.44 298 PRO B CA 1
ATOM 5453 C C . PRO B 1 298 ? 5.723 -15 -30.078 1 73.44 298 PRO B C 1
ATOM 5455 O O . PRO B 1 298 ? 6.934 -15.234 -30.078 1 73.44 298 PRO B O 1
ATOM 5458 N N . GLU B 1 299 ? 5.258 -13.867 -29.641 1 71.06 299 GLU B N 1
ATOM 5459 C CA . GLU B 1 299 ? 6.129 -12.812 -29.125 1 71.06 299 GLU B CA 1
ATOM 5460 C C . GLU B 1 299 ? 6.906 -13.289 -27.891 1 71.06 299 GLU B C 1
ATOM 5462 O O . GLU B 1 299 ? 8.008 -12.805 -27.625 1 71.06 299 GLU B O 1
ATOM 5467 N N . VAL B 1 300 ? 6.324 -14.195 -27.172 1 72.44 300 VAL B N 1
ATOM 5468 C CA . VAL B 1 300 ? 6.969 -14.742 -25.984 1 72.44 300 VAL B CA 1
ATOM 5469 C C . VAL B 1 300 ? 8.023 -15.766 -26.391 1 72.44 300 VAL B C 1
ATOM 5471 O O . VAL B 1 300 ? 9.141 -15.75 -25.875 1 72.44 300 VAL B O 1
ATOM 5474 N N . ILE B 1 301 ? 7.68 -16.547 -27.344 1 67.88 301 ILE B N 1
ATOM 5475 C CA . ILE B 1 301 ? 8.562 -17.609 -27.797 1 67.88 301 ILE B CA 1
ATOM 5476 C C . ILE B 1 301 ? 9.781 -17 -28.5 1 67.88 301 ILE B C 1
ATOM 5478 O O . ILE B 1 301 ? 10.891 -17.531 -28.375 1 67.88 301 ILE B O 1
ATOM 5482 N N . GLU B 1 302 ? 9.562 -15.883 -29.203 1 66.06 302 GLU B N 1
ATOM 5483 C CA . GLU B 1 302 ? 10.641 -15.242 -29.953 1 66.06 302 GLU B CA 1
ATOM 5484 C C . GLU B 1 302 ? 11.688 -14.648 -29.016 1 66.06 302 GLU B C 1
ATOM 5486 O O . GLU B 1 302 ? 12.859 -14.539 -29.375 1 66.06 302 GLU B O 1
ATOM 5491 N N . GLN B 1 303 ? 11.273 -14.078 -27.906 1 58.81 303 GLN B N 1
ATOM 5492 C CA . GLN B 1 303 ? 12.227 -13.469 -26.969 1 58.81 303 GLN B CA 1
ATOM 5493 C C . GLN B 1 303 ? 13.156 -14.523 -26.375 1 58.81 303 GLN B C 1
ATOM 5495 O O . GLN B 1 303 ? 14.266 -14.19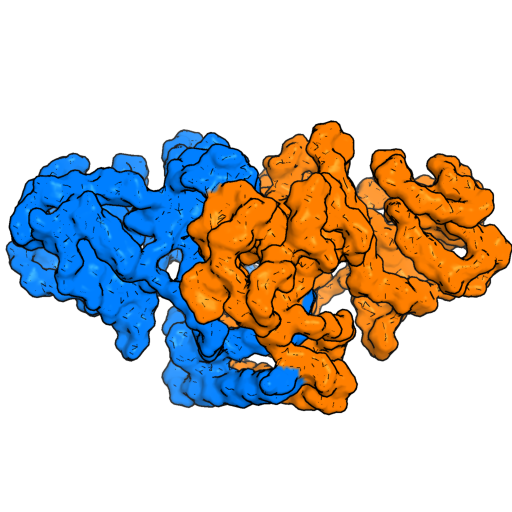5 -25.938 1 58.81 303 GLN B O 1
ATOM 5500 N N . GLN B 1 304 ? 12.867 -15.547 -26.125 1 53.31 304 GLN B N 1
ATOM 5501 C CA . GLN B 1 304 ? 13.602 -16.438 -25.219 1 53.31 304 GLN B CA 1
ATOM 5502 C C . GLN B 1 304 ? 14.023 -17.719 -25.938 1 53.31 304 GLN B C 1
ATOM 5504 O O . GLN B 1 304 ? 13.234 -18.297 -26.688 1 53.31 304 GLN B O 1
ATOM 5509 N N . ALA B 1 305 ? 15.539 -17.656 -26.141 1 40.41 305 ALA B N 1
ATOM 5510 C CA . ALA B 1 305 ? 16.281 -18.75 -26.766 1 40.41 305 ALA B CA 1
ATOM 5511 C C . ALA B 1 305 ? 15.828 -20.109 -26.25 1 40.41 305 ALA B C 1
ATOM 5513 O O . ALA B 1 305 ? 16 -21.125 -26.906 1 40.41 305 ALA B O 1
ATOM 5514 N N . PRO B 1 306 ? 15.773 -20.281 -24.812 1 40.69 306 PRO B N 1
ATOM 5515 C CA . PRO B 1 306 ? 16.297 -21.625 -24.547 1 40.69 306 PRO B CA 1
ATOM 5516 C C . PRO B 1 306 ? 15.516 -22.719 -25.25 1 40.69 306 PRO B C 1
ATOM 5518 O O . PRO B 1 306 ? 14.281 -22.656 -25.312 1 40.69 306 PRO B O 1
ATOM 5521 N N . LYS B 1 307 ? 16.297 -23.234 -26.172 1 40.12 307 LYS B N 1
ATOM 5522 C CA . LYS B 1 307 ? 16.062 -24.453 -26.953 1 40.12 307 LYS B CA 1
ATOM 5523 C C . LYS B 1 307 ? 15.656 -25.609 -26.047 1 40.12 307 LYS B C 1
ATOM 5525 O O . LYS B 1 307 ? 16.5 -26.188 -25.344 1 40.12 307 LYS B O 1
ATOM 5530 N N . VAL B 1 308 ? 14.867 -25.438 -25.031 1 39.22 308 VAL B N 1
ATOM 5531 C CA . VAL B 1 308 ? 14.523 -26.797 -24.625 1 39.22 308 VAL B CA 1
ATOM 5532 C C . VAL B 1 308 ? 14.461 -27.719 -25.844 1 39.22 308 VAL B C 1
ATOM 5534 O O . VAL B 1 308 ? 13.672 -27.484 -26.75 1 39.22 308 VAL B O 1
ATOM 5537 N N . CYS B 1 309 ? 15.625 -28.156 -26.156 1 34.06 309 CYS B N 1
ATOM 5538 C CA . CYS B 1 309 ? 16 -29.094 -27.203 1 34.06 309 CYS B CA 1
ATOM 5539 C C . CYS B 1 309 ? 15.141 -30.344 -27.156 1 34.06 309 CYS B C 1
ATOM 5541 O O . CYS B 1 309 ? 15.406 -31.312 -27.891 1 34.06 309 CYS B O 1
ATOM 5543 N N . CYS B 1 310 ? 14.898 -30.953 -25.938 1 34.16 310 CYS B N 1
ATOM 5544 C CA . CYS B 1 310 ? 14.805 -32.312 -26.5 1 34.16 310 CYS B CA 1
ATOM 5545 C C . CYS B 1 310 ? 14.227 -32.25 -27.906 1 34.16 310 CYS B C 1
ATOM 5547 O O . CYS B 1 310 ? 13.617 -31.266 -28.312 1 34.16 310 CYS B O 1
ATOM 5549 N N . ALA B 1 311 ? 14.359 -33.5 -28.594 1 35.19 311 ALA B N 1
ATOM 5550 C CA . ALA B 1 311 ? 14.062 -34.062 -29.906 1 35.19 311 ALA B CA 1
ATOM 5551 C C . ALA B 1 311 ? 12.734 -33.5 -30.438 1 35.19 311 ALA B C 1
ATOM 5553 O O . ALA B 1 311 ? 12.422 -33.656 -31.625 1 35.19 311 ALA B O 1
ATOM 5554 N N . GLY B 1 312 ? 11.594 -33.562 -29.562 1 33.88 312 GLY B N 1
ATOM 5555 C CA . GLY B 1 312 ? 10.312 -33.156 -30.125 1 33.88 312 GLY B CA 1
ATOM 5556 C C . GLY B 1 312 ? 10.172 -31.672 -30.312 1 33.88 312 GLY B C 1
ATOM 5557 O O . GLY B 1 312 ? 10.953 -30.891 -29.766 1 33.88 312 GLY B O 1
ATOM 5558 N N . LYS B 1 313 ? 9.648 -31.156 -31.438 1 34.75 313 LYS B N 1
ATOM 5559 C CA . LYS B 1 313 ? 9.312 -29.875 -32.062 1 34.75 313 LYS B CA 1
ATOM 5560 C C . LYS B 1 313 ? 8.594 -28.969 -31.062 1 34.75 313 LYS B C 1
ATOM 5562 O O . LYS B 1 313 ? 7.613 -29.375 -30.438 1 34.75 313 LYS B O 1
ATOM 5567 N N . MET B 1 314 ? 9.156 -28.297 -30.266 1 37.53 314 MET B N 1
ATOM 5568 C CA . MET B 1 314 ? 8.555 -27.062 -29.781 1 37.53 314 MET B CA 1
ATOM 5569 C C . MET B 1 314 ? 7.902 -26.281 -30.922 1 37.53 314 MET B C 1
ATOM 5571 O O . MET B 1 314 ? 8.555 -25.969 -31.922 1 37.53 314 MET B O 1
ATOM 5575 N N . GLY B 1 315 ? 6.949 -26.625 -31.547 1 39.84 315 GLY B N 1
ATOM 5576 C CA . GLY B 1 315 ? 6.234 -25.969 -32.625 1 39.84 315 GLY B CA 1
ATOM 5577 C C . GLY B 1 315 ? 4.789 -25.656 -32.281 1 39.84 315 GLY B C 1
ATOM 5578 O O . GLY B 1 315 ? 4.238 -26.219 -31.328 1 39.84 315 GLY B O 1
ATOM 5579 N N . ARG B 1 316 ? 4.395 -24.422 -32.469 1 46.84 316 ARG B N 1
ATOM 5580 C CA . ARG B 1 316 ? 2.992 -24.031 -32.562 1 46.84 316 ARG B CA 1
ATOM 5581 C C . ARG B 1 316 ? 2.16 -25.156 -33.188 1 46.84 316 ARG B C 1
ATOM 5583 O O . ARG B 1 316 ? 0.991 -24.953 -33.5 1 46.84 316 ARG B O 1
ATOM 5590 N N . GLU B 1 317 ? 2.885 -26.219 -33.219 1 49.66 317 GLU B N 1
ATOM 5591 C CA . GLU B 1 317 ? 2.17 -27.188 -34.062 1 49.66 317 GLU B CA 1
ATOM 5592 C C . GLU B 1 317 ? 1.065 -27.875 -33.281 1 49.66 317 GLU B C 1
ATOM 5594 O O . GLU B 1 317 ? 1.15 -28 -32.062 1 49.66 317 GLU B O 1
ATOM 5599 N N . GLU B 1 318 ? 0.076 -27.906 -33.812 1 60.69 318 GLU B N 1
ATOM 5600 C CA . GLU B 1 318 ? -1.041 -28.703 -33.344 1 60.69 318 GLU B CA 1
ATOM 5601 C C . GLU B 1 318 ? -0.558 -30.047 -32.812 1 60.69 318 GLU B C 1
ATOM 5603 O O . GLU B 1 318 ? 0.144 -30.797 -33.5 1 60.69 318 GLU B O 1
ATOM 5608 N N . VAL B 1 319 ? -0.316 -30.188 -31.438 1 66.5 319 VAL B N 1
ATOM 5609 C CA . VAL B 1 319 ? 0.165 -31.438 -30.844 1 66.5 319 VAL B CA 1
ATOM 5610 C C . VAL B 1 319 ? -0.969 -32.469 -30.812 1 66.5 319 VAL B C 1
ATOM 5612 O O . VAL B 1 319 ? -2.047 -32.188 -30.281 1 66.5 319 VAL B O 1
ATOM 5615 N N . LYS B 1 320 ? -0.676 -33.531 -31.625 1 74.44 320 LYS B N 1
ATOM 5616 C CA . LYS B 1 320 ? -1.542 -34.688 -31.594 1 74.44 320 LYS B CA 1
ATOM 5617 C C . LYS B 1 320 ? -1.048 -35.719 -30.578 1 74.44 320 LYS B C 1
ATOM 5619 O O . LYS B 1 320 ? 0.148 -35.781 -30.281 1 74.44 320 LYS B O 1
ATOM 5624 N N . ASP B 1 321 ? -1.797 -36.375 -29.688 1 83.75 321 ASP B N 1
ATOM 5625 C CA . ASP B 1 321 ? -1.55 -37.5 -28.812 1 83.75 321 ASP B CA 1
ATOM 5626 C C . ASP B 1 321 ? -0.846 -37.062 -27.531 1 83.75 321 ASP B C 1
ATOM 5628 O O . ASP B 1 321 ? 0.134 -37.688 -27.109 1 83.75 321 ASP B O 1
ATOM 5632 N N . ALA B 1 322 ? -1.113 -35.938 -27.016 1 92 322 ALA B N 1
ATOM 5633 C CA . ALA B 1 322 ? -0.579 -35.5 -25.734 1 92 322 ALA B CA 1
ATOM 5634 C C . ALA B 1 322 ? -1.001 -36.469 -24.609 1 92 322 ALA B C 1
ATOM 5636 O O . ALA B 1 322 ? -2.168 -36.844 -24.531 1 92 322 ALA B O 1
ATOM 5637 N N . ALA B 1 323 ? 0.021 -36.906 -23.906 1 94.94 323 ALA B N 1
ATOM 5638 C CA . ALA B 1 323 ? -0.313 -37.656 -22.703 1 94.94 323 ALA B CA 1
ATOM 5639 C C . ALA B 1 323 ? -0.849 -36.719 -21.609 1 94.94 323 ALA B C 1
ATOM 5641 O O . ALA B 1 323 ? -1.7 -37.125 -20.812 1 94.94 323 ALA B O 1
ATOM 5642 N N . LEU B 1 324 ? -0.305 -35.5 -21.594 1 96.31 324 LEU B N 1
ATOM 5643 C CA . LEU B 1 324 ? -0.651 -34.562 -20.562 1 96.31 324 LEU B CA 1
ATOM 5644 C C . LEU B 1 324 ? -0.592 -33.125 -21.094 1 96.31 324 LEU B C 1
ATOM 5646 O O . LEU B 1 324 ? 0.402 -32.719 -21.703 1 96.31 324 LEU B O 1
ATOM 5650 N N . PHE B 1 325 ? -1.695 -32.438 -20.953 1 95.06 325 PHE B N 1
ATOM 5651 C CA . PHE B 1 325 ? -1.653 -30.969 -21.047 1 95.06 325 PHE B CA 1
ATOM 5652 C C . PHE B 1 325 ? -1.387 -30.344 -19.688 1 95.06 325 PHE B C 1
ATOM 5654 O O . PHE B 1 325 ? -2.115 -30.594 -18.719 1 95.06 325 PHE B O 1
ATOM 5661 N N . LEU B 1 326 ? -0.321 -29.594 -19.578 1 95.5 326 LEU B N 1
ATOM 5662 C CA . LEU B 1 326 ? 0.045 -28.906 -18.344 1 95.5 326 LEU B CA 1
ATOM 5663 C C . LEU B 1 326 ? -0.171 -27.406 -18.484 1 95.5 326 LEU B C 1
ATOM 5665 O O . LEU B 1 326 ? 0.393 -26.766 -19.375 1 95.5 326 LEU B O 1
ATOM 5669 N N . LEU B 1 327 ? -1.06 -26.844 -17.703 1 93.94 327 LEU B N 1
ATOM 5670 C CA . LEU B 1 327 ? -1.221 -25.406 -17.578 1 93.94 327 LEU B CA 1
ATOM 5671 C C . LEU B 1 327 ? -0.905 -24.938 -16.156 1 93.94 327 LEU B C 1
ATOM 5673 O O . LEU B 1 327 ? -1.652 -25.25 -15.219 1 93.94 327 LEU B O 1
ATOM 5677 N N . ARG B 1 328 ? 0.196 -24.328 -16.016 1 92.62 328 ARG B N 1
ATOM 5678 C CA . ARG B 1 328 ? 0.633 -23.828 -14.711 1 92.62 328 ARG B CA 1
ATOM 5679 C C . ARG B 1 328 ? 0.553 -22.312 -14.648 1 92.62 328 ARG B C 1
ATOM 5681 O O . ARG B 1 328 ? 1.322 -21.609 -15.312 1 92.62 328 ARG B O 1
ATOM 5688 N N . LEU B 1 329 ? -0.387 -21.797 -13.766 1 90.12 329 LEU B N 1
ATOM 5689 C CA . LEU B 1 329 ? -0.594 -20.375 -13.562 1 90.12 329 LEU B CA 1
ATOM 5690 C C . LEU B 1 329 ? -0.948 -19.688 -14.875 1 90.12 329 LEU B C 1
ATOM 5692 O O . LEU B 1 329 ? -0.365 -18.656 -15.219 1 90.12 329 LEU B O 1
ATOM 5696 N N . VAL B 1 330 ? -1.778 -20.328 -15.641 1 90.19 330 VAL B N 1
ATOM 5697 C CA . VAL B 1 330 ? -2.234 -19.781 -16.922 1 90.19 330 VAL B CA 1
ATOM 5698 C C . VAL B 1 330 ? -3.705 -19.391 -16.812 1 90.19 330 VAL B C 1
ATOM 5700 O O . VAL B 1 330 ? -4.078 -18.266 -17.172 1 90.19 330 VAL B O 1
ATOM 5703 N N . ILE B 1 331 ? -4.504 -20.25 -16.219 1 92.75 331 ILE B N 1
ATOM 5704 C CA . ILE B 1 331 ? -5.949 -20.094 -16.266 1 92.75 331 ILE B CA 1
ATOM 5705 C C . ILE B 1 331 ? -6.367 -18.938 -15.359 1 92.75 331 ILE B C 1
ATOM 5707 O O . ILE B 1 331 ? -7.316 -18.203 -15.664 1 92.75 331 ILE B O 1
ATOM 5711 N N . HIS B 1 332 ? -5.652 -18.734 -14.281 1 92.12 332 HIS B N 1
ATOM 5712 C CA . HIS B 1 332 ? -5.996 -17.656 -13.359 1 92.12 332 HIS B CA 1
ATOM 5713 C C . HIS B 1 332 ? -5.84 -16.297 -14.031 1 92.12 332 HIS B C 1
ATOM 5715 O O . HIS B 1 332 ? -6.375 -15.289 -13.547 1 92.12 332 HIS B O 1
ATOM 5721 N N . ASP B 1 333 ? -5.16 -16.203 -15.156 1 89.38 333 ASP B N 1
ATOM 5722 C CA . ASP B 1 333 ? -4.973 -14.953 -15.883 1 89.38 333 ASP B CA 1
ATOM 5723 C C . ASP B 1 333 ? -6.242 -14.562 -16.641 1 89.38 333 ASP B C 1
ATOM 5725 O O . ASP B 1 333 ? -6.34 -13.453 -17.172 1 89.38 333 ASP B O 1
ATOM 5729 N N . TRP B 1 334 ? -7.234 -15.5 -16.656 1 90.94 334 TRP B N 1
ATOM 5730 C CA . TRP B 1 334 ? -8.352 -15.305 -17.578 1 90.94 334 TRP B CA 1
ATOM 5731 C C . TRP B 1 334 ? -9.688 -15.461 -16.844 1 90.94 334 TRP B C 1
ATOM 5733 O O . TRP B 1 334 ? -9.805 -16.266 -15.922 1 90.94 334 TRP B O 1
ATOM 5743 N N . ALA B 1 335 ? -10.617 -14.648 -17.391 1 92.06 335 ALA B N 1
ATOM 5744 C CA . ALA B 1 335 ? -11.984 -14.852 -16.922 1 92.06 335 ALA B CA 1
ATOM 5745 C C . ALA B 1 335 ? -12.586 -16.125 -17.531 1 92.06 335 ALA B C 1
ATOM 5747 O O . ALA B 1 335 ? -11.945 -16.781 -18.359 1 92.06 335 ALA B O 1
ATOM 5748 N N . ASP B 1 336 ? -13.781 -16.484 -17.141 1 92.69 336 ASP B N 1
ATOM 5749 C CA . ASP B 1 336 ? -14.359 -17.781 -17.453 1 92.69 336 ASP B CA 1
ATOM 5750 C C . ASP B 1 336 ? -14.461 -17.984 -18.969 1 92.69 336 ASP B C 1
ATOM 5752 O O . ASP B 1 336 ? -14.078 -19.031 -19.484 1 92.69 336 ASP B O 1
ATOM 5756 N N . GLU B 1 337 ? -14.93 -16.953 -19.672 1 90.06 337 GLU B N 1
ATOM 5757 C CA . GLU B 1 337 ? -15.133 -17.125 -21.109 1 90.06 337 GLU B CA 1
ATOM 5758 C C . GLU B 1 337 ? -13.812 -17.344 -21.828 1 90.06 337 GLU B C 1
ATOM 5760 O O . GLU B 1 337 ? -13.719 -18.203 -22.719 1 90.06 337 GLU B O 1
ATOM 5765 N N . GLU B 1 338 ? -12.82 -16.609 -21.453 1 88.81 338 GLU B N 1
ATOM 5766 C CA . GLU B 1 338 ? -11.5 -16.766 -22.062 1 88.81 338 GLU B CA 1
ATOM 5767 C C . GLU B 1 338 ? -10.844 -18.078 -21.641 1 88.81 338 GLU B C 1
ATOM 5769 O O . GLU B 1 338 ? -10.148 -18.719 -22.422 1 88.81 338 GLU B O 1
ATOM 5774 N N . ALA B 1 339 ? -11.039 -18.469 -20.406 1 93.62 339 ALA B N 1
ATOM 5775 C CA . ALA B 1 339 ? -10.5 -19.734 -19.906 1 93.62 339 ALA B CA 1
ATOM 5776 C C . ALA B 1 339 ? -11.117 -20.922 -20.656 1 93.62 339 ALA B C 1
ATOM 5778 O O . ALA B 1 339 ? -10.422 -21.875 -21 1 93.62 339 ALA B O 1
ATOM 5779 N N . LEU B 1 340 ? -12.414 -20.828 -20.938 1 94.12 340 LEU B N 1
ATOM 5780 C CA . LEU B 1 340 ? -13.094 -21.875 -21.703 1 94.12 340 LEU B CA 1
ATOM 5781 C C . LEU B 1 340 ? -12.547 -21.938 -23.125 1 94.12 340 LEU B C 1
ATOM 5783 O O . LEU B 1 340 ? -12.398 -23.031 -23.688 1 94.12 340 LEU B O 1
ATOM 5787 N N . ALA B 1 341 ? -12.242 -20.812 -23.656 1 92.06 341 ALA B N 1
ATOM 5788 C CA . ALA B 1 341 ? -11.688 -20.75 -25.016 1 92.06 341 ALA B CA 1
ATOM 5789 C C . ALA B 1 341 ? -10.328 -21.438 -25.078 1 92.06 341 ALA B C 1
ATOM 5791 O O . ALA B 1 341 ? -9.914 -21.891 -26.156 1 92.06 341 ALA B O 1
ATOM 5792 N N . ILE B 1 342 ? -9.656 -21.562 -23.953 1 92.25 342 ILE B N 1
ATOM 5793 C CA . ILE B 1 342 ? -8.359 -22.234 -23.891 1 92.25 342 ILE B CA 1
ATOM 5794 C C . ILE B 1 342 ? -8.578 -23.734 -23.625 1 92.25 342 ILE B C 1
ATOM 5796 O O . ILE B 1 342 ? -7.969 -24.578 -24.281 1 92.25 342 ILE B O 1
ATOM 5800 N N . LEU B 1 343 ? -9.484 -24.078 -22.766 1 94.5 343 LEU B N 1
ATOM 5801 C CA . LEU B 1 343 ? -9.609 -25.438 -22.25 1 94.5 343 LEU B CA 1
ATOM 5802 C C . LEU B 1 343 ? -10.398 -26.297 -23.234 1 94.5 343 LEU B C 1
ATOM 5804 O O . LEU B 1 343 ? -10.141 -27.5 -23.344 1 94.5 343 LEU B O 1
ATOM 5808 N N . LYS B 1 344 ? -11.344 -25.719 -23.938 1 93.31 344 LYS B N 1
ATOM 5809 C CA . LYS B 1 344 ? -12.203 -26.484 -24.844 1 93.31 344 LYS B CA 1
ATOM 5810 C C . LYS B 1 344 ? -11.398 -27.078 -26 1 93.31 344 LYS B C 1
ATOM 5812 O O . LYS B 1 344 ? -11.508 -28.266 -26.297 1 93.31 344 LYS B O 1
ATOM 5817 N N . PRO B 1 345 ? -10.594 -26.25 -26.703 1 92.06 345 PRO B N 1
ATOM 5818 C CA . PRO B 1 345 ? -9.797 -26.828 -27.781 1 92.06 345 PRO B CA 1
ATOM 5819 C C . PRO B 1 345 ? -8.867 -27.938 -27.297 1 92.06 345 PRO B C 1
ATOM 5821 O O . PRO B 1 345 ? -8.586 -28.875 -28.047 1 92.06 345 PRO B O 1
ATOM 5824 N N . LEU B 1 346 ? -8.367 -27.891 -26.109 1 93.31 346 LEU B N 1
ATOM 5825 C CA . LEU B 1 346 ? -7.516 -28.938 -25.562 1 93.31 346 LEU B CA 1
ATOM 5826 C C . LEU B 1 346 ? -8.297 -30.234 -25.375 1 93.31 346 LEU B C 1
ATOM 5828 O O . LEU B 1 346 ? -7.781 -31.328 -25.641 1 93.31 346 LEU B O 1
ATOM 5832 N N . ALA B 1 347 ? -9.484 -30.125 -24.922 1 93.19 347 ALA B N 1
ATOM 5833 C CA . ALA B 1 347 ? -10.344 -31.297 -24.781 1 93.19 347 ALA B CA 1
ATOM 5834 C C . ALA B 1 347 ? -10.617 -31.938 -26.141 1 93.19 347 ALA B C 1
ATOM 5836 O O . ALA B 1 347 ? -10.633 -33.156 -26.266 1 93.19 347 ALA B O 1
ATOM 5837 N N . GLU B 1 348 ? -10.836 -31.062 -27.062 1 89.94 348 GLU B N 1
ATOM 5838 C CA . GLU B 1 348 ? -11.086 -31.562 -28.406 1 89.94 348 GLU B CA 1
ATOM 5839 C C . GLU B 1 348 ? -9.875 -32.312 -28.953 1 89.94 348 GLU B C 1
ATOM 5841 O O . GLU B 1 348 ? -10.023 -33.281 -29.688 1 89.94 348 GLU B O 1
ATOM 5846 N N . ALA B 1 349 ? -8.719 -31.859 -28.625 1 90.31 349 ALA B N 1
ATOM 5847 C CA . ALA B 1 349 ? -7.484 -32.438 -29.141 1 90.31 349 ALA B CA 1
ATOM 5848 C C . ALA B 1 349 ? -7.082 -33.688 -28.312 1 90.31 349 ALA B C 1
ATOM 5850 O O . ALA B 1 349 ? -6.238 -34.469 -28.75 1 90.31 349 ALA B O 1
ATOM 5851 N N . ALA B 1 350 ? -7.695 -33.875 -27.203 1 92.56 350 ALA B N 1
ATOM 5852 C CA . ALA B 1 350 ? -7.328 -34.938 -26.281 1 92.56 350 ALA B CA 1
ATOM 5853 C C . ALA B 1 350 ? -7.879 -36.281 -26.734 1 92.56 350 ALA B C 1
ATOM 5855 O O . ALA B 1 350 ? -8.906 -36.344 -27.422 1 92.56 350 ALA B O 1
ATOM 5856 N N . THR B 1 351 ? -7.109 -37.312 -26.422 1 92.69 351 THR B N 1
ATOM 5857 C CA . THR B 1 351 ? -7.617 -38.688 -26.516 1 92.69 351 THR B CA 1
ATOM 5858 C C . THR B 1 351 ? -8.195 -39.125 -25.172 1 92.69 351 THR B C 1
ATOM 5860 O O . THR B 1 351 ? -8.18 -38.375 -24.203 1 92.69 351 THR B O 1
ATOM 5863 N N . SER B 1 352 ? -8.688 -40.312 -25.125 1 92.5 352 SER B N 1
ATOM 5864 C CA . SER B 1 352 ? -9.281 -40.844 -23.906 1 92.5 352 SER B CA 1
ATOM 5865 C C . SER B 1 352 ? -8.227 -41 -22.812 1 92.5 352 SER B C 1
ATOM 5867 O O . SER B 1 352 ? -8.555 -41.062 -21.625 1 92.5 352 SER B O 1
ATOM 5869 N N . GLU B 1 353 ? -6.98 -41.062 -23.234 1 94 353 GLU B N 1
ATOM 5870 C CA . GLU B 1 353 ? -5.902 -41.281 -22.281 1 94 353 GLU B CA 1
ATOM 5871 C C . GLU B 1 353 ? -5.254 -39.969 -21.859 1 94 353 GLU B C 1
ATOM 5873 O O . GLU B 1 353 ? -4.504 -39.938 -20.875 1 94 353 GLU B O 1
ATOM 5878 N N . THR B 1 354 ? -5.57 -38.938 -22.547 1 95.81 354 THR B N 1
ATOM 5879 C CA . THR B 1 354 ? -4.957 -37.656 -22.281 1 95.81 354 THR B CA 1
ATOM 5880 C C . THR B 1 354 ? -5.457 -37.094 -20.953 1 95.81 354 THR B C 1
ATOM 5882 O O . THR B 1 354 ? -6.648 -37.156 -20.641 1 95.81 354 THR B O 1
ATOM 5885 N N . ARG B 1 355 ? -4.52 -36.562 -20.156 1 97.69 355 ARG B N 1
ATOM 5886 C CA . ARG B 1 355 ? -4.883 -35.875 -18.922 1 97.69 355 ARG B CA 1
ATOM 5887 C C . ARG B 1 355 ? -4.613 -34.375 -19.031 1 97.69 355 ARG B C 1
ATOM 5889 O O . ARG B 1 355 ? -3.814 -33.938 -19.875 1 97.69 355 ARG B O 1
ATOM 5896 N N . LEU B 1 356 ? -5.383 -33.656 -18.281 1 97.69 356 LEU B N 1
ATOM 5897 C CA . LEU B 1 356 ? -5.172 -32.219 -18.078 1 97.69 356 LEU B CA 1
ATOM 5898 C C . LEU B 1 356 ? -4.75 -31.922 -16.641 1 97.69 356 LEU B C 1
ATOM 5900 O O . LEU B 1 356 ? -5.379 -32.406 -15.695 1 97.69 356 LEU B O 1
ATOM 5904 N N . LEU B 1 357 ? -3.668 -31.266 -16.453 1 98.12 357 LEU B N 1
ATOM 5905 C CA . LEU B 1 357 ? -3.199 -30.859 -15.133 1 98.12 357 LEU B CA 1
ATOM 5906 C C . LEU B 1 357 ? -3.158 -29.328 -15.016 1 98.12 357 LEU B C 1
ATOM 5908 O O . LEU B 1 357 ? -2.369 -28.672 -15.703 1 98.12 357 LEU B O 1
ATOM 5912 N N . LEU B 1 358 ? -4.031 -28.797 -14.211 1 97.12 358 LEU B N 1
ATOM 5913 C CA . LEU B 1 358 ? -3.986 -27.375 -13.859 1 97.12 358 LEU B CA 1
ATOM 5914 C C . LEU B 1 358 ? -3.236 -27.172 -12.547 1 97.12 358 LEU B C 1
ATOM 5916 O O . LEU B 1 358 ? -3.57 -27.797 -11.531 1 97.12 358 LEU B O 1
ATOM 5920 N N . VAL B 1 359 ? -2.17 -26.391 -12.57 1 94.69 359 VAL B N 1
ATOM 5921 C CA . VAL B 1 359 ? -1.417 -26.031 -11.367 1 94.69 359 VAL B CA 1
ATOM 5922 C C . VAL B 1 359 ? -1.697 -24.578 -10.984 1 94.69 359 VAL B C 1
ATOM 5924 O O . VAL B 1 359 ? -1.311 -23.656 -11.703 1 94.69 359 VAL B O 1
ATOM 5927 N N . GLU B 1 360 ? -2.371 -24.391 -9.891 1 93.12 360 GLU B N 1
ATOM 5928 C CA . GLU B 1 360 ? -2.859 -23.078 -9.508 1 93.12 360 GLU B CA 1
ATOM 5929 C C . GLU B 1 360 ? -2.691 -22.844 -8.008 1 93.12 360 GLU B C 1
ATOM 5931 O O . GLU B 1 360 ? -2.455 -23.781 -7.25 1 93.12 360 GLU B O 1
ATOM 5936 N N . GLN B 1 361 ? -2.773 -21.609 -7.637 1 89.19 361 GLN B N 1
ATOM 5937 C CA . GLN B 1 361 ? -2.74 -21.281 -6.219 1 89.19 361 GLN B CA 1
ATOM 5938 C C . GLN B 1 361 ? -3.98 -21.797 -5.5 1 89.19 361 GLN B C 1
ATOM 5940 O O . GLN B 1 361 ? -5.082 -21.766 -6.047 1 89.19 361 GLN B O 1
ATOM 5945 N N . ALA B 1 362 ? -3.697 -22.219 -4.305 1 85 362 ALA B N 1
ATOM 5946 C CA . ALA B 1 362 ? -4.844 -22.547 -3.459 1 85 362 ALA B CA 1
ATOM 5947 C C . ALA B 1 362 ? -5.578 -21.281 -3.027 1 85 362 ALA B C 1
ATOM 5949 O O . ALA B 1 362 ? -4.973 -20.359 -2.477 1 85 362 ALA B O 1
ATOM 5950 N N . TYR B 1 363 ? -6.762 -21.125 -3.348 1 89.5 363 TYR B N 1
ATOM 5951 C CA . TYR B 1 363 ? -7.598 -19.969 -2.996 1 89.5 363 TYR B CA 1
ATOM 5952 C C . TYR B 1 363 ? -8.852 -20.422 -2.256 1 89.5 363 TYR B C 1
ATOM 5954 O O . TYR B 1 363 ? -9.578 -21.297 -2.732 1 89.5 363 TYR B O 1
ATOM 5962 N N . GLU B 1 364 ? -8.969 -19.938 -1.038 1 85.25 364 GLU B N 1
ATOM 5963 C CA . GLU B 1 364 ? -10.125 -20.25 -0.205 1 85.25 364 GLU B CA 1
ATOM 5964 C C . GLU B 1 364 ? -10.695 -18.984 0.443 1 85.25 364 GLU B C 1
ATOM 5966 O O . GLU B 1 364 ? -9.977 -18.016 0.673 1 85.25 364 GLU B O 1
ATOM 5971 N N . PRO B 1 365 ? -12.039 -19.094 0.674 1 81.31 365 PRO B N 1
ATOM 5972 C CA . PRO B 1 365 ? -12.57 -17.984 1.479 1 81.31 365 PRO B CA 1
ATOM 5973 C C . PRO B 1 365 ? -11.906 -17.875 2.85 1 81.31 365 PRO B C 1
ATOM 5975 O O . PRO B 1 365 ? -11.266 -18.828 3.303 1 81.31 365 PRO B O 1
ATOM 5978 N N . LEU B 1 366 ? -12.008 -16.703 3.34 1 83.75 366 LEU B N 1
ATOM 5979 C CA . LEU B 1 366 ? -11.32 -16.422 4.594 1 83.75 366 LEU B CA 1
ATOM 5980 C C . LEU B 1 366 ? -11.992 -17.125 5.762 1 83.75 366 LEU B C 1
ATOM 5982 O O . LEU B 1 366 ? -13.227 -17.172 5.84 1 83.75 366 LEU B O 1
ATOM 5986 N N . ASP B 1 367 ? -11.172 -17.719 6.504 1 79.5 367 ASP B N 1
ATOM 5987 C CA . ASP B 1 367 ? -11.68 -18.172 7.797 1 79.5 367 ASP B CA 1
ATOM 5988 C C . ASP B 1 367 ? -12.023 -16.984 8.703 1 79.5 367 ASP B C 1
ATOM 5990 O O . ASP B 1 367 ? -11.227 -16.062 8.852 1 79.5 367 ASP B O 1
ATOM 5994 N N . PRO B 1 368 ? -13.25 -16.922 9.203 1 70.88 368 PRO B N 1
ATOM 5995 C CA . PRO B 1 368 ? -13.672 -15.773 10 1 70.88 368 PRO B CA 1
ATOM 5996 C C . PRO B 1 368 ? -12.758 -15.516 11.195 1 70.88 368 PRO B C 1
ATOM 5998 O O . PRO B 1 368 ? -12.672 -14.383 11.68 1 70.88 368 PRO B O 1
ATOM 6001 N N . ASP B 1 369 ? -12.195 -16.469 11.836 1 65.62 369 ASP B N 1
ATOM 6002 C CA . ASP B 1 369 ? -11.312 -16.203 12.969 1 65.62 369 ASP B CA 1
ATOM 6003 C C . ASP B 1 369 ? -10.039 -17.031 12.875 1 65.62 369 ASP B C 1
ATOM 6005 O O . ASP B 1 369 ? -9.781 -17.891 13.719 1 65.62 369 ASP B O 1
ATOM 6009 N N . PRO B 1 370 ? -9.336 -16.578 11.883 1 63.94 370 PRO B N 1
ATOM 6010 C CA . PRO B 1 370 ? -8.141 -17.406 11.75 1 63.94 370 PRO B CA 1
ATOM 6011 C C . PRO B 1 370 ? -7.023 -17 12.711 1 63.94 370 PRO B C 1
ATOM 6013 O O . PRO B 1 370 ? -6.926 -15.836 13.086 1 63.94 370 PRO B O 1
ATOM 6016 N N . LEU B 1 371 ? -6.477 -17.953 13.312 1 59.28 371 LEU B N 1
ATOM 6017 C CA . LEU B 1 371 ? -5.262 -17.625 14.047 1 59.28 371 LEU B CA 1
ATOM 6018 C C . LEU B 1 371 ? -4.242 -16.938 13.141 1 59.28 371 LEU B C 1
ATOM 6020 O O . LEU B 1 371 ? -3.584 -15.984 13.555 1 59.28 371 LEU B O 1
ATOM 6024 N N . VAL B 1 372 ? -4.156 -17.5 11.961 1 64.94 372 VAL B N 1
ATOM 6025 C CA . VAL B 1 372 ? -3.174 -17.016 10.992 1 64.94 372 VAL B CA 1
ATOM 6026 C C . VAL B 1 372 ? -3.883 -16.578 9.719 1 64.94 372 VAL B C 1
ATOM 6028 O O . VAL B 1 372 ? -4.688 -17.312 9.148 1 64.94 372 VAL B O 1
ATOM 6031 N N . HIS B 1 373 ? -3.84 -15.258 9.5 1 68.31 373 HIS B N 1
ATOM 6032 C CA . HIS B 1 373 ? -4.289 -14.773 8.203 1 68.31 373 HIS B CA 1
ATOM 6033 C C . HIS B 1 373 ? -3.105 -14.5 7.277 1 68.31 373 HIS B C 1
ATOM 6035 O O . HIS B 1 373 ? -2.168 -13.797 7.656 1 68.31 373 HIS B O 1
ATOM 6041 N N . ASN B 1 374 ? -3.096 -15.312 6.211 1 77.5 374 ASN B N 1
ATOM 6042 C CA . ASN B 1 374 ? -2.205 -14.969 5.105 1 77.5 374 ASN B CA 1
ATOM 6043 C C . ASN B 1 374 ? -2.93 -14.172 4.027 1 77.5 374 ASN B C 1
ATOM 6045 O O . ASN B 1 374 ? -3.828 -14.688 3.361 1 77.5 374 ASN B O 1
ATOM 6049 N N . SER B 1 375 ? -2.562 -12.883 3.869 1 88.31 375 SER B N 1
ATOM 6050 C CA . SER B 1 375 ? -3.266 -12.008 2.932 1 88.31 375 SER B CA 1
ATOM 6051 C C . SER B 1 375 ? -2.777 -12.227 1.504 1 88.31 375 SER B C 1
ATOM 6053 O O . SER B 1 375 ? -3.408 -11.766 0.55 1 88.31 375 SER B O 1
ATOM 6055 N N . MET B 1 376 ? -1.729 -12.969 1.304 1 88.06 376 MET B N 1
ATOM 6056 C CA . MET B 1 376 ? -1.035 -13.055 0.022 1 88.06 376 MET B CA 1
ATOM 6057 C C . MET B 1 376 ? -1.96 -13.594 -1.063 1 88.06 376 MET B C 1
ATOM 6059 O O . MET B 1 376 ? -2.047 -13.023 -2.152 1 88.06 376 MET B O 1
ATOM 6063 N N . PRO B 1 377 ? -2.715 -14.68 -0.77 1 89.38 377 PRO B N 1
ATOM 6064 C CA . PRO B 1 377 ? -3.59 -15.188 -1.83 1 89.38 377 PRO B CA 1
ATOM 6065 C C . PRO B 1 377 ? -4.621 -14.156 -2.287 1 89.38 377 PRO B C 1
ATOM 6067 O O . PRO B 1 377 ? -4.988 -14.125 -3.465 1 89.38 377 PRO B O 1
ATOM 6070 N N . TYR B 1 378 ? -5.031 -13.32 -1.422 1 93.81 378 TYR B N 1
ATOM 6071 C CA . TYR B 1 378 ? -6.055 -12.328 -1.743 1 93.81 378 TYR B CA 1
ATOM 6072 C C . TYR B 1 378 ? -5.441 -11.109 -2.42 1 93.81 378 TYR B C 1
ATOM 6074 O O . TYR B 1 378 ? -6.086 -10.469 -3.252 1 93.81 378 TYR B O 1
ATOM 6082 N N . LEU B 1 379 ? -4.211 -10.812 -2.039 1 95.31 379 LEU B N 1
ATOM 6083 C CA . LEU B 1 379 ? -3.465 -9.789 -2.77 1 95.31 379 LEU B CA 1
ATOM 6084 C C . LEU B 1 379 ? -3.254 -10.203 -4.223 1 95.31 379 LEU B C 1
ATOM 6086 O O . LEU B 1 379 ? -3.461 -9.398 -5.137 1 95.31 379 LEU B O 1
ATOM 6090 N N . VAL B 1 380 ? -2.9 -11.43 -4.402 1 93.69 380 VAL B N 1
ATOM 6091 C CA . VAL B 1 380 ? -2.672 -11.945 -5.746 1 93.69 380 VAL B CA 1
ATOM 6092 C C . VAL B 1 380 ? -3.982 -11.953 -6.531 1 93.69 380 VAL B C 1
ATOM 6094 O O . VAL B 1 380 ? -4.004 -11.641 -7.723 1 93.69 380 VAL B O 1
ATOM 6097 N N . ASP B 1 381 ? -5.043 -12.297 -5.863 1 95.88 381 ASP B N 1
ATOM 6098 C CA . ASP B 1 381 ? -6.352 -12.266 -6.516 1 95.88 381 ASP B CA 1
ATOM 6099 C C . ASP B 1 381 ? -6.68 -10.859 -7.02 1 95.88 381 ASP B C 1
ATOM 6101 O O . ASP B 1 381 ? -7.18 -10.695 -8.133 1 95.88 381 ASP B O 1
ATOM 6105 N N . LEU B 1 382 ? -6.422 -9.875 -6.234 1 97.69 382 LEU B N 1
ATOM 6106 C CA . LEU B 1 382 ? -6.68 -8.508 -6.66 1 97.69 382 LEU B CA 1
ATOM 6107 C C . LEU B 1 382 ? -5.738 -8.094 -7.785 1 97.69 382 LEU B C 1
ATOM 6109 O O . LEU B 1 382 ? -6.109 -7.305 -8.656 1 97.69 382 LEU B O 1
ATOM 6113 N N . GLU B 1 383 ? -4.535 -8.625 -7.715 1 96.94 383 GLU B N 1
ATOM 6114 C CA . GLU B 1 383 ? -3.619 -8.414 -8.828 1 96.94 383 GLU B CA 1
ATOM 6115 C C . GLU B 1 383 ? -4.211 -8.938 -10.133 1 96.94 383 GLU B C 1
ATOM 6117 O O . GLU B 1 383 ? -4.137 -8.273 -11.172 1 96.94 383 GLU B O 1
ATOM 6122 N N . MET B 1 384 ? -4.82 -10.094 -10.109 1 96.19 384 MET B N 1
ATOM 6123 C CA . MET B 1 384 ? -5.457 -10.672 -11.289 1 96.19 384 MET B CA 1
ATOM 6124 C C . MET B 1 384 ? -6.633 -9.812 -11.75 1 96.19 384 MET B C 1
ATOM 6126 O O . MET B 1 384 ? -6.84 -9.625 -12.953 1 96.19 384 MET B O 1
ATOM 6130 N N . MET B 1 385 ? -7.371 -9.312 -10.82 1 97.25 385 MET B N 1
ATOM 6131 C CA . MET B 1 385 ? -8.508 -8.461 -11.164 1 97.25 385 MET B CA 1
ATOM 6132 C C . MET B 1 385 ? -8.047 -7.16 -11.805 1 97.25 385 MET B C 1
ATOM 6134 O O . MET B 1 385 ? -8.523 -6.785 -12.875 1 97.25 385 MET B O 1
ATOM 6138 N N . ALA B 1 386 ? -7.113 -6.477 -11.164 1 97.75 386 ALA B N 1
ATOM 6139 C CA . ALA B 1 386 ? -6.695 -5.141 -11.578 1 97.75 386 ALA B CA 1
ATOM 6140 C C . ALA B 1 386 ? -5.93 -5.195 -12.898 1 97.75 386 ALA B C 1
ATOM 6142 O O . ALA B 1 386 ? -6.113 -4.336 -13.766 1 97.75 386 ALA B O 1
ATOM 6143 N N . VAL B 1 387 ? -5.113 -6.215 -13.078 1 96.94 387 VAL B N 1
ATOM 6144 C CA . VAL B 1 387 ? -4.191 -6.25 -14.203 1 96.94 387 VAL B CA 1
ATOM 6145 C C . VAL B 1 387 ? -4.832 -6.984 -15.375 1 96.94 387 VAL B C 1
ATOM 6147 O O . VAL B 1 387 ? -4.645 -6.605 -16.531 1 96.94 387 VAL B O 1
ATOM 6150 N N . LEU B 1 388 ? -5.727 -8.008 -15.039 1 95.5 388 LEU B N 1
ATOM 6151 C CA . LEU B 1 388 ? -6.145 -8.906 -16.109 1 95.5 388 LEU B CA 1
ATOM 6152 C C . LEU B 1 388 ? -7.664 -9.023 -16.156 1 95.5 388 LEU B C 1
ATOM 6154 O O . LEU B 1 388 ? -8.211 -9.719 -17.031 1 95.5 388 LEU B O 1
ATOM 6158 N N . ASN B 1 389 ? -8.359 -8.32 -15.25 1 96.38 389 ASN B N 1
ATOM 6159 C CA . ASN B 1 389 ? -9.797 -8.492 -15.086 1 96.38 389 ASN B CA 1
ATOM 6160 C C . ASN B 1 389 ? -10.164 -9.969 -14.922 1 96.38 389 ASN B C 1
ATOM 6162 O O . ASN B 1 389 ? -11.172 -10.422 -15.461 1 96.38 389 ASN B O 1
ATOM 6166 N N . ALA B 1 390 ? -9.312 -10.695 -14.289 1 95.19 390 ALA B N 1
ATOM 6167 C CA . ALA B 1 390 ? -9.438 -12.125 -14.031 1 95.19 390 ALA B CA 1
ATOM 6168 C C . ALA B 1 390 ? -9.617 -12.414 -12.547 1 95.19 390 ALA B C 1
ATOM 6170 O O . ALA B 1 390 ? -10.164 -11.586 -11.812 1 95.19 390 ALA B O 1
ATOM 6171 N N . GLN B 1 391 ? -9.312 -13.688 -12.141 1 94.62 391 GLN B N 1
ATOM 6172 C CA . GLN B 1 391 ? -9.586 -14.055 -10.758 1 94.62 391 GLN B CA 1
ATOM 6173 C C . GLN B 1 391 ? -8.82 -15.312 -10.359 1 94.62 391 GLN B C 1
ATOM 6175 O O . GLN B 1 391 ? -8.477 -16.125 -11.219 1 94.62 391 GLN B O 1
ATOM 6180 N N . GLU B 1 392 ? -8.5 -15.359 -9.062 1 94.94 392 GLU B N 1
ATOM 6181 C CA . GLU B 1 392 ? -8.195 -16.656 -8.477 1 94.94 392 GLU B CA 1
ATOM 6182 C C . GLU B 1 392 ? -9.477 -17.453 -8.219 1 94.94 392 GLU B C 1
ATOM 6184 O O . GLU B 1 392 ? -10.547 -16.875 -8.055 1 94.94 392 GLU B O 1
ATOM 6189 N N . ARG B 1 393 ? -9.312 -18.766 -8.258 1 95.81 393 ARG B N 1
ATOM 6190 C CA . ARG B 1 393 ? -10.484 -19.625 -8.156 1 95.81 393 ARG B CA 1
ATOM 6191 C C . ARG B 1 393 ? -10.305 -20.672 -7.062 1 95.81 393 ARG B C 1
ATOM 6193 O O . ARG B 1 393 ? -9.188 -21.109 -6.793 1 95.81 393 ARG B O 1
ATOM 6200 N N . THR B 1 394 ? -11.453 -20.969 -6.43 1 93.56 394 THR B N 1
ATOM 6201 C CA . THR B 1 394 ? -11.469 -22.125 -5.531 1 93.56 394 THR B CA 1
ATOM 6202 C C . THR B 1 394 ? -11.422 -23.422 -6.32 1 93.56 394 THR B C 1
ATOM 6204 O O . THR B 1 394 ? -11.586 -23.422 -7.539 1 93.56 394 THR B O 1
ATOM 6207 N N . GLN B 1 395 ? -11.172 -24.516 -5.578 1 94.75 395 GLN B N 1
ATOM 6208 C CA . GLN B 1 395 ? -11.188 -25.828 -6.211 1 94.75 395 GLN B CA 1
ATOM 6209 C C . GLN B 1 395 ? -12.523 -26.094 -6.902 1 94.75 395 GLN B C 1
ATOM 6211 O O . GLN B 1 395 ? -12.562 -26.578 -8.031 1 94.75 395 GLN B O 1
ATOM 6216 N N . GLU B 1 396 ? -13.633 -25.703 -6.23 1 95.38 396 GLU B N 1
ATOM 6217 C CA . GLU B 1 396 ? -14.961 -25.922 -6.777 1 95.38 396 GLU B CA 1
ATOM 6218 C C . GLU B 1 396 ? -15.164 -25.141 -8.078 1 95.38 396 GLU B C 1
ATOM 6220 O O . GLU B 1 396 ? -15.742 -25.672 -9.031 1 95.38 396 GLU B O 1
ATOM 6225 N N . GLN B 1 397 ? -14.633 -24.016 -8.094 1 95.12 397 GLN B N 1
ATOM 6226 C CA . GLN B 1 397 ? -14.766 -23.172 -9.273 1 95.12 397 GLN B CA 1
ATOM 6227 C C . GLN B 1 397 ? -13.938 -23.719 -10.438 1 95.12 397 GLN B C 1
ATOM 6229 O O . GLN B 1 397 ? -14.375 -23.688 -11.594 1 95.12 397 GLN B O 1
ATOM 6234 N N . TYR B 1 398 ? -12.719 -24.25 -10.188 1 96.94 398 TYR B N 1
ATOM 6235 C CA . TYR B 1 398 ? -11.906 -24.859 -11.234 1 96.94 398 TYR B CA 1
ATOM 6236 C C . TYR B 1 398 ? -12.578 -26.109 -11.789 1 96.94 398 TYR B C 1
ATOM 6238 O O . TYR B 1 398 ? -12.57 -26.344 -13 1 96.94 398 TYR B O 1
ATOM 6246 N N . VAL B 1 399 ? -13.117 -26.891 -10.898 1 97.5 399 VAL B N 1
ATOM 6247 C CA . VAL B 1 399 ? -13.781 -28.125 -11.305 1 97.5 399 VAL B CA 1
ATOM 6248 C C . VAL B 1 399 ? -14.977 -27.812 -12.195 1 97.5 399 VAL B C 1
ATOM 6250 O O . VAL B 1 399 ? -15.164 -28.438 -13.234 1 97.5 399 VAL B O 1
ATOM 6253 N N . GLU B 1 400 ? -15.75 -26.812 -11.781 1 97.62 400 GLU B N 1
ATOM 6254 C CA . GLU B 1 400 ? -16.906 -26.422 -12.578 1 97.62 400 GLU B CA 1
ATOM 6255 C C . GLU B 1 400 ? -16.484 -25.859 -13.93 1 97.62 400 GLU B C 1
ATOM 6257 O O . GLU B 1 400 ? -17.094 -26.172 -14.953 1 97.62 400 GLU B O 1
ATOM 6262 N N . LEU B 1 401 ? -15.484 -25.062 -13.953 1 97.31 401 LEU B N 1
ATOM 6263 C CA . LEU B 1 401 ? -14.961 -24.469 -15.18 1 97.31 401 LEU B CA 1
ATOM 6264 C C . LEU B 1 401 ? -14.484 -25.562 -16.141 1 97.31 401 LEU B C 1
ATOM 6266 O O . LEU B 1 401 ? -14.797 -25.516 -17.328 1 97.31 401 LEU B O 1
ATOM 6270 N N . ALA B 1 402 ? -13.719 -26.516 -15.625 1 98 402 ALA B N 1
ATOM 6271 C CA . ALA B 1 402 ? -13.203 -27.609 -16.438 1 98 402 ALA B CA 1
ATOM 6272 C C . ALA B 1 402 ? -14.336 -28.469 -16.984 1 98 402 ALA B C 1
ATOM 6274 O O . ALA B 1 402 ? -14.297 -28.891 -18.141 1 98 402 ALA B O 1
ATOM 6275 N N . LYS B 1 403 ? -15.344 -28.656 -16.188 1 98.12 403 LYS B N 1
ATOM 6276 C CA . LYS B 1 403 ? -16.5 -29.438 -16.625 1 98.12 403 LYS B CA 1
ATOM 6277 C C . LYS B 1 403 ? -17.172 -28.797 -17.828 1 98.12 403 LYS B C 1
ATOM 6279 O O . LYS B 1 403 ? -17.516 -29.484 -18.797 1 98.12 403 LYS B O 1
ATOM 6284 N N . ARG B 1 404 ? -17.312 -27.547 -17.766 1 97.94 404 ARG B N 1
ATOM 6285 C CA . ARG B 1 404 ? -17.922 -26.797 -18.859 1 97.94 404 ARG B CA 1
ATOM 6286 C C . ARG B 1 404 ? -17.078 -26.891 -20.125 1 97.94 404 ARG B C 1
ATOM 6288 O O . ARG B 1 404 ? -17.578 -26.672 -21.219 1 97.94 404 ARG B O 1
ATOM 6295 N N . ALA B 1 405 ? -15.828 -27.203 -19.969 1 96.81 405 ALA B N 1
ATOM 6296 C CA . ALA B 1 405 ? -14.914 -27.25 -21.109 1 96.81 405 ALA B CA 1
ATOM 6297 C C . ALA B 1 405 ? -14.727 -28.688 -21.594 1 96.81 405 ALA B C 1
ATOM 6299 O O . ALA B 1 405 ? -13.953 -28.938 -22.516 1 96.81 405 ALA B O 1
ATOM 6300 N N . GLY B 1 406 ? -15.398 -29.656 -20.984 1 97 406 GLY B N 1
ATOM 6301 C CA . GLY B 1 406 ? -15.32 -31.031 -21.438 1 97 406 GLY B CA 1
ATOM 6302 C C . GLY B 1 406 ? -14.312 -31.875 -20.672 1 97 406 GLY B C 1
ATOM 6303 O O . GLY B 1 406 ? -13.805 -32.875 -21.188 1 97 406 GLY B O 1
ATOM 6304 N N . TRP B 1 407 ? -13.992 -31.484 -19.5 1 98.12 407 TRP B N 1
ATOM 6305 C CA . TRP B 1 407 ? -13.055 -32.219 -18.656 1 98.12 407 TRP B CA 1
ATOM 6306 C C . TRP B 1 407 ? -13.727 -32.656 -17.375 1 98.12 407 TRP B C 1
ATOM 6308 O O . TRP B 1 407 ? -14.547 -31.953 -16.797 1 98.12 407 TRP B O 1
ATOM 6318 N N . THR B 1 408 ? -13.383 -33.844 -16.875 1 98.25 408 THR B N 1
ATOM 6319 C CA . THR B 1 408 ? -13.891 -34.375 -15.617 1 98.25 408 THR B CA 1
ATOM 6320 C C . THR B 1 408 ? -12.773 -34.438 -14.57 1 98.25 408 THR B C 1
ATOM 6322 O O . THR B 1 408 ? -11.695 -34.969 -14.844 1 98.25 408 THR B O 1
ATOM 6325 N N . HIS B 1 409 ? -13.055 -33.969 -13.406 1 98.5 409 HIS B N 1
ATOM 6326 C CA . HIS B 1 409 ? -12.078 -33.969 -12.328 1 98.5 409 HIS B CA 1
ATOM 6327 C C . HIS B 1 409 ? -11.719 -35.375 -11.883 1 98.5 409 HIS B C 1
ATOM 6329 O O . HIS B 1 409 ? -12.602 -36.219 -11.656 1 98.5 409 HIS B O 1
ATOM 6335 N N . VAL B 1 410 ? -10.484 -35.625 -11.719 1 98.12 410 VAL B N 1
ATOM 6336 C CA . VAL B 1 410 ? -10 -36.938 -11.289 1 98.12 410 VAL B CA 1
ATOM 6337 C C . VAL B 1 410 ? -9.5 -36.875 -9.852 1 98.12 410 VAL B C 1
ATOM 6339 O O . VAL B 1 410 ? -9.969 -37.625 -8.984 1 98.12 410 VAL B O 1
ATOM 6342 N N . LYS B 1 411 ? -8.523 -35.938 -9.68 1 97.62 411 LYS B N 1
ATOM 6343 C CA . LYS B 1 411 ? -7.855 -35.844 -8.383 1 97.62 411 LYS B CA 1
ATOM 6344 C C . LYS B 1 411 ? -7.188 -34.5 -8.18 1 97.62 411 LYS B C 1
ATOM 6346 O O . LYS B 1 411 ? -6.688 -33.906 -9.133 1 97.62 411 LYS B O 1
ATOM 6351 N N . THR B 1 412 ? -7.246 -34.031 -6.949 1 97.12 412 THR B N 1
ATOM 6352 C CA . THR B 1 412 ? -6.465 -32.844 -6.559 1 97.12 412 THR B CA 1
ATOM 6353 C C . THR B 1 412 ? -5.238 -33.281 -5.746 1 97.12 412 THR B C 1
ATOM 6355 O O . THR B 1 412 ? -5.371 -33.875 -4.688 1 97.12 412 THR B O 1
ATOM 6358 N N . TRP B 1 413 ? -4.098 -32.906 -6.277 1 95.5 413 TRP B N 1
ATOM 6359 C CA . TRP B 1 413 ? -2.84 -33.156 -5.582 1 95.5 413 TRP B CA 1
ATOM 6360 C C . TRP B 1 413 ? -2.416 -31.938 -4.77 1 95.5 413 TRP B C 1
ATOM 6362 O O . TRP B 1 413 ? -2.531 -30.812 -5.238 1 95.5 413 TRP B O 1
ATOM 6372 N N . ILE B 1 414 ? -1.945 -32.219 -3.566 1 92.19 414 ILE B N 1
ATOM 6373 C CA . ILE B 1 414 ? -1.468 -31.156 -2.688 1 92.19 414 ILE B CA 1
ATOM 6374 C C . ILE B 1 414 ? 0.036 -31.297 -2.465 1 92.19 414 ILE B C 1
ATOM 6376 O O . ILE B 1 414 ? 0.466 -32.031 -1.572 1 92.19 414 ILE B O 1
ATOM 6380 N N . PRO B 1 415 ? 0.71 -30.516 -3.32 1 89.62 415 PRO B N 1
ATOM 6381 C CA . PRO B 1 415 ? 2.162 -30.625 -3.146 1 89.62 415 PRO B CA 1
ATOM 6382 C C . PRO B 1 415 ? 2.623 -30.156 -1.766 1 89.62 415 PRO B C 1
ATOM 6384 O O . PRO B 1 415 ? 1.983 -29.297 -1.149 1 89.62 415 PRO B O 1
ATOM 6387 N N . LYS B 1 416 ? 3.697 -30.672 -1.331 1 79.69 416 LYS B N 1
ATOM 6388 C CA . LYS B 1 416 ? 4.266 -30.344 -0.023 1 79.69 416 LYS B CA 1
ATOM 6389 C C . LYS B 1 416 ? 5.637 -29.703 -0.162 1 79.69 416 LYS B C 1
ATOM 6391 O O . LYS B 1 416 ? 6.359 -29.969 -1.125 1 79.69 416 LYS B O 1
ATOM 6396 N N . VAL B 1 417 ? 5.848 -28.766 0.557 1 71.62 417 VAL B N 1
ATOM 6397 C CA . VAL B 1 417 ? 7.188 -28.234 0.802 1 71.62 417 VAL B CA 1
ATOM 6398 C C . VAL B 1 417 ? 7.617 -28.562 2.232 1 71.62 417 VAL B C 1
ATOM 6400 O O . VAL B 1 417 ? 7.062 -28.016 3.189 1 71.62 417 VAL B O 1
ATOM 6403 N N . GLY B 1 418 ? 8.523 -29.359 2.334 1 65.44 418 GLY B N 1
ATOM 6404 C CA . GLY B 1 418 ? 8.742 -29.953 3.646 1 65.44 418 GLY B CA 1
ATOM 6405 C C . GLY B 1 418 ? 7.535 -30.703 4.172 1 65.44 418 GLY B C 1
ATOM 6406 O O . GLY B 1 418 ? 6.992 -31.578 3.488 1 65.44 418 GLY B O 1
ATOM 6407 N N . ASP B 1 419 ? 7.07 -30.312 5.355 1 64.88 419 ASP B N 1
ATOM 6408 C CA . ASP B 1 419 ? 5.953 -31.031 5.969 1 64.88 419 ASP B CA 1
ATOM 6409 C C . ASP B 1 419 ? 4.668 -30.203 5.891 1 64.88 419 ASP B C 1
ATOM 6411 O O . ASP B 1 419 ? 3.635 -30.609 6.43 1 64.88 419 ASP B O 1
ATOM 6415 N N . ALA B 1 420 ? 4.727 -29.109 5.188 1 67.25 420 ALA B N 1
ATOM 6416 C CA . ALA B 1 420 ? 3.564 -28.234 5.145 1 67.25 420 ALA B CA 1
ATOM 6417 C C . ALA B 1 420 ? 3.021 -28.109 3.721 1 67.25 420 ALA B C 1
ATOM 6419 O O . ALA B 1 420 ? 3.771 -28.25 2.752 1 67.25 420 ALA B O 1
ATOM 6420 N N . PRO B 1 421 ? 1.712 -27.953 3.674 1 70.94 421 PRO B N 1
ATOM 6421 C CA . PRO B 1 421 ? 1.168 -27.672 2.346 1 70.94 421 PRO B CA 1
ATOM 6422 C C . PRO B 1 421 ? 1.805 -26.438 1.699 1 70.94 421 PRO B C 1
ATOM 6424 O O . PRO B 1 421 ? 2.123 -25.469 2.391 1 70.94 421 PRO B O 1
ATOM 6427 N N . SER B 1 422 ? 2.074 -26.547 0.406 1 73.44 422 SER B N 1
ATOM 6428 C CA . SER B 1 422 ? 2.812 -25.531 -0.339 1 73.44 422 SER B CA 1
ATOM 6429 C C . SER B 1 422 ? 1.944 -24.297 -0.61 1 73.44 422 SER B C 1
ATOM 6431 O O . SER B 1 422 ? 2.457 -23.234 -0.958 1 73.44 422 SER B O 1
ATOM 6433 N N . GLY B 1 423 ? 0.594 -24.406 -0.492 1 79.12 423 GLY B N 1
ATOM 6434 C CA . GLY B 1 423 ? -0.295 -23.344 -0.92 1 79.12 423 GLY B CA 1
ATOM 6435 C C . GLY B 1 423 ? -0.712 -23.453 -2.373 1 79.12 423 GLY B C 1
ATOM 6436 O O . GLY B 1 423 ? -1.474 -22.625 -2.875 1 79.12 423 GLY B O 1
ATOM 6437 N N . TRP B 1 424 ? -0.235 -24.516 -3.018 1 88.5 424 TRP B N 1
ATOM 6438 C CA . TRP B 1 424 ? -0.562 -24.766 -4.414 1 88.5 424 TRP B CA 1
ATOM 6439 C C . TRP B 1 424 ? -1.408 -26.031 -4.551 1 88.5 424 TRP B C 1
ATOM 6441 O O . TRP B 1 424 ? -1.428 -26.875 -3.646 1 88.5 424 TRP B O 1
ATOM 6451 N N . ARG B 1 425 ? -2.119 -26.094 -5.652 1 93.44 425 ARG B N 1
ATOM 6452 C CA . ARG B 1 425 ? -2.943 -27.25 -5.973 1 93.44 425 ARG B CA 1
ATOM 6453 C C . ARG B 1 425 ? -2.723 -27.703 -7.414 1 93.44 425 ARG B C 1
ATOM 6455 O O . ARG B 1 425 ? -2.602 -26.859 -8.312 1 93.44 425 ARG B O 1
ATOM 6462 N N . HIS B 1 426 ? -2.537 -28.953 -7.523 1 96.12 426 HIS B N 1
ATOM 6463 C CA . HIS B 1 426 ? -2.482 -29.578 -8.844 1 96.12 426 HIS B CA 1
ATOM 6464 C C . HIS B 1 426 ? -3.762 -30.344 -9.141 1 96.12 426 HIS B C 1
ATOM 6466 O O . HIS B 1 426 ? -4 -31.406 -8.562 1 96.12 426 HIS B O 1
ATOM 6472 N N . TYR B 1 427 ? -4.586 -29.812 -10.016 1 97.88 427 TYR B N 1
ATOM 6473 C CA . TYR B 1 427 ? -5.867 -30.422 -10.352 1 97.88 427 TYR B CA 1
ATOM 6474 C C . TYR B 1 427 ? -5.746 -31.297 -11.586 1 97.88 427 TYR B C 1
ATOM 6476 O O . TYR B 1 427 ? -5.477 -30.797 -12.688 1 97.88 427 TYR B O 1
ATOM 6484 N N . GLU B 1 428 ? -5.988 -32.562 -11.43 1 98.38 428 GLU B N 1
ATOM 6485 C CA . GLU B 1 428 ? -5.949 -33.5 -12.539 1 98.38 428 GLU B CA 1
ATOM 6486 C C . GLU B 1 428 ? -7.344 -33.75 -13.109 1 98.38 428 GLU B C 1
ATOM 6488 O O . GLU B 1 428 ? -8.289 -34 -12.359 1 98.38 428 GLU B O 1
ATOM 6493 N N . PHE B 1 429 ? -7.43 -33.656 -14.414 1 98.44 429 PHE B N 1
ATOM 6494 C CA . PHE B 1 429 ? -8.688 -33.875 -15.109 1 98.44 429 PHE B CA 1
ATOM 6495 C C . PHE B 1 429 ? -8.5 -34.906 -16.234 1 98.44 429 PHE B C 1
ATOM 6497 O O . PHE B 1 429 ? -7.375 -35.125 -16.688 1 98.44 429 PHE B O 1
ATOM 6504 N N . GLN B 1 430 ? -9.562 -35.531 -16.641 1 97.75 430 GLN B N 1
ATOM 6505 C CA . GLN B 1 430 ? -9.617 -36.375 -17.828 1 97.75 430 GLN B CA 1
ATOM 6506 C C . GLN B 1 430 ? -10.719 -35.938 -18.781 1 97.75 430 GLN B C 1
ATOM 6508 O O . GLN B 1 430 ? -11.656 -35.219 -18.359 1 97.75 430 GLN B O 1
ATOM 6513 N N . LYS B 1 431 ? -10.492 -36.281 -20.031 1 94.56 431 LYS B N 1
ATOM 6514 C CA . LYS B 1 431 ? -11.523 -35.906 -21 1 94.56 431 LYS B CA 1
ATOM 6515 C C . LYS B 1 431 ? -12.859 -36.562 -20.625 1 94.56 431 LYS B C 1
ATOM 6517 O O . LYS B 1 431 ? -12.906 -37.719 -20.203 1 94.56 431 LYS B O 1
ATOM 6522 N N . THR B 1 432 ? -13.914 -35.719 -20.734 1 91.12 432 THR B N 1
ATOM 6523 C CA . THR B 1 432 ? -15.25 -36.25 -20.484 1 91.12 432 THR B CA 1
ATOM 6524 C C . THR B 1 432 ? -15.711 -37.125 -21.641 1 91.12 432 THR B C 1
ATOM 6526 O O . THR B 1 432 ? -15.5 -36.781 -22.812 1 91.12 432 THR B O 1
#

Sequence (864 aa):
MSGIEQLLKLRDQLNAAIDTLVASPEGKSLPALDDSLSHAPPALMTAPGAATATAVAQKITALLAGPHRGFALSLSGHVPACLVVAINAHAAEAIRDRESEPGAGLPVSEIAKASTIAPAKLARVLRLLAANYIFVEKKPGVFANNRCSIGLDTGKSAKELQRSPADVYEGTDGHVALMAHCAEDGLKATAFLTDALFDQEAAHSYKPEHAPVSHAYDRPIFDFFAAPGNEAYLKRFGMAMYAINSIMQGEATLATGYPFQDLAPGAKVVDVGGGVGSVSLTLRQLAPHLCFVVQDRPEVIEQQAPKVCCAGKMGREEVKDAALFLLRLVIHDWADEEALAILKPLAEAATSETRLLLVEQAYEPLDPDPLVHNSMPYLVDLEMMAVLNAQERTQEQYVELAKRAGWTHVKTWIPKVGDAPSGWRHYEFQKTMSGIEQLLKLRDQLNAAIDTLVASPEGKSLPALDDSLSHAPPALMTAPGAATATAVAQKITALLAGPHRGFALSLSGHVPACLVVAINAHAAEAIRDRESEPGAGLPVSEIAKASTIAPAKLARVLRLLAANYIFVEKKPGVFANNRCSIGLDTGKSAKELQRSPADVYEGTDGHVALMAHCAEDGLKATAFLTDALFDQEAAHSYKPEHAPVSHAYDRPIFDFFAAPGNEAYLKRFGMAMYAINSIMQGEATLATGYPFQDLAPGAKVVDVGGGVGSVSLTLRQLAPHLCFVVQDRPEVIEQQAPKVCCAGKMGREEVKDAALFLLRLVIHDWADEEALAILKPLAEAATSETRLLLVEQAYEPLDPDPLVHNSMPYLVDLEMMAVLNAQERTQEQYVELAKRAGWTHVKTWIPKVGDAPSGWRHYEFQKT